Protein AF-0000000084347477 (afdb_homodimer)

Structure (mmCIF, N/CA/C/O backbone):
data_AF-0000000084347477-model_v1
#
loop_
_entity.id
_entity.type
_entity.pdbx_description
1 polymer 'RES domain-containing protein'
#
loop_
_atom_site.group_PDB
_atom_site.id
_atom_site.type_symbol
_atom_site.label_atom_id
_atom_site.label_alt_id
_atom_site.label_comp_id
_atom_site.label_asym_id
_atom_site.label_entity_id
_atom_site.label_seq_id
_atom_site.pdbx_PDB_ins_code
_atom_site.Cartn_x
_atom_site.Cartn_y
_atom_site.Cartn_z
_atom_site.occupancy
_atom_site.B_iso_or_equiv
_atom_site.auth_seq_id
_atom_site.auth_comp_id
_atom_site.auth_asym_id
_atom_site.auth_atom_id
_atom_site.pdbx_PDB_model_num
ATOM 1 N N . MET A 1 1 ? -35.594 14.586 37.656 1 96.25 1 MET A N 1
ATOM 2 C CA . MET A 1 1 ? -35.75 14.773 36.219 1 96.25 1 MET A CA 1
ATOM 3 C C . MET A 1 1 ? -35.531 16.234 35.812 1 96.25 1 MET A C 1
ATOM 5 O O . MET A 1 1 ? -35.812 17.125 36.625 1 96.25 1 MET A O 1
ATOM 9 N N . ILE A 1 2 ? -34.938 16.422 34.656 1 97.31 2 ILE A N 1
ATOM 10 C CA . ILE A 1 2 ? -34.75 17.766 34.125 1 97.31 2 ILE A CA 1
ATOM 11 C C . ILE A 1 2 ? -35.531 17.891 32.812 1 97.31 2 ILE A C 1
ATOM 13 O O . ILE A 1 2 ? -35.375 17.062 31.906 1 97.31 2 ILE A O 1
ATOM 17 N N . CYS A 1 3 ? -36.312 18.906 32.75 1 97.38 3 CYS A N 1
ATOM 18 C CA . CYS A 1 3 ? -37.094 19.031 31.516 1 97.38 3 CYS A CA 1
ATOM 19 C C . CYS A 1 3 ? -36.312 19.828 30.469 1 97.38 3 CYS A C 1
ATOM 21 O O . CYS A 1 3 ? -35.375 20.547 30.797 1 97.38 3 CYS A O 1
ATOM 23 N N . ILE A 1 4 ? -36.688 19.703 29.172 1 97.12 4 ILE A N 1
ATOM 24 C CA . ILE A 1 4 ? -36 20.266 28.031 1 97.12 4 ILE A CA 1
ATOM 25 C C . ILE A 1 4 ? -36.031 21.797 28.109 1 97.12 4 ILE A C 1
ATOM 27 O O . ILE A 1 4 ? -35.125 22.469 27.641 1 97.12 4 ILE A O 1
ATOM 31 N N . GLU A 1 5 ? -37.062 22.359 28.75 1 96.06 5 GLU A N 1
ATOM 32 C CA . GLU A 1 5 ? -37.219 23.812 28.844 1 96.06 5 GLU A CA 1
ATOM 33 C C . GLU A 1 5 ? -36.219 24.422 29.828 1 96.06 5 GLU A C 1
ATOM 35 O O . GLU A 1 5 ? -35.938 25.609 29.766 1 96.06 5 GLU A O 1
ATOM 40 N N . CYS A 1 6 ? -35.75 23.578 30.734 1 97.31 6 CYS A N 1
ATOM 41 C CA . CYS A 1 6 ? -34.781 24.016 31.75 1 97.31 6 CYS A CA 1
ATOM 42 C C . CYS A 1 6 ? -33.375 23.859 31.25 1 97.31 6 CYS A C 1
ATOM 44 O O . CYS A 1 6 ? -32.406 24.141 31.984 1 97.31 6 CYS A O 1
ATOM 46 N N . VAL A 1 7 ? -33.188 23.406 30.062 1 97.44 7 VAL A N 1
ATOM 47 C CA . VAL A 1 7 ? -31.859 23.219 29.453 1 97.44 7 VAL A CA 1
ATOM 48 C C . VAL A 1 7 ? -31.672 24.188 28.297 1 97.44 7 VAL A C 1
ATOM 50 O O . VAL A 1 7 ? -32.469 24.219 27.359 1 97.44 7 VAL A O 1
ATOM 53 N N . THR A 1 8 ? -30.547 24.969 28.312 1 96.88 8 THR A N 1
ATOM 54 C CA . THR A 1 8 ? -30.391 26.031 27.328 1 96.88 8 THR A CA 1
ATOM 55 C C . THR A 1 8 ? -29.469 25.594 26.203 1 96.88 8 THR A C 1
ATOM 57 O O . THR A 1 8 ? -29.797 25.766 25.031 1 96.88 8 THR A O 1
ATOM 60 N N . PRO A 1 9 ? -28.297 24.984 26.453 1 96.81 9 PRO A N 1
ATOM 61 C CA . PRO A 1 9 ? -27.359 24.672 25.359 1 96.81 9 PRO A CA 1
ATOM 62 C C . PRO A 1 9 ? -27.938 23.656 24.375 1 96.81 9 PRO A C 1
ATOM 64 O O . PRO A 1 9 ? -28.453 22.609 24.781 1 96.81 9 PRO A O 1
ATOM 67 N N . GLU A 1 10 ? -27.781 23.938 23.203 1 95.38 10 GLU A N 1
ATOM 68 C CA . GLU A 1 10 ? -28.328 23.109 22.141 1 95.38 10 GLU A CA 1
ATOM 69 C C . GLU A 1 10 ? -27.75 21.703 22.188 1 95.38 10 GLU A C 1
ATOM 71 O O . GLU A 1 10 ? -28.453 20.719 21.938 1 95.38 10 GLU A O 1
ATOM 76 N N . ALA A 1 11 ? -26.5 21.547 22.453 1 96.19 11 ALA A N 1
ATOM 77 C CA . ALA A 1 11 ? -25.828 20.266 22.5 1 96.19 11 ALA A CA 1
ATOM 78 C C . ALA A 1 11 ? -26.484 19.344 23.516 1 96.19 11 ALA A C 1
ATOM 80 O O . ALA A 1 11 ? -26.562 18.125 23.312 1 96.19 11 ALA A O 1
ATOM 81 N N . LEU A 1 12 ? -26.969 19.906 24.594 1 97.75 12 LEU A N 1
ATOM 82 C CA . LEU A 1 12 ? -27.594 19.109 25.656 1 97.75 12 LEU A CA 1
ATOM 83 C C . LEU A 1 12 ? -29.031 18.766 25.297 1 97.75 12 LEU A C 1
ATOM 85 O O . LEU A 1 12 ? -29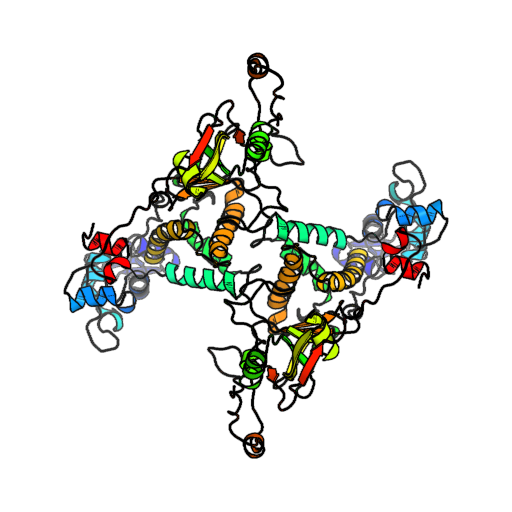.547 17.719 25.719 1 97.75 12 LEU A O 1
ATOM 89 N N . LYS A 1 13 ? -29.656 19.609 24.547 1 96.88 13 LYS A N 1
ATOM 90 C CA . LYS A 1 13 ? -31.031 19.344 24.125 1 96.88 13 LYS A CA 1
ATOM 91 C C . LYS A 1 13 ? -31.109 18.109 23.234 1 96.88 13 LYS A C 1
ATOM 93 O O . LYS A 1 13 ? -32.125 17.438 23.203 1 96.88 13 LYS A O 1
ATOM 98 N N . LYS A 1 14 ? -30.062 17.828 22.562 1 96.19 14 LYS A N 1
ATOM 99 C CA . LYS A 1 14 ? -30.016 16.672 21.672 1 96.19 14 LYS A CA 1
ATOM 100 C C . LYS A 1 14 ? -30.172 15.375 22.453 1 96.19 14 LYS A C 1
ATOM 102 O O . LYS A 1 14 ? -30.625 14.367 21.891 1 96.19 14 LYS A O 1
ATOM 107 N N . LEU A 1 15 ? -29.875 15.32 23.734 1 96.94 15 LEU A N 1
ATOM 108 C CA . LEU A 1 15 ? -29.984 14.133 24.578 1 96.94 15 LEU A CA 1
ATOM 109 C C . LEU A 1 15 ? -31.438 13.719 24.75 1 96.94 15 LEU A C 1
ATOM 111 O O . LEU A 1 15 ? -31.719 12.555 25.016 1 96.94 15 LEU A O 1
ATOM 115 N N . PHE A 1 16 ? -32.344 14.703 24.609 1 96.88 16 PHE A N 1
ATOM 116 C CA . PHE A 1 16 ? -33.75 14.453 24.844 1 96.88 16 PHE A CA 1
ATOM 117 C C . PHE A 1 16 ? -34.344 13.617 23.719 1 96.88 16 PHE A C 1
ATOM 119 O O . PHE A 1 16 ? -35.406 13.008 23.875 1 96.88 16 PHE A O 1
ATOM 126 N N . ASP A 1 17 ? -33.656 13.625 22.594 1 96.31 17 ASP A N 1
ATOM 127 C CA . ASP A 1 17 ? -34.125 12.836 21.453 1 96.31 17 ASP A CA 1
ATOM 128 C C . ASP A 1 17 ? -34.094 11.344 21.781 1 96.31 17 ASP A C 1
ATOM 130 O O . ASP A 1 17 ? -34.969 10.594 21.312 1 96.31 17 ASP A O 1
ATOM 134 N N . THR A 1 18 ? -33.156 10.938 22.578 1 95.5 18 THR A N 1
ATOM 135 C CA . THR A 1 18 ? -32.969 9.516 22.797 1 95.5 18 THR A CA 1
ATOM 136 C C . THR A 1 18 ? -33.344 9.125 24.219 1 95.5 18 THR A C 1
ATOM 138 O O . THR A 1 18 ? -33.719 7.977 24.484 1 95.5 18 THR A O 1
ATOM 141 N N . HIS A 1 19 ? -33.344 10.055 25.156 1 95.38 19 HIS A N 1
ATOM 142 C CA . HIS A 1 19 ? -33.438 9.656 26.562 1 95.38 19 HIS A CA 1
ATOM 143 C C . HIS A 1 19 ? -34.688 10.242 27.219 1 95.38 19 HIS A C 1
ATOM 145 O O . HIS A 1 19 ? -34.875 10.078 28.422 1 95.38 19 HIS A O 1
ATOM 151 N N . SER A 1 20 ? -35.562 10.852 26.531 1 95.12 20 SER A N 1
ATOM 152 C CA . SER A 1 20 ? -36.594 11.648 27.156 1 95.12 20 SER A CA 1
ATOM 153 C C . SER A 1 20 ? -37.812 10.789 27.531 1 95.12 20 SER A C 1
ATOM 155 O O . SER A 1 20 ? -38 9.719 26.953 1 95.12 20 SER A O 1
ATOM 157 N N . GLN A 1 21 ? -38.438 11.234 28.547 1 96.38 21 GLN A N 1
ATOM 158 C CA . GLN A 1 21 ? -39.75 10.727 29 1 96.38 21 GLN A CA 1
ATOM 159 C C . GLN A 1 21 ? -40.594 11.844 29.594 1 96.38 21 GLN A C 1
ATOM 161 O O . GLN A 1 21 ? -40.094 12.938 29.859 1 96.38 21 GLN A O 1
ATOM 166 N N . GLU A 1 22 ? -41.906 11.547 29.703 1 96.44 22 GLU A N 1
ATOM 167 C CA . GLU A 1 22 ? -42.781 12.516 30.359 1 96.44 22 GLU A CA 1
ATOM 168 C C . GLU A 1 22 ? -42.625 12.422 31.875 1 96.44 22 GLU A C 1
ATOM 170 O O . GLU A 1 22 ? -42.812 11.352 32.469 1 96.44 22 GLU A O 1
ATOM 175 N N . ALA A 1 23 ? -42.281 13.461 32.438 1 96.5 23 ALA A N 1
ATOM 176 C CA . ALA A 1 23 ? -42.125 13.492 33.906 1 96.5 23 ALA A CA 1
ATOM 177 C C . ALA A 1 23 ? -42.156 14.922 34.406 1 96.5 23 ALA A C 1
ATOM 179 O O . ALA A 1 23 ? -42.188 15.875 33.656 1 96.5 23 ALA A O 1
ATOM 180 N N . GLU A 1 24 ? -42.219 15.008 35.781 1 97.06 24 GLU A N 1
ATOM 181 C CA . GLU A 1 24 ? -42.125 16.312 36.438 1 97.06 24 GLU A CA 1
ATOM 182 C C . GLU A 1 24 ? -40.688 16.766 36.625 1 97.06 24 GLU A C 1
ATOM 184 O O . GLU A 1 24 ? -39.844 15.992 37.094 1 97.06 24 GLU A O 1
ATOM 189 N N . CYS A 1 25 ? -40.469 17.938 36.219 1 97.19 25 CYS A N 1
ATOM 190 C CA . CYS A 1 25 ? -39.125 18.5 36.344 1 97.19 25 CYS A CA 1
ATOM 191 C C . CYS A 1 25 ? -38.844 18.906 37.781 1 97.19 25 CYS A C 1
ATOM 193 O O . CYS A 1 25 ? -39.656 19.562 38.438 1 97.19 25 CYS A O 1
ATOM 195 N N . LYS A 1 26 ? -37.719 18.609 38.188 1 96.94 26 LYS A N 1
ATOM 196 C CA . LYS A 1 26 ? -37.281 18.922 39.562 1 96.94 26 LYS A CA 1
ATOM 197 C C . LYS A 1 26 ? -37.062 20.422 39.719 1 96.94 26 LYS A C 1
ATOM 199 O O . LYS A 1 26 ? -37.156 20.953 40.844 1 96.94 26 LYS A O 1
ATOM 204 N N . TYR A 1 27 ? -36.844 21.062 38.719 1 96.62 27 TYR A N 1
ATOM 205 C CA . TYR A 1 27 ? -36.344 22.422 38.812 1 96.62 27 TYR A CA 1
ATOM 206 C C . TYR A 1 27 ? -37.438 23.438 38.5 1 96.62 27 TYR A C 1
ATOM 208 O O . TYR A 1 27 ? -37.5 24.484 39.156 1 96.62 27 TYR A O 1
ATOM 216 N N . CYS A 1 28 ? -38.281 23.219 37.5 1 95.69 28 CYS A N 1
ATOM 217 C CA . CYS A 1 28 ? -39.375 24.156 37.25 1 95.69 28 CYS A CA 1
ATOM 218 C C . CYS A 1 28 ? -40.688 23.594 37.719 1 95.69 28 CYS A C 1
ATOM 220 O O . CYS A 1 28 ? -41.719 24.312 37.719 1 95.69 28 CYS A O 1
ATOM 222 N N . GLN A 1 29 ? -40.812 22.359 38.094 1 95.19 29 GLN A N 1
ATOM 223 C CA . GLN A 1 29 ? -41.969 21.672 38.656 1 95.19 29 GLN A CA 1
ATOM 224 C C . GLN A 1 29 ? -43.062 21.516 37.625 1 95.19 29 GLN A C 1
ATOM 226 O O . GLN A 1 29 ? -44.219 21.266 38 1 95.19 29 GLN A O 1
ATOM 231 N N . ARG A 1 30 ? -42.719 21.656 36.469 1 95.31 30 ARG A N 1
ATOM 232 C CA . ARG A 1 30 ? -43.688 21.438 35.406 1 95.31 30 ARG A CA 1
ATOM 233 C C . ARG A 1 30 ? -43.531 20.047 34.812 1 95.31 30 ARG A C 1
ATOM 235 O O . ARG A 1 30 ? -42.438 19.469 34.812 1 95.31 30 ARG A O 1
ATOM 242 N N . ARG A 1 31 ? -44.688 19.578 34.344 1 95.5 31 ARG A N 1
ATOM 243 C CA . ARG A 1 31 ? -44.656 18.281 33.656 1 95.5 31 ARG A CA 1
ATOM 244 C C . ARG A 1 31 ? -44.406 18.453 32.188 1 95.5 31 ARG A C 1
ATOM 246 O O . ARG A 1 31 ? -44.938 19.375 31.547 1 95.5 31 ARG A O 1
ATOM 253 N N . GLY A 1 32 ? -43.469 17.719 31.672 1 94.75 32 GLY A N 1
ATOM 254 C CA . GLY A 1 32 ? -43.125 17.781 30.266 1 94.75 32 GLY A CA 1
ATOM 255 C C . GLY A 1 32 ? -42.062 16.781 29.859 1 94.75 32 GLY A C 1
ATOM 256 O O . GLY A 1 32 ? -41.906 15.734 30.5 1 94.75 32 GLY A O 1
ATOM 257 N N . THR A 1 33 ? -41.469 17.031 28.688 1 97.19 33 THR A N 1
ATOM 258 C CA . THR A 1 33 ? -40.375 16.172 28.203 1 97.19 33 THR A CA 1
ATOM 259 C C . THR A 1 33 ? -39.125 16.344 29.062 1 97.19 33 THR A C 1
ATOM 261 O O . THR A 1 33 ? -38.562 17.422 29.125 1 97.19 33 THR A O 1
ATOM 264 N N . ALA A 1 34 ? -38.812 15.25 29.766 1 97.69 34 ALA A N 1
ATOM 265 C CA . ALA A 1 34 ? -37.75 15.344 30.734 1 97.69 34 ALA A CA 1
ATOM 266 C C . ALA A 1 34 ? -36.781 14.156 30.625 1 97.69 34 ALA A C 1
ATOM 268 O O . ALA A 1 34 ? -37.125 13.141 30.016 1 97.69 34 ALA A O 1
ATOM 269 N N . ILE A 1 35 ? -35.531 14.336 31.109 1 97.88 35 ILE A N 1
ATOM 270 C CA . ILE A 1 35 ? -34.531 13.258 31.219 1 97.88 35 ILE A CA 1
ATOM 271 C C . ILE A 1 35 ? -34.031 13.164 32.656 1 97.88 35 ILE A C 1
ATOM 273 O O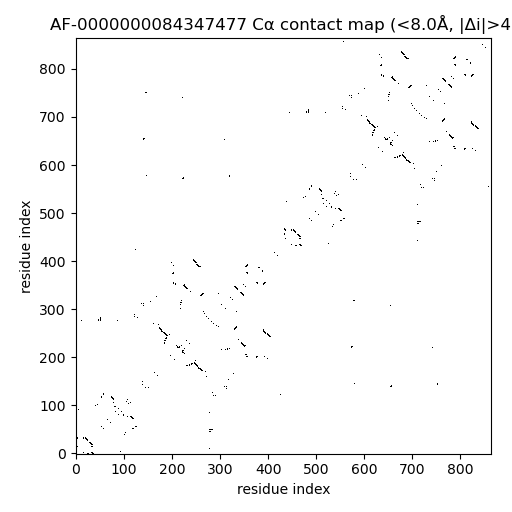 . ILE A 1 35 ? -34.188 14.102 33.438 1 97.88 35 ILE A O 1
ATOM 277 N N . GLU A 1 36 ? -33.5 12 32.906 1 97.19 36 GLU A N 1
ATOM 278 C CA . GLU A 1 36 ? -32.812 11.883 34.188 1 97.19 36 GLU A CA 1
ATOM 279 C C . GLU A 1 36 ? -31.625 12.836 34.281 1 97.19 36 GLU A C 1
ATOM 281 O O . GLU A 1 36 ? -30.812 12.906 33.375 1 97.19 36 GLU A O 1
ATOM 286 N N . ALA A 1 37 ? -31.516 13.539 35.406 1 96.38 37 ALA A N 1
ATOM 287 C CA . ALA A 1 37 ? -30.438 14.523 35.594 1 96.38 37 ALA A CA 1
ATOM 288 C C . ALA A 1 37 ? -29.062 13.883 35.438 1 96.38 37 ALA A C 1
ATOM 290 O O . ALA A 1 37 ? -28.156 14.484 34.875 1 96.38 37 ALA A O 1
ATOM 291 N N . GLN A 1 38 ? -28.984 12.688 35.844 1 96.62 38 GLN A N 1
ATOM 292 C CA . GLN A 1 38 ? -27.703 11.992 35.812 1 96.62 38 GLN A CA 1
ATOM 293 C C . GLN A 1 38 ? -27.203 11.789 34.375 1 96.62 38 GLN A C 1
ATOM 295 O O . GLN A 1 38 ? -26 11.82 34.125 1 96.62 38 GLN A O 1
ATOM 300 N N . VAL A 1 39 ? -28.094 11.562 33.5 1 97.38 39 VAL A N 1
ATOM 301 C CA . VAL A 1 39 ? -27.75 11.375 32.094 1 97.38 39 VAL A CA 1
ATOM 302 C C . VAL A 1 39 ? -27.125 12.648 31.531 1 97.38 39 VAL A C 1
ATOM 304 O O . VAL A 1 39 ? -26.109 12.594 30.844 1 97.38 39 VAL A O 1
ATOM 307 N N . LEU A 1 40 ? -27.734 13.734 31.859 1 97.75 40 LEU A N 1
ATOM 308 C CA . LEU A 1 40 ? -27.234 15.031 31.406 1 97.75 40 LEU A CA 1
ATOM 309 C C . LEU A 1 40 ? -25.875 15.344 32.031 1 97.75 40 LEU A C 1
ATOM 311 O O . LEU A 1 40 ? -24.953 15.781 31.359 1 97.75 40 LEU A O 1
ATOM 315 N N . PHE A 1 41 ? -25.766 15.086 33.344 1 98.31 41 PHE A N 1
ATOM 316 C CA . PHE A 1 41 ? -24.531 15.383 34.094 1 98.31 41 PHE A CA 1
ATOM 317 C C . PHE A 1 41 ? -23.375 14.531 33.562 1 98.31 41 PHE A C 1
ATOM 319 O O . PHE A 1 41 ? -22.281 15.039 33.344 1 98.31 41 PHE A O 1
ATOM 326 N N . GLU A 1 42 ? -23.625 13.297 33.344 1 97.88 42 GLU A N 1
ATOM 327 C CA . GLU A 1 42 ? -22.594 12.398 32.844 1 97.88 42 GLU A CA 1
ATOM 328 C C . GLU A 1 42 ? -22.094 12.828 31.469 1 97.88 42 GLU A C 1
ATOM 330 O O . GLU A 1 42 ? -20.906 12.703 31.156 1 97.88 42 GLU A O 1
ATOM 335 N N . TYR A 1 43 ? -23 13.266 30.672 1 98.31 43 TYR A N 1
ATOM 336 C CA . TYR A 1 43 ? -22.609 13.773 29.359 1 98.31 43 TYR A CA 1
ATOM 337 C C . TYR A 1 43 ? -21.672 14.961 29.5 1 98.31 43 TYR A C 1
ATOM 339 O O . TYR A 1 43 ? -20.641 15.031 28.828 1 98.31 43 TYR A O 1
ATOM 347 N N . VAL A 1 44 ? -22 15.859 30.344 1 98.44 44 VAL A N 1
ATOM 348 C CA . VAL A 1 44 ? -21.203 17.062 30.531 1 98.44 44 VAL A CA 1
ATOM 349 C C . VAL A 1 44 ? -19.812 16.688 31.031 1 98.44 44 VAL A C 1
ATOM 351 O O . VAL A 1 44 ? -18.812 17.188 30.516 1 98.44 44 VAL A O 1
ATOM 354 N N . TYR A 1 45 ? -19.766 15.781 32 1 98.5 45 TYR A N 1
ATOM 355 C CA . TYR A 1 45 ? -18.484 15.367 32.562 1 98.5 45 TYR A CA 1
ATOM 356 C C . TYR A 1 45 ? -17.625 14.68 31.484 1 98.5 45 TYR A C 1
ATOM 358 O O . TYR A 1 45 ? -16.406 14.875 31.438 1 98.5 45 TYR A O 1
ATOM 366 N N . ALA A 1 46 ? -18.281 13.914 30.672 1 98.19 46 ALA A N 1
ATOM 367 C CA . ALA A 1 46 ? -17.562 13.234 29.594 1 98.19 46 ALA A CA 1
ATOM 368 C C . ALA A 1 46 ? -16.953 14.242 28.609 1 98.19 46 ALA A C 1
ATOM 370 O O . ALA A 1 46 ? -15.852 14.039 28.109 1 98.19 46 ALA A O 1
ATOM 371 N N . ARG A 1 47 ? -17.688 15.312 28.359 1 98.12 47 ARG A N 1
ATOM 372 C CA . ARG A 1 47 ? -17.188 16.344 27.469 1 98.12 47 ARG A CA 1
ATOM 373 C C . ARG A 1 47 ? -16.016 17.094 28.094 1 98.12 47 ARG A C 1
ATOM 375 O O . ARG A 1 47 ? -15.062 17.453 27.391 1 98.12 47 ARG A O 1
ATOM 382 N N . VAL A 1 48 ? -16.062 17.328 29.391 1 97.88 48 VAL A N 1
ATOM 383 C CA . VAL A 1 48 ? -14.945 17.969 30.078 1 97.88 48 VAL A CA 1
ATOM 384 C C . VAL A 1 48 ? -13.688 17.109 29.922 1 97.88 48 VAL A C 1
ATOM 386 O O . VAL A 1 48 ? -12.625 17.625 29.594 1 97.88 48 VAL A O 1
ATOM 389 N N . SER A 1 49 ? -13.875 15.836 30.109 1 97 49 SER A N 1
ATOM 390 C CA . SER A 1 49 ? -12.75 14.914 30.016 1 97 49 SER A CA 1
ATOM 391 C C . SER A 1 49 ? -12.203 14.859 28.594 1 97 49 SER A C 1
ATOM 393 O O . SER A 1 49 ? -10.992 14.766 28.391 1 97 49 SER A O 1
ATOM 395 N N . GLU A 1 50 ? -13.047 14.953 27.672 1 96.75 50 GLU A N 1
ATOM 396 C CA . GLU A 1 50 ? -12.688 14.781 26.266 1 96.75 50 GLU A CA 1
ATOM 397 C C . GLU A 1 50 ? -12.117 16.078 25.688 1 96.75 50 GLU A C 1
ATOM 399 O O . GLU A 1 50 ? -11.148 16.031 24.922 1 96.75 50 GLU A O 1
ATOM 404 N N . ASN A 1 51 ? -12.68 17.25 26.094 1 96.75 51 ASN A N 1
ATOM 405 C CA . ASN A 1 51 ? -12.492 18.453 25.297 1 96.75 51 ASN A CA 1
ATOM 406 C C . ASN A 1 51 ? -11.625 19.469 26.016 1 96.75 51 ASN A C 1
ATOM 408 O O . ASN A 1 51 ? -11.25 20.5 25.438 1 96.75 51 ASN A O 1
ATOM 412 N N . ILE A 1 52 ? -11.289 19.203 27.219 1 96.38 52 ILE A N 1
ATOM 413 C CA . ILE A 1 52 ? -10.5 20.172 27.953 1 96.38 52 ILE A CA 1
ATOM 414 C C . ILE A 1 52 ? -9.188 19.531 28.422 1 96.38 52 ILE A C 1
ATOM 416 O O . ILE A 1 52 ? -9.188 18.438 28.969 1 96.38 52 ILE A O 1
ATOM 420 N N . ALA A 1 53 ? -8.117 20.234 28.203 1 95.44 53 ALA A N 1
ATOM 421 C CA . ALA A 1 53 ? -6.777 19.734 28.5 1 95.44 53 ALA A CA 1
ATOM 422 C C . ALA A 1 53 ? -6.523 19.703 30 1 95.44 53 ALA A C 1
ATOM 424 O O . ALA A 1 53 ? -6.988 20.578 30.734 1 95.44 53 ALA A O 1
ATOM 425 N N . ARG A 1 54 ? -5.82 18.688 30.422 1 93.19 54 ARG A N 1
ATOM 426 C CA . ARG A 1 54 ? -5.344 18.547 31.781 1 93.19 54 ARG A CA 1
ATOM 427 C C . ARG A 1 54 ? -3.82 18.547 31.844 1 93.19 54 ARG A C 1
ATOM 429 O O . ARG A 1 54 ? -3.158 18.766 30.828 1 93.19 54 ARG A O 1
ATOM 436 N N . LYS A 1 55 ? -3.371 18.344 32.906 1 90.94 55 LYS A N 1
ATOM 437 C CA . LYS A 1 55 ? -1.931 18.438 33.125 1 90.94 55 LYS A CA 1
ATOM 438 C C . LYS A 1 55 ? -1.171 17.453 32.25 1 90.94 55 LYS A C 1
ATOM 440 O O . LYS A 1 55 ? -0.093 17.766 31.734 1 90.94 55 LYS A O 1
ATOM 445 N N . GLU A 1 56 ? -1.678 16.312 32.062 1 90 56 GLU A N 1
ATOM 446 C CA . GLU A 1 56 ? -1.034 15.266 31.297 1 90 56 GLU A CA 1
ATOM 447 C C . GLU A 1 56 ? -0.99 15.641 29.812 1 90 56 GLU A C 1
ATOM 449 O O . GLU A 1 56 ? -0.26 15.023 29.031 1 90 56 GLU A O 1
ATOM 454 N N . ASP A 1 57 ? -1.741 16.641 29.484 1 92.31 57 ASP A N 1
ATOM 455 C CA . ASP A 1 57 ? -1.812 17.062 28.094 1 92.31 57 ASP A CA 1
ATOM 456 C C . ASP A 1 57 ? -0.819 18.188 27.797 1 92.31 57 ASP A C 1
ATOM 458 O O . ASP A 1 57 ? -0.778 18.719 26.688 1 92.31 57 ASP A O 1
ATOM 462 N N . LEU A 1 58 ? -0.064 18.562 28.75 1 89.94 58 LEU A N 1
ATOM 463 C CA . LEU A 1 58 ? 0.913 19.641 28.578 1 89.94 58 LEU A CA 1
ATOM 464 C C . LEU A 1 58 ? 2.326 19.062 28.484 1 89.94 58 LEU A C 1
ATOM 466 O O . LEU A 1 58 ? 2.635 18.047 29.094 1 89.94 58 LEU A O 1
ATOM 470 N N . SER A 1 59 ? 3.123 19.781 27.734 1 88.31 59 SER A N 1
ATOM 471 C CA . SER A 1 59 ? 4.523 19.375 27.641 1 88.31 59 SER A CA 1
ATOM 472 C C . SER A 1 59 ? 5.305 19.781 28.891 1 88.31 59 SER A C 1
ATOM 474 O O . SER A 1 59 ? 4.848 20.625 29.672 1 88.31 59 SER A O 1
ATOM 476 N N . GLU A 1 60 ? 6.457 19.141 28.984 1 86.69 60 GLU A N 1
ATOM 477 C CA . GLU A 1 60 ? 7.324 19.5 30.094 1 86.69 60 GLU A CA 1
ATOM 478 C C . GLU A 1 60 ? 7.711 20.969 30.047 1 86.69 60 GLU A C 1
ATOM 480 O O . GLU A 1 60 ? 7.809 21.641 31.078 1 86.69 60 GLU A O 1
ATOM 485 N N . TYR A 1 61 ? 7.918 21.391 28.906 1 82.44 61 TYR A N 1
ATOM 486 C CA . TYR A 1 61 ? 8.273 22.797 28.719 1 82.44 61 TYR A CA 1
ATOM 487 C C . TYR A 1 61 ? 7.137 23.703 29.156 1 82.44 61 TYR A C 1
ATOM 489 O O . TYR A 1 61 ? 7.363 24.672 29.891 1 82.44 61 TYR A O 1
ATOM 497 N N . GLU A 1 62 ? 5.973 23.453 28.766 1 84.75 62 GLU A N 1
ATOM 498 C CA . GLU A 1 62 ? 4.812 24.266 29.094 1 84.75 62 GLU A CA 1
ATOM 499 C C . GLU A 1 62 ? 4.559 24.281 30.609 1 84.75 62 GLU A C 1
ATOM 501 O O . GLU A 1 62 ? 4.25 25.328 31.172 1 84.75 62 GLU A O 1
ATOM 506 N N . LEU A 1 63 ? 4.734 23.141 31.172 1 87.38 63 LEU A N 1
ATOM 507 C CA . LEU A 1 63 ? 4.57 23.031 32.625 1 87.38 63 LEU A CA 1
ATOM 508 C C . LEU A 1 63 ? 5.617 23.875 33.344 1 87.38 63 LEU A C 1
ATOM 510 O O . LEU A 1 63 ? 5.305 24.562 34.312 1 87.38 63 LEU A O 1
ATOM 514 N N . SER A 1 64 ? 6.793 23.781 32.812 1 86.56 64 SER A N 1
ATOM 515 C CA . SER A 1 64 ? 7.883 24.547 33.406 1 86.56 64 SER A CA 1
ATOM 516 C C . SER A 1 64 ? 7.656 26.047 33.281 1 86.56 64 SER A C 1
ATOM 518 O O . SER A 1 64 ? 7.949 26.812 34.188 1 86.56 64 SER A O 1
ATOM 520 N N . MET A 1 65 ? 7.141 26.391 32.188 1 83.81 65 MET A N 1
ATOM 521 C CA . MET A 1 65 ? 6.875 27.797 31.953 1 83.81 65 MET A CA 1
ATOM 522 C C . MET A 1 65 ? 5.75 28.312 32.844 1 83.81 65 MET A C 1
ATOM 524 O O . MET A 1 65 ? 5.844 29.391 33.438 1 83.81 65 MET A O 1
ATOM 528 N N . MET A 1 66 ? 4.734 27.516 33 1 84.44 66 MET A N 1
ATOM 529 C CA . MET A 1 66 ? 3.549 27.938 33.75 1 84.44 66 MET A CA 1
ATOM 530 C C . MET A 1 66 ? 3.809 27.906 35.25 1 84.44 66 MET A C 1
ATOM 532 O O . MET A 1 66 ? 3.43 28.828 35.969 1 84.44 66 MET A O 1
ATOM 536 N N . TYR A 1 67 ? 4.438 26.906 35.656 1 85.12 67 TYR A N 1
ATOM 537 C CA . TYR A 1 67 ? 4.578 26.719 37.094 1 85.12 67 TYR A CA 1
ATOM 538 C C . TYR A 1 67 ? 5.973 27.109 37.562 1 85.12 67 TYR A C 1
ATOM 540 O O . TYR A 1 67 ? 6.156 27.5 38.719 1 85.12 67 TYR A O 1
ATOM 548 N N . GLY A 1 68 ? 6.945 26.938 36.688 1 82.5 68 GLY A N 1
ATOM 549 C CA . GLY A 1 68 ? 8.297 27.344 37.031 1 82.5 68 GLY A CA 1
ATOM 550 C C . GLY A 1 68 ? 8.539 28.828 36.812 1 82.5 68 GLY A C 1
ATOM 551 O O . GLY A 1 68 ? 8.805 29.562 37.781 1 82.5 68 GLY A O 1
ATOM 552 N N . ALA A 1 69 ? 8.305 29.266 35.625 1 80.44 69 ALA A N 1
ATOM 553 C CA . ALA A 1 69 ? 8.57 30.656 35.25 1 80.44 69 ALA A CA 1
ATOM 554 C C . ALA A 1 69 ? 7.352 31.531 35.531 1 80.44 69 ALA A C 1
ATOM 556 O O . ALA A 1 69 ? 7.434 32.75 35.469 1 80.44 69 ALA A O 1
ATOM 557 N N . ARG A 1 70 ? 6.242 30.953 35.844 1 81.5 70 ARG A N 1
ATOM 558 C CA . ARG A 1 70 ? 5.004 31.656 36.156 1 81.5 70 ARG A CA 1
ATOM 559 C C . ARG A 1 70 ? 4.523 32.5 35 1 81.5 70 ARG A C 1
ATOM 561 O O . ARG A 1 70 ? 4.18 33.656 35.156 1 81.5 70 ARG A O 1
ATOM 568 N N . VAL A 1 71 ? 4.727 31.953 33.812 1 78.25 71 VAL A N 1
ATOM 569 C CA . VAL A 1 71 ? 4.203 32.562 32.594 1 78.25 71 VAL A CA 1
ATOM 570 C C . VAL A 1 71 ? 2.85 31.953 32.25 1 78.25 71 VAL A C 1
ATOM 572 O O . VAL A 1 71 ? 2.711 30.734 32.188 1 78.25 71 VAL A O 1
ATOM 575 N N . GLU A 1 72 ? 1.911 32.844 32.125 1 80.88 72 GLU A N 1
ATOM 576 C CA . GLU A 1 72 ? 0.589 32.344 31.781 1 80.88 72 GLU A CA 1
ATOM 577 C C . GLU A 1 72 ? 0.484 32.062 30.281 1 80.88 72 GLU A C 1
ATOM 579 O O . GLU A 1 72 ? 0.158 32.969 29.5 1 80.88 72 GLU A O 1
ATOM 584 N N . LEU A 1 73 ? 0.661 30.891 29.938 1 82 73 LEU A N 1
ATOM 585 C CA . LEU A 1 73 ? 0.59 30.484 28.547 1 82 73 LEU A CA 1
ATOM 586 C C . LEU A 1 73 ? -0.857 30.281 28.109 1 82 73 LEU A C 1
ATOM 588 O O . LEU A 1 73 ? -1.223 30.609 26.969 1 82 73 LEU A O 1
ATOM 592 N N . PHE A 1 74 ? -1.678 29.703 29.094 1 87.31 74 PHE A N 1
ATOM 593 C CA . PHE A 1 74 ? -3.076 29.359 28.859 1 87.31 74 PHE A CA 1
ATOM 594 C C . PHE A 1 74 ? -3.928 29.703 30.078 1 87.31 74 PHE A C 1
ATOM 596 O O . PHE A 1 74 ? -3.418 29.766 31.203 1 87.31 74 PHE A O 1
ATOM 603 N N . PRO A 1 75 ? -5.199 29.922 29.719 1 91.38 75 PRO A N 1
ATOM 604 C CA . PRO A 1 75 ? -6.074 30.031 30.891 1 91.38 75 PRO A CA 1
ATOM 605 C C . PRO A 1 75 ? -6.062 28.766 31.75 1 91.38 75 PRO A C 1
ATOM 607 O O . PRO A 1 75 ? -6.02 27.656 31.203 1 91.38 75 PRO A O 1
ATOM 610 N N . ILE A 1 76 ? -6.051 28.922 33.031 1 93.62 76 ILE A N 1
ATOM 611 C CA . ILE A 1 76 ? -6.105 27.828 33.969 1 93.62 76 ILE A CA 1
ATOM 612 C C . ILE A 1 76 ? -7.336 27.969 34.875 1 93.62 76 ILE A C 1
ATOM 614 O O . ILE A 1 76 ? -7.672 29.078 35.281 1 93.62 76 ILE A O 1
ATOM 618 N N . ALA A 1 77 ? -8 26.891 35.062 1 96.19 77 ALA A N 1
ATOM 619 C CA . ALA A 1 77 ? -9.211 26.969 35.875 1 96.19 77 ALA A CA 1
ATOM 620 C C . ALA A 1 77 ? -9.445 25.656 36.656 1 96.19 77 ALA A C 1
ATOM 622 O O . ALA A 1 77 ? -8.898 24.625 36.281 1 96.19 77 ALA A O 1
ATOM 623 N N . GLU A 1 78 ? -10.195 25.828 37.688 1 97.31 78 GLU A N 1
ATOM 624 C CA . GLU A 1 78 ? -10.734 24.672 38.406 1 97.31 78 GLU A CA 1
ATOM 625 C C . GLU A 1 78 ? -12.102 24.281 37.844 1 97.31 78 GLU A C 1
ATOM 627 O O . GLU A 1 78 ? -12.664 24.984 37 1 97.31 78 GLU A O 1
ATOM 632 N N . ILE A 1 79 ? -12.57 23.156 38.281 1 98 79 ILE A N 1
ATOM 633 C CA . ILE A 1 79 ? -13.727 22.531 37.656 1 98 79 ILE A CA 1
ATOM 634 C C . ILE A 1 79 ? -14.938 23.453 37.781 1 98 79 ILE A C 1
ATOM 636 O O . ILE A 1 79 ? -15.789 23.484 36.875 1 98 79 ILE A O 1
ATOM 640 N N . ASP A 1 80 ? -15.07 24.219 38.844 1 97.31 80 ASP A N 1
ATOM 641 C CA . ASP A 1 80 ? -16.219 25.109 39.031 1 97.31 80 ASP A CA 1
ATOM 642 C C . ASP A 1 80 ? -16.266 26.172 37.938 1 97.31 80 ASP A C 1
ATOM 644 O O . ASP A 1 80 ? -17.328 26.469 37.406 1 97.31 80 ASP A O 1
ATOM 648 N N . ILE A 1 81 ? -15.148 26.688 37.656 1 97.69 81 ILE A N 1
ATOM 649 C CA . ILE A 1 81 ? -15.031 27.734 36.625 1 97.69 81 ILE A CA 1
ATOM 650 C C . ILE A 1 81 ? -15.227 27.125 35.25 1 97.69 81 ILE A C 1
ATOM 652 O O . ILE A 1 81 ? -15.859 27.719 34.375 1 97.69 81 ILE A O 1
ATOM 656 N N . VAL A 1 82 ? -14.719 25.922 35.031 1 98.12 82 VAL A N 1
ATOM 657 C CA . VAL A 1 82 ? -14.891 25.219 33.781 1 98.12 82 VAL A CA 1
ATOM 658 C C . VAL A 1 82 ? -16.375 25.031 33.469 1 98.12 82 VAL A C 1
ATOM 660 O O . VAL A 1 82 ? -16.844 25.391 32.375 1 98.12 82 VAL A O 1
ATOM 663 N N . LEU A 1 83 ? -17.125 24.594 34.438 1 98.44 83 LEU A N 1
ATOM 664 C CA . LEU A 1 83 ? -18.531 24.328 34.25 1 98.44 83 LEU A CA 1
ATOM 665 C C . LEU A 1 83 ? -19.328 25.625 34.094 1 98.44 83 LEU A C 1
ATOM 667 O O . LEU A 1 83 ? -20.172 25.75 33.219 1 98.44 83 LEU A O 1
ATOM 671 N N . SER A 1 84 ? -19 26.594 34.906 1 98.25 84 SER A N 1
ATOM 672 C CA . SER A 1 84 ? -19.812 27.812 34.969 1 98.25 84 SER A CA 1
ATOM 673 C C . SER A 1 84 ? -19.484 28.75 33.812 1 98.25 84 SER A C 1
ATOM 675 O O . SER A 1 84 ? -20.391 29.281 33.156 1 98.25 84 SER A O 1
ATOM 677 N N . GLU A 1 85 ? -18.219 28.938 33.531 1 97.44 85 GLU A N 1
ATOM 678 C CA . GLU A 1 85 ? -17.812 29.984 32.594 1 97.44 85 GLU A CA 1
ATOM 679 C C . GLU A 1 85 ? -17.422 29.391 31.234 1 97.44 85 GLU A C 1
ATOM 681 O O . GLU A 1 85 ? -17.938 29.781 30.203 1 97.44 85 GLU A O 1
ATOM 686 N N . TRP A 1 86 ? -16.578 28.406 31.297 1 97.12 86 TRP A N 1
ATOM 687 C CA . TRP A 1 86 ? -16.094 27.875 30.016 1 97.12 86 TRP A CA 1
ATOM 688 C C . TRP A 1 86 ? -17.219 27.172 29.266 1 97.12 86 TRP A C 1
ATOM 690 O O . TRP A 1 86 ? -17.359 27.359 28.047 1 97.12 86 TRP A O 1
ATOM 700 N N . LEU A 1 87 ? -18.031 26.359 29.969 1 97.81 87 LEU A N 1
ATOM 701 C CA . LEU A 1 87 ? -19.141 25.641 29.328 1 97.81 87 LEU A CA 1
ATOM 702 C C . LEU A 1 87 ? -20.406 26.469 29.359 1 97.81 87 LEU A C 1
ATOM 704 O O . LEU A 1 87 ? -21.438 26.062 28.812 1 97.81 87 LEU A O 1
ATOM 708 N N . ASP A 1 88 ? -20.375 27.594 30.047 1 97.12 88 ASP A N 1
ATOM 709 C CA . ASP A 1 88 ? -21.484 28.531 30.125 1 97.12 88 ASP A CA 1
ATOM 710 C C . ASP A 1 88 ? -22.719 27.891 30.75 1 97.12 88 ASP A C 1
ATOM 712 O O . ASP A 1 88 ? -23.828 27.984 30.219 1 97.12 88 ASP A O 1
ATOM 716 N N . LEU A 1 89 ? -22.469 27.203 31.844 1 98.12 89 LEU A N 1
ATOM 717 C CA . LEU A 1 89 ? -23.594 26.516 32.469 1 98.12 89 LEU A CA 1
ATOM 718 C C . LEU A 1 89 ? -23.922 27.156 33.844 1 98.12 89 LEU A C 1
ATOM 720 O O . LEU A 1 89 ? -24.781 26.656 34.562 1 98.12 89 LEU A O 1
ATOM 724 N N . GLY A 1 90 ? -23.266 28.188 34.125 1 97.5 90 GLY A N 1
ATOM 725 C CA . GLY A 1 90 ? -23.391 28.812 35.438 1 97.5 90 GLY A CA 1
ATOM 726 C C . GLY A 1 90 ? -24.797 29.297 35.75 1 97.5 90 GLY A C 1
ATOM 727 O O . GLY A 1 90 ? -25.203 29.344 36.906 1 97.5 90 GLY A O 1
ATOM 728 N N . ASN A 1 91 ? -25.578 29.672 34.719 1 96.62 91 ASN A N 1
ATOM 729 C CA . ASN A 1 91 ? -26.906 30.234 34.906 1 96.62 91 ASN A CA 1
ATOM 730 C C . ASN A 1 91 ? -27.984 29.172 34.781 1 96.62 91 ASN A C 1
ATOM 732 O O . ASN A 1 91 ? -29.172 29.484 34.875 1 96.62 91 ASN A O 1
ATOM 736 N N . GLU A 1 92 ? -27.625 27.984 34.594 1 97.62 92 GLU A N 1
ATOM 737 C CA . GLU A 1 92 ? -28.609 26.906 34.469 1 97.62 92 GLU A CA 1
ATOM 738 C C . GLU A 1 92 ? -29.234 26.578 35.844 1 97.62 92 GLU A C 1
ATOM 740 O O . GLU A 1 92 ? -28.547 26.594 36.844 1 97.62 92 GLU A O 1
ATOM 745 N N . SER A 1 93 ? -30.469 26.172 35.812 1 96.81 93 SER A N 1
ATOM 746 C CA . SER A 1 93 ? -31.188 25.906 37.062 1 96.81 93 SER A CA 1
ATOM 747 C C . SER A 1 93 ? -30.609 24.688 37.781 1 96.81 93 SER A C 1
ATOM 749 O O . SER A 1 93 ? -30.719 24.578 39 1 96.81 93 SER A O 1
ATOM 751 N N . TYR A 1 94 ? -30.031 23.859 37.031 1 97.56 94 TYR A N 1
ATOM 752 C CA . TYR A 1 94 ? -29.547 22.609 37.594 1 97.56 94 TYR A CA 1
ATOM 753 C C . TYR A 1 94 ? -28.078 22.719 37.969 1 97.56 94 TYR A C 1
ATOM 755 O O . TYR A 1 94 ? -27.438 21.719 38.344 1 97.56 94 TYR A O 1
ATOM 763 N N . PHE A 1 95 ? -27.438 23.828 37.906 1 98.12 95 PHE A N 1
ATOM 764 C CA . PHE A 1 95 ? -26 24 38.031 1 98.12 95 PHE A CA 1
ATOM 765 C C . PHE A 1 95 ? -25.484 23.484 39.375 1 98.12 95 PHE A C 1
ATOM 767 O O . PHE A 1 95 ? -24.438 22.828 39.438 1 98.12 95 PHE A O 1
ATOM 774 N N . ASP A 1 96 ? -26.188 23.797 40.438 1 97.56 96 ASP A N 1
ATOM 775 C CA . ASP A 1 96 ? -25.734 23.391 41.781 1 97.56 96 ASP A CA 1
ATOM 776 C C . ASP A 1 96 ? -25.641 21.875 41.875 1 97.56 96 ASP A C 1
ATOM 778 O O . ASP A 1 96 ? -24.672 21.344 42.438 1 97.56 96 ASP A O 1
ATOM 782 N N . ASP A 1 97 ? -26.609 21.25 41.344 1 97.81 97 ASP A N 1
ATOM 783 C CA . ASP A 1 97 ? -26.594 19.781 41.344 1 97.81 97 ASP A CA 1
ATOM 784 C C . ASP A 1 97 ? -25.453 19.25 40.469 1 97.81 97 ASP A C 1
ATOM 786 O O . ASP A 1 97 ? -24.812 18.25 40.812 1 97.81 97 ASP A O 1
ATOM 790 N N . LEU A 1 98 ? -25.281 19.875 39.344 1 98.19 98 LEU A N 1
ATOM 791 C CA . LEU A 1 98 ? -24.188 19.516 38.438 1 98.19 98 LEU A CA 1
ATOM 792 C C . LEU A 1 98 ? -22.844 19.656 39.125 1 98.19 98 LEU A C 1
ATOM 794 O O . LEU A 1 98 ? -22.016 18.75 39.094 1 98.19 98 LEU A O 1
ATOM 798 N N . ARG A 1 99 ? -22.625 20.734 39.781 1 97.69 99 ARG A N 1
ATOM 799 C CA . ARG A 1 99 ? -21.375 21.047 40.469 1 97.69 99 ARG A CA 1
ATOM 800 C C . ARG A 1 99 ? -21.141 20.062 41.625 1 97.69 99 ARG A C 1
ATOM 802 O O . ARG A 1 99 ? -20.016 19.609 41.812 1 97.69 99 ARG A O 1
ATOM 809 N N . ASN A 1 100 ? -22.172 19.766 42.312 1 96.69 100 ASN A N 1
ATOM 810 C CA . ASN A 1 100 ? -22.047 18.891 43.5 1 96.69 100 ASN A CA 1
ATOM 811 C C . ASN A 1 100 ? -21.812 17.438 43.094 1 96.69 100 ASN A C 1
ATOM 813 O O . ASN A 1 100 ? -21.281 16.656 43.875 1 96.69 100 ASN A O 1
ATOM 817 N N . GLY A 1 101 ? -22.156 17.141 41.844 1 96.81 101 GLY A N 1
ATOM 818 C CA . GLY A 1 101 ? -22.031 15.766 41.406 1 96.81 101 GLY A CA 1
ATOM 819 C C . GLY A 1 101 ? -20.75 15.5 40.656 1 96.81 101 GLY A C 1
ATOM 820 O O . GLY A 1 101 ? -20.547 14.406 40.094 1 96.81 101 GLY A O 1
ATOM 821 N N . VAL A 1 102 ? -19.844 16.359 40.656 1 97.38 102 VAL A N 1
ATOM 822 C CA . VAL A 1 102 ? -18.594 16.25 39.906 1 97.38 102 VAL A CA 1
ATOM 823 C C . VAL A 1 102 ? -17.781 15.078 40.406 1 97.38 102 VAL A C 1
ATOM 825 O O . VAL A 1 102 ? -17.656 14.883 41.625 1 97.38 102 VAL A O 1
ATOM 828 N N . PRO A 1 103 ? -17.297 14.227 39.469 1 96.44 103 PRO A N 1
ATOM 829 C CA . PRO A 1 103 ? -16.391 13.156 39.906 1 96.44 103 PRO A CA 1
ATOM 830 C C . PRO A 1 103 ? -15.211 13.672 40.719 1 96.44 103 PRO A C 1
ATOM 832 O O . PRO A 1 103 ? -14.695 14.766 40.438 1 96.44 103 PRO A O 1
ATOM 835 N N . SER A 1 104 ? -14.734 12.875 41.625 1 95.5 104 SER A N 1
ATOM 836 C CA . SER A 1 104 ? -13.688 13.273 42.562 1 95.5 104 SER A CA 1
ATOM 837 C C . SER A 1 104 ? -12.398 13.625 41.812 1 95.5 104 SER A C 1
ATOM 839 O O . SER A 1 104 ? -11.664 14.516 42.219 1 95.5 104 SER A O 1
ATOM 841 N N . GLU A 1 105 ? -12.156 12.977 40.688 1 95.31 105 GLU A N 1
ATOM 842 C CA . GLU A 1 105 ? -10.914 13.18 39.969 1 95.31 105 GLU A CA 1
ATOM 843 C C . GLU A 1 105 ? -10.852 14.578 39.344 1 95.31 105 GLU A C 1
ATOM 845 O O . GLU A 1 105 ? -9.773 15.047 38.969 1 95.31 105 GLU A O 1
ATOM 850 N N . PHE A 1 106 ? -12.016 15.258 39.281 1 97.12 106 PHE A N 1
ATOM 851 C CA . PHE A 1 106 ? -12.047 16.609 38.719 1 97.12 106 PHE A CA 1
ATOM 852 C C . PHE A 1 106 ? -11.695 17.641 39.812 1 97.12 106 PHE A C 1
ATOM 854 O O . PHE A 1 106 ? -11.375 18.781 39.5 1 97.12 106 PHE A O 1
ATOM 861 N N . ASN A 1 107 ? -11.797 17.219 41.031 1 96.06 107 ASN A N 1
ATOM 862 C CA . ASN A 1 107 ? -11.484 18.125 42.125 1 96.06 107 ASN A CA 1
ATOM 863 C C . ASN A 1 107 ? -10.047 17.922 42.625 1 96.06 107 ASN A C 1
ATOM 865 O O . ASN A 1 107 ? -9.344 18.906 42.906 1 96.06 107 ASN A O 1
ATOM 869 N N . LEU A 1 108 ? -9.711 16.641 42.719 1 94.88 108 LEU A N 1
ATOM 870 C CA . LEU A 1 108 ? -8.383 16.297 43.188 1 94.88 108 LEU A CA 1
ATOM 871 C C . LEU A 1 108 ? -7.684 15.344 42.25 1 94.88 108 LEU A C 1
ATOM 873 O O . LEU A 1 108 ? -8.305 14.414 41.719 1 94.88 108 LEU A O 1
ATOM 877 N N . ASP A 1 109 ? -6.418 15.633 42.031 1 90.12 109 ASP A N 1
ATOM 878 C CA . ASP A 1 109 ? -5.66 14.758 41.156 1 90.12 109 ASP A CA 1
ATOM 879 C C . ASP A 1 109 ? -5.125 13.539 41.906 1 90.12 109 ASP A C 1
ATOM 881 O O . ASP A 1 109 ? -5.508 13.297 43.062 1 90.12 109 ASP A O 1
ATOM 885 N N . ASP A 1 110 ? -4.355 12.711 41.25 1 86.5 110 ASP A N 1
ATOM 886 C CA . ASP A 1 110 ? -3.904 11.43 41.75 1 86.5 110 ASP A CA 1
ATOM 887 C C . ASP A 1 110 ? -3.021 11.617 43 1 86.5 110 ASP A C 1
ATOM 889 O O . ASP A 1 110 ? -2.912 10.719 43.844 1 86.5 110 ASP A O 1
ATOM 893 N N . VAL A 1 111 ? -2.402 12.797 43.156 1 88.81 111 VAL A N 1
ATOM 894 C CA . VAL A 1 111 ? -1.51 13.023 44.312 1 88.81 111 VAL A CA 1
ATOM 895 C C . VAL A 1 111 ? -2.236 13.812 45.375 1 88.81 111 VAL A C 1
ATOM 897 O O . VAL A 1 111 ? -1.635 14.203 46.375 1 88.81 111 VAL A O 1
ATOM 900 N N . GLY A 1 112 ? -3.463 14.117 45.156 1 89.5 112 GLY A N 1
ATOM 901 C CA . GLY A 1 112 ? -4.273 14.766 46.188 1 89.5 112 GLY A CA 1
ATOM 902 C C . GLY A 1 112 ? -4.309 16.281 46.031 1 89.5 112 GLY A C 1
ATOM 903 O O . GLY A 1 112 ? -4.832 16.969 46.906 1 89.5 112 GLY A O 1
ATOM 904 N N . ASP A 1 113 ? -3.727 16.812 45.031 1 92 113 ASP A N 1
ATOM 905 C CA . ASP A 1 113 ? -3.762 18.266 44.781 1 92 113 ASP A CA 1
ATOM 906 C C . ASP A 1 113 ? -4.977 18.641 43.938 1 92 113 ASP A C 1
ATOM 908 O O . ASP A 1 113 ? -5.617 17.781 43.312 1 92 113 ASP A O 1
ATOM 912 N N . THR A 1 114 ? -5.184 19.938 43.969 1 94.38 114 THR A N 1
ATOM 913 C CA . THR A 1 114 ? -6.305 20.453 43.188 1 94.38 114 THR A CA 1
ATOM 914 C C . THR A 1 114 ? -6.094 20.172 41.688 1 94.38 114 THR A C 1
ATOM 916 O O . THR A 1 114 ? -5.016 20.438 41.156 1 94.38 114 THR A O 1
ATOM 919 N N . THR A 1 115 ? -7.129 19.625 41.062 1 95.94 115 THR A N 1
ATOM 920 C CA . THR A 1 115 ? -7.074 19.391 39.625 1 95.94 115 THR A CA 1
ATOM 921 C C . THR A 1 115 ? -7.254 20.688 38.875 1 95.94 115 THR A C 1
ATOM 923 O O . THR A 1 115 ? -8.188 21.453 39.125 1 95.94 115 THR A O 1
ATOM 926 N N . HIS A 1 116 ? -6.355 20.938 37.875 1 94.62 116 HIS A N 1
ATOM 927 C CA . HIS A 1 116 ? -6.461 22.109 37.031 1 94.62 116 HIS A CA 1
ATOM 928 C C . HIS A 1 116 ? -6.77 21.719 35.594 1 94.62 116 HIS A C 1
ATOM 930 O O . HIS A 1 116 ? -6.355 20.656 35.125 1 94.62 116 HIS A O 1
ATOM 936 N N . PHE A 1 117 ? -7.523 22.578 34.969 1 96.06 117 PHE A N 1
ATOM 937 C CA . PHE A 1 117 ? -7.871 22.469 33.562 1 96.06 117 PHE A CA 1
ATOM 938 C C . PHE A 1 117 ? -7.277 23.625 32.781 1 96.06 117 PHE A C 1
ATOM 940 O O . PHE A 1 117 ? -7.113 24.719 33.312 1 96.06 117 PHE A O 1
ATOM 947 N N . TYR A 1 118 ? -6.965 23.344 31.562 1 94.38 118 TYR A N 1
ATOM 948 C CA . TYR A 1 118 ? -6.254 24.328 30.75 1 94.38 118 TYR A CA 1
ATOM 949 C C . TYR A 1 118 ? -7.004 24.625 29.469 1 94.38 118 TYR A C 1
ATOM 951 O O . TYR A 1 118 ? -7.422 23.703 28.75 1 94.38 118 TYR A O 1
ATOM 959 N N . GLY A 1 119 ? -7.16 25.953 29.234 1 92 119 GLY A N 1
ATOM 960 C CA . GLY A 1 119 ? -7.801 26.359 27.984 1 92 119 GLY A CA 1
ATOM 961 C C . GLY A 1 119 ? -6.898 26.203 26.781 1 92 119 GLY A C 1
ATOM 962 O O . GLY A 1 119 ? -5.969 27 26.594 1 92 119 GLY A O 1
ATOM 963 N N . GLU A 1 120 ? -7.211 25.203 25.953 1 85.38 120 GLU A N 1
ATOM 964 C CA . GLU A 1 120 ? -6.363 24.859 24.812 1 85.38 120 GLU A CA 1
ATOM 965 C C . GLU A 1 120 ? -6.586 25.812 23.641 1 85.38 120 GLU A C 1
ATOM 967 O O . GLU A 1 120 ? -7.719 26.234 23.391 1 85.38 120 GLU A O 1
ATOM 972 N N . ASP A 1 121 ? -5.441 26.266 23.125 1 80.5 121 ASP A N 1
ATOM 973 C CA . ASP A 1 121 ? -5.484 27 21.859 1 80.5 121 ASP A CA 1
ATOM 974 C C . ASP A 1 121 ? -4.562 26.359 20.812 1 80.5 121 ASP A C 1
ATOM 976 O O . ASP A 1 121 ? -4.121 25.219 21 1 80.5 121 ASP A O 1
ATOM 980 N N . ASP A 1 122 ? -4.363 27.031 19.703 1 77.69 122 ASP A N 1
ATOM 981 C CA . ASP A 1 122 ? -3.629 26.484 18.578 1 77.69 122 ASP A CA 1
ATOM 982 C C . ASP A 1 122 ? -2.131 26.422 18.859 1 77.69 122 ASP A C 1
ATOM 984 O O . ASP A 1 122 ? -1.366 25.844 18.094 1 77.69 122 ASP A O 1
ATOM 988 N N . ALA A 1 123 ? -1.723 26.891 20.062 1 76.5 123 ALA A N 1
ATOM 989 C CA . ALA A 1 123 ? -0.29 27.016 20.312 1 76.5 123 ALA A CA 1
ATOM 990 C C . ALA A 1 123 ? 0.198 25.922 21.266 1 76.5 123 ALA A C 1
ATOM 992 O O . ALA A 1 123 ? 1.401 25.781 21.5 1 76.5 123 ALA A O 1
ATOM 993 N N . MET A 1 124 ? -0.736 25.219 21.781 1 81.5 124 MET A N 1
ATOM 994 C CA . MET A 1 124 ? -0.326 24.156 22.688 1 81.5 124 MET A CA 1
ATOM 995 C C . MET A 1 124 ? 0.549 23.141 21.969 1 81.5 124 MET A C 1
ATOM 997 O O . MET A 1 124 ? 0.272 22.766 20.828 1 81.5 124 MET A O 1
ATOM 1001 N N . GLU A 1 125 ? 1.528 22.625 22.641 1 81.5 125 GLU A N 1
ATOM 1002 C CA . GLU A 1 125 ? 2.574 21.844 22.016 1 81.5 125 GLU A CA 1
ATOM 1003 C C . GLU A 1 125 ? 2.119 20.391 21.797 1 81.5 125 GLU A C 1
ATOM 1005 O O . GLU A 1 125 ? 2.439 19.781 20.781 1 81.5 125 GLU A O 1
ATOM 1010 N N . VAL A 1 126 ? 1.399 19.938 22.781 1 87.88 126 VAL A N 1
ATOM 1011 C CA . VAL A 1 126 ? 0.979 18.531 22.688 1 87.88 126 VAL A CA 1
ATOM 1012 C C . VAL A 1 126 ? -0.217 18.422 21.734 1 87.88 126 VAL A C 1
ATOM 1014 O O . VAL A 1 126 ? -1.225 19.109 21.922 1 87.88 126 VAL A O 1
ATOM 1017 N N . ASN A 1 127 ? -0.123 17.688 20.734 1 92.12 127 ASN A N 1
ATOM 1018 C CA . ASN A 1 127 ? -1.151 17.453 19.734 1 92.12 127 ASN A CA 1
ATOM 1019 C C . ASN A 1 127 ? -1.288 15.969 19.422 1 92.12 127 ASN A C 1
ATOM 1021 O O . ASN A 1 127 ? -0.302 15.305 19.094 1 92.12 127 ASN A O 1
ATOM 1025 N N . SER A 1 128 ? -2.465 15.461 19.531 1 92.81 128 SER A N 1
ATOM 1026 C CA . SER A 1 128 ? -2.688 14.023 19.391 1 92.81 128 SER A CA 1
ATOM 1027 C C . SER A 1 128 ? -2.326 13.547 17.984 1 92.81 128 SER A C 1
ATOM 1029 O O . SER A 1 128 ? -1.878 12.406 17.812 1 92.81 128 SER A O 1
ATOM 1031 N N . TYR A 1 129 ? -2.479 14.352 17 1 94.44 129 TYR A N 1
ATOM 1032 C CA . TYR A 1 129 ? -2.23 13.938 15.625 1 94.44 129 TYR A CA 1
ATOM 1033 C C . TYR A 1 129 ? -0.736 13.875 15.336 1 94.44 129 TYR A C 1
ATOM 1035 O O . TYR A 1 129 ? -0.309 13.219 14.383 1 94.44 129 TYR A O 1
ATOM 1043 N N . GLU A 1 130 ? 0.03 14.562 16.141 1 93.88 130 GLU A N 1
ATOM 1044 C CA . GLU A 1 130 ? 1.478 14.438 15.992 1 93.88 130 GLU A CA 1
ATOM 1045 C C . GLU A 1 130 ? 1.946 13.031 16.328 1 93.88 130 GLU A C 1
ATOM 1047 O O . GLU A 1 130 ? 2.77 12.453 15.609 1 93.88 130 GLU A O 1
ATOM 1052 N N . GLY A 1 131 ? 1.391 12.523 17.391 1 93.56 131 GLY A N 1
ATOM 1053 C CA . GLY A 1 131 ? 1.704 11.148 17.734 1 93.56 131 GLY A CA 1
ATOM 1054 C C . GLY A 1 131 ? 1.236 10.141 16.703 1 93.56 131 GLY A C 1
ATOM 1055 O O . GLY A 1 131 ? 1.958 9.203 16.375 1 93.56 131 GLY A O 1
ATOM 1056 N N . LEU A 1 132 ? 0.096 10.359 16.234 1 95.38 132 LEU A N 1
ATOM 1057 C CA . LEU A 1 132 ? -0.46 9.484 15.203 1 95.38 132 LEU A CA 1
ATOM 1058 C C . LEU A 1 132 ? 0.373 9.547 13.922 1 95.38 132 LEU A C 1
ATOM 1060 O O . LEU A 1 132 ? 0.571 8.531 13.258 1 95.38 132 LEU A O 1
ATOM 1064 N N . TRP A 1 133 ? 0.875 10.719 13.609 1 95.56 133 TRP A N 1
ATOM 1065 C CA . TRP A 1 133 ? 1.748 10.883 12.453 1 95.56 133 TRP A CA 1
ATOM 1066 C C . TRP A 1 133 ? 3.031 10.078 12.617 1 95.56 133 TRP A C 1
ATOM 1068 O O . TRP A 1 133 ? 3.461 9.391 11.688 1 95.56 133 TRP A O 1
ATOM 1078 N N . ASP A 1 134 ? 3.551 10.195 13.797 1 95.75 134 ASP A N 1
ATOM 1079 C CA . ASP A 1 134 ? 4.777 9.453 14.055 1 95.75 134 ASP A CA 1
ATOM 1080 C C . ASP A 1 134 ? 4.555 7.949 13.891 1 95.75 134 ASP A C 1
ATOM 1082 O O . ASP A 1 134 ? 5.402 7.25 13.328 1 95.75 134 ASP A O 1
ATOM 1086 N N . GLN A 1 135 ? 3.457 7.52 14.344 1 95.19 135 GLN A N 1
ATOM 1087 C CA . GLN A 1 135 ? 3.102 6.113 14.188 1 95.19 135 GLN A CA 1
ATOM 1088 C C . GLN A 1 135 ? 2.904 5.758 12.719 1 95.19 135 GLN A C 1
ATOM 1090 O O . GLN A 1 135 ? 3.318 4.684 12.273 1 95.19 135 GLN A O 1
ATOM 1095 N N . PHE A 1 136 ? 2.26 6.609 12.07 1 96 136 PHE A N 1
ATOM 1096 C CA . PHE A 1 136 ? 2.041 6.434 10.633 1 96 136 PHE A CA 1
ATOM 1097 C C . PHE A 1 136 ? 3.369 6.305 9.898 1 96 136 PHE A C 1
ATOM 1099 O O . PHE A 1 136 ? 3.562 5.371 9.117 1 96 136 PHE A O 1
ATOM 1106 N N . VAL A 1 137 ? 4.27 7.223 10.156 1 95.56 137 VAL A N 1
ATOM 1107 C CA . VAL A 1 137 ? 5.57 7.25 9.5 1 95.56 137 VAL A CA 1
ATOM 1108 C C . VAL A 1 137 ? 6.34 5.973 9.82 1 95.56 137 VAL A C 1
ATOM 1110 O O . VAL A 1 137 ? 6.883 5.324 8.922 1 95.56 137 VAL A O 1
ATOM 1113 N N . GLU A 1 138 ? 6.336 5.617 11.039 1 94.06 138 GLU A N 1
ATOM 1114 C CA . GLU A 1 138 ? 7.027 4.398 11.461 1 94.06 138 GLU A CA 1
ATOM 1115 C C . GLU A 1 138 ? 6.426 3.166 10.797 1 94.06 138 GLU A C 1
ATOM 1117 O O . GLU A 1 138 ? 7.152 2.264 10.375 1 94.06 138 GLU A O 1
ATOM 1122 N N . GLY A 1 139 ? 5.145 3.135 10.734 1 93.81 139 GLY A N 1
ATOM 1123 C CA . GLY A 1 139 ? 4.453 2.02 10.109 1 93.81 139 GLY A CA 1
ATOM 1124 C C . GLY A 1 139 ? 4.797 1.849 8.648 1 93.81 139 GLY A C 1
ATOM 1125 O O . GLY A 1 139 ? 5.129 0.747 8.203 1 93.81 139 GLY A O 1
ATOM 1126 N N . VAL A 1 140 ? 4.809 2.92 7.953 1 93.88 140 VAL A N 1
ATOM 1127 C CA . VAL A 1 140 ? 5.062 2.896 6.516 1 93.88 140 VAL A CA 1
ATOM 1128 C C . VAL A 1 140 ? 6.531 2.553 6.258 1 93.88 140 VAL A C 1
ATOM 1130 O O . VAL A 1 140 ? 6.848 1.849 5.297 1 93.88 140 VAL A O 1
ATOM 1133 N N . GLN A 1 141 ? 7.418 2.98 7.082 1 93.44 141 GLN A N 1
ATOM 1134 C CA . GLN A 1 141 ? 8.852 2.816 6.855 1 93.44 141 GLN A CA 1
ATOM 1135 C C . GLN A 1 141 ? 9.312 1.421 7.262 1 93.44 141 GLN A C 1
ATOM 1137 O O . GLN A 1 141 ? 10.18 0.835 6.609 1 93.44 141 GLN A O 1
ATOM 1142 N N . TYR A 1 142 ? 8.633 0.843 8.336 1 92.94 142 TYR A N 1
ATOM 1143 C CA . TYR A 1 142 ? 9.344 -0.279 8.945 1 92.94 142 TYR A CA 1
ATOM 1144 C C . TYR A 1 142 ? 8.398 -1.456 9.18 1 92.94 142 TYR A C 1
ATOM 1146 O O . TYR A 1 142 ? 8.836 -2.535 9.586 1 92.94 142 TYR A O 1
ATOM 1154 N N . THR A 1 143 ? 7.133 -1.322 8.977 1 92.25 143 THR A N 1
ATOM 1155 C CA . THR A 1 143 ? 6.199 -2.389 9.328 1 92.25 143 THR A CA 1
ATOM 1156 C C . THR A 1 143 ? 5.473 -2.902 8.086 1 92.25 143 THR A C 1
ATOM 1158 O O . THR A 1 143 ? 5.715 -4.027 7.645 1 92.25 143 THR A O 1
ATOM 1161 N N . HIS A 1 144 ? 4.586 -2.096 7.531 1 92.5 144 HIS A N 1
ATOM 1162 C CA . HIS A 1 144 ? 3.855 -2.443 6.316 1 92.5 144 HIS A CA 1
ATOM 1163 C C . HIS A 1 144 ? 3.945 -1.331 5.277 1 92.5 144 HIS A C 1
ATOM 1165 O O . HIS A 1 144 ? 3.402 -0.243 5.48 1 92.5 144 HIS A O 1
ATOM 1171 N N . ARG A 1 145 ? 4.531 -1.705 4.191 1 92.75 145 ARG A N 1
ATOM 1172 C CA . ARG A 1 145 ? 4.793 -0.727 3.141 1 92.75 145 ARG A CA 1
ATOM 1173 C C . ARG A 1 145 ? 3.611 -0.617 2.184 1 92.75 145 ARG A C 1
ATOM 1175 O O . ARG A 1 145 ? 3.168 0.487 1.86 1 92.75 145 ARG A O 1
ATOM 1182 N N . PHE A 1 146 ? 3.029 -1.744 1.86 1 94.06 146 PHE A N 1
ATOM 1183 C CA . PHE A 1 146 ? 2.15 -1.789 0.698 1 94.06 146 PHE A CA 1
ATOM 1184 C C . PHE A 1 146 ? 0.704 -2.016 1.122 1 94.06 146 PHE A C 1
ATOM 1186 O O . PHE A 1 146 ? -0.225 -1.688 0.381 1 94.06 146 PHE A O 1
ATOM 1193 N N . PHE A 1 147 ? 0.526 -2.701 2.221 1 91.62 147 PHE A N 1
ATOM 1194 C CA . PHE A 1 147 ? -0.801 -2.971 2.76 1 91.62 147 PHE A CA 1
ATOM 1195 C C . PHE A 1 147 ? -0.904 -2.496 4.203 1 91.62 147 PHE A C 1
ATOM 1197 O O . PHE A 1 147 ? -0.683 -3.271 5.137 1 91.62 147 PHE A O 1
ATOM 1204 N N . ASN A 1 148 ? -1.159 -1.208 4.387 1 87.81 148 ASN A N 1
ATOM 1205 C CA . ASN A 1 148 ? -1.229 -0.617 5.719 1 87.81 148 ASN A CA 1
ATOM 1206 C C . ASN A 1 148 ? -2.615 -0.051 6.012 1 87.81 148 ASN A C 1
ATOM 1208 O O . ASN A 1 148 ? -2.883 1.121 5.742 1 87.81 148 ASN A O 1
ATOM 1212 N N . PRO A 1 149 ? -3.465 -0.864 6.625 1 82.81 149 PRO A N 1
ATOM 1213 C CA . PRO A 1 149 ? -4.82 -0.373 6.879 1 82.81 149 PRO A CA 1
ATOM 1214 C C . PRO A 1 149 ? -4.848 0.839 7.809 1 82.81 149 PRO A C 1
ATOM 1216 O O . PRO A 1 149 ? -5.707 1.712 7.668 1 82.81 149 PRO A O 1
ATOM 1219 N N . ASN A 1 150 ? -3.936 0.942 8.648 1 90.94 150 ASN A N 1
ATOM 1220 C CA . ASN A 1 150 ? -3.895 2.053 9.594 1 90.94 150 ASN A CA 1
ATOM 1221 C C . ASN A 1 150 ? -3.506 3.359 8.906 1 90.94 150 ASN A C 1
ATOM 1223 O O . ASN A 1 150 ? -3.949 4.434 9.312 1 90.94 150 ASN A O 1
ATOM 1227 N N . ALA A 1 151 ? -2.738 3.205 7.855 1 93 151 ALA A N 1
ATOM 1228 C CA . ALA A 1 151 ? -2.33 4.402 7.125 1 93 151 ALA A CA 1
ATOM 1229 C C . ALA A 1 151 ? -3.527 5.078 6.465 1 93 151 ALA A C 1
ATOM 1231 O O . ALA A 1 151 ? -3.695 6.297 6.566 1 93 151 ALA A O 1
ATOM 1232 N N . GLY A 1 152 ? -4.383 4.293 5.844 1 93.44 152 GLY A N 1
ATOM 1233 C CA . GLY A 1 152 ? -5.574 4.84 5.219 1 93.44 152 GLY A CA 1
ATOM 1234 C C . GLY A 1 152 ? -6.523 5.492 6.203 1 93.44 152 GLY A C 1
ATOM 1235 O O . GLY A 1 152 ? -7.031 6.586 5.953 1 93.44 152 GLY A O 1
ATOM 1236 N N . LYS A 1 153 ? -6.691 4.836 7.312 1 94.94 153 LYS A N 1
ATOM 1237 C CA . LYS A 1 153 ? -7.59 5.34 8.344 1 94.94 153 LYS A CA 1
ATOM 1238 C C . LYS A 1 153 ? -7.074 6.656 8.922 1 94.94 153 LYS A C 1
ATOM 1240 O O . LYS A 1 153 ? -7.848 7.586 9.148 1 94.94 153 LYS A O 1
ATOM 1245 N N . PHE A 1 154 ? -5.836 6.672 9.172 1 96.5 154 PHE A N 1
ATOM 1246 C CA . PHE A 1 154 ? -5.223 7.887 9.695 1 96.5 154 PHE A CA 1
ATOM 1247 C C . PHE A 1 154 ? -5.402 9.047 8.727 1 96.5 154 PHE A C 1
ATOM 1249 O O . PHE A 1 154 ? -5.832 10.133 9.117 1 96.5 154 PHE A O 1
ATOM 1256 N N . LEU A 1 155 ? -5.145 8.812 7.449 1 96.25 155 LEU A N 1
ATOM 1257 C CA . LEU A 1 155 ? -5.215 9.867 6.449 1 96.25 155 LEU A CA 1
ATOM 1258 C C . LEU A 1 155 ? -6.66 10.297 6.215 1 96.25 155 LEU A C 1
ATOM 1260 O O . LEU A 1 155 ? -6.934 11.477 5.984 1 96.25 155 LEU A O 1
ATOM 1264 N N . ASP A 1 156 ? -7.57 9.344 6.328 1 94.62 156 ASP A N 1
ATOM 1265 C CA . ASP A 1 156 ? -8.984 9.688 6.27 1 94.62 156 ASP A CA 1
ATOM 1266 C C . ASP A 1 156 ? -9.359 10.68 7.367 1 94.62 156 ASP A C 1
ATOM 1268 O O . ASP A 1 156 ? -10.109 11.625 7.129 1 94.62 156 ASP A O 1
ATOM 1272 N N . SER A 1 157 ? -8.805 10.391 8.469 1 94.19 157 SER A N 1
ATOM 1273 C CA . SER A 1 157 ? -9.086 11.258 9.617 1 94.19 157 SER A CA 1
ATOM 1274 C C . SER A 1 157 ? -8.492 12.648 9.422 1 94.19 157 SER A C 1
ATOM 1276 O O . SER A 1 157 ? -9.18 13.656 9.609 1 94.19 157 SER A O 1
ATOM 1278 N N . VAL A 1 158 ? -7.293 12.711 9.039 1 93.62 158 VAL A N 1
ATOM 1279 C CA . VAL A 1 158 ? -6.574 13.969 8.883 1 93.62 158 VAL A CA 1
ATOM 1280 C C . VAL A 1 158 ? -7.266 14.836 7.84 1 93.62 158 VAL A C 1
ATOM 1282 O O . VAL A 1 158 ? -7.523 16.016 8.078 1 93.62 158 VAL A O 1
ATOM 1285 N N . PHE A 1 159 ? -7.672 14.258 6.723 1 93.06 159 PHE A N 1
ATOM 1286 C CA . PHE A 1 159 ? -8.133 15.055 5.594 1 93.06 159 PHE A CA 1
ATOM 1287 C C . PHE A 1 159 ? -9.656 15.141 5.574 1 93.06 159 PHE A C 1
ATOM 1289 O O . PHE A 1 159 ? -10.242 15.656 4.621 1 93.06 159 PHE A O 1
ATOM 1296 N N . SER A 1 160 ? -10.242 14.625 6.602 1 91.19 160 SER A N 1
ATOM 1297 C CA . SER A 1 160 ? -11.703 14.703 6.691 1 91.19 160 SER A CA 1
ATOM 1298 C C . SER A 1 160 ? -12.172 16.156 6.699 1 91.19 160 SER A C 1
ATOM 1300 O O . SER A 1 160 ? -13.273 16.453 6.238 1 91.19 160 SER A O 1
ATOM 1302 N N . MET A 1 161 ? -11.359 17.031 7.16 1 86.56 161 MET A N 1
ATOM 1303 C CA . MET A 1 161 ? -11.727 18.438 7.27 1 86.56 161 MET A CA 1
ATOM 1304 C C . MET A 1 161 ? -11.828 19.094 5.891 1 86.56 161 MET A C 1
ATOM 1306 O O . MET A 1 161 ? -12.445 20.141 5.742 1 86.56 161 MET A O 1
ATOM 1310 N N . LEU A 1 162 ? -11.258 18.438 4.918 1 90.25 162 LEU A N 1
ATOM 1311 C CA . LEU A 1 162 ? -11.281 19 3.568 1 90.25 162 LEU A CA 1
ATOM 1312 C C . LEU A 1 162 ? -12.539 18.562 2.822 1 90.25 162 LEU A C 1
ATOM 1314 O O . LEU A 1 162 ? -12.812 19.062 1.725 1 90.25 162 LEU A O 1
ATOM 1318 N N . VAL A 1 163 ? -13.258 17.688 3.434 1 89.94 163 VAL A N 1
ATOM 1319 C CA . VAL A 1 163 ? -14.406 17.078 2.764 1 89.94 163 VAL A CA 1
ATOM 1320 C C . VAL A 1 163 ? -15.688 17.812 3.148 1 89.94 163 VAL A C 1
ATOM 1322 O O . VAL A 1 163 ? -15.961 18.016 4.332 1 89.94 163 VAL A O 1
ATOM 1325 N N . ALA A 1 164 ? -16.391 18.172 2.166 1 87.06 164 ALA A N 1
ATOM 1326 C CA . ALA A 1 164 ? -17.656 18.844 2.361 1 87.06 164 ALA A CA 1
ATOM 1327 C C . ALA A 1 164 ? -18.781 17.844 2.617 1 87.06 164 ALA A C 1
ATOM 1329 O O . ALA A 1 164 ? -18.547 16.625 2.652 1 87.06 164 ALA A O 1
ATOM 1330 N N . ASP A 1 165 ? -19.969 18.312 2.85 1 81.44 165 ASP A N 1
ATOM 1331 C CA . ASP A 1 165 ? -21.125 17.484 3.174 1 81.44 165 ASP A CA 1
ATOM 1332 C C . ASP A 1 165 ? -21.484 16.562 2.01 1 81.44 165 ASP A C 1
ATOM 1334 O O . ASP A 1 165 ? -22 15.461 2.221 1 81.44 165 ASP A O 1
ATOM 1338 N N . ASP A 1 166 ? -21.141 16.984 0.828 1 79.88 166 ASP A N 1
ATOM 1339 C CA . ASP A 1 166 ? -21.469 16.172 -0.347 1 79.88 166 ASP A CA 1
ATOM 1340 C C . ASP A 1 166 ? -20.344 15.203 -0.672 1 79.88 166 ASP A C 1
ATOM 1342 O O . ASP A 1 166 ? -20.328 14.602 -1.753 1 79.88 166 ASP A O 1
ATOM 1346 N N . GLU A 1 167 ? -19.391 15.148 0.172 1 82.38 167 GLU A N 1
ATOM 1347 C CA . GLU A 1 167 ? -18.266 14.211 0.094 1 82.38 167 GLU A CA 1
ATOM 1348 C C . GLU A 1 167 ? -17.234 14.672 -0.919 1 82.38 167 GLU A C 1
ATOM 1350 O O . GLU A 1 167 ? -16.25 13.977 -1.172 1 82.38 167 GLU A O 1
ATOM 1355 N N . GLY A 1 168 ? -17.547 15.812 -1.4 1 89.38 168 GLY A N 1
ATOM 1356 C CA . GLY A 1 168 ? -16.531 16.422 -2.256 1 89.38 168 GLY A CA 1
ATOM 1357 C C . GLY A 1 168 ? -15.57 17.312 -1.501 1 89.38 168 GLY A C 1
ATOM 1358 O O . GLY A 1 168 ? -15.734 17.531 -0.299 1 89.38 168 GLY A O 1
ATOM 1359 N N . LEU A 1 169 ? -14.562 17.781 -2.213 1 92.44 169 LEU A N 1
ATOM 1360 C CA . LEU A 1 169 ? -13.594 18.703 -1.627 1 92.44 169 LEU A CA 1
ATOM 1361 C C . LEU A 1 169 ? -14.219 20.062 -1.384 1 92.44 169 LEU A C 1
ATOM 1363 O O . LEU A 1 169 ? -14.977 20.562 -2.221 1 92.44 169 LEU A O 1
ATOM 1367 N N . LYS A 1 170 ? -13.922 20.641 -0.23 1 91.38 170 LYS A N 1
ATOM 1368 C CA . LYS A 1 170 ? -14.344 22.016 0.027 1 91.38 170 LYS A CA 1
ATOM 1369 C C . LYS A 1 170 ? -13.734 22.984 -0.996 1 91.38 170 LYS A C 1
ATOM 1371 O O . LYS A 1 170 ? -12.547 22.891 -1.316 1 91.38 170 LYS A O 1
ATOM 1376 N N . PRO A 1 171 ? -14.508 23.875 -1.466 1 90.06 171 PRO A N 1
ATOM 1377 C CA . PRO A 1 171 ? -14.031 24.797 -2.504 1 90.06 171 PRO A CA 1
ATOM 1378 C C . PRO A 1 171 ? -12.844 25.641 -2.047 1 90.06 171 PRO A C 1
ATOM 1380 O O . PRO A 1 171 ? -11.992 26 -2.861 1 90.06 171 PRO A O 1
ATOM 1383 N N . GLU A 1 172 ? -12.734 25.906 -0.783 1 89.94 172 GLU A N 1
ATOM 1384 C CA . GLU A 1 172 ? -11.656 26.734 -0.247 1 89.94 172 GLU A CA 1
ATOM 1385 C C . GLU A 1 172 ? -10.305 26.047 -0.403 1 89.94 172 GLU A C 1
ATOM 1387 O O . GLU A 1 172 ? -9.258 26.703 -0.385 1 89.94 172 GLU A O 1
ATOM 1392 N N . ALA A 1 173 ? -10.406 24.75 -0.607 1 92 173 ALA A N 1
ATOM 1393 C CA . ALA A 1 173 ? -9.164 23.984 -0.704 1 92 173 ALA A CA 1
ATOM 1394 C C . ALA A 1 173 ? -8.734 23.828 -2.158 1 92 173 ALA A C 1
ATOM 1396 O O . ALA A 1 173 ? -7.688 23.234 -2.439 1 92 173 ALA A O 1
ATOM 1397 N N . ILE A 1 174 ? -9.5 24.375 -3.092 1 95.25 174 ILE A N 1
ATOM 1398 C CA . ILE A 1 174 ? -9.219 24.172 -4.508 1 95.25 174 ILE A CA 1
ATOM 1399 C C . ILE A 1 174 ? -8.703 25.469 -5.129 1 95.25 174 ILE A C 1
ATOM 1401 O O . ILE A 1 174 ? -9.312 26.531 -4.961 1 95.25 174 ILE A O 1
ATOM 1405 N N . ARG A 1 175 ? -7.641 25.391 -5.754 1 95.81 175 ARG A N 1
ATOM 1406 C CA . ARG A 1 175 ? -7.098 26.484 -6.559 1 95.81 175 ARG A CA 1
ATOM 1407 C C . ARG A 1 175 ? -7.246 26.188 -8.047 1 95.81 175 ARG A C 1
ATOM 1409 O O . ARG A 1 175 ? -6.809 25.141 -8.523 1 95.81 175 ARG A O 1
ATOM 1416 N N . THR A 1 176 ? -7.789 27.109 -8.742 1 97.19 176 THR A N 1
ATOM 1417 C CA . THR A 1 176 ? -7.988 26.938 -10.172 1 97.19 176 THR A CA 1
ATOM 1418 C C . THR A 1 176 ? -7.012 27.812 -10.969 1 97.19 176 THR A C 1
ATOM 1420 O O . THR A 1 176 ? -6.879 29 -10.695 1 97.19 176 THR A O 1
ATOM 1423 N N . ILE A 1 177 ? -6.328 27.141 -11.867 1 96.88 177 ILE A N 1
ATOM 1424 C CA . ILE A 1 177 ? -5.453 27.828 -12.812 1 96.88 177 ILE A CA 1
ATOM 1425 C C . ILE A 1 177 ? -6 27.672 -14.227 1 96.88 177 ILE A C 1
ATOM 1427 O O . ILE A 1 177 ? -6.395 26.578 -14.633 1 96.88 177 ILE A O 1
ATOM 1431 N N . ILE A 1 178 ? -6.016 28.781 -14.93 1 97.12 178 ILE A N 1
ATOM 1432 C CA . ILE A 1 178 ? -6.625 28.75 -16.25 1 97.12 178 ILE A CA 1
ATOM 1433 C C . ILE A 1 178 ? -5.566 29.047 -17.312 1 97.12 178 ILE A C 1
ATOM 1435 O O . ILE A 1 178 ? -4.445 29.453 -16.984 1 97.12 178 ILE A O 1
ATOM 1439 N N . ASN A 1 179 ? -5.957 28.781 -18.5 1 95.81 179 ASN A N 1
ATOM 1440 C CA . ASN A 1 179 ? -5.078 29.125 -19.609 1 95.81 179 ASN A CA 1
ATOM 1441 C C . ASN A 1 179 ? -4.629 30.578 -19.531 1 95.81 179 ASN A C 1
ATOM 1443 O O . ASN A 1 179 ? -5.449 31.484 -19.328 1 95.81 179 ASN A O 1
ATOM 1447 N N . GLY A 1 180 ? -3.369 30.828 -19.641 1 95.12 180 GLY A N 1
ATOM 1448 C CA . GLY A 1 180 ? -2.799 32.156 -19.469 1 95.12 180 GLY A CA 1
ATOM 1449 C C . GLY A 1 180 ? -2.025 32.312 -18.172 1 95.12 180 GLY A C 1
ATOM 1450 O O . GLY A 1 180 ? -1.074 33.062 -18.094 1 95.12 180 GLY A O 1
ATOM 1451 N N . ASP A 1 181 ? -2.604 31.578 -17.125 1 96.75 181 ASP A N 1
ATOM 1452 C CA . ASP A 1 181 ? -1.817 31.516 -15.898 1 96.75 181 ASP A CA 1
ATOM 1453 C C . ASP A 1 181 ? -0.565 30.656 -16.094 1 96.75 181 ASP A C 1
ATOM 1455 O O . ASP A 1 181 ? -0.608 29.625 -16.766 1 96.75 181 ASP A O 1
ATOM 1459 N N . LEU A 1 182 ? 0.533 31.078 -15.516 1 97.12 182 LEU A N 1
ATOM 1460 C CA . LEU A 1 182 ? 1.796 30.422 -15.844 1 97.12 182 LEU A CA 1
ATOM 1461 C C . LEU A 1 182 ? 2.299 29.578 -14.68 1 97.12 182 LEU A C 1
ATOM 1463 O O . LEU A 1 182 ? 2.105 29.953 -13.516 1 97.12 182 LEU A O 1
ATOM 1467 N N . MET A 1 183 ? 2.854 28.516 -14.992 1 97.81 183 MET A N 1
ATOM 1468 C CA . MET A 1 183 ? 3.711 27.672 -14.164 1 97.81 183 MET A CA 1
ATOM 1469 C C . MET A 1 183 ? 5.086 27.5 -14.797 1 97.81 183 MET A C 1
ATOM 1471 O O . MET A 1 183 ? 5.273 27.797 -15.977 1 97.81 183 MET A O 1
ATOM 1475 N N . TYR A 1 184 ? 5.992 27.047 -14.023 1 97.12 184 TYR A N 1
ATOM 1476 C CA . TYR A 1 184 ? 7.348 27 -14.555 1 97.12 184 TYR A CA 1
ATOM 1477 C C . TYR A 1 184 ? 8.008 25.672 -14.227 1 97.12 184 TYR A C 1
ATOM 1479 O O . TYR A 1 184 ? 7.766 25.094 -13.164 1 97.12 184 TYR A O 1
ATOM 1487 N N . ARG A 1 185 ? 8.781 25.219 -15.109 1 96.56 185 ARG A N 1
ATOM 1488 C CA . ARG A 1 185 ? 9.609 24.031 -14.93 1 96.56 185 ARG A CA 1
ATOM 1489 C C . ARG A 1 185 ? 11.023 24.266 -15.453 1 96.56 185 ARG A C 1
ATOM 1491 O O . ARG A 1 185 ? 11.211 24.984 -16.438 1 96.56 185 ARG A O 1
ATOM 1498 N N . ALA A 1 186 ? 11.977 23.719 -14.742 1 94.44 186 ALA A N 1
ATOM 1499 C CA . ALA A 1 186 ? 13.383 23.875 -15.133 1 94.44 186 ALA A CA 1
ATOM 1500 C C . ALA A 1 186 ? 14.102 22.531 -15.133 1 94.44 186 ALA A C 1
ATOM 1502 O O . ALA A 1 186 ? 13.68 21.594 -14.445 1 94.44 186 ALA A O 1
ATOM 1503 N N . ARG A 1 187 ? 15.117 22.391 -15.922 1 93.19 187 ARG A N 1
ATOM 1504 C CA . ARG A 1 187 ? 15.953 21.203 -16.016 1 93.19 187 ARG A CA 1
ATOM 1505 C C . ARG A 1 187 ? 17.438 21.594 -16.109 1 93.19 187 ARG A C 1
ATOM 1507 O O . ARG A 1 187 ? 17.781 22.594 -16.734 1 93.19 187 ARG A O 1
ATOM 1514 N N . LEU A 1 188 ? 18.219 20.797 -15.531 1 91.81 188 LEU A N 1
ATOM 1515 C CA . LEU A 1 188 ? 19.672 20.953 -15.648 1 91.81 188 LEU A CA 1
ATOM 1516 C C . LEU A 1 188 ? 20.156 20.578 -17.047 1 91.81 188 LEU A C 1
ATOM 1518 O O . LEU A 1 188 ? 19.703 19.562 -17.594 1 91.81 188 LEU A O 1
ATOM 1522 N N . ALA A 1 189 ? 20.938 21.391 -17.609 1 90.12 189 ALA A N 1
ATOM 1523 C CA . ALA A 1 189 ? 21.625 21.094 -18.859 1 90.12 189 ALA A CA 1
ATOM 1524 C C . ALA A 1 189 ? 23.125 20.984 -18.641 1 90.12 189 ALA A C 1
ATOM 1526 O O . ALA A 1 189 ? 23.812 21.984 -18.422 1 90.12 189 ALA A O 1
ATOM 1527 N N . LYS A 1 190 ? 23.734 19.812 -18.641 1 86 190 LYS A N 1
ATOM 1528 C CA . LYS A 1 190 ? 25.141 19.578 -18.344 1 86 190 LYS A CA 1
ATOM 1529 C C . LYS A 1 190 ? 26.031 20.203 -19.422 1 86 190 LYS A C 1
ATOM 1531 O O . LYS A 1 190 ? 27.219 20.469 -19.172 1 86 190 LYS A O 1
ATOM 1536 N N . GLY A 1 191 ? 25.5 20.438 -20.672 1 81.81 191 GLY A N 1
ATOM 1537 C CA . GLY A 1 191 ? 26.25 21.047 -21.766 1 81.81 191 GLY A CA 1
ATOM 1538 C C . GLY A 1 191 ? 25.359 21.531 -22.891 1 81.81 191 GLY A C 1
ATOM 1539 O O . GLY A 1 191 ? 24.125 21.516 -22.781 1 81.81 191 GLY A O 1
ATOM 1540 N N . PHE A 1 192 ? 26.062 22 -23.844 1 85.31 192 PHE A N 1
ATOM 1541 C CA . PHE A 1 192 ? 25.375 22.609 -24.984 1 85.31 192 PHE A CA 1
ATOM 1542 C C . PHE A 1 192 ? 24.469 21.594 -25.672 1 85.31 192 PHE A C 1
ATOM 1544 O O . PHE A 1 192 ? 23.344 21.922 -26.047 1 85.31 192 PHE A O 1
ATOM 1551 N N . SER A 1 193 ? 24.953 20.438 -25.734 1 86.94 193 SER A N 1
ATOM 1552 C CA . SER A 1 193 ? 24.188 19.406 -26.422 1 86.94 193 SER A CA 1
ATOM 1553 C C . SER A 1 193 ? 22.891 19.094 -25.688 1 86.94 193 SER A C 1
ATOM 1555 O O . SER A 1 193 ? 21.859 18.891 -26.328 1 86.94 193 SER A O 1
ATOM 1557 N N . GLU A 1 194 ? 22.953 19.078 -24.438 1 88.88 194 GLU A N 1
ATOM 1558 C CA . GLU A 1 194 ? 21.75 18.812 -23.656 1 88.88 194 GLU A CA 1
ATOM 1559 C C . GLU A 1 194 ? 20.766 19.969 -23.734 1 88.88 194 GLU A C 1
ATOM 1561 O O . GLU A 1 194 ? 19.547 19.766 -23.797 1 88.88 194 GLU A O 1
ATOM 1566 N N . ALA A 1 195 ? 21.266 21.094 -23.781 1 87.38 195 ALA A N 1
ATOM 1567 C CA . ALA A 1 195 ? 20.406 22.266 -23.922 1 87.38 195 ALA A CA 1
ATOM 1568 C C . ALA A 1 195 ? 19.688 22.25 -25.281 1 87.38 195 ALA A C 1
ATOM 1570 O O . ALA A 1 195 ? 18.516 22.594 -25.375 1 87.38 195 ALA A O 1
ATOM 1571 N N . GLU A 1 196 ? 20.391 21.844 -26.266 1 87.44 196 GLU A N 1
ATOM 1572 C CA . GLU A 1 196 ? 19.812 21.75 -27.609 1 87.44 196 GLU A CA 1
ATOM 1573 C C . GLU A 1 196 ? 18.703 20.719 -27.656 1 87.44 196 GLU A C 1
ATOM 1575 O O . GLU A 1 196 ? 17.672 20.938 -28.312 1 87.44 196 GLU A O 1
ATOM 1580 N N . LYS A 1 197 ? 18.984 19.688 -26.984 1 90.06 197 LYS A N 1
ATOM 1581 C CA . LYS A 1 197 ? 17.969 18.656 -26.938 1 90.06 197 LYS A CA 1
ATOM 1582 C C . LYS A 1 197 ? 16.672 19.172 -26.328 1 90.06 197 LYS A C 1
ATOM 1584 O O . LYS A 1 197 ? 15.578 18.828 -26.781 1 90.06 197 LYS A O 1
ATOM 1589 N N . ILE A 1 198 ? 16.812 19.953 -25.359 1 89.75 198 ILE A N 1
ATOM 1590 C CA . ILE A 1 198 ? 15.656 20.5 -24.656 1 89.75 198 ILE A CA 1
ATOM 1591 C C . ILE A 1 198 ? 14.891 21.453 -25.562 1 89.75 198 ILE A C 1
ATOM 1593 O O . ILE A 1 198 ? 13.664 21.391 -25.641 1 89.75 198 ILE A O 1
ATOM 1597 N N . ILE A 1 199 ? 15.594 22.234 -26.359 1 85.94 199 ILE A N 1
ATOM 1598 C CA . ILE A 1 199 ? 14.992 23.234 -27.219 1 85.94 199 ILE A CA 1
ATOM 1599 C C . ILE A 1 199 ? 14.312 22.547 -28.406 1 85.94 199 ILE A C 1
ATOM 1601 O O . ILE A 1 199 ? 13.273 23 -28.891 1 85.94 199 ILE A O 1
ATOM 1605 N N . ASN A 1 200 ? 14.898 21.453 -28.75 1 89.88 200 ASN A N 1
ATOM 1606 C CA . ASN A 1 200 ? 14.406 20.75 -29.922 1 89.88 200 ASN A CA 1
ATOM 1607 C C . ASN A 1 200 ? 13.172 19.922 -29.594 1 89.88 200 ASN A C 1
ATOM 1609 O O . ASN A 1 200 ? 12.406 19.547 -30.484 1 89.88 200 ASN A O 1
ATOM 1613 N N . ASP A 1 201 ? 12.977 19.656 -28.344 1 93.06 201 ASP A N 1
ATOM 1614 C CA . ASP A 1 201 ? 11.844 18.844 -27.906 1 93.06 201 ASP A CA 1
ATOM 1615 C C . ASP A 1 201 ? 11.312 19.328 -26.562 1 93.06 201 ASP A C 1
ATOM 1617 O O . ASP A 1 201 ? 11.336 18.594 -25.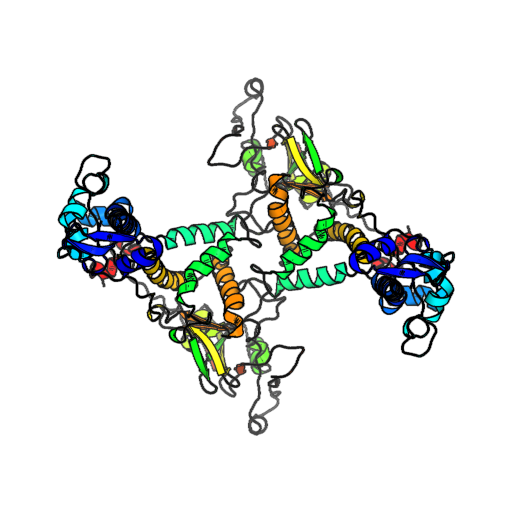578 1 93.06 201 ASP A O 1
ATOM 1621 N N . PRO A 1 202 ? 10.727 20.531 -26.625 1 92.19 202 PRO A N 1
ATOM 1622 C CA . PRO A 1 202 ? 10.312 21.109 -25.344 1 92.19 202 PRO A CA 1
ATOM 1623 C C . PRO A 1 202 ? 9.289 20.25 -24.609 1 92.19 202 PRO A C 1
ATOM 1625 O O . PRO A 1 202 ? 9.422 20.016 -23.391 1 92.19 202 PRO A O 1
ATOM 1628 N N . ALA A 1 203 ? 8.273 19.75 -25.312 1 93.31 203 ALA A N 1
ATOM 1629 C CA . ALA A 1 203 ? 7.242 18.938 -24.656 1 93.31 203 ALA A CA 1
ATOM 1630 C C . ALA A 1 203 ? 7.832 17.656 -24.078 1 93.31 203 ALA A C 1
ATOM 1632 O O . ALA A 1 203 ? 7.488 17.266 -22.953 1 93.31 203 ALA A O 1
ATOM 1633 N N . GLY A 1 204 ? 8.68 17.047 -24.812 1 92.56 204 GLY A N 1
ATOM 1634 C CA . GLY A 1 204 ? 9.281 15.789 -24.359 1 92.56 204 GLY A CA 1
ATOM 1635 C C . GLY A 1 204 ? 10.297 15.977 -23.25 1 92.56 204 GLY A C 1
ATOM 1636 O O . GLY A 1 204 ? 10.414 15.133 -22.359 1 92.56 204 GLY A O 1
ATOM 1637 N N . GLN A 1 205 ? 11.008 17.047 -23.312 1 92.19 205 GLN A N 1
ATOM 1638 C CA . GLN A 1 205 ? 12.109 17.25 -22.391 1 92.19 205 GLN A CA 1
ATOM 1639 C C . GLN A 1 205 ? 11.633 17.891 -21.078 1 92.19 205 GLN A C 1
ATOM 1641 O O . GLN A 1 205 ? 12.164 17.609 -20.016 1 92.19 205 GLN A O 1
ATOM 1646 N N . PHE A 1 206 ? 10.641 18.75 -21.188 1 93.88 206 PHE A N 1
ATOM 1647 C CA . PHE A 1 206 ? 10.094 19.344 -19.969 1 93.88 206 PHE A CA 1
ATOM 1648 C C . PHE A 1 206 ? 8.977 18.484 -19.391 1 93.88 206 PHE A C 1
ATOM 1650 O O . PHE A 1 206 ? 8.516 18.719 -18.281 1 93.88 206 PHE A O 1
ATOM 1657 N N . GLY A 1 207 ? 8.508 17.531 -20.188 1 92.81 207 GLY A N 1
ATOM 1658 C CA . GLY A 1 207 ? 7.469 16.625 -19.719 1 92.81 207 GLY A CA 1
ATOM 1659 C C . GLY A 1 207 ? 7.957 15.664 -18.656 1 92.81 207 GLY A C 1
ATOM 1660 O O . GLY A 1 207 ? 9.125 15.695 -18.266 1 92.81 207 GLY A O 1
ATOM 1661 N N . PRO A 1 208 ? 6.973 14.891 -18.188 1 90.62 208 PRO A N 1
ATOM 1662 C CA . PRO A 1 208 ? 7.375 13.93 -17.156 1 90.62 208 PRO A CA 1
ATOM 1663 C C . PRO A 1 208 ? 8.406 12.922 -17.656 1 90.62 208 PRO A C 1
ATOM 1665 O O . PRO A 1 208 ? 8.359 12.516 -18.828 1 90.62 208 PRO A O 1
ATOM 1668 N N . THR A 1 209 ? 9.297 12.531 -16.797 1 89.75 209 THR A N 1
ATOM 1669 C CA . THR A 1 209 ? 10.281 11.492 -17.109 1 89.75 209 THR A CA 1
ATOM 1670 C C . THR A 1 209 ? 9.586 10.172 -17.438 1 89.75 209 THR A C 1
ATOM 1672 O O . THR A 1 209 ? 8.594 9.812 -16.797 1 89.75 209 THR A O 1
ATOM 1675 N N . PRO A 1 210 ? 10.188 9.539 -18.438 1 88.19 210 PRO A N 1
ATOM 1676 C CA . PRO A 1 210 ? 9.633 8.203 -18.656 1 88.19 210 PRO A CA 1
ATOM 1677 C C . PRO A 1 210 ? 9.586 7.359 -17.391 1 88.19 210 PRO A C 1
ATOM 1679 O O . PRO A 1 210 ? 10.5 7.426 -16.562 1 88.19 210 PRO A O 1
ATOM 1682 N N . ARG A 1 211 ? 8.57 6.605 -17.281 1 87.69 211 ARG A N 1
ATOM 1683 C CA . ARG A 1 211 ? 8.273 5.895 -16.047 1 87.69 211 ARG A CA 1
ATOM 1684 C C . ARG A 1 211 ? 9.445 5.02 -15.625 1 87.69 211 ARG A C 1
ATOM 1686 O O . ARG A 1 211 ? 9.789 4.957 -14.445 1 87.69 211 ARG A O 1
ATOM 1693 N N . PHE A 1 212 ? 10.125 4.363 -16.578 1 84.75 212 PHE A N 1
ATOM 1694 C CA . PHE A 1 212 ? 11.188 3.424 -16.25 1 84.75 212 PHE A CA 1
ATOM 1695 C C . PHE A 1 212 ? 12.445 4.16 -15.797 1 84.75 212 PHE A C 1
ATOM 1697 O O . PHE A 1 212 ? 13.367 3.553 -15.25 1 84.75 212 PHE A O 1
ATOM 1704 N N . MET A 1 213 ? 12.398 5.477 -15.984 1 86.12 213 MET A N 1
ATOM 1705 C CA . MET A 1 213 ? 13.547 6.289 -15.602 1 86.12 213 MET A CA 1
ATOM 1706 C C . MET A 1 213 ? 13.203 7.211 -14.438 1 86.12 213 MET A C 1
ATOM 1708 O O . MET A 1 213 ? 14.055 7.961 -13.961 1 86.12 213 MET A O 1
ATOM 1712 N N . ALA A 1 214 ? 11.992 7.121 -14.031 1 90.62 214 ALA A N 1
ATOM 1713 C CA . ALA A 1 214 ? 11.555 8.031 -12.969 1 90.62 214 ALA A CA 1
ATOM 1714 C C . ALA A 1 214 ? 12.172 7.645 -11.625 1 90.62 214 ALA A C 1
ATOM 1716 O O . ALA A 1 214 ? 11.977 6.527 -11.148 1 90.62 214 ALA A O 1
ATOM 1717 N N . SER A 1 215 ? 12.906 8.523 -11.047 1 89.62 215 SER A N 1
ATOM 1718 C CA . SER A 1 215 ? 13.523 8.297 -9.742 1 89.62 215 SER A CA 1
ATOM 1719 C C . SER A 1 215 ? 12.578 8.688 -8.609 1 89.62 215 SER A C 1
ATOM 1721 O O . SER A 1 215 ? 11.484 9.203 -8.852 1 89.62 215 SER A O 1
ATOM 1723 N N . SER A 1 216 ? 13.023 8.32 -7.422 1 90.75 216 SER A N 1
ATOM 1724 C CA . SER A 1 216 ? 12.242 8.648 -6.234 1 90.75 216 SER A CA 1
ATOM 1725 C C . SER A 1 216 ? 12.273 10.148 -5.957 1 90.75 216 SER A C 1
ATOM 1727 O O . SER A 1 216 ? 13.344 10.75 -5.883 1 90.75 216 SER A O 1
ATOM 1729 N N . GLN A 1 217 ? 11.086 10.758 -5.902 1 91.94 217 GLN A N 1
ATOM 1730 C CA . GLN A 1 217 ? 10.922 12.172 -5.586 1 91.94 217 GLN A CA 1
ATOM 1731 C C . GLN A 1 217 ? 10.062 12.367 -4.344 1 91.94 217 GLN A C 1
ATOM 1733 O O . GLN A 1 217 ? 9.586 11.391 -3.752 1 91.94 217 GLN A O 1
ATOM 1738 N N . ARG A 1 218 ? 9.898 13.562 -4.02 1 91.31 218 ARG A N 1
ATOM 1739 C CA . ARG A 1 218 ? 9.219 13.906 -2.773 1 91.31 218 ARG A CA 1
ATOM 1740 C C . ARG A 1 218 ? 7.812 13.32 -2.736 1 91.31 218 ARG A C 1
ATOM 1742 O O . ARG A 1 218 ? 7.371 12.812 -1.702 1 91.31 218 ARG A O 1
ATOM 1749 N N . MET A 1 219 ? 7.09 13.445 -3.887 1 95.25 219 MET A N 1
ATOM 1750 C CA . MET A 1 219 ? 5.684 13.055 -3.889 1 95.25 219 MET A CA 1
ATOM 1751 C C . MET A 1 219 ? 5.492 11.727 -4.617 1 95.25 219 MET A C 1
ATOM 1753 O O . MET A 1 219 ? 4.438 11.102 -4.508 1 95.25 219 MET A O 1
ATOM 1757 N N . THR A 1 220 ? 6.5 11.297 -5.379 1 95.25 220 THR A N 1
ATOM 1758 C CA . THR A 1 220 ? 6.324 10.102 -6.195 1 95.25 220 THR A CA 1
ATOM 1759 C C . THR A 1 220 ? 7.527 9.172 -6.062 1 95.25 220 THR A C 1
ATOM 1761 O O . THR A 1 220 ? 8.672 9.609 -6.137 1 95.25 220 THR A O 1
ATOM 1764 N N . PRO A 1 221 ? 7.219 7.863 -5.875 1 94.56 221 PRO A N 1
ATOM 1765 C CA . PRO A 1 221 ? 8.312 6.891 -5.82 1 94.56 221 PRO A CA 1
ATOM 1766 C C . PRO A 1 221 ? 8.859 6.543 -7.203 1 94.56 221 PRO A C 1
ATOM 1768 O O . PRO A 1 221 ? 8.312 6.988 -8.219 1 94.56 221 PRO A O 1
ATOM 1771 N N . ASN A 1 222 ? 10 5.84 -7.164 1 93.38 222 ASN A N 1
ATOM 1772 C CA . ASN A 1 222 ? 10.586 5.402 -8.422 1 93.38 222 ASN A CA 1
ATOM 1773 C C . ASN A 1 222 ? 9.586 4.629 -9.273 1 93.38 222 ASN A C 1
ATOM 1775 O O . ASN A 1 222 ? 8.773 3.867 -8.742 1 93.38 222 ASN A O 1
ATOM 1779 N N . GLY A 1 223 ? 9.562 4.98 -10.555 1 93.81 223 GLY A N 1
ATOM 1780 C CA . GLY A 1 223 ? 8.68 4.309 -11.492 1 93.81 223 GLY A CA 1
ATOM 1781 C C . GLY A 1 223 ? 7.387 5.066 -11.742 1 93.81 223 GLY A C 1
ATOM 1782 O O . GLY A 1 223 ? 6.68 4.797 -12.719 1 93.81 223 GLY A O 1
ATOM 1783 N N . ILE A 1 224 ? 7.055 5.93 -10.852 1 94.31 224 ILE A N 1
ATOM 1784 C CA . ILE A 1 224 ? 5.855 6.742 -11.031 1 94.31 224 ILE A CA 1
ATOM 1785 C C . ILE A 1 224 ? 6.25 8.18 -11.367 1 94.31 224 ILE A C 1
ATOM 1787 O O . ILE A 1 224 ? 6.844 8.875 -10.539 1 94.31 224 ILE A O 1
ATOM 1791 N N . SER A 1 225 ? 5.844 8.57 -12.57 1 94.25 225 SER A N 1
ATOM 1792 C CA . SER A 1 225 ? 6.289 9.844 -13.117 1 94.25 225 SER A CA 1
ATOM 1793 C C . SER A 1 225 ? 5.203 10.914 -12.977 1 94.25 225 SER A C 1
ATOM 1795 O O . SER A 1 225 ? 4.035 10.656 -13.273 1 94.25 225 SER A O 1
ATOM 1797 N N . ALA A 1 226 ? 5.582 12.062 -12.461 1 95.75 226 ALA A N 1
ATOM 1798 C CA . ALA A 1 226 ? 4.695 13.211 -12.328 1 95.75 226 ALA A CA 1
ATOM 1799 C C . ALA A 1 226 ? 5.406 14.508 -12.719 1 95.75 226 ALA A C 1
ATOM 1801 O O . ALA A 1 226 ? 6.637 14.562 -12.727 1 95.75 226 ALA A O 1
ATOM 1802 N N . LEU A 1 227 ? 4.609 15.43 -13.078 1 96.62 227 LEU A N 1
ATOM 1803 C CA . LEU A 1 227 ? 5.16 16.719 -13.461 1 96.62 227 LEU A CA 1
ATOM 1804 C C . LEU A 1 227 ? 5.289 17.641 -12.25 1 96.62 227 LEU A C 1
ATOM 1806 O O . LEU A 1 227 ? 4.289 17.984 -11.609 1 96.62 227 LEU A O 1
ATOM 1810 N N . TYR A 1 228 ? 6.543 17.984 -11.961 1 95.88 228 TYR A N 1
ATOM 1811 C CA . TYR A 1 228 ? 6.844 18.969 -10.914 1 95.88 228 TYR A CA 1
ATOM 1812 C C . TYR A 1 228 ? 7.094 20.344 -11.508 1 95.88 228 TYR A C 1
ATOM 1814 O O . TYR A 1 228 ? 7.898 20.5 -12.43 1 95.88 228 TYR A O 1
ATOM 1822 N N . CYS A 1 229 ? 6.371 21.281 -10.992 1 96.44 229 CYS A N 1
ATOM 1823 C CA . CYS A 1 229 ? 6.516 22.672 -11.422 1 96.44 229 CYS A CA 1
ATOM 1824 C C . CYS A 1 229 ? 6.418 23.625 -10.242 1 96.44 229 CYS A C 1
ATOM 1826 O O . CYS A 1 229 ? 6.402 23.188 -9.086 1 96.44 229 CYS A O 1
ATOM 1828 N N . ALA A 1 230 ? 6.539 24.922 -10.586 1 96.75 230 ALA A N 1
ATOM 1829 C CA . ALA A 1 230 ? 6.344 25.984 -9.609 1 96.75 230 ALA A CA 1
ATOM 1830 C C . ALA A 1 230 ? 5.523 27.125 -10.203 1 96.75 230 ALA A C 1
ATOM 1832 O O . ALA A 1 230 ? 5.383 27.234 -11.43 1 96.75 230 ALA A O 1
ATOM 1833 N N . LEU A 1 231 ? 5.008 27.906 -9.352 1 96.44 231 LEU A N 1
ATOM 1834 C CA . LEU A 1 231 ? 4.23 29.047 -9.828 1 96.44 231 LEU A CA 1
ATOM 1835 C C . LEU A 1 231 ? 5.137 30.234 -10.141 1 96.44 231 LEU A C 1
ATOM 1837 O O . LEU A 1 231 ? 4.738 31.141 -10.867 1 96.44 231 LEU A O 1
ATOM 1841 N N . GLU A 1 232 ? 6.352 30.219 -9.578 1 95.25 232 GLU A N 1
ATOM 1842 C CA . GLU A 1 232 ? 7.34 31.266 -9.852 1 95.25 232 GLU A CA 1
ATOM 1843 C C . GLU A 1 232 ? 8.602 30.672 -10.477 1 95.25 232 GLU A C 1
ATOM 1845 O O . GLU A 1 232 ? 9.062 29.609 -10.07 1 95.25 232 GLU A O 1
ATOM 1850 N N . ARG A 1 233 ? 9.156 31.375 -11.445 1 94 233 ARG A N 1
ATOM 1851 C CA . ARG A 1 233 ? 10.344 30.891 -12.133 1 94 233 ARG A CA 1
ATOM 1852 C C . ARG A 1 233 ? 11.523 30.781 -11.164 1 94 233 ARG A C 1
ATOM 1854 O O . ARG A 1 233 ? 12.281 29.812 -11.211 1 94 233 ARG A O 1
ATOM 1861 N N . GLU A 1 234 ? 11.602 31.797 -10.289 1 91.62 234 GLU A N 1
ATOM 1862 C CA . GLU A 1 234 ? 12.688 31.812 -9.305 1 91.62 234 GLU A CA 1
ATOM 1863 C C . GLU A 1 234 ? 12.594 30.609 -8.375 1 91.62 234 GLU A C 1
ATOM 1865 O O . GLU A 1 234 ? 13.617 30.016 -8.008 1 91.62 234 GLU A O 1
ATOM 1870 N N . THR A 1 235 ? 11.398 30.266 -8.008 1 92.38 235 THR A N 1
ATOM 1871 C CA . THR A 1 235 ? 11.188 29.094 -7.16 1 92.38 235 THR A CA 1
ATOM 1872 C C . THR A 1 235 ? 11.617 27.812 -7.879 1 92.38 235 THR A C 1
ATOM 1874 O O . THR A 1 235 ? 12.273 26.953 -7.289 1 92.38 235 THR A O 1
ATOM 1877 N N . CYS A 1 236 ? 11.234 27.766 -9.07 1 91.75 236 CYS A N 1
ATOM 1878 C CA . CYS A 1 236 ? 11.594 26.625 -9.891 1 91.75 236 CYS A CA 1
ATOM 1879 C C . CYS A 1 236 ? 13.102 26.438 -9.961 1 91.75 236 CYS A C 1
ATOM 1881 O O . CYS A 1 236 ? 13.609 25.328 -9.828 1 91.75 236 CYS A O 1
ATOM 1883 N N . LEU A 1 237 ? 13.82 27.5 -10.133 1 90.38 237 LEU A N 1
ATOM 1884 C CA . LEU A 1 237 ? 15.273 27.469 -10.203 1 90.38 237 LEU A CA 1
ATOM 1885 C C . LEU A 1 237 ? 15.875 27.031 -8.875 1 90.38 237 LEU A C 1
ATOM 1887 O O . LEU A 1 237 ? 16.828 26.25 -8.844 1 90.38 237 LEU A O 1
ATOM 1891 N N . SER A 1 238 ? 15.312 27.547 -7.797 1 88.69 238 SER A N 1
ATOM 1892 C CA . SER A 1 238 ? 15.789 27.172 -6.469 1 88.69 238 SER A CA 1
ATOM 1893 C C . SER A 1 238 ? 15.586 25.688 -6.195 1 88.69 238 SER A C 1
ATOM 1895 O O . SER A 1 238 ? 16.406 25.047 -5.543 1 88.69 238 SER A O 1
ATOM 1897 N N . GLU A 1 239 ? 14.547 25.062 -6.727 1 89.69 239 GLU A N 1
ATOM 1898 C CA . GLU A 1 239 ? 14.164 23.688 -6.453 1 89.69 239 GLU A CA 1
ATOM 1899 C C . GLU A 1 239 ? 15.023 22.703 -7.246 1 89.69 239 GLU A C 1
ATOM 1901 O O . GLU A 1 239 ? 15.047 21.516 -6.953 1 89.69 239 GLU A O 1
ATOM 1906 N N . ILE A 1 240 ? 15.719 23.156 -8.203 1 88.06 240 ILE A N 1
ATOM 1907 C CA . ILE A 1 240 ? 16.641 22.312 -8.945 1 88.06 240 ILE A CA 1
ATOM 1908 C C . ILE A 1 240 ? 17.859 21.984 -8.07 1 88.06 240 ILE A C 1
ATOM 1910 O O . ILE A 1 240 ? 18.516 20.969 -8.266 1 88.06 240 ILE A O 1
ATOM 1914 N N . ARG A 1 241 ? 18.125 22.844 -7.039 1 83.75 241 ARG A N 1
ATOM 1915 C CA . ARG A 1 241 ? 19.234 22.703 -6.113 1 83.75 241 ARG A CA 1
ATOM 1916 C C . ARG A 1 241 ? 20.562 22.547 -6.859 1 83.75 241 ARG A C 1
ATOM 1918 O O . ARG A 1 241 ? 21.312 21.625 -6.598 1 83.75 241 ARG A O 1
ATOM 1925 N N . SER A 1 242 ? 20.703 23.406 -7.805 1 83.75 242 SER A N 1
ATOM 1926 C CA . SER A 1 242 ? 21.906 23.422 -8.625 1 83.75 242 SER A CA 1
ATOM 1927 C C . SER A 1 242 ? 23.109 23.922 -7.82 1 83.75 242 SER A C 1
ATOM 1929 O O . SER A 1 242 ? 22.938 24.5 -6.746 1 83.75 242 SER A O 1
ATOM 1931 N N . ILE A 1 243 ? 24.281 23.578 -8.336 1 84.94 243 ILE A N 1
ATOM 1932 C CA . ILE A 1 243 ? 25.5 24.141 -7.789 1 84.94 243 ILE A CA 1
ATOM 1933 C C . ILE A 1 243 ? 26.031 25.234 -8.719 1 84.94 243 ILE A C 1
ATOM 1935 O O . ILE A 1 243 ? 25.594 25.328 -9.867 1 84.94 243 ILE A O 1
ATOM 1939 N N . THR A 1 244 ? 26.938 26 -8.172 1 84.88 244 THR A N 1
ATOM 1940 C CA . THR A 1 244 ? 27.547 27.078 -8.961 1 84.88 244 THR A CA 1
ATOM 1941 C C . THR A 1 244 ? 28.219 26.516 -10.203 1 84.88 244 THR A C 1
ATOM 1943 O O . THR A 1 244 ? 28.953 25.516 -10.125 1 84.88 244 THR A O 1
ATOM 1946 N N . GLY A 1 245 ? 27.906 27.172 -11.344 1 84 245 GLY A N 1
ATOM 1947 C CA . GLY A 1 245 ? 28.484 26.719 -12.602 1 84 245 GLY A CA 1
ATOM 1948 C C . GLY A 1 245 ? 27.516 25.906 -13.445 1 84 245 GLY A C 1
ATOM 1949 O O . GLY A 1 245 ? 27.719 25.734 -14.648 1 84 245 GLY A O 1
ATOM 1950 N N . ASP A 1 246 ? 26.469 25.516 -12.82 1 89 246 ASP A N 1
ATOM 1951 C CA . ASP A 1 246 ? 25.484 24.719 -13.531 1 89 246 ASP A CA 1
ATOM 1952 C C . ASP A 1 246 ? 24.719 25.578 -14.555 1 89 246 ASP A C 1
ATOM 1954 O O . ASP A 1 246 ? 24.578 26.781 -14.375 1 89 246 ASP A O 1
ATOM 1958 N N . HIS A 1 247 ? 24.297 24.906 -15.633 1 89.25 247 HIS A N 1
ATOM 1959 C CA . HIS A 1 247 ? 23.391 25.484 -16.594 1 89.25 247 HIS A CA 1
ATOM 1960 C C . HIS A 1 247 ? 21.984 24.906 -16.453 1 89.25 247 HIS A C 1
ATOM 1962 O O . HIS A 1 247 ? 21.828 23.688 -16.391 1 89.25 247 HIS A O 1
ATOM 1968 N N . VAL A 1 248 ? 21.031 25.859 -16.359 1 91.81 248 VAL A N 1
ATOM 1969 C CA . VAL A 1 248 ? 19.656 25.438 -16.188 1 91.81 248 VAL A CA 1
ATOM 1970 C C . VAL A 1 248 ? 18.781 26.047 -17.297 1 91.81 248 VAL A C 1
ATOM 1972 O O . VAL A 1 248 ? 19 27.188 -17.688 1 91.81 248 VAL A O 1
ATOM 1975 N N . VAL A 1 249 ? 17.938 25.172 -17.844 1 92.19 249 VAL A N 1
ATOM 1976 C CA . VAL A 1 249 ? 16.953 25.641 -18.828 1 92.19 249 VAL A CA 1
ATOM 1977 C C . VAL A 1 249 ? 15.555 25.609 -18.219 1 92.19 249 VAL A C 1
ATOM 1979 O O . VAL A 1 249 ? 15.156 24.625 -17.609 1 92.19 249 VAL A O 1
ATOM 1982 N N . SER A 1 250 ? 14.859 26.766 -18.312 1 95.31 250 SER A N 1
ATOM 1983 C CA . SER A 1 250 ? 13.508 26.828 -17.766 1 95.31 250 SER A CA 1
ATOM 1984 C C . SER A 1 250 ? 12.492 27.203 -18.844 1 95.31 250 SER A C 1
ATOM 1986 O O . SER A 1 250 ? 12.859 27.75 -19.891 1 95.31 250 SER A O 1
ATOM 1988 N N . ALA A 1 251 ? 11.273 26.797 -18.641 1 94.75 251 ALA A N 1
ATOM 1989 C CA . ALA A 1 251 ? 10.18 27.141 -19.547 1 94.75 251 ALA A CA 1
ATOM 1990 C C . ALA A 1 251 ? 8.898 27.422 -18.766 1 94.75 251 ALA A C 1
ATOM 1992 O O . ALA A 1 251 ? 8.75 26.984 -17.625 1 94.75 251 ALA A O 1
ATOM 1993 N N . ALA A 1 252 ? 8.086 28.219 -19.391 1 96.62 252 ALA A N 1
ATOM 1994 C CA . ALA A 1 252 ? 6.754 28.453 -18.844 1 96.62 252 ALA A CA 1
ATOM 1995 C C . ALA A 1 252 ? 5.75 27.438 -19.391 1 96.62 252 ALA A C 1
ATOM 1997 O O . ALA A 1 252 ? 5.844 27.031 -20.547 1 96.62 252 ALA A O 1
ATOM 1998 N N . LEU A 1 253 ? 4.863 27.016 -18.547 1 97.62 253 LEU A N 1
ATOM 1999 C CA . LEU A 1 253 ? 3.764 26.125 -18.891 1 97.62 253 LEU A CA 1
ATOM 2000 C C . LEU A 1 253 ? 2.42 26.781 -18.594 1 97.62 253 LEU A C 1
ATOM 2002 O O . LEU A 1 253 ? 2.334 27.672 -17.734 1 97.62 253 LEU A O 1
ATOM 2006 N N . THR A 1 254 ? 1.413 26.391 -19.281 1 96.94 254 THR A N 1
ATOM 2007 C CA . THR A 1 254 ? 0.059 26.859 -19.016 1 96.94 254 THR A CA 1
ATOM 2008 C C . THR A 1 254 ? -0.959 25.75 -19.281 1 96.94 254 THR A C 1
ATOM 2010 O O . THR A 1 254 ? -0.714 24.859 -20.094 1 96.94 254 THR A O 1
ATOM 2013 N N . PRO A 1 255 ? -2.072 25.734 -18.547 1 96.88 255 PRO A N 1
ATOM 2014 C CA . PRO A 1 255 ? -3.115 24.766 -18.844 1 96.88 255 PRO A CA 1
ATOM 2015 C C . PRO A 1 255 ? -3.711 24.953 -20.234 1 96.88 255 PRO A C 1
ATOM 2017 O O . PRO A 1 255 ? -3.779 26.078 -20.734 1 96.88 255 PRO A O 1
ATOM 2020 N N . VAL A 1 256 ? -4.074 23.812 -20.812 1 94.62 256 VAL A N 1
ATOM 2021 C CA . VAL A 1 256 ? -4.809 23.891 -22.062 1 94.62 256 VAL A CA 1
ATOM 2022 C C . VAL A 1 256 ? -6.137 24.609 -21.859 1 94.62 256 VAL A C 1
ATOM 2024 O O . VAL A 1 256 ? -6.5 25.5 -22.625 1 94.62 256 VAL A O 1
ATOM 2027 N N . ALA A 1 257 ? -6.859 24.25 -20.812 1 93.69 257 ALA A N 1
ATOM 2028 C CA . ALA A 1 257 ? -8.094 24.922 -20.422 1 93.69 257 ALA A CA 1
ATOM 2029 C C . ALA A 1 257 ? -8.039 25.344 -18.953 1 93.69 257 ALA A C 1
ATOM 2031 O O . ALA A 1 257 ? -7.777 26.516 -18.656 1 93.69 257 ALA A O 1
ATOM 2032 N N . GLU A 1 258 ? -8.219 24.391 -18.125 1 95.75 258 GLU A N 1
ATOM 2033 C CA . GLU A 1 258 ? -8.148 24.688 -16.703 1 95.75 258 GLU A CA 1
ATOM 2034 C C . GLU A 1 258 ? -7.539 23.516 -15.922 1 95.75 258 GLU A C 1
ATOM 2036 O O . GLU A 1 258 ? -7.633 22.359 -16.344 1 95.75 258 GLU A O 1
ATOM 2041 N N . LEU A 1 259 ? -6.867 23.859 -14.875 1 96.81 259 LEU A N 1
ATOM 2042 C CA . LEU A 1 259 ? -6.375 22.906 -13.883 1 96.81 259 LEU A CA 1
ATOM 2043 C C . LEU A 1 259 ? -6.926 23.234 -12.5 1 96.81 259 LEU A C 1
ATOM 2045 O O . LEU A 1 259 ? -6.883 24.391 -12.062 1 96.81 259 LEU A O 1
ATOM 2049 N N . LYS A 1 260 ? -7.5 22.266 -11.906 1 97.81 260 LYS A N 1
ATOM 2050 C CA . LYS A 1 260 ? -7.867 22.375 -10.5 1 97.81 260 LYS A CA 1
ATOM 2051 C C . LYS A 1 260 ? -6.84 21.672 -9.609 1 97.81 260 LYS A C 1
ATOM 2053 O O . LYS A 1 260 ? -6.473 20.531 -9.852 1 97.81 260 LYS A O 1
ATOM 2058 N N . LEU A 1 261 ? -6.391 22.406 -8.609 1 98.12 261 LEU A N 1
ATOM 2059 C CA . LEU A 1 261 ? -5.344 21.891 -7.738 1 98.12 261 LEU A CA 1
ATOM 2060 C C . LEU A 1 261 ? -5.781 21.938 -6.281 1 98.12 261 LEU A C 1
ATOM 2062 O O . LEU A 1 261 ? -6.43 22.891 -5.852 1 98.12 261 LEU A O 1
ATOM 2066 N N . LEU A 1 262 ? -5.488 20.875 -5.547 1 96.94 262 LEU A N 1
ATOM 2067 C CA . LEU A 1 262 ? -5.625 20.922 -4.098 1 96.94 262 LEU A CA 1
ATOM 2068 C C . LEU A 1 262 ? -4.562 21.844 -3.486 1 96.94 262 LEU A C 1
ATOM 2070 O O . LEU A 1 262 ? -3.371 21.531 -3.543 1 96.94 262 LEU A O 1
ATOM 2074 N N . ASP A 1 263 ? -4.977 22.859 -2.875 1 95.69 263 ASP A N 1
ATOM 2075 C CA . ASP A 1 263 ? -4.059 23.891 -2.393 1 95.69 263 ASP A CA 1
ATOM 2076 C C . ASP A 1 263 ? -3.744 23.688 -0.911 1 95.69 263 ASP A C 1
ATOM 2078 O O . ASP A 1 263 ? -4.441 24.219 -0.046 1 95.69 263 ASP A O 1
ATOM 2082 N N . LEU A 1 264 ? -2.607 23.125 -0.657 1 91.75 264 LEU A N 1
ATOM 2083 C CA . LEU A 1 264 ? -2.213 22.844 0.721 1 91.75 264 LEU A CA 1
ATOM 2084 C C . LEU A 1 264 ? -1.735 24.125 1.409 1 91.75 264 LEU A C 1
ATOM 2086 O O . LEU A 1 264 ? -1.619 24.172 2.637 1 91.75 264 LEU A O 1
ATOM 2090 N N . THR A 1 265 ? -1.477 25.125 0.644 1 87.69 265 THR A N 1
ATOM 2091 C CA . THR A 1 265 ? -1.041 26.391 1.217 1 87.69 265 THR A CA 1
ATOM 2092 C C . THR A 1 265 ? -2.221 27.141 1.835 1 87.69 265 THR A C 1
ATOM 2094 O O . THR A 1 265 ? -2.029 28.078 2.602 1 87.69 265 THR A O 1
ATOM 2097 N N . ALA A 1 266 ? -3.383 26.719 1.553 1 82.5 266 ALA A N 1
ATOM 2098 C CA . ALA A 1 266 ? -4.57 27.453 1.988 1 82.5 266 ALA A CA 1
ATOM 2099 C C . ALA A 1 266 ? -5.359 26.641 3.02 1 82.5 266 ALA A C 1
ATOM 2101 O O . ALA A 1 266 ? -6.547 26.906 3.24 1 82.5 266 ALA A O 1
ATOM 2102 N N . LEU A 1 267 ? -4.707 25.703 3.629 1 80 267 LEU A N 1
ATOM 2103 C CA . LEU A 1 267 ? -5.453 24.828 4.527 1 80 267 LEU A CA 1
ATOM 2104 C C . LEU A 1 267 ? -5.859 25.562 5.797 1 80 267 LEU A C 1
ATOM 2106 O O . LEU A 1 267 ? -6.828 25.188 6.461 1 80 267 LEU A O 1
ATOM 2110 N N . ASN A 1 268 ? -5.102 26.625 6.129 1 73.38 268 ASN A N 1
ATOM 2111 C CA . ASN A 1 268 ? -5.465 27.453 7.273 1 73.38 268 ASN A CA 1
ATOM 2112 C C . ASN A 1 268 ? -6.801 28.156 7.059 1 73.38 268 ASN A C 1
ATOM 2114 O O . ASN A 1 268 ? -7.43 28.609 8.016 1 73.38 268 ASN A O 1
ATOM 2118 N N . GLN A 1 269 ? -7.176 28.156 5.824 1 76.38 269 GLN A N 1
ATOM 2119 C CA . GLN A 1 269 ? -8.422 28.844 5.492 1 76.38 269 GLN A CA 1
ATOM 2120 C C . GLN A 1 269 ? -9.617 27.891 5.602 1 76.38 269 GLN A C 1
ATOM 2122 O O . GLN A 1 269 ? -10.766 28.328 5.582 1 76.38 269 GLN A O 1
ATOM 2127 N N . VAL A 1 270 ? -9.305 26.703 5.707 1 80.38 270 VAL A N 1
ATOM 2128 C CA . VAL A 1 270 ? -10.391 25.734 5.836 1 80.38 270 VAL A CA 1
ATOM 2129 C C . VAL A 1 270 ? -10.953 25.781 7.254 1 80.38 270 VAL A C 1
ATOM 2131 O O . VAL A 1 270 ? -10.211 25.609 8.227 1 80.38 270 VAL A O 1
ATOM 2134 N N . GLU A 1 271 ? -12.164 26.094 7.332 1 78.69 271 GLU A N 1
ATOM 2135 C CA . GLU A 1 271 ? -12.797 26.203 8.641 1 78.69 271 GLU A CA 1
ATOM 2136 C C . GLU A 1 271 ? -13.133 24.828 9.211 1 78.69 271 GLU A C 1
ATOM 2138 O O . GLU A 1 271 ? -13.719 23.984 8.523 1 78.69 271 GLU A O 1
ATOM 2143 N N . PRO A 1 272 ? -12.734 24.641 10.383 1 78.88 272 PRO A N 1
ATOM 2144 C CA . PRO A 1 272 ? -13.156 23.391 11.039 1 78.88 272 PRO A CA 1
ATOM 2145 C C . PRO A 1 272 ? -14.656 23.359 11.336 1 78.88 272 PRO A C 1
ATOM 2147 O O . PRO A 1 272 ? -15.328 24.391 11.242 1 78.88 272 PRO A O 1
ATOM 2150 N N . PRO A 1 273 ? -15.117 22.203 11.625 1 83.44 273 PRO A N 1
ATOM 2151 C CA . PRO A 1 273 ? -16.516 22.156 12.062 1 83.44 273 PRO A CA 1
ATOM 2152 C C . PRO A 1 273 ? -16.812 23.094 13.219 1 83.44 273 PRO A C 1
ATOM 2154 O O . PRO A 1 273 ? -15.953 23.312 14.078 1 83.44 273 PRO A O 1
ATOM 2157 N N . ASP A 1 274 ? -17.984 23.641 13.156 1 88 274 ASP A N 1
ATOM 2158 C CA . ASP A 1 274 ? -18.422 24.547 14.219 1 88 274 ASP A CA 1
ATOM 2159 C C . ASP A 1 274 ? -18.828 23.781 15.469 1 88 274 ASP A C 1
ATOM 2161 O O . ASP A 1 274 ? -20.016 23.578 15.711 1 88 274 ASP A O 1
ATOM 2165 N N . LEU A 1 275 ? -17.844 23.406 16.156 1 92.19 275 LEU A N 1
ATOM 2166 C CA . LEU A 1 275 ? -18.062 22.656 17.391 1 92.19 275 LEU A CA 1
ATOM 2167 C C . LEU A 1 275 ? -17.75 23.5 18.625 1 92.19 275 LEU A C 1
ATOM 2169 O O . LEU A 1 275 ? -16.891 24.391 18.562 1 92.19 275 LEU A O 1
ATOM 2173 N N . LYS A 1 276 ? -18.516 23.188 19.641 1 94.56 276 LYS A N 1
ATOM 2174 C CA . LYS A 1 276 ? -18.297 23.828 20.938 1 94.56 276 LYS A CA 1
ATOM 2175 C C . LYS A 1 276 ? -17.812 22.812 21.984 1 94.56 276 LYS A C 1
ATOM 2177 O O . LYS A 1 276 ? -17.734 21.609 21.688 1 94.56 276 LYS A O 1
ATOM 2182 N N . LEU A 1 277 ? -17.469 23.312 23.109 1 96.31 277 LEU A N 1
ATOM 2183 C CA . LEU A 1 277 ? -16.891 22.469 24.141 1 96.31 277 LEU A CA 1
ATOM 2184 C C . LEU A 1 277 ? -17.844 21.344 24.547 1 96.31 277 LEU A C 1
ATOM 2186 O O . LEU A 1 277 ? -17.391 20.281 24.953 1 96.31 277 LEU A O 1
ATOM 2190 N N . LEU A 1 278 ? -19.125 21.609 24.359 1 97.5 278 LEU A N 1
ATOM 2191 C CA . LEU A 1 278 ? -20.109 20.609 24.781 1 97.5 278 LEU A CA 1
ATOM 2192 C C . LEU A 1 278 ? -20.391 19.625 23.641 1 97.5 278 LEU A C 1
ATOM 2194 O O . LEU A 1 278 ? -21.156 18.672 23.828 1 97.5 278 LEU A O 1
ATOM 2198 N N . ASP A 1 279 ? -19.703 19.828 22.531 1 96.62 279 ASP A N 1
ATOM 2199 C CA . ASP A 1 279 ? -19.891 18.938 21.391 1 96.62 279 ASP A CA 1
ATOM 2200 C C . ASP A 1 279 ? -18.844 17.812 21.406 1 96.62 279 ASP A C 1
ATOM 2202 O O . ASP A 1 279 ? -17.703 18.031 21.844 1 96.62 279 ASP A O 1
ATOM 2206 N N . VAL A 1 280 ? -19.297 16.672 20.875 1 95.81 280 VAL A N 1
ATOM 2207 C CA . VAL A 1 280 ? -18.359 15.555 20.734 1 95.81 280 VAL A CA 1
ATOM 2208 C C . VAL A 1 280 ? -17.312 15.891 19.688 1 95.81 280 VAL A C 1
ATOM 2210 O O . VAL A 1 280 ? -17.641 16.375 18.594 1 95.81 280 VAL A O 1
ATOM 2213 N N . GLY A 1 281 ? -16.047 15.734 20.062 1 94.19 281 GLY A N 1
ATOM 2214 C CA . GLY A 1 281 ? -14.984 15.82 19.078 1 94.19 281 GLY A CA 1
ATOM 2215 C C . GLY A 1 281 ? -14.398 17.219 18.953 1 94.19 281 GLY A C 1
ATOM 2216 O O . GLY A 1 281 ? -13.617 17.484 18.031 1 94.19 281 GLY A O 1
ATOM 2217 N N . PHE A 1 282 ? -14.727 18.109 19.859 1 94.56 282 PHE A N 1
AT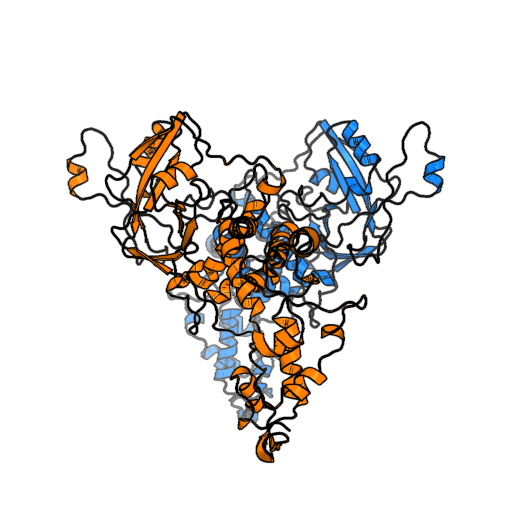OM 2218 C CA . PHE A 1 282 ? -14.266 19.484 19.797 1 94.56 282 PHE A CA 1
ATOM 2219 C C . PHE A 1 282 ? -12.742 19.547 19.797 1 94.56 282 PHE A C 1
ATOM 2221 O O . PHE A 1 282 ? -12.133 20.141 18.906 1 94.56 282 PHE A O 1
ATOM 2228 N N . ARG A 1 283 ? -12.117 18.969 20.734 1 94.25 283 ARG A N 1
ATOM 2229 C CA . ARG A 1 283 ? -10.664 19 20.875 1 94.25 283 ARG A CA 1
ATOM 2230 C C . ARG A 1 283 ? -9.984 18.266 19.734 1 94.25 283 ARG A C 1
ATOM 2232 O O . ARG A 1 283 ? -8.938 18.688 19.25 1 94.25 283 ARG A O 1
ATOM 2239 N N . ASP A 1 284 ? -10.57 17.234 19.297 1 93.81 284 ASP A N 1
ATOM 2240 C CA . ASP A 1 284 ? -10.062 16.484 18.172 1 93.81 284 ASP A CA 1
ATOM 2241 C C . ASP A 1 284 ? -10.023 17.344 16.906 1 93.81 284 ASP A C 1
ATOM 2243 O O . ASP A 1 284 ? -9.039 17.328 16.156 1 93.81 284 ASP A O 1
ATOM 2247 N N . ALA A 1 285 ? -11.086 18.078 16.766 1 91.25 285 ALA A N 1
ATOM 2248 C CA . ALA A 1 285 ? -11.172 18.953 15.602 1 91.25 285 ALA A CA 1
ATOM 2249 C C . ALA A 1 285 ? -10.109 20.047 15.672 1 91.25 285 ALA A C 1
ATOM 2251 O O . ALA A 1 285 ? -9.523 20.406 14.648 1 91.25 285 ALA A O 1
ATOM 2252 N N . LEU A 1 286 ? -9.93 20.547 16.812 1 90.38 286 LEU A N 1
ATOM 2253 C CA . LEU A 1 286 ? -8.906 21.562 17.016 1 90.38 286 LEU A CA 1
ATOM 2254 C C . LEU A 1 286 ? -7.516 21 16.719 1 90.38 286 LEU A C 1
ATOM 2256 O O . LEU A 1 286 ? -6.73 21.641 16 1 90.38 286 LEU A O 1
ATOM 2260 N N . HIS A 1 287 ? -7.227 19.859 17.234 1 92.81 287 HIS A N 1
ATOM 2261 C CA . HIS A 1 287 ? -5.941 19.219 17 1 92.81 287 HIS A CA 1
ATOM 2262 C C . HIS A 1 287 ? -5.73 18.922 15.516 1 92.81 287 HIS A C 1
ATOM 2264 O O . HIS A 1 287 ? -4.625 19.094 15 1 92.81 287 HIS A O 1
ATOM 2270 N N . ARG A 1 288 ? -6.734 18.516 14.945 1 92.19 288 ARG A N 1
ATOM 2271 C CA . ARG A 1 288 ? -6.664 18.172 13.523 1 92.19 288 ARG A CA 1
ATOM 2272 C C . ARG A 1 288 ? -6.332 19.406 12.688 1 92.19 288 ARG A C 1
ATOM 2274 O O . ARG A 1 288 ? -5.492 19.344 11.789 1 92.19 288 ARG A O 1
ATOM 2281 N N . LYS A 1 289 ? -6.973 20.438 12.984 1 88.81 289 LYS A N 1
ATOM 2282 C CA . LYS A 1 289 ? -6.73 21.688 12.273 1 88.81 289 LYS A CA 1
ATOM 2283 C C . LYS A 1 289 ? -5.277 22.141 12.43 1 88.81 289 LYS A C 1
ATOM 2285 O O . LYS A 1 289 ? -4.613 22.469 11.445 1 88.81 289 LYS A O 1
ATOM 2290 N N . VAL A 1 290 ? -4.867 22.156 13.617 1 88.25 290 VAL A N 1
ATOM 2291 C CA . VAL A 1 290 ? -3.502 22.594 13.906 1 88.25 290 VAL A CA 1
ATOM 2292 C C . VAL A 1 290 ? -2.508 21.656 13.227 1 88.25 290 VAL A C 1
ATOM 2294 O O . VAL A 1 290 ? -1.515 22.094 12.656 1 88.25 290 VAL A O 1
ATOM 2297 N N . PHE A 1 291 ? -2.805 20.469 13.266 1 91.94 291 PHE A N 1
ATOM 2298 C CA . PHE A 1 291 ? -1.91 19.469 12.688 1 91.94 291 PHE A CA 1
ATOM 2299 C C . PHE A 1 291 ? -1.82 19.625 11.18 1 91.94 291 PHE A C 1
ATOM 2301 O O . PHE A 1 291 ? -0.758 19.422 10.586 1 91.94 291 PHE A O 1
ATOM 2308 N N . LEU A 1 292 ? -2.893 19.875 10.57 1 89.38 292 LEU A N 1
ATOM 2309 C CA . LEU A 1 292 ? -2.9 20.047 9.125 1 89.38 292 LEU A CA 1
ATOM 2310 C C . LEU A 1 292 ? -1.874 21.078 8.695 1 89.38 292 LEU A C 1
ATOM 2312 O O . LEU A 1 292 ? -1.189 20.906 7.684 1 89.38 292 LEU A O 1
ATOM 2316 N N . GLY A 1 293 ? -1.826 22.109 9.445 1 84.31 293 GLY A N 1
ATOM 2317 C CA . GLY A 1 293 ? -0.8 23.094 9.172 1 84.31 293 GLY A CA 1
ATOM 2318 C C . GLY A 1 293 ? 0.609 22.547 9.297 1 84.31 293 GLY A C 1
ATOM 2319 O O . GLY A 1 293 ? 1.466 22.828 8.453 1 84.31 293 GLY A O 1
ATOM 2320 N N . SER A 1 294 ? 0.79 21.797 10.289 1 87.5 294 SER A N 1
ATOM 2321 C CA . SER A 1 294 ? 2.094 21.188 10.516 1 87.5 294 SER A CA 1
ATOM 2322 C C . SER A 1 294 ? 2.424 20.172 9.422 1 87.5 294 SER A C 1
ATOM 2324 O O . SER A 1 294 ? 3.586 20.031 9.039 1 87.5 294 SER A O 1
ATOM 2326 N N . LEU A 1 295 ? 1.44 19.5 9 1 90.94 295 LEU A N 1
ATOM 2327 C CA . LEU A 1 295 ? 1.623 18.469 7.977 1 90.94 295 LEU A CA 1
ATOM 2328 C C . LEU A 1 295 ? 2.158 19.078 6.684 1 90.94 295 LEU A C 1
ATOM 2330 O O . LEU A 1 295 ? 3.018 18.5 6.023 1 90.94 295 LEU A O 1
ATOM 2334 N N . VAL A 1 296 ? 1.653 20.188 6.359 1 89.38 296 VAL A N 1
ATOM 2335 C CA . VAL A 1 296 ? 2.096 20.875 5.148 1 89.38 296 VAL A CA 1
ATOM 2336 C C . VAL A 1 296 ? 3.596 21.141 5.227 1 89.38 296 VAL A C 1
ATOM 2338 O O . VAL A 1 296 ? 4.324 20.938 4.254 1 89.38 296 VAL A O 1
ATOM 2341 N N . LYS A 1 297 ? 4.012 21.5 6.344 1 86.62 297 LYS A N 1
ATOM 2342 C CA . LYS A 1 297 ? 5.434 21.75 6.555 1 86.62 297 LYS A CA 1
ATOM 2343 C C . LYS A 1 297 ? 6.238 20.469 6.449 1 86.62 297 LYS A C 1
ATOM 2345 O O . LYS A 1 297 ? 7.316 20.438 5.852 1 86.62 297 LYS A O 1
ATOM 2350 N N . LYS A 1 298 ? 5.703 19.516 7.008 1 89.19 298 LYS A N 1
ATOM 2351 C CA . LYS A 1 298 ? 6.363 18.219 6.988 1 89.19 298 LYS A CA 1
ATOM 2352 C C . LYS A 1 298 ? 6.492 17.688 5.566 1 89.19 298 LYS A C 1
ATOM 2354 O O . LYS A 1 298 ? 7.516 17.109 5.203 1 89.19 298 LYS A O 1
ATOM 2359 N N . MET A 1 299 ? 5.496 17.922 4.781 1 89.12 299 MET A N 1
ATOM 2360 C CA . MET A 1 299 ? 5.477 17.438 3.402 1 89.12 299 MET A CA 1
ATOM 2361 C C . MET A 1 299 ? 6.426 18.25 2.529 1 89.12 299 MET A C 1
ATOM 2363 O O . MET A 1 299 ? 6.879 17.766 1.487 1 89.12 299 MET A O 1
ATOM 2367 N N . SER A 1 300 ? 6.703 19.438 2.953 1 89 300 SER A N 1
ATOM 2368 C CA . SER A 1 300 ? 7.496 20.344 2.131 1 89 300 SER A CA 1
ATOM 2369 C C . SER A 1 300 ? 8.984 20.219 2.439 1 89 300 SER A C 1
ATOM 2371 O O . SER A 1 300 ? 9.82 20.75 1.712 1 89 300 SER A O 1
ATOM 2373 N N . ARG A 1 301 ? 9.281 19.453 3.434 1 84.5 301 ARG A N 1
ATOM 2374 C CA . ARG A 1 301 ? 10.672 19.328 3.865 1 84.5 301 ARG A CA 1
ATOM 2375 C C . ARG A 1 301 ? 11.484 18.5 2.881 1 84.5 301 ARG A C 1
ATOM 2377 O O . ARG A 1 301 ? 11.039 17.422 2.463 1 84.5 301 ARG A O 1
ATOM 2384 N N . PRO A 1 302 ? 12.688 19.016 2.52 1 81.56 302 PRO A N 1
ATOM 2385 C CA . PRO A 1 302 ? 13.547 18.234 1.624 1 81.56 302 PRO A CA 1
ATOM 2386 C C . PRO A 1 302 ? 14.141 17.016 2.305 1 81.56 302 PRO A C 1
ATOM 2388 O O . PRO A 1 302 ? 14.195 16.953 3.535 1 81.56 302 PRO A O 1
ATOM 2391 N N . LYS A 1 303 ? 14.406 16.062 1.466 1 79.25 303 LYS A N 1
ATOM 2392 C CA . LYS A 1 303 ? 15.039 14.844 1.971 1 79.25 303 LYS A CA 1
ATOM 2393 C C . LYS A 1 303 ? 16.438 15.141 2.508 1 79.25 303 LYS A C 1
ATOM 2395 O O . LYS A 1 303 ? 17.188 15.938 1.922 1 79.25 303 LYS A O 1
ATOM 2400 N N . ALA A 1 304 ? 16.625 14.508 3.744 1 72.81 304 ALA A N 1
ATOM 2401 C CA . ALA A 1 304 ? 17.984 14.594 4.273 1 72.81 304 ALA A CA 1
ATOM 2402 C C . ALA A 1 304 ? 18.938 13.734 3.455 1 72.81 304 ALA A C 1
ATOM 2404 O O . ALA A 1 304 ? 18.516 12.828 2.736 1 72.81 304 ALA A O 1
ATOM 2405 N N . ARG A 1 305 ? 20.156 14.055 3.625 1 67.81 305 ARG A N 1
ATOM 2406 C CA . ARG A 1 305 ? 21.188 13.281 2.941 1 67.81 305 ARG A CA 1
ATOM 2407 C C . ARG A 1 305 ? 21.172 11.828 3.387 1 67.81 305 ARG A C 1
ATOM 2409 O O . ARG A 1 305 ? 21.062 11.539 4.582 1 67.81 305 ARG A O 1
ATOM 2416 N N . ASN A 1 306 ? 21.094 10.992 2.598 1 65.19 306 ASN A N 1
ATOM 2417 C CA . ASN A 1 306 ? 21.219 9.562 2.828 1 65.19 306 ASN A CA 1
ATOM 2418 C C . ASN A 1 306 ? 19.969 8.984 3.477 1 65.19 306 ASN A C 1
ATOM 2420 O O . ASN A 1 306 ? 20.031 7.969 4.172 1 65.19 306 ASN A O 1
ATOM 2424 N N . ASP A 1 307 ? 19.016 9.742 3.531 1 77.69 307 ASP A N 1
ATOM 2425 C CA . ASP A 1 307 ? 17.766 9.211 4.07 1 77.69 307 ASP A CA 1
ATOM 2426 C C . ASP A 1 307 ? 16.828 8.781 2.945 1 77.69 307 ASP A C 1
ATOM 2428 O O . ASP A 1 307 ? 16.016 9.578 2.471 1 77.69 307 ASP A O 1
ATOM 2432 N N . GLU A 1 308 ? 16.938 7.559 2.672 1 75.88 308 GLU A N 1
ATOM 2433 C CA . GLU A 1 308 ? 16.172 7.039 1.536 1 75.88 308 GLU A CA 1
ATOM 2434 C C . GLU A 1 308 ? 14.703 6.883 1.883 1 75.88 308 GLU A C 1
ATOM 2436 O O . GLU A 1 308 ? 13.852 6.836 0.991 1 75.88 308 GLU A O 1
ATOM 2441 N N . LEU A 1 309 ? 14.43 6.922 3.164 1 87.38 309 LEU A N 1
ATOM 2442 C CA . LEU A 1 309 ? 13.062 6.59 3.564 1 87.38 309 LEU A CA 1
ATOM 2443 C C . LEU A 1 309 ? 12.258 7.852 3.852 1 87.38 309 LEU A C 1
ATOM 2445 O O . LEU A 1 309 ? 11.039 7.797 3.992 1 87.38 309 LEU A O 1
ATOM 2449 N N . SER A 1 310 ? 12.906 9.016 3.846 1 86.62 310 SER A N 1
ATOM 2450 C CA . SER A 1 310 ? 12.281 10.242 4.316 1 86.62 310 SER A CA 1
ATOM 2451 C C . SER A 1 310 ? 11.078 10.625 3.455 1 86.62 310 SER A C 1
ATOM 2453 O O . SER A 1 310 ? 10.07 11.117 3.965 1 86.62 310 SER A O 1
ATOM 2455 N N . TYR A 1 311 ? 11.164 10.242 2.15 1 91.56 311 TYR A N 1
ATOM 2456 C CA . TYR A 1 311 ? 10.117 10.68 1.235 1 91.56 311 TYR A CA 1
ATOM 2457 C C . TYR A 1 311 ? 8.945 9.703 1.238 1 91.56 311 TYR A C 1
ATOM 2459 O O . TYR A 1 311 ? 7.879 10 0.698 1 91.56 311 TYR A O 1
ATOM 2467 N N . LEU A 1 312 ? 9.109 8.641 1.937 1 94 312 LEU A N 1
ATOM 2468 C CA . LEU A 1 312 ? 8.078 7.609 1.871 1 94 312 LEU A CA 1
ATOM 2469 C C . LEU A 1 312 ? 6.75 8.133 2.404 1 94 312 LEU A C 1
ATOM 2471 O O . LEU A 1 312 ? 5.703 7.914 1.794 1 94 312 LEU A O 1
ATOM 2475 N N . SER A 1 313 ? 6.793 8.859 3.488 1 94.5 313 SER A N 1
ATOM 2476 C CA . SER A 1 313 ? 5.562 9.344 4.102 1 94.5 313 SER A CA 1
ATOM 2477 C C . SER A 1 313 ? 4.824 10.305 3.182 1 94.5 313 SER A C 1
ATOM 2479 O O . SER A 1 313 ? 3.611 10.195 3.002 1 94.5 313 SER A O 1
ATOM 2481 N N . THR A 1 314 ? 5.574 11.203 2.537 1 95.31 314 THR A N 1
ATOM 2482 C CA . THR A 1 314 ? 4.949 12.188 1.659 1 95.31 314 THR A CA 1
ATOM 2483 C C . THR A 1 314 ? 4.441 11.523 0.382 1 95.31 314 THR A C 1
ATOM 2485 O O . THR A 1 314 ? 3.416 11.938 -0.169 1 95.31 314 THR A O 1
ATOM 2488 N N . GLN A 1 315 ? 5.156 10.5 -0.053 1 96.31 315 GLN A N 1
ATOM 2489 C CA . GLN A 1 315 ? 4.727 9.75 -1.228 1 96.31 315 GLN A CA 1
ATOM 2490 C C . GLN A 1 315 ? 3.41 9.031 -0.966 1 96.31 315 GLN A C 1
ATOM 2492 O O . GLN A 1 315 ? 2.518 9.023 -1.816 1 96.31 315 GLN A O 1
ATOM 2497 N N . VAL A 1 316 ? 3.303 8.469 0.218 1 96.81 316 VAL A N 1
ATOM 2498 C CA . VAL A 1 316 ? 2.078 7.773 0.604 1 96.81 316 VAL A CA 1
ATOM 2499 C C . VAL A 1 316 ? 0.926 8.773 0.69 1 96.81 316 VAL A C 1
ATOM 2501 O O . VAL A 1 316 ? -0.172 8.508 0.195 1 96.81 316 VAL A O 1
ATOM 2504 N N . VAL A 1 317 ? 1.146 9.945 1.242 1 96.44 317 VAL A N 1
ATOM 2505 C CA . VAL A 1 317 ? 0.123 10.977 1.365 1 96.44 317 VAL A CA 1
ATOM 2506 C C . VAL A 1 317 ? -0.324 11.43 -0.022 1 96.44 317 VAL A C 1
ATOM 2508 O O . VAL A 1 317 ? -1.523 11.539 -0.291 1 96.44 317 VAL A O 1
ATOM 2511 N N . PHE A 1 318 ? 0.604 11.648 -0.901 1 96.94 318 PHE A N 1
ATOM 2512 C CA . PHE A 1 318 ? 0.298 12.086 -2.258 1 96.94 318 PHE A CA 1
ATOM 2513 C C . PHE A 1 318 ? -0.589 11.07 -2.969 1 96.94 318 PHE A C 1
ATOM 2515 O O . PHE A 1 318 ? -1.576 11.438 -3.607 1 96.94 318 PHE A O 1
ATOM 2522 N N . GLU A 1 319 ? -0.165 9.82 -2.895 1 97.12 319 GLU A N 1
ATOM 2523 C CA . GLU A 1 319 ? -0.948 8.781 -3.555 1 97.12 319 GLU A CA 1
ATOM 2524 C C . GLU A 1 319 ? -2.355 8.703 -2.973 1 97.12 319 GLU A C 1
ATOM 2526 O O . GLU A 1 319 ? -3.326 8.508 -3.709 1 97.12 319 GLU A O 1
ATOM 2531 N N . TYR A 1 320 ? -2.443 8.82 -1.655 1 96.25 320 TYR A N 1
ATOM 2532 C CA . TYR A 1 320 ? -3.75 8.836 -1.006 1 96.25 320 TYR A CA 1
ATOM 2533 C C . TYR A 1 320 ? -4.617 9.961 -1.555 1 96.25 320 TYR A C 1
ATOM 2535 O O . TYR A 1 320 ? -5.777 9.742 -1.912 1 96.25 320 TYR A O 1
ATOM 2543 N N . LEU A 1 321 ? -4.094 11.156 -1.608 1 96.38 321 LEU A N 1
ATOM 2544 C CA . LEU A 1 321 ? -4.84 12.32 -2.082 1 96.38 321 LEU A CA 1
ATOM 2545 C C . LEU A 1 321 ? -5.242 12.148 -3.543 1 96.38 321 LEU A C 1
ATOM 2547 O O . LEU A 1 321 ? -6.348 12.531 -3.934 1 96.38 321 LEU A O 1
ATOM 2551 N N . ARG A 1 322 ? -4.336 11.586 -4.316 1 96.62 322 ARG A N 1
ATOM 2552 C CA . ARG A 1 322 ? -4.605 11.305 -5.719 1 96.62 322 ARG A CA 1
ATOM 2553 C C . ARG A 1 322 ? -5.801 10.367 -5.867 1 96.62 322 ARG A C 1
ATOM 2555 O O . ARG A 1 322 ? -6.684 10.602 -6.695 1 96.62 322 ARG A O 1
ATOM 2562 N N . LEU A 1 323 ? -5.855 9.367 -5.09 1 94.69 323 LEU A N 1
ATOM 2563 C CA . LEU A 1 323 ? -6.93 8.383 -5.16 1 94.69 323 LEU A CA 1
ATOM 2564 C C . LEU A 1 323 ? -8.242 8.969 -4.648 1 94.69 323 LEU A C 1
ATOM 2566 O O . LEU A 1 323 ? -9.297 8.75 -5.238 1 94.69 323 LEU A O 1
ATOM 2570 N N . ARG A 1 324 ? -8.133 9.695 -3.57 1 94 324 ARG A N 1
ATOM 2571 C CA . ARG A 1 324 ? -9.328 10.203 -2.898 1 94 324 ARG A CA 1
ATOM 2572 C C . ARG A 1 324 ? -9.945 11.359 -3.672 1 94 324 ARG A C 1
ATOM 2574 O O . ARG A 1 324 ? -11.172 11.477 -3.75 1 94 324 ARG A O 1
ATOM 2581 N N . PHE A 1 325 ? -9.094 12.195 -4.266 1 95.25 325 PHE A N 1
ATOM 2582 C CA . PHE A 1 325 ? -9.602 13.453 -4.805 1 95.25 325 PHE A CA 1
ATOM 2583 C C . PHE A 1 325 ? -9.242 13.594 -6.281 1 95.25 325 PHE A C 1
ATOM 2585 O O . PHE A 1 325 ? -9.516 14.625 -6.895 1 95.25 325 PHE A O 1
ATOM 2592 N N . GLY A 1 326 ? -8.68 12.586 -6.938 1 94.44 326 GLY A N 1
ATOM 2593 C CA . GLY A 1 326 ? -8.18 12.641 -8.297 1 94.44 326 GLY A CA 1
ATOM 2594 C C . GLY A 1 326 ? -9.258 12.93 -9.32 1 94.44 326 GLY A C 1
ATOM 2595 O O . GLY A 1 326 ? -8.969 13.336 -10.453 1 94.44 326 GLY A O 1
ATOM 2596 N N . LYS A 1 327 ? -10.484 12.75 -8.945 1 93.94 327 LYS A N 1
ATOM 2597 C CA . LYS A 1 327 ? -11.586 13.062 -9.852 1 93.94 327 LYS A CA 1
ATOM 2598 C C . LYS A 1 327 ? -11.938 14.547 -9.797 1 93.94 327 LYS A C 1
ATOM 2600 O O . LYS A 1 327 ? -12.609 15.062 -10.688 1 93.94 327 LYS A O 1
ATOM 2605 N N . GLN A 1 328 ? -11.469 15.211 -8.797 1 95.81 328 GLN A N 1
ATOM 2606 C CA . GLN A 1 328 ? -11.867 16.609 -8.586 1 95.81 328 GLN A CA 1
ATOM 2607 C C . GLN A 1 328 ? -10.695 17.547 -8.844 1 95.81 328 GLN A C 1
ATOM 2609 O O . GLN A 1 328 ? -10.898 18.719 -9.18 1 95.81 328 GLN A O 1
ATOM 2614 N N . VAL A 1 329 ? -9.547 17.094 -8.625 1 97.5 329 VAL A N 1
ATOM 2615 C CA . VAL A 1 329 ? -8.375 17.938 -8.797 1 97.5 329 VAL A CA 1
ATOM 2616 C C . VAL A 1 329 ? -7.316 17.203 -9.617 1 97.5 329 VAL A C 1
ATOM 2618 O O . VAL A 1 329 ? -7.355 15.977 -9.734 1 97.5 329 VAL A O 1
ATOM 2621 N N . ASP A 1 330 ? -6.379 17.953 -10.125 1 98.06 330 ASP A N 1
ATOM 2622 C CA . ASP A 1 330 ? -5.395 17.422 -11.062 1 98.06 330 ASP A CA 1
ATOM 2623 C C . ASP A 1 330 ? -4.016 17.312 -10.414 1 98.06 330 ASP A C 1
ATOM 2625 O O . ASP A 1 330 ? -3.066 16.828 -11.031 1 98.06 330 ASP A O 1
ATOM 2629 N N . GLY A 1 331 ? -3.857 17.812 -9.25 1 98.12 331 GLY A N 1
ATOM 2630 C CA . GLY A 1 331 ? -2.574 17.828 -8.562 1 98.12 331 GLY A CA 1
ATOM 2631 C C . GLY A 1 331 ? -2.605 18.609 -7.262 1 98.12 331 GLY A C 1
ATOM 2632 O O . GLY A 1 331 ? -3.668 18.781 -6.66 1 98.12 331 GLY A O 1
ATOM 2633 N N . LEU A 1 332 ? -1.379 18.953 -6.77 1 97.31 332 LEU A N 1
ATOM 2634 C CA . LEU A 1 332 ? -1.239 19.625 -5.477 1 97.31 332 LEU A CA 1
ATOM 2635 C C . LEU A 1 332 ? -0.389 20.875 -5.602 1 97.31 332 LEU A C 1
ATOM 2637 O O . LEU A 1 332 ? 0.512 20.953 -6.441 1 97.31 332 LEU A O 1
ATOM 2641 N N . VAL A 1 333 ? -0.739 21.812 -4.73 1 96.44 333 VAL A N 1
ATOM 2642 C CA . VAL A 1 333 ? 0.073 23.016 -4.504 1 96.44 333 VAL A CA 1
ATOM 2643 C C . VAL A 1 333 ? 0.583 23.016 -3.064 1 96.44 333 VAL A C 1
ATOM 2645 O O . VAL A 1 333 ? -0.176 22.766 -2.127 1 96.44 333 VAL A O 1
ATOM 2648 N N . PHE A 1 334 ? 1.843 23.266 -2.883 1 94.06 334 PHE A N 1
ATOM 2649 C CA . PHE A 1 334 ? 2.422 23.297 -1.545 1 94.06 334 PHE A CA 1
ATOM 2650 C C . PHE A 1 334 ? 3.6 24.266 -1.492 1 94.06 334 PHE A C 1
ATOM 2652 O O . PHE A 1 334 ? 4.191 24.594 -2.525 1 94.06 334 PHE A O 1
ATOM 2659 N N . PRO A 1 335 ? 3.959 24.734 -0.378 1 92.12 335 PRO A N 1
ATOM 2660 C CA . PRO A 1 335 ? 4.992 25.766 -0.28 1 92.12 335 PRO A CA 1
ATOM 2661 C C . PRO A 1 335 ? 6.398 25.219 -0.514 1 92.12 335 PRO A C 1
ATOM 2663 O O . PRO A 1 335 ? 6.66 24.031 -0.249 1 92.12 335 PRO A O 1
ATOM 2666 N N . SER A 1 336 ? 7.258 26.016 -0.978 1 90.06 336 SER A N 1
ATOM 2667 C CA . SER A 1 336 ? 8.672 25.688 -1.152 1 90.06 336 SER A CA 1
ATOM 2668 C C . SER A 1 336 ? 9.484 26.078 0.073 1 90.06 336 SER A C 1
ATOM 2670 O O . SER A 1 336 ? 9.602 27.266 0.395 1 90.06 336 SER A O 1
ATOM 2672 N N . VAL A 1 337 ? 10.117 25.172 0.657 1 81.5 337 VAL A N 1
ATOM 2673 C CA . VAL A 1 337 ? 10.969 25.438 1.812 1 81.5 337 VAL A CA 1
ATOM 2674 C C . VAL A 1 337 ? 12.273 26.078 1.351 1 81.5 337 VAL A C 1
ATOM 2676 O O . VAL A 1 337 ? 12.906 26.828 2.096 1 81.5 337 VAL A O 1
ATOM 2679 N N . GLN A 1 338 ? 12.633 25.797 0.128 1 78.88 338 GLN A N 1
ATOM 2680 C CA . GLN A 1 338 ? 13.867 26.328 -0.426 1 78.88 338 GLN A CA 1
ATOM 2681 C C . GLN A 1 338 ? 13.828 27.859 -0.472 1 78.88 338 GLN A C 1
ATOM 2683 O O . GLN A 1 338 ? 14.867 28.516 -0.394 1 78.88 338 GLN A O 1
ATOM 2688 N N . THR A 1 339 ? 12.688 28.375 -0.562 1 83.44 339 THR A N 1
ATOM 2689 C CA . THR A 1 339 ? 12.539 29.812 -0.656 1 83.44 339 THR A CA 1
ATOM 2690 C C . THR A 1 339 ? 11.945 30.391 0.631 1 83.44 339 THR A C 1
ATOM 2692 O O . THR A 1 339 ? 11.25 31.406 0.605 1 83.44 339 THR A O 1
ATOM 2695 N N . GLY A 1 340 ? 12.07 29.641 1.67 1 78.69 340 GLY A N 1
ATOM 2696 C CA . GLY A 1 340 ? 11.516 30.094 2.936 1 78.69 340 GLY A CA 1
ATOM 2697 C C . GLY A 1 340 ? 10 30.094 2.947 1 78.69 340 GLY A C 1
ATOM 2698 O O . GLY A 1 340 ? 9.383 31 3.516 1 78.69 340 GLY A O 1
ATOM 2699 N N . GLU A 1 341 ? 9.414 29.344 2.119 1 80.94 341 GLU A N 1
ATOM 2700 C CA . GLU A 1 341 ? 7.977 29.125 2.035 1 80.94 341 GLU A CA 1
ATOM 2701 C C . GLU A 1 341 ? 7.281 30.281 1.309 1 80.94 341 GLU A C 1
ATOM 2703 O O . GLU A 1 341 ? 6.059 30.391 1.353 1 80.94 341 GLU A O 1
ATOM 2708 N N . THR A 1 342 ? 8.031 31.078 0.64 1 84.88 342 THR A N 1
ATOM 2709 C CA . THR A 1 342 ? 7.457 32.156 -0.16 1 84.88 342 THR A CA 1
ATOM 2710 C C . THR A 1 342 ? 7.035 31.641 -1.534 1 84.88 342 THR A C 1
ATOM 2712 O O . THR A 1 342 ? 6.031 32.094 -2.088 1 84.88 342 THR A O 1
ATOM 2715 N N . GLY A 1 343 ? 7.828 30.75 -1.996 1 91.38 343 GLY A N 1
ATOM 2716 C CA . GLY A 1 343 ? 7.52 30.156 -3.289 1 91.38 343 GLY A CA 1
ATOM 2717 C C . GLY A 1 343 ? 6.527 29 -3.201 1 91.38 343 GLY A C 1
ATOM 2718 O O . GLY A 1 343 ? 6.23 28.516 -2.109 1 91.38 343 GLY A O 1
ATOM 2719 N N . THR A 1 344 ? 5.957 28.719 -4.359 1 94.56 344 THR A N 1
ATOM 2720 C CA . THR A 1 344 ? 4.918 27.703 -4.398 1 94.56 344 THR A CA 1
ATOM 2721 C C . THR A 1 344 ? 5.266 26.609 -5.41 1 94.56 344 THR A C 1
ATOM 2723 O O . THR A 1 344 ? 5.531 26.906 -6.578 1 94.56 344 THR A O 1
ATOM 2726 N N . ASN A 1 345 ? 5.27 25.391 -4.941 1 95.88 345 ASN A N 1
ATOM 2727 C CA . ASN A 1 345 ? 5.465 24.234 -5.801 1 95.88 345 ASN A CA 1
ATOM 2728 C C . ASN A 1 345 ? 4.137 23.656 -6.281 1 95.88 345 ASN A C 1
ATOM 2730 O O . ASN A 1 345 ? 3.119 23.781 -5.598 1 95.88 345 ASN A O 1
ATOM 2734 N N . VAL A 1 346 ? 4.152 23.094 -7.457 1 97.38 346 VAL A N 1
ATOM 2735 C CA . VAL A 1 346 ? 3.014 22.391 -8.039 1 97.38 346 VAL A CA 1
ATOM 2736 C C . VAL A 1 346 ? 3.441 21 -8.492 1 97.38 346 VAL A C 1
ATOM 2738 O O . VAL A 1 346 ? 4.5 20.844 -9.102 1 97.38 346 VAL A O 1
ATOM 2741 N N . VAL A 1 347 ? 2.719 20.047 -8.141 1 97.88 347 VAL A N 1
ATOM 2742 C CA . VAL A 1 347 ? 2.924 18.703 -8.672 1 97.88 347 VAL A CA 1
ATOM 2743 C C . VAL A 1 347 ? 1.612 18.156 -9.242 1 97.88 347 VAL A C 1
ATOM 2745 O O . VAL A 1 347 ? 0.583 18.172 -8.555 1 97.88 347 VAL A O 1
ATOM 2748 N N . LEU A 1 348 ? 1.639 17.734 -10.461 1 98.06 348 LEU A N 1
ATOM 2749 C CA . LEU A 1 348 ? 0.445 17.203 -11.109 1 98.06 348 LEU A CA 1
ATOM 2750 C C . LEU A 1 348 ? 0.384 15.688 -10.961 1 98.06 348 LEU A C 1
ATOM 2752 O O . LEU A 1 348 ? 1.42 15.016 -10.945 1 98.06 348 LEU A O 1
ATOM 2756 N N . PHE A 1 349 ? -0.891 15.203 -10.82 1 97.56 349 PHE A N 1
ATOM 2757 C CA . PHE A 1 349 ? -1.046 13.758 -10.852 1 97.56 349 PHE A CA 1
ATOM 2758 C C . PHE A 1 349 ? -0.56 13.195 -12.188 1 97.56 349 PHE A C 1
ATOM 2760 O O . PHE A 1 349 ? -0.625 13.867 -13.211 1 97.56 349 PHE A O 1
ATOM 2767 N N . PRO A 1 350 ? -0.033 11.953 -12.156 1 94.75 350 PRO A N 1
ATOM 2768 C CA . PRO A 1 350 ? 0.478 11.352 -13.391 1 94.75 350 PRO A CA 1
ATOM 2769 C C . PRO A 1 350 ? -0.505 11.469 -14.555 1 94.75 350 PRO A C 1
ATOM 2771 O O . PRO A 1 350 ? -0.094 11.711 -15.695 1 94.75 350 PRO A O 1
ATOM 2774 N N . GLU A 1 351 ? -1.774 11.445 -14.312 1 93.12 351 GLU A N 1
ATOM 2775 C CA . GLU A 1 351 ? -2.811 11.484 -15.336 1 93.12 351 GLU A CA 1
ATOM 2776 C C . GLU A 1 351 ? -2.895 12.867 -15.977 1 93.12 351 GLU A C 1
ATOM 2778 O O . GLU A 1 351 ? -3.404 13.016 -17.094 1 93.12 351 GLU A O 1
ATOM 2783 N N . ALA A 1 352 ? -2.398 13.844 -15.266 1 95 352 ALA A N 1
ATOM 2784 C CA . ALA A 1 352 ? -2.508 15.219 -15.734 1 95 352 ALA A CA 1
ATOM 2785 C C . ALA A 1 352 ? -1.146 15.766 -16.141 1 95 352 ALA A C 1
ATOM 2787 O O . ALA A 1 352 ? -0.998 16.969 -16.375 1 95 352 ALA A O 1
ATOM 2788 N N . SER A 1 353 ? -0.176 14.891 -16.328 1 94.62 353 SER A N 1
ATOM 2789 C CA . SER A 1 353 ? 1.206 15.344 -16.438 1 94.62 353 SER A CA 1
ATOM 2790 C C . SER A 1 353 ? 1.672 15.398 -17.875 1 94.62 353 SER A C 1
ATOM 2792 O O . SER A 1 353 ? 2.781 15.852 -18.172 1 94.62 353 SER A O 1
ATOM 2794 N N . ARG A 1 354 ? 0.851 15.047 -18.828 1 92.44 354 ARG A N 1
ATOM 2795 C CA . ARG A 1 354 ? 1.26 15.047 -20.234 1 92.44 354 ARG A CA 1
ATOM 2796 C C . ARG A 1 354 ? 1.371 16.469 -20.766 1 92.44 354 ARG A C 1
ATOM 2798 O O . ARG A 1 354 ? 0.477 17.297 -20.562 1 92.44 354 ARG A O 1
ATOM 2805 N N . LEU A 1 355 ? 2.475 16.734 -21.484 1 94.69 355 LEU A N 1
ATOM 2806 C CA . LEU A 1 355 ? 2.709 18.062 -22.016 1 94.69 355 LEU A CA 1
ATOM 2807 C C . LEU A 1 355 ? 2.578 18.078 -23.531 1 94.69 355 LEU A C 1
ATOM 2809 O O . LEU A 1 355 ? 2.955 17.109 -24.203 1 94.69 355 LEU A O 1
ATOM 2813 N N . ALA A 1 356 ? 2.111 19.172 -24.031 1 94 356 ALA A N 1
ATOM 2814 C CA . ALA A 1 356 ? 2.109 19.438 -25.469 1 94 356 ALA A CA 1
ATOM 2815 C C . ALA A 1 356 ? 2.967 20.672 -25.781 1 94 356 ALA A C 1
ATOM 2817 O O . ALA A 1 356 ? 3.314 21.438 -24.891 1 94 356 ALA A O 1
ATOM 2818 N N . TYR A 1 357 ? 3.355 20.75 -26.984 1 92.88 357 TYR A N 1
ATOM 2819 C CA . TYR A 1 357 ? 4.027 21.938 -27.531 1 92.88 357 TYR A CA 1
ATOM 2820 C C . TYR A 1 357 ? 3.537 22.234 -28.938 1 92.88 357 TYR A C 1
ATOM 2822 O O . TYR A 1 357 ? 3.77 21.453 -29.859 1 92.88 357 TYR A O 1
ATOM 2830 N N . VAL A 1 358 ? 2.908 23.406 -29.016 1 88.69 358 VAL A N 1
ATOM 2831 C CA . VAL A 1 358 ? 2.359 23.844 -30.297 1 88.69 358 VAL A CA 1
ATOM 2832 C C . VAL A 1 358 ? 2.852 25.25 -30.625 1 88.69 358 VAL A C 1
ATOM 2834 O O . VAL A 1 358 ? 2.27 26.234 -30.172 1 88.69 358 VAL A O 1
ATOM 2837 N N . PRO A 1 359 ? 3.871 25.312 -31.453 1 81.69 359 PRO A N 1
ATOM 2838 C CA . PRO A 1 359 ? 4.344 26.641 -31.844 1 81.69 359 PRO A CA 1
ATOM 2839 C C . PRO A 1 359 ? 3.346 27.375 -32.719 1 81.69 359 PRO A C 1
ATOM 2841 O O . PRO A 1 359 ? 2.564 26.75 -33.438 1 81.69 359 PRO A O 1
ATOM 2844 N N . PRO A 1 360 ? 3.408 28.719 -32.562 1 79.12 360 PRO A N 1
ATOM 2845 C CA . PRO A 1 360 ? 2.533 29.469 -33.469 1 79.12 360 PRO A CA 1
ATOM 2846 C C . PRO A 1 360 ? 2.904 29.312 -34.938 1 79.12 360 PRO A C 1
ATOM 2848 O O . PRO A 1 360 ? 4.055 29 -35.25 1 79.12 360 PRO A O 1
ATOM 2851 N N . PRO A 1 361 ? 1.913 29.328 -35.812 1 67.56 361 PRO A N 1
ATOM 2852 C CA . PRO A 1 361 ? 2.162 29.156 -37.25 1 67.56 361 PRO A CA 1
ATOM 2853 C C . PRO A 1 361 ? 3.275 30.078 -37.75 1 67.56 361 PRO A C 1
ATOM 2855 O O . PRO A 1 361 ? 4.051 29.672 -38.625 1 67.56 361 PRO A O 1
ATOM 2858 N N . GLU A 1 362 ? 3.42 31.344 -37.344 1 64.88 362 GLU A N 1
ATOM 2859 C CA . GLU A 1 362 ? 4.391 32.312 -37.812 1 64.88 362 GLU A CA 1
ATOM 2860 C C . GLU A 1 362 ? 5.797 31.984 -37.312 1 64.88 362 GLU A C 1
ATOM 2862 O O . GLU A 1 362 ? 6.777 32.531 -37.812 1 64.88 362 GLU A O 1
ATOM 2867 N N . ALA A 1 363 ? 5.949 31.172 -36.469 1 58.41 363 ALA A N 1
ATOM 2868 C CA . ALA A 1 363 ? 7.23 30.891 -35.844 1 58.41 363 ALA A CA 1
ATOM 2869 C C . ALA A 1 363 ? 8.188 30.203 -36.812 1 58.41 363 ALA A C 1
ATOM 2871 O O . ALA A 1 363 ? 9.406 30.391 -36.75 1 58.41 363 ALA A O 1
ATOM 2872 N N . ASP A 1 364 ? 7.688 29.438 -37.656 1 54.44 364 ASP A N 1
ATOM 2873 C CA . ASP A 1 364 ? 8.539 28.766 -38.625 1 54.44 364 ASP A CA 1
ATOM 2874 C C . ASP A 1 364 ? 9.242 29.797 -39.531 1 54.44 364 ASP A C 1
ATOM 2876 O O . ASP A 1 364 ? 10.375 29.562 -39.969 1 54.44 364 ASP A O 1
ATOM 2880 N N . ALA A 1 365 ? 8.57 31.078 -39.719 1 54.16 365 ALA A N 1
ATOM 2881 C CA . ALA A 1 365 ? 9.07 32.031 -40.688 1 54.16 365 ALA A CA 1
ATOM 2882 C C . ALA A 1 365 ? 10.289 32.781 -40.125 1 54.16 365 ALA A C 1
ATOM 2884 O O . ALA A 1 365 ? 11.156 33.219 -40.906 1 54.16 365 ALA A O 1
ATOM 2885 N N . GLU A 1 366 ? 10.281 33.062 -38.875 1 49.09 366 GLU A N 1
ATOM 2886 C CA . GLU A 1 366 ? 11.312 33.938 -38.344 1 49.09 366 GLU A CA 1
ATOM 2887 C C . GLU A 1 366 ? 12.602 33.156 -38.062 1 49.09 366 GLU A C 1
ATOM 2889 O O . GLU A 1 366 ? 13.609 33.75 -37.656 1 49.09 366 GLU A O 1
ATOM 2894 N N . ARG A 1 367 ? 12.445 31.922 -38 1 55.56 367 ARG A N 1
ATOM 2895 C CA . ARG A 1 367 ? 13.656 31.203 -37.625 1 55.56 367 ARG A CA 1
ATOM 2896 C C . ARG A 1 367 ? 14.711 31.312 -38.719 1 55.56 367 ARG A C 1
ATOM 2898 O O . ARG A 1 367 ? 14.398 31.188 -39.906 1 55.56 367 ARG A O 1
ATOM 2905 N N . LEU A 1 368 ? 15.641 32.062 -38.375 1 42.19 368 LEU A N 1
ATOM 2906 C CA . LEU A 1 368 ? 16.844 32.25 -39.156 1 42.19 368 LEU A CA 1
ATOM 2907 C C . LEU A 1 368 ? 17.75 31.031 -39.094 1 42.19 368 LEU A C 1
ATOM 2909 O O . LEU A 1 368 ? 17.906 30.422 -38.062 1 42.19 368 LEU A O 1
ATOM 2913 N N . GLY A 1 369 ? 18.375 30.359 -40.312 1 47.62 369 GLY A N 1
ATOM 2914 C CA . GLY A 1 369 ? 19.422 29.391 -40.625 1 47.62 369 GLY A CA 1
ATOM 2915 C C . GLY A 1 369 ? 18.953 27.953 -40.531 1 47.62 369 GLY A C 1
ATOM 2916 O O . GLY A 1 369 ? 17.766 27.672 -40.719 1 47.62 369 GLY A O 1
ATOM 2917 N N . ASP A 1 370 ? 19.891 26.844 -40.25 1 52.5 370 ASP A N 1
ATOM 2918 C CA . ASP A 1 370 ? 19.859 25.391 -40.25 1 52.5 370 ASP A CA 1
ATOM 2919 C C . ASP A 1 370 ? 19.266 24.844 -38.969 1 52.5 370 ASP A C 1
ATOM 2921 O O . ASP A 1 370 ? 19.422 23.656 -38.656 1 52.5 370 ASP A O 1
ATOM 2925 N N . GLU A 1 371 ? 18.516 25.703 -38.188 1 60.53 371 GLU A N 1
ATOM 2926 C CA . GLU A 1 371 ? 18.078 25.125 -36.938 1 60.53 371 GLU A CA 1
ATOM 2927 C C . GLU A 1 371 ? 16.766 24.375 -37.094 1 60.53 371 GLU A C 1
ATOM 2929 O O . GLU A 1 371 ? 15.82 24.875 -37.719 1 60.53 371 GLU A O 1
ATOM 2934 N N . LYS A 1 372 ? 16.766 23.109 -36.969 1 67 372 LYS A N 1
ATOM 2935 C CA . LYS A 1 372 ? 15.578 22.266 -37.062 1 67 372 LYS A CA 1
ATOM 2936 C C . LYS A 1 372 ? 14.484 22.75 -36.094 1 67 372 LYS A C 1
ATOM 2938 O O . LYS A 1 372 ? 14.773 23.141 -34.969 1 67 372 LYS A O 1
ATOM 2943 N N . PRO A 1 373 ? 13.258 22.906 -36.656 1 77.75 373 PRO A N 1
ATOM 2944 C CA . PRO A 1 373 ? 12.141 23.281 -35.812 1 77.75 373 PRO A CA 1
ATOM 2945 C C . PRO A 1 373 ? 11.93 22.297 -34.656 1 77.75 373 PRO A C 1
ATOM 2947 O O . PRO A 1 373 ? 12.203 21.109 -34.781 1 77.75 373 PRO A O 1
ATOM 2950 N N . PRO A 1 374 ? 11.453 22.797 -33.562 1 80.44 374 PRO A N 1
ATOM 2951 C CA . PRO A 1 374 ? 11.195 21.922 -32.438 1 80.44 374 PRO A CA 1
ATOM 2952 C C . PRO A 1 374 ? 10.109 20.891 -32.719 1 80.44 374 PRO A C 1
ATOM 2954 O O . PRO A 1 374 ? 9.242 21.109 -33.562 1 80.44 374 PRO A O 1
ATOM 2957 N N . VAL A 1 375 ? 10.195 19.797 -32.031 1 80.56 375 VAL A N 1
ATOM 2958 C CA . VAL A 1 375 ? 9.203 18.719 -32.156 1 80.56 375 VAL A CA 1
ATOM 2959 C C . VAL A 1 375 ? 7.844 19.234 -31.672 1 80.56 375 VAL A C 1
ATOM 2961 O O . VAL A 1 375 ? 7.73 19.781 -30.562 1 80.56 375 VAL A O 1
ATOM 2964 N N . VAL A 1 376 ? 6.914 19.125 -32.562 1 84.88 376 VAL A N 1
ATOM 2965 C CA . VAL A 1 376 ? 5.551 19.516 -32.219 1 84.88 376 VAL A CA 1
ATOM 2966 C C . VAL A 1 376 ? 4.832 18.344 -31.562 1 84.88 376 VAL A C 1
ATOM 2968 O O . VAL A 1 376 ? 4.914 17.203 -32.031 1 84.88 376 VAL A O 1
ATOM 2971 N N . VAL A 1 377 ? 4.227 18.562 -30.391 1 86.38 377 VAL A N 1
ATOM 2972 C CA . VAL A 1 377 ? 3.34 17.625 -29.719 1 86.38 377 VAL A CA 1
ATOM 2973 C C . VAL A 1 377 ? 1.948 18.234 -29.578 1 86.38 377 VAL A C 1
ATOM 2975 O O . VAL A 1 377 ? 1.759 19.188 -28.812 1 86.38 377 VAL A O 1
ATOM 2978 N N . GLU A 1 378 ? 1.029 17.562 -30.141 1 86.31 378 GLU A N 1
ATOM 2979 C CA . GLU A 1 378 ? -0.31 18.141 -30.234 1 86.31 378 GLU A CA 1
ATOM 2980 C C . GLU A 1 378 ? -1.098 17.891 -28.953 1 86.31 378 GLU A C 1
ATOM 2982 O O . GLU A 1 378 ? -0.811 16.938 -28.203 1 86.31 378 GLU A O 1
ATOM 2987 N N . VAL A 1 379 ? -2.035 18.781 -28.844 1 85.12 379 VAL A N 1
ATOM 2988 C CA . VAL A 1 379 ? -2.979 18.609 -27.734 1 85.12 379 VAL A CA 1
ATOM 2989 C C . VAL A 1 379 ? -3.961 17.484 -28.062 1 85.12 379 VAL A C 1
ATOM 2991 O O . VAL A 1 379 ? -4.609 17.5 -29.109 1 85.12 379 VAL A O 1
ATOM 2994 N N . GLU A 1 380 ? -3.928 16.516 -27.203 1 84.19 380 GLU A N 1
ATOM 2995 C CA . GLU A 1 380 ? -4.855 15.391 -27.359 1 84.19 380 GLU A CA 1
ATOM 2996 C C . GLU A 1 380 ? -5.789 15.273 -26.156 1 84.19 380 GLU A C 1
ATOM 2998 O O . GLU A 1 380 ? -5.355 14.93 -25.062 1 84.19 380 GLU A O 1
ATOM 3003 N N . LEU A 1 381 ? -7.098 15.508 -26.406 1 79.75 381 LEU A N 1
ATOM 3004 C CA . LEU A 1 381 ? -8.039 15.508 -25.297 1 79.75 381 LEU A CA 1
ATOM 3005 C C . LEU A 1 381 ? -8.922 14.273 -25.328 1 79.75 381 LEU A C 1
ATOM 3007 O O . LEU A 1 381 ? -9.453 13.852 -24.297 1 79.75 381 LEU A O 1
ATOM 3011 N N . ASP A 1 382 ? -9.055 13.562 -26.438 1 75.44 382 ASP A N 1
ATOM 3012 C CA . ASP A 1 382 ? -10.07 12.523 -26.578 1 75.44 382 ASP A CA 1
ATOM 3013 C C . ASP A 1 382 ? -9.438 11.188 -26.953 1 75.44 382 ASP A C 1
ATOM 3015 O O . ASP A 1 382 ? -10.109 10.297 -27.484 1 75.44 382 ASP A O 1
ATOM 3019 N N . ASN A 1 383 ? -8.219 11.117 -26.734 1 71.56 383 ASN A N 1
ATOM 3020 C CA . ASN A 1 383 ? -7.594 9.828 -27 1 71.56 383 ASN A CA 1
ATOM 3021 C C . ASN A 1 383 ? -7.891 8.82 -25.906 1 71.56 383 ASN A C 1
ATOM 3023 O O . ASN A 1 383 ? -7.5 9.016 -24.75 1 71.56 383 ASN A O 1
ATOM 3027 N N . PRO A 1 384 ? -8.766 7.793 -26.234 1 73.56 384 PRO A N 1
ATOM 3028 C CA . PRO A 1 384 ? -9.188 6.832 -25.203 1 73.56 384 PRO A CA 1
ATOM 3029 C C . PRO A 1 384 ? -8.023 6.031 -24.641 1 73.56 384 PRO A C 1
ATOM 3031 O O . PRO A 1 384 ? -8.156 5.402 -23.594 1 73.56 384 PRO A O 1
ATOM 3034 N N . PHE A 1 385 ? -6.895 6.02 -25.359 1 72.5 385 PHE A N 1
ATOM 3035 C CA . PHE A 1 385 ? -5.801 5.141 -24.953 1 72.5 385 PHE A CA 1
ATOM 3036 C C . PHE A 1 385 ? -4.77 5.898 -24.125 1 72.5 385 PHE A C 1
ATOM 3038 O O . PHE A 1 385 ? -3.82 5.305 -23.609 1 72.5 385 PHE A O 1
ATOM 3045 N N . LYS A 1 386 ? -4.922 7.281 -24.141 1 76.56 386 LYS A N 1
ATOM 3046 C CA . LYS A 1 386 ? -3.969 8.086 -23.375 1 76.56 386 LYS A CA 1
ATOM 3047 C C . LYS A 1 386 ? -4.684 9.133 -22.531 1 76.56 386 LYS A C 1
ATOM 3049 O O . LYS A 1 386 ? -5.797 9.547 -22.859 1 76.56 386 LYS A O 1
ATOM 3054 N N . PRO A 1 387 ? -3.998 9.508 -21.469 1 79.75 387 PRO A N 1
ATOM 3055 C CA . PRO A 1 387 ? -4.57 10.625 -20.703 1 79.75 387 PRO A CA 1
ATOM 3056 C C . PRO A 1 387 ? -4.648 11.914 -21.516 1 79.75 387 PRO A C 1
ATOM 3058 O O . PRO A 1 387 ? -3.822 12.141 -22.406 1 79.75 387 PRO A O 1
ATOM 3061 N N . PRO A 1 388 ? -5.609 12.641 -21.25 1 87.25 388 PRO A N 1
ATOM 3062 C CA . PRO A 1 388 ? -5.719 13.914 -21.969 1 87.25 388 PRO A CA 1
ATOM 3063 C C . PRO A 1 388 ? -4.555 14.859 -21.672 1 87.25 388 PRO A C 1
ATOM 3065 O O . PRO A 1 388 ? -4.012 14.844 -20.562 1 87.25 388 PRO A O 1
ATOM 3068 N N . THR A 1 389 ? -4.195 15.602 -22.672 1 92.19 389 THR A N 1
ATOM 3069 C CA . THR A 1 389 ? -3.188 16.641 -22.469 1 92.19 389 THR A CA 1
ATOM 3070 C C . THR A 1 389 ? -3.785 17.844 -21.75 1 92.19 389 THR A C 1
ATOM 3072 O O . THR A 1 389 ? -4.711 18.484 -22.25 1 92.19 389 THR A O 1
ATOM 3075 N N . LYS A 1 390 ? -3.213 18.172 -20.625 1 94 390 LYS A N 1
ATOM 3076 C CA . LYS A 1 390 ? -3.822 19.234 -19.828 1 94 390 LYS A CA 1
ATOM 3077 C C . LYS A 1 390 ? -2.908 20.453 -19.734 1 94 390 LYS A C 1
ATOM 3079 O O . LYS A 1 390 ? -3.346 21.531 -19.344 1 94 390 LYS A O 1
ATOM 3084 N N . VAL A 1 391 ? -1.684 20.281 -20.109 1 96.31 391 VAL A N 1
ATOM 3085 C CA . VAL A 1 391 ? -0.718 21.359 -19.953 1 96.31 391 VAL A CA 1
ATOM 3086 C C . VAL A 1 391 ? 0.077 21.531 -21.234 1 96.31 391 VAL A C 1
ATOM 3088 O O . VAL A 1 391 ? 0.336 20.562 -21.953 1 96.31 391 VAL A O 1
ATOM 3091 N N . ILE A 1 392 ? 0.433 22.734 -21.594 1 95.75 392 ILE A N 1
ATOM 3092 C CA . ILE A 1 392 ? 1.182 23.047 -22.797 1 95.75 392 ILE A CA 1
ATOM 3093 C C . ILE A 1 392 ? 2.377 23.938 -22.453 1 95.75 392 ILE A C 1
ATOM 3095 O O . ILE A 1 392 ? 2.295 24.781 -21.562 1 95.75 392 ILE A O 1
ATOM 3099 N N . VAL A 1 393 ? 3.488 23.719 -23.172 1 95.81 393 VAL A N 1
ATOM 3100 C CA . VAL A 1 393 ? 4.645 24.609 -23.047 1 95.81 393 VAL A CA 1
ATOM 3101 C C . VAL A 1 393 ? 4.375 25.906 -23.781 1 95.81 393 VAL A C 1
ATOM 3103 O O . VAL A 1 393 ? 4 25.906 -24.969 1 95.81 393 VAL A O 1
ATOM 3106 N N . VAL A 1 394 ? 4.562 26.984 -23.109 1 94.62 394 VAL A N 1
ATOM 3107 C CA . VAL A 1 394 ? 4.301 28.281 -23.703 1 94.62 394 VAL A CA 1
ATOM 3108 C C . VAL A 1 394 ? 5.387 28.609 -24.734 1 94.62 394 VAL A C 1
ATOM 3110 O O . VAL A 1 394 ? 6.578 28.547 -24.422 1 94.62 394 VAL A O 1
ATOM 3113 N N . HIS A 1 395 ? 4.945 28.953 -25.891 1 90.19 395 HIS A N 1
ATOM 3114 C CA . HIS A 1 395 ? 5.879 29.312 -26.953 1 90.19 395 HIS A CA 1
ATOM 3115 C C . HIS A 1 395 ? 6.746 30.5 -26.562 1 90.19 395 HIS A C 1
ATOM 3117 O O . HIS A 1 395 ? 6.25 31.469 -25.984 1 90.19 395 HIS A O 1
ATOM 3123 N N . ASP A 1 396 ? 8.102 30.453 -26.875 1 87.88 396 ASP A N 1
ATOM 3124 C CA . ASP A 1 396 ? 9.086 31.516 -26.672 1 87.88 396 ASP A CA 1
ATOM 3125 C C . ASP A 1 396 ? 9.273 31.828 -25.188 1 87.88 396 ASP A C 1
ATOM 3127 O O . ASP A 1 396 ? 9.609 32.969 -24.828 1 87.88 396 ASP A O 1
ATOM 3131 N N . SER A 1 397 ? 8.953 30.906 -24.359 1 91.88 397 SER A N 1
ATOM 3132 C CA . SER A 1 397 ? 9.07 31.125 -22.922 1 91.88 397 SER A CA 1
ATOM 3133 C C . SER A 1 397 ? 10.359 30.531 -22.375 1 91.88 397 SER A C 1
ATOM 3135 O O . SER A 1 397 ? 10.703 30.734 -21.219 1 91.88 397 SER A O 1
ATOM 3137 N N . ILE A 1 398 ? 11.07 29.797 -23.172 1 91.44 398 ILE A N 1
ATOM 3138 C CA . ILE A 1 398 ? 12.281 29.109 -22.734 1 91.44 398 ILE A CA 1
ATOM 3139 C C . ILE A 1 398 ? 13.367 30.125 -22.391 1 91.44 398 ILE A C 1
ATOM 3141 O O . ILE A 1 398 ? 13.555 31.109 -23.109 1 91.44 398 ILE A O 1
ATOM 3145 N N . ARG A 1 399 ? 13.961 30.016 -21.266 1 93 399 ARG A N 1
ATOM 3146 C CA . ARG A 1 399 ? 15.062 30.844 -20.797 1 93 399 ARG A CA 1
ATOM 3147 C C . ARG A 1 399 ? 16.25 30 -20.375 1 93 399 ARG A C 1
ATOM 3149 O O . ARG A 1 399 ? 16.094 28.859 -19.938 1 93 399 ARG A O 1
ATOM 3156 N N . TYR A 1 400 ? 17.406 30.641 -20.516 1 91.31 400 TYR A N 1
ATOM 3157 C CA . TYR A 1 400 ? 18.672 29.984 -20.172 1 91.31 400 TYR A CA 1
ATOM 3158 C C . TYR A 1 400 ? 19.328 30.672 -18.969 1 91.31 400 TYR A C 1
ATOM 3160 O O . TYR A 1 400 ? 19.391 31.891 -18.906 1 91.31 400 TYR A O 1
ATOM 3168 N N . HIS A 1 401 ? 19.734 29.797 -17.984 1 90.31 401 HIS A N 1
ATOM 3169 C CA . HIS A 1 401 ? 20.297 30.344 -16.766 1 90.31 401 HIS A CA 1
ATOM 3170 C C . HIS A 1 401 ? 21.656 29.75 -16.453 1 90.31 401 HIS A C 1
ATOM 3172 O O . HIS A 1 401 ? 21.812 28.516 -16.453 1 90.31 401 HIS A O 1
ATOM 3178 N N . LYS A 1 402 ? 22.594 30.578 -16.234 1 89.38 402 LYS A N 1
ATOM 3179 C CA . LYS A 1 402 ? 23.859 30.156 -15.656 1 89.38 402 LYS A CA 1
ATOM 3180 C C . LYS A 1 402 ? 23.906 30.453 -14.164 1 89.38 402 LYS A C 1
ATOM 3182 O O . LYS A 1 402 ? 23.812 31.625 -13.758 1 89.38 402 LYS A O 1
ATOM 3187 N N . VAL A 1 403 ? 24.094 29.453 -13.352 1 86.44 403 VAL A N 1
ATOM 3188 C CA . VAL A 1 403 ? 24.109 29.641 -11.906 1 86.44 403 VAL A CA 1
ATOM 3189 C C . VAL A 1 403 ? 25.453 30.25 -11.477 1 86.44 403 VAL A C 1
ATOM 3191 O O . VAL A 1 403 ? 26.5 29.625 -11.633 1 86.44 403 VAL A O 1
ATOM 3194 N N . THR A 1 404 ? 25.406 31.359 -10.969 1 86.12 404 THR A N 1
ATOM 3195 C CA . THR A 1 404 ? 26.641 32.062 -10.656 1 86.12 404 THR A CA 1
ATOM 3196 C C . THR A 1 404 ? 26.922 32.031 -9.156 1 86.12 404 THR A C 1
ATOM 3198 O O . THR A 1 404 ? 28.078 32.125 -8.734 1 86.12 404 THR A O 1
ATOM 3201 N N . ALA A 1 405 ? 25.891 31.984 -8.289 1 80.44 405 ALA A N 1
ATOM 3202 C CA . ALA A 1 405 ? 26.047 31.906 -6.84 1 80.44 405 ALA A CA 1
ATOM 3203 C C . ALA A 1 405 ? 24.844 31.25 -6.184 1 80.44 405 ALA A C 1
ATOM 3205 O O . ALA A 1 405 ? 23.75 31.25 -6.738 1 80.44 405 ALA A O 1
ATOM 3206 N N . ILE A 1 406 ? 25.125 30.594 -5.004 1 78.12 406 ILE A N 1
ATOM 3207 C CA . ILE A 1 406 ? 24.094 30.047 -4.137 1 78.12 406 ILE A CA 1
ATOM 3208 C C . ILE A 1 406 ? 24.141 30.734 -2.777 1 78.12 406 ILE A C 1
ATOM 3210 O O . ILE A 1 406 ? 25.125 30.625 -2.051 1 78.12 406 ILE A O 1
ATOM 3214 N N . GLU A 1 407 ? 23.078 31.422 -2.479 1 76.19 407 GLU A N 1
ATOM 3215 C CA . GLU A 1 407 ? 23.047 32.188 -1.23 1 76.19 407 GLU A CA 1
ATOM 3216 C C . GLU A 1 407 ? 22.234 31.438 -0.164 1 76.19 407 GLU A C 1
ATOM 3218 O O . GLU A 1 407 ? 21.141 30.953 -0.434 1 76.19 407 GLU A O 1
ATOM 3223 N N . THR A 1 408 ? 22.891 31.297 1.098 1 69.62 408 THR A N 1
ATOM 3224 C CA . THR A 1 408 ? 22.219 30.688 2.24 1 69.62 408 THR A CA 1
ATOM 3225 C C . THR A 1 408 ? 21.672 31.766 3.174 1 69.62 408 THR A C 1
ATOM 3227 O O . THR A 1 408 ? 22.391 32.688 3.568 1 69.62 408 THR A O 1
ATOM 3230 N N . GLN A 1 409 ? 20.391 31.719 3.357 1 70.94 409 GLN A N 1
ATOM 3231 C CA . GLN A 1 409 ? 19.781 32.594 4.352 1 70.94 409 GLN A CA 1
ATOM 3232 C C . GLN A 1 409 ? 19.516 31.828 5.652 1 70.94 409 GLN A C 1
ATOM 3234 O O . GLN A 1 409 ? 18.906 30.766 5.645 1 70.94 409 GLN A O 1
ATOM 3239 N N . ALA A 1 410 ? 20.141 32.344 6.91 1 70.44 410 ALA A N 1
ATOM 3240 C CA . ALA A 1 410 ? 19.984 31.656 8.195 1 70.44 410 ALA A CA 1
ATOM 3241 C C . ALA A 1 410 ? 19.688 32.656 9.312 1 70.44 410 ALA A C 1
ATOM 3243 O O . ALA A 1 410 ? 20.109 33.812 9.25 1 70.44 410 ALA A O 1
ATOM 3244 N N . ARG A 1 411 ? 18.781 32.25 10.273 1 73.25 411 ARG A N 1
ATOM 3245 C CA . ARG A 1 411 ? 18.547 33 11.492 1 73.25 411 ARG A CA 1
ATOM 3246 C C . ARG A 1 411 ? 19.484 32.562 12.609 1 73.25 411 ARG A C 1
ATOM 3248 O O . ARG A 1 411 ? 19.672 31.359 12.82 1 73.25 411 ARG A O 1
ATOM 3255 N N . GLU A 1 412 ? 20.094 33.469 13.273 1 74 412 GLU A N 1
A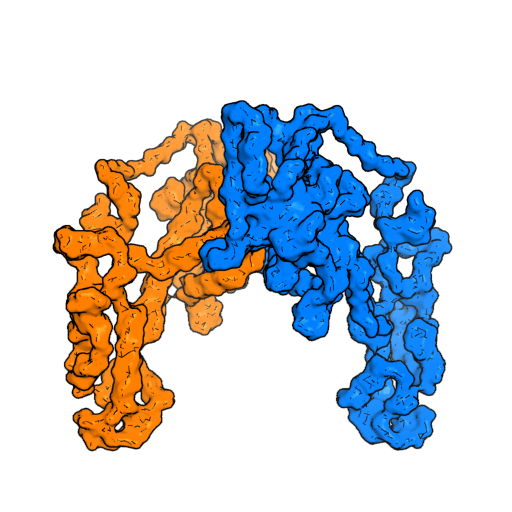TOM 3256 C CA . GLU A 1 412 ? 21.031 33.156 14.352 1 74 412 GLU A CA 1
ATOM 3257 C C . GLU A 1 412 ? 20.328 33.219 15.711 1 74 412 GLU A C 1
ATOM 3259 O O . GLU A 1 412 ? 19.516 34.125 15.953 1 74 412 GLU A O 1
ATOM 3264 N N . TYR A 1 413 ? 20.547 32.125 16.484 1 70.38 413 TYR A N 1
ATOM 3265 C CA . TYR A 1 413 ? 20.031 32.094 17.844 1 70.38 413 TYR A CA 1
ATOM 3266 C C . TYR A 1 413 ? 21.188 32.031 18.844 1 70.38 413 TYR A C 1
ATOM 3268 O O . TYR A 1 413 ? 22.219 31.422 18.578 1 70.38 413 TYR A O 1
ATOM 3276 N N . ARG A 1 414 ? 20.969 32.656 19.953 1 67.44 414 ARG A N 1
ATOM 3277 C CA . ARG A 1 414 ? 22.031 32.656 20.969 1 67.44 414 ARG A CA 1
ATOM 3278 C C . ARG A 1 414 ? 21.938 31.438 21.859 1 67.44 414 ARG A C 1
ATOM 3280 O O . ARG A 1 414 ? 22.938 30.984 22.406 1 67.44 414 ARG A O 1
ATOM 3287 N N . HIS A 1 415 ? 20.656 30.953 21.953 1 68.31 415 HIS A N 1
ATOM 3288 C CA . HIS A 1 415 ? 20.438 29.812 22.844 1 68.31 415 HIS A CA 1
ATOM 3289 C C . HIS A 1 415 ? 19.906 28.609 22.078 1 68.31 415 HIS A C 1
ATOM 3291 O O . HIS A 1 415 ? 19.109 28.75 21.156 1 68.31 415 HIS A O 1
ATOM 3297 N N . ILE A 1 416 ? 20.391 27.516 22.453 1 69.88 416 ILE A N 1
ATOM 3298 C CA . ILE A 1 416 ? 20.094 26.266 21.766 1 69.88 416 ILE A CA 1
ATOM 3299 C C . ILE A 1 416 ? 18.594 25.984 21.812 1 69.88 416 ILE A C 1
ATOM 3301 O O . ILE A 1 416 ? 18.031 25.453 20.844 1 69.88 416 ILE A O 1
ATOM 3305 N N . TYR A 1 417 ? 18 26.344 22.844 1 65.56 417 TYR A N 1
ATOM 3306 C CA . TYR A 1 417 ? 16.578 26.062 23 1 65.56 417 TYR A CA 1
ATOM 3307 C C . TYR A 1 417 ? 15.75 26.812 21.984 1 65.56 417 TYR A C 1
ATOM 3309 O O . TYR A 1 417 ? 14.688 26.344 21.562 1 65.56 417 TYR A O 1
ATOM 3317 N N . ASP A 1 418 ? 16.312 27.953 21.594 1 68.25 418 ASP A N 1
ATOM 3318 C CA . ASP A 1 418 ? 15.578 28.781 20.656 1 68.25 418 ASP A CA 1
ATOM 3319 C C . ASP A 1 418 ? 15.5 28.125 19.281 1 68.25 418 ASP A C 1
ATOM 3321 O O . ASP A 1 418 ? 14.531 28.328 18.547 1 68.25 418 ASP A O 1
ATOM 3325 N N . ILE A 1 419 ? 16.531 27.406 19.078 1 71.12 419 ILE A N 1
ATOM 3326 C CA . ILE A 1 419 ? 16.609 26.828 17.75 1 71.12 419 ILE A CA 1
ATOM 3327 C C . ILE A 1 419 ? 15.57 25.719 17.594 1 71.12 419 ILE A C 1
ATOM 3329 O O . ILE A 1 419 ? 15.062 25.484 16.484 1 71.12 419 ILE A O 1
ATOM 3333 N N . PHE A 1 420 ? 15.172 25.188 18.703 1 69.56 420 PHE A N 1
ATOM 3334 C CA . PHE A 1 420 ? 14.32 24.016 18.609 1 69.56 420 PHE A CA 1
ATOM 3335 C C . PHE A 1 420 ? 12.914 24.312 19.109 1 69.56 420 PHE A C 1
ATOM 3337 O O . PHE A 1 420 ? 12.07 23.422 19.203 1 69.56 420 PHE A O 1
ATOM 3344 N N . MET A 1 421 ? 12.68 25.578 19.469 1 68.62 421 MET A N 1
ATOM 3345 C CA . MET A 1 421 ? 11.352 26.016 19.906 1 68.62 421 MET A CA 1
ATOM 3346 C C . MET A 1 421 ? 10.375 26 18.734 1 68.62 421 MET A C 1
ATOM 3348 O O . MET A 1 421 ? 10.727 26.406 17.625 1 68.62 421 MET A O 1
ATOM 3352 N N . SER A 1 422 ? 9.148 25.531 19.031 1 70.69 422 SER A N 1
ATOM 3353 C CA . SER A 1 422 ? 8.148 25.5 17.984 1 70.69 422 SER A CA 1
ATOM 3354 C C . SER A 1 422 ? 7.758 26.906 17.547 1 70.69 422 SER A C 1
ATOM 3356 O O . SER A 1 422 ? 7.887 27.859 18.312 1 70.69 422 SER A O 1
ATOM 3358 N N . ASP A 1 423 ? 7.387 27.016 16.312 1 70.38 423 ASP A N 1
ATOM 3359 C CA . ASP A 1 423 ? 6.945 28.312 15.797 1 70.38 423 ASP A CA 1
ATOM 3360 C C . ASP A 1 423 ? 5.758 28.844 16.594 1 70.38 423 ASP A C 1
ATOM 3362 O O . ASP A 1 423 ? 5.652 30.047 16.812 1 70.38 423 ASP A O 1
ATOM 3366 N N . GLU A 1 424 ? 4.988 27.953 17.062 1 69.88 424 GLU A N 1
ATOM 3367 C CA . GLU A 1 424 ? 3.812 28.344 17.828 1 69.88 424 GLU A CA 1
ATOM 3368 C C . GLU A 1 424 ? 4.207 28.938 19.172 1 69.88 424 GLU A C 1
ATOM 3370 O O . GLU A 1 424 ? 3.672 29.969 19.594 1 69.88 424 GLU A O 1
ATOM 3375 N N . THR A 1 425 ? 5.121 28.312 19.797 1 68.19 425 THR A N 1
ATOM 3376 C CA . THR A 1 425 ? 5.602 28.797 21.094 1 68.19 425 THR A CA 1
ATOM 3377 C C . THR A 1 425 ? 6.336 30.125 20.922 1 68.19 425 THR A C 1
ATOM 3379 O O . THR A 1 425 ? 6.203 31.031 21.766 1 68.19 425 THR A O 1
ATOM 3382 N N . ARG A 1 426 ? 7.035 30.281 19.844 1 73.56 426 ARG A N 1
ATOM 3383 C CA . ARG A 1 426 ? 7.766 31.516 19.578 1 73.56 426 ARG A CA 1
ATOM 3384 C C . ARG A 1 426 ? 6.809 32.688 19.422 1 73.56 426 ARG A C 1
ATOM 3386 O O . ARG A 1 426 ? 7.062 33.781 19.922 1 73.56 426 ARG A O 1
ATOM 3393 N N . LYS A 1 427 ? 5.859 32.406 18.734 1 73.38 427 LYS A N 1
ATOM 3394 C CA . LYS A 1 427 ? 4.848 33.438 18.5 1 73.38 427 LYS A CA 1
ATOM 3395 C C . LYS A 1 427 ? 4.203 33.844 19.812 1 73.38 427 LYS A C 1
ATOM 3397 O O . LYS A 1 427 ? 3.984 35.062 20.047 1 73.38 427 LYS A O 1
ATOM 3402 N N . ARG A 1 428 ? 3.963 32.906 20.609 1 71.94 428 ARG A N 1
ATOM 3403 C CA . ARG A 1 428 ? 3.299 33.188 21.875 1 71.94 428 ARG A CA 1
ATOM 3404 C C . ARG A 1 428 ? 4.188 34 22.797 1 71.94 428 ARG A C 1
ATOM 3406 O O . ARG A 1 428 ? 3.691 34.844 23.547 1 71.94 428 ARG A O 1
ATOM 3413 N N . LEU A 1 429 ? 5.473 33.719 22.719 1 71.94 429 LEU A N 1
ATOM 3414 C CA . LEU A 1 429 ? 6.414 34.438 23.578 1 71.94 429 LEU A CA 1
ATOM 3415 C C . LEU A 1 429 ? 6.895 35.719 22.938 1 71.94 429 LEU A C 1
ATOM 3417 O O . LEU A 1 429 ? 7.762 36.406 23.469 1 71.94 429 LEU A O 1
ATOM 3421 N N . ASN A 1 430 ? 6.258 36.062 21.766 1 67.38 430 ASN A N 1
ATOM 3422 C CA . ASN A 1 430 ? 6.609 37.25 21 1 67.38 430 ASN A CA 1
ATOM 3423 C C . ASN A 1 430 ? 8.094 37.281 20.656 1 67.38 430 ASN A C 1
ATOM 3425 O O . ASN A 1 430 ? 8.742 38.312 20.781 1 67.38 430 ASN A O 1
ATOM 3429 N N . LEU A 1 431 ? 8.594 36.062 20.516 1 63.75 431 LEU A N 1
ATOM 3430 C CA . LEU A 1 431 ? 9.992 35.969 20.125 1 63.75 431 LEU A CA 1
ATOM 3431 C C . LEU A 1 431 ? 10.141 35.969 18.609 1 63.75 431 LEU A C 1
ATOM 3433 O O . LEU A 1 431 ? 9.617 35.094 17.906 1 63.75 431 LEU A O 1
ATOM 3437 N N . ASN A 1 432 ? 9.891 37.188 17.969 1 56.12 432 ASN A N 1
ATOM 3438 C CA . ASN A 1 432 ? 10.016 37.344 16.531 1 56.12 432 ASN A CA 1
ATOM 3439 C C . ASN A 1 432 ? 11.438 37.062 16.062 1 56.12 432 ASN A C 1
ATOM 3441 O O . ASN A 1 432 ? 12.398 37.438 16.734 1 56.12 432 ASN A O 1
ATOM 3445 N N . MET B 1 1 ? -40.594 -29.328 -20.547 1 96.19 1 MET B N 1
ATOM 3446 C CA . MET B 1 1 ? -40.062 -29.422 -19.203 1 96.19 1 MET B CA 1
ATOM 3447 C C . MET B 1 1 ? -39.188 -30.688 -19.047 1 96.19 1 MET B C 1
ATOM 3449 O O . MET B 1 1 ? -39.438 -31.688 -19.734 1 96.19 1 MET B O 1
ATOM 3453 N N . ILE B 1 2 ? -38.125 -30.562 -18.281 1 97.31 2 ILE B N 1
ATOM 3454 C CA . ILE B 1 2 ? -37.281 -31.703 -17.969 1 97.31 2 ILE B CA 1
ATOM 3455 C C . ILE B 1 2 ? -37.312 -31.984 -16.469 1 97.31 2 ILE B C 1
ATOM 3457 O O . ILE B 1 2 ? -37.094 -31.078 -15.656 1 97.31 2 ILE B O 1
ATOM 3461 N N . CYS B 1 3 ? -37.594 -33.219 -16.156 1 97.31 3 CYS B N 1
ATOM 3462 C CA . CYS B 1 3 ? -37.688 -33.5 -14.734 1 97.31 3 CYS B CA 1
ATOM 3463 C C . CYS B 1 3 ? -36.312 -33.875 -14.18 1 97.31 3 CYS B C 1
ATOM 3465 O O . CYS B 1 3 ? -35.438 -34.281 -14.938 1 97.31 3 CYS B O 1
ATOM 3467 N N . ILE B 1 4 ? -36.156 -33.812 -12.844 1 97.12 4 ILE B N 1
ATOM 3468 C CA . ILE B 1 4 ? -34.875 -34 -12.164 1 97.12 4 ILE B CA 1
ATOM 3469 C C . ILE B 1 4 ? -34.406 -35.438 -12.328 1 97.12 4 ILE B C 1
ATOM 3471 O O . ILE B 1 4 ? -33.219 -35.719 -12.336 1 97.12 4 ILE B O 1
ATOM 3475 N N . GLU B 1 5 ? -35.344 -36.375 -12.516 1 96.06 5 GLU B N 1
ATOM 3476 C CA . GLU B 1 5 ? -35 -37.812 -12.648 1 96.06 5 GLU B CA 1
ATOM 3477 C C . GLU B 1 5 ? -34.375 -38.094 -14.016 1 96.06 5 GLU B C 1
ATOM 3479 O O . GLU B 1 5 ? -33.688 -39.094 -14.18 1 96.06 5 GLU B O 1
ATOM 3484 N N . CYS B 1 6 ? -34.656 -37.188 -14.969 1 97.31 6 CYS B N 1
ATOM 3485 C CA . CYS B 1 6 ? -34.125 -37.375 -16.312 1 97.31 6 CYS B CA 1
ATOM 3486 C C . CYS B 1 6 ? -32.781 -36.656 -16.453 1 97.31 6 CYS B C 1
ATOM 3488 O O . CYS B 1 6 ? -32.188 -36.656 -17.547 1 97.31 6 CYS B O 1
ATOM 3490 N N . VAL B 1 7 ? -32.281 -36.094 -15.422 1 97.44 7 VAL B N 1
ATOM 3491 C CA . VAL B 1 7 ? -31 -35.406 -15.414 1 97.44 7 VAL B CA 1
ATOM 3492 C C . VAL B 1 7 ? -30.016 -36.156 -14.523 1 97.44 7 VAL B C 1
ATOM 3494 O O . VAL B 1 7 ? -30.281 -36.406 -13.344 1 97.44 7 VAL B O 1
ATOM 3497 N N . THR B 1 8 ? -28.812 -36.5 -15.086 1 96.88 8 THR B N 1
ATOM 3498 C CA . THR B 1 8 ? -27.875 -37.344 -14.359 1 96.88 8 THR B CA 1
ATOM 3499 C C . THR B 1 8 ? -26.797 -36.531 -13.68 1 96.88 8 THR B C 1
ATOM 3501 O O . THR B 1 8 ? -26.516 -36.719 -12.492 1 96.88 8 THR B O 1
ATOM 3504 N N . PRO B 1 9 ? -26.141 -35.562 -14.352 1 96.81 9 PRO B N 1
ATOM 3505 C CA . PRO B 1 9 ? -25 -34.875 -13.727 1 96.81 9 PRO B CA 1
ATOM 3506 C C . PRO B 1 9 ? -25.422 -34.031 -12.516 1 96.81 9 PRO B C 1
ATOM 3508 O O . PRO B 1 9 ? -26.391 -33.281 -12.578 1 96.81 9 PRO B O 1
ATOM 3511 N N . GLU B 1 10 ? -24.703 -34.156 -11.547 1 95.38 10 GLU B N 1
ATOM 3512 C CA . GLU B 1 10 ? -25 -33.5 -10.289 1 95.38 10 GLU B CA 1
ATOM 3513 C C . GLU B 1 10 ? -25.016 -31.984 -10.461 1 95.38 10 GLU B C 1
ATOM 3515 O O . GLU B 1 10 ? -25.844 -31.281 -9.867 1 95.38 10 GLU B O 1
ATOM 3520 N N . ALA B 1 11 ? -24.141 -31.438 -11.219 1 96.12 11 ALA B N 1
ATOM 3521 C CA . ALA B 1 11 ? -24.047 -30 -11.445 1 96.12 11 ALA B CA 1
ATOM 3522 C C . ALA B 1 11 ? -25.344 -29.438 -12.016 1 96.12 11 ALA B C 1
ATOM 3524 O O . ALA B 1 11 ? -25.75 -28.312 -11.703 1 96.12 11 ALA B O 1
ATOM 3525 N N . LEU B 1 12 ? -26.016 -30.219 -12.828 1 97.75 12 LEU B N 1
ATOM 3526 C CA . LEU B 1 12 ? -27.25 -29.781 -13.453 1 97.75 12 LEU B CA 1
ATOM 3527 C C . LEU B 1 12 ? -28.422 -29.922 -12.492 1 97.75 12 LEU B C 1
ATOM 3529 O O . LEU B 1 12 ? -29.391 -29.172 -12.57 1 97.75 12 LEU B O 1
ATOM 3533 N N . LYS B 1 13 ? -28.344 -30.875 -11.617 1 96.88 13 LYS B N 1
ATOM 3534 C CA . LYS B 1 13 ? -29.406 -31.078 -10.641 1 96.88 13 LYS B CA 1
ATOM 3535 C C . LYS B 1 13 ? -29.531 -29.875 -9.711 1 96.88 13 LYS B C 1
ATOM 3537 O O . LYS B 1 13 ? -30.609 -29.594 -9.18 1 96.88 13 LYS B O 1
ATOM 3542 N N . LYS B 1 14 ? -28.453 -29.188 -9.523 1 96.12 14 LYS B N 1
ATOM 3543 C CA . LYS B 1 14 ? -28.453 -28.031 -8.641 1 96.12 14 LYS B CA 1
ATOM 3544 C C . LYS B 1 14 ? -29.359 -26.922 -9.172 1 96.12 14 LYS B C 1
ATOM 3546 O O . LYS B 1 14 ? -29.859 -26.094 -8.406 1 96.12 14 LYS B O 1
ATOM 3551 N N . LEU B 1 15 ? -29.672 -26.875 -10.461 1 96.94 15 LEU B N 1
ATOM 3552 C CA . LEU B 1 15 ? -30.531 -25.875 -11.078 1 96.94 15 LEU B CA 1
ATOM 3553 C C . LEU B 1 15 ? -31.969 -26 -10.578 1 96.94 15 LEU B C 1
ATOM 3555 O O . LEU B 1 15 ? -32.75 -25.031 -10.609 1 96.94 15 LEU B O 1
ATOM 3559 N N . PHE B 1 16 ? -32.312 -27.234 -10.164 1 96.88 16 PHE B N 1
ATOM 3560 C CA . PHE B 1 16 ? -33.688 -27.516 -9.758 1 96.88 16 PHE B CA 1
ATOM 3561 C C . PHE B 1 16 ? -34 -26.844 -8.422 1 96.88 16 PHE B C 1
ATOM 3563 O O . PHE B 1 16 ? -35.188 -26.672 -8.07 1 96.88 16 PHE B O 1
ATOM 3570 N N . ASP B 1 17 ? -32.938 -26.531 -7.699 1 96.25 17 ASP B N 1
ATOM 3571 C CA . ASP B 1 17 ? -33.125 -25.875 -6.41 1 96.25 17 ASP B CA 1
ATOM 3572 C C . ASP B 1 17 ? -33.781 -24.5 -6.586 1 96.25 17 ASP B C 1
ATOM 3574 O O . ASP B 1 17 ? -34.562 -24.062 -5.742 1 96.25 17 ASP B O 1
ATOM 3578 N N . THR B 1 18 ? -33.469 -23.859 -7.676 1 95.38 18 THR B N 1
ATOM 3579 C CA . THR B 1 18 ? -33.875 -22.469 -7.844 1 95.38 18 THR B CA 1
ATOM 3580 C C . THR B 1 18 ? -34.969 -22.359 -8.93 1 95.38 18 THR B C 1
ATOM 3582 O O . THR B 1 18 ? -35.75 -21.438 -8.93 1 95.38 18 THR B O 1
ATOM 3585 N N . HIS B 1 19 ? -35.031 -23.297 -9.852 1 95.25 19 HIS B N 1
ATOM 3586 C CA . HIS B 1 19 ? -35.844 -23.062 -11.039 1 95.25 19 HIS B CA 1
ATOM 3587 C C . HIS B 1 19 ? -36.938 -24.109 -11.164 1 95.25 19 HIS B C 1
ATOM 3589 O O . HIS B 1 19 ? -37.688 -24.125 -12.156 1 95.25 19 HIS B O 1
ATOM 3595 N N . SER B 1 20 ? -37.156 -24.922 -10.211 1 94.88 20 SER B N 1
ATOM 3596 C CA . SER B 1 20 ? -38.031 -26.078 -10.414 1 94.88 20 SER B CA 1
ATOM 3597 C C . SER B 1 20 ? -39.5 -25.719 -10.18 1 94.88 20 SER B C 1
ATOM 3599 O O . SER B 1 20 ? -39.812 -24.766 -9.477 1 94.88 20 SER B O 1
ATOM 3601 N N . GLN B 1 21 ? -40.312 -26.453 -10.859 1 96.31 21 GLN B N 1
ATOM 3602 C CA . GLN B 1 21 ? -41.75 -26.469 -10.688 1 96.31 21 GLN B CA 1
ATOM 3603 C C . GLN B 1 21 ? -42.344 -27.859 -10.945 1 96.31 21 GLN B C 1
ATOM 3605 O O . GLN B 1 21 ? -41.656 -28.734 -11.492 1 96.31 21 GLN B O 1
ATOM 3610 N N . GLU B 1 22 ? -43.562 -28.047 -10.469 1 96.44 22 GLU B N 1
ATOM 3611 C CA . GLU B 1 22 ? -44.219 -29.312 -10.781 1 96.44 22 GLU B CA 1
ATOM 3612 C C . GLU B 1 22 ? -44.781 -29.297 -12.203 1 96.44 22 GLU B C 1
ATOM 3614 O O . GLU B 1 22 ? -45.562 -28.406 -12.555 1 96.44 22 GLU B O 1
ATOM 3619 N N . ALA B 1 23 ? -44.375 -30.203 -12.93 1 96.56 23 ALA B N 1
ATOM 3620 C CA . ALA B 1 23 ? -44.844 -30.281 -14.312 1 96.56 23 ALA B CA 1
ATOM 3621 C C . ALA B 1 23 ? -44.594 -31.672 -14.898 1 96.56 23 ALA B C 1
ATOM 3623 O O . ALA B 1 23 ? -43.969 -32.5 -14.258 1 96.56 23 ALA B O 1
ATOM 3624 N N . GLU B 1 24 ? -45.156 -31.891 -16.109 1 97 24 GLU B N 1
ATOM 3625 C CA . GLU B 1 24 ? -44.938 -33.125 -16.828 1 97 24 GLU B CA 1
ATOM 3626 C C . GLU B 1 24 ? -43.625 -33.062 -17.641 1 97 24 GLU B C 1
ATOM 3628 O O . GLU B 1 24 ? -43.406 -32.094 -18.359 1 97 24 GLU B O 1
ATOM 3633 N N . CYS B 1 25 ? -42.875 -34.031 -17.484 1 97.19 25 CYS B N 1
ATOM 3634 C CA . CYS B 1 25 ? -41.594 -34.094 -18.219 1 97.19 25 CYS B CA 1
ATOM 3635 C C . CYS B 1 25 ? -41.812 -34.5 -19.672 1 97.19 25 CYS B C 1
ATOM 3637 O O . CYS B 1 25 ? -42.562 -35.438 -19.953 1 97.19 25 CYS B O 1
ATOM 3639 N N . LYS B 1 26 ? -41.156 -33.844 -20.484 1 96.94 26 LYS B N 1
ATOM 3640 C CA . LYS B 1 26 ? -41.281 -34.094 -21.922 1 96.94 26 LYS B CA 1
ATOM 3641 C C . LYS B 1 26 ? -40.625 -35.438 -22.281 1 96.94 26 LYS B C 1
ATOM 3643 O O . LYS B 1 26 ? -41 -36.031 -23.281 1 96.94 26 LYS B O 1
ATOM 3648 N N . TYR B 1 27 ? -39.812 -35.875 -21.5 1 96.62 27 TYR B N 1
ATOM 3649 C CA . TYR B 1 27 ? -38.938 -36.969 -21.922 1 96.62 27 TYR B CA 1
ATOM 3650 C C . TYR B 1 27 ? -39.375 -38.281 -21.281 1 96.62 27 TYR B C 1
ATOM 3652 O O . TYR B 1 27 ? -39.344 -39.344 -21.922 1 96.62 27 TYR B O 1
ATOM 3660 N N . CYS B 1 28 ? -39.75 -38.281 -20 1 95.69 28 CYS B N 1
ATOM 3661 C CA . CYS B 1 28 ? -40.219 -39.531 -19.359 1 95.69 28 CYS B CA 1
ATOM 3662 C C . CYS B 1 28 ? -41.719 -39.5 -19.188 1 95.69 28 CYS B C 1
ATOM 3664 O O . CYS B 1 28 ? -42.312 -40.531 -18.812 1 95.69 28 CYS B O 1
ATOM 3666 N N . GLN B 1 29 ? -42.406 -38.438 -19.375 1 95.25 29 GLN B N 1
ATOM 3667 C CA . GLN B 1 29 ? -43.844 -38.219 -19.359 1 95.25 29 GLN B CA 1
ATOM 3668 C C . GLN B 1 29 ? -44.406 -38.406 -17.938 1 95.25 29 GLN B C 1
ATOM 3670 O O . GLN B 1 29 ? -45.594 -38.594 -17.766 1 95.25 29 GLN B O 1
ATOM 3675 N N . ARG B 1 30 ? -43.562 -38.312 -17.047 1 95.31 30 ARG B N 1
ATOM 3676 C CA . ARG B 1 30 ? -44 -38.344 -15.656 1 95.31 30 ARG B CA 1
ATOM 3677 C C . ARG B 1 30 ? -44.094 -36.969 -15.062 1 95.31 30 ARG B C 1
ATOM 3679 O O . ARG B 1 30 ? -43.406 -36.031 -15.5 1 95.31 30 ARG B O 1
ATOM 3686 N N . ARG B 1 31 ? -45.031 -36.875 -14.148 1 95.5 31 ARG B N 1
ATOM 3687 C CA . ARG B 1 31 ? -45.188 -35.625 -13.438 1 95.5 31 ARG B CA 1
ATOM 3688 C C . ARG B 1 31 ? -44.281 -35.562 -12.211 1 95.5 31 ARG B C 1
ATOM 3690 O O . ARG B 1 31 ? -44.125 -36.562 -11.5 1 95.5 31 ARG B O 1
ATOM 3697 N N . GLY B 1 32 ? -43.531 -34.531 -12.102 1 94.69 32 GLY B N 1
ATOM 3698 C CA . GLY B 1 32 ? -42.625 -34.344 -10.969 1 94.69 32 GLY B CA 1
ATOM 3699 C C . GLY B 1 32 ? -41.938 -33 -10.969 1 94.69 32 GLY B C 1
ATOM 3700 O O . GLY B 1 32 ? -42.438 -32.031 -11.531 1 94.69 32 GLY B O 1
ATOM 3701 N N . THR B 1 33 ? -40.875 -32.938 -10.188 1 97.25 33 THR B N 1
ATOM 3702 C CA . THR B 1 33 ? -40.062 -31.719 -10.133 1 97.25 33 THR B CA 1
ATOM 3703 C C . THR B 1 33 ? -39.312 -31.5 -11.453 1 97.25 33 THR B C 1
ATOM 3705 O O . THR B 1 33 ? -38.469 -32.312 -11.844 1 97.25 33 THR B O 1
ATOM 3708 N N . ALA B 1 34 ? -39.719 -30.422 -12.133 1 97.69 34 ALA B N 1
ATOM 3709 C CA . ALA B 1 34 ? -39.188 -30.203 -13.469 1 97.69 34 ALA B CA 1
ATOM 3710 C C . ALA B 1 34 ? -38.75 -28.766 -13.672 1 97.69 34 ALA B C 1
ATOM 3712 O O . ALA B 1 34 ? -39.156 -27.875 -12.898 1 97.69 34 ALA B O 1
ATOM 3713 N N . ILE B 1 35 ? -37.844 -28.531 -14.664 1 97.88 35 ILE B N 1
ATOM 3714 C CA . ILE B 1 35 ? -37.438 -27.188 -15.078 1 97.88 35 ILE B CA 1
ATOM 3715 C C . ILE B 1 35 ? -37.656 -27.031 -16.594 1 97.88 35 ILE B C 1
ATOM 3717 O O . ILE B 1 35 ? -37.812 -28.031 -17.297 1 97.88 35 ILE B O 1
ATOM 3721 N N . GLU B 1 36 ? -37.719 -25.781 -16.953 1 97.19 36 GLU B N 1
ATOM 3722 C CA . GLU B 1 36 ? -37.75 -25.531 -18.406 1 97.19 36 GLU B CA 1
ATOM 3723 C C . GLU B 1 36 ? -36.438 -26.016 -19.062 1 97.19 36 GLU B C 1
ATOM 3725 O O . GLU B 1 36 ? -35.344 -25.719 -18.578 1 97.19 36 GLU B O 1
ATOM 3730 N N . ALA B 1 37 ? -36.594 -26.734 -20.188 1 96.31 37 ALA B N 1
ATOM 3731 C CA . ALA B 1 37 ? -35.406 -27.297 -20.859 1 96.31 37 ALA B CA 1
ATOM 3732 C C . ALA B 1 37 ? -34.438 -26.203 -21.25 1 96.31 37 ALA B C 1
ATOM 3734 O O . ALA B 1 37 ? -33.219 -26.406 -21.172 1 96.31 37 ALA B O 1
ATOM 3735 N N . GLN B 1 38 ? -34.938 -25.094 -21.562 1 96.56 38 GLN B N 1
ATOM 3736 C CA . GLN B 1 38 ? -34.094 -24 -22.016 1 96.56 38 GLN B CA 1
ATOM 3737 C C . GLN B 1 38 ? -33.156 -23.516 -20.922 1 96.56 38 GLN B C 1
ATOM 3739 O O . GLN B 1 38 ? -32.031 -23.109 -21.188 1 96.56 38 GLN B O 1
ATOM 3744 N N . VAL B 1 39 ? -33.594 -23.531 -19.734 1 97.38 39 VAL B N 1
ATOM 3745 C CA . VAL B 1 39 ? -32.781 -23.125 -18.594 1 97.38 39 VAL B CA 1
ATOM 3746 C C . VAL B 1 39 ? -31.594 -24.062 -18.453 1 97.38 39 VAL B C 1
ATOM 3748 O O . VAL B 1 39 ? -30.469 -23.594 -18.25 1 97.38 39 VAL B O 1
ATOM 3751 N N . LEU B 1 40 ? -31.859 -25.312 -18.578 1 97.75 40 LEU B N 1
ATOM 3752 C CA . LEU B 1 40 ? -30.797 -26.312 -18.484 1 97.75 40 LEU B CA 1
ATOM 3753 C C . LEU B 1 40 ? -29.812 -26.172 -19.656 1 97.75 40 LEU B C 1
ATOM 3755 O O . LEU B 1 40 ? -28.609 -26.203 -19.453 1 97.75 40 LEU B O 1
ATOM 3759 N N . PHE B 1 41 ? -30.375 -26 -20.859 1 98.31 41 PHE B N 1
ATOM 3760 C CA . PHE B 1 41 ? -29.547 -25.922 -22.062 1 98.31 41 PHE B CA 1
ATOM 3761 C C . PHE B 1 41 ? -28.656 -24.672 -22.016 1 98.31 41 PHE B C 1
ATOM 3763 O O . PHE B 1 41 ? -27.469 -24.75 -22.328 1 98.31 41 PHE B O 1
ATOM 3770 N N . GLU B 1 42 ? -29.203 -23.594 -21.594 1 97.88 42 GLU B N 1
ATOM 3771 C CA . GLU B 1 42 ? -28.438 -22.344 -21.516 1 97.88 42 GLU B CA 1
ATOM 3772 C C . GLU B 1 42 ? -27.297 -22.469 -20.516 1 97.88 42 GLU B C 1
ATOM 3774 O O . GLU B 1 42 ? -26.219 -21.906 -20.734 1 97.88 42 GLU B O 1
ATOM 3779 N N . TYR B 1 43 ? -27.562 -23.125 -19.469 1 98.31 43 TYR B N 1
ATOM 3780 C CA . TYR B 1 43 ? -26.5 -23.359 -18.484 1 98.31 43 TYR B CA 1
ATOM 3781 C C . TYR B 1 43 ? -25.359 -24.156 -19.094 1 98.31 43 TYR B C 1
ATOM 3783 O O . TYR B 1 43 ? -24.188 -23.797 -18.922 1 98.31 43 TYR B O 1
ATOM 3791 N N . VAL B 1 44 ? -25.688 -25.188 -19.781 1 98.44 44 VAL B N 1
ATOM 3792 C CA . VAL B 1 44 ? -24.672 -26.047 -20.391 1 98.44 44 VAL B CA 1
ATOM 3793 C C . VAL B 1 44 ? -23.844 -25.234 -21.391 1 98.44 44 VAL B C 1
ATOM 3795 O O . VAL B 1 44 ? -22.625 -25.312 -21.391 1 98.44 44 VAL B O 1
ATOM 3798 N N . TYR B 1 45 ? -24.531 -24.453 -22.219 1 98.44 45 TYR B N 1
ATOM 3799 C CA . TYR B 1 45 ? -23.828 -23.656 -23.234 1 98.44 45 TYR B CA 1
ATOM 3800 C C . TYR B 1 45 ? -22.906 -22.641 -22.578 1 98.44 45 TYR B C 1
ATOM 3802 O O . TYR B 1 45 ? -21.797 -22.391 -23.062 1 98.44 45 TYR B O 1
ATOM 3810 N N . ALA B 1 46 ? -23.375 -22.094 -21.5 1 98.12 46 ALA B N 1
ATOM 3811 C CA . ALA B 1 46 ? -22.562 -21.125 -20.766 1 98.12 46 ALA B CA 1
ATOM 3812 C C . ALA B 1 46 ? -21.297 -21.766 -20.219 1 98.12 46 ALA B C 1
ATOM 3814 O O . ALA B 1 46 ? -20.234 -21.156 -20.219 1 98.12 46 ALA B O 1
ATOM 3815 N N . ARG B 1 47 ? -21.438 -23 -19.781 1 98.12 47 ARG B N 1
ATOM 3816 C CA . ARG B 1 47 ? -20.281 -23.719 -19.25 1 98.12 47 ARG B CA 1
ATOM 3817 C C . ARG B 1 47 ? -19.297 -24.062 -20.375 1 98.12 47 ARG B C 1
ATOM 3819 O O . ARG B 1 47 ? -18.078 -24.016 -20.172 1 98.12 47 ARG B O 1
ATOM 3826 N N . VAL B 1 48 ? -19.797 -24.391 -21.531 1 97.88 48 VAL B N 1
ATOM 3827 C CA . VAL B 1 48 ? -18.938 -24.656 -22.688 1 97.88 48 VAL B CA 1
ATOM 3828 C C . VAL B 1 48 ? -18.109 -23.406 -23 1 97.88 48 VAL B C 1
ATOM 3830 O O . VAL B 1 48 ? -16.891 -23.484 -23.188 1 97.88 48 VAL B O 1
ATOM 3833 N N . SER B 1 49 ? -18.781 -22.297 -22.984 1 97 49 SER B N 1
ATOM 3834 C CA . SER B 1 49 ? -18.125 -21.031 -23.297 1 97 49 SER B CA 1
ATOM 3835 C C . SER B 1 49 ? -17.078 -20.672 -22.234 1 97 49 SER B C 1
ATOM 3837 O O . SER B 1 49 ? -16.016 -20.156 -22.562 1 97 49 SER B O 1
ATOM 3839 N N . GLU B 1 50 ? -17.375 -20.984 -21.062 1 96.69 50 GLU B N 1
ATOM 3840 C CA . GLU B 1 50 ? -16.547 -20.594 -19.938 1 96.69 50 GLU B CA 1
ATOM 3841 C C . GLU B 1 50 ? -15.367 -21.547 -19.75 1 96.69 50 GLU B C 1
ATOM 3843 O O . GLU B 1 50 ? -14.25 -21.125 -19.469 1 96.69 50 GLU B O 1
ATOM 3848 N N . ASN B 1 51 ? -15.609 -22.875 -19.969 1 96.75 51 ASN B N 1
ATOM 3849 C CA . ASN B 1 51 ? -14.695 -23.859 -19.438 1 96.75 51 ASN B CA 1
ATOM 3850 C C . ASN B 1 51 ? -13.914 -24.578 -20.531 1 96.75 51 ASN B C 1
ATOM 3852 O O . ASN B 1 51 ? -13 -25.344 -20.25 1 96.75 51 ASN B O 1
ATOM 3856 N N . ILE B 1 52 ? -14.242 -24.297 -21.734 1 96.38 52 ILE B N 1
ATOM 3857 C CA . ILE B 1 52 ? -13.555 -25 -22.812 1 96.38 52 ILE B CA 1
ATOM 3858 C C . ILE B 1 52 ? -12.875 -23.984 -23.734 1 96.38 52 ILE B C 1
ATOM 3860 O O . ILE B 1 52 ? -13.492 -22.984 -24.141 1 96.38 52 ILE B O 1
ATOM 3864 N N . ALA B 1 53 ? -11.664 -24.25 -24.047 1 95.44 53 ALA B N 1
ATOM 3865 C CA . ALA B 1 53 ? -10.844 -23.328 -24.828 1 95.44 53 ALA B CA 1
ATOM 3866 C C . ALA B 1 53 ? -11.281 -23.328 -26.297 1 95.44 53 ALA B C 1
ATOM 3868 O O . ALA B 1 53 ? -11.672 -24.359 -26.828 1 95.44 53 ALA B O 1
ATOM 3869 N N . ARG B 1 54 ? -11.195 -22.172 -26.859 1 94.25 54 ARG B N 1
ATOM 3870 C CA . ARG B 1 54 ? -11.43 -21.984 -28.297 1 94.25 54 ARG B CA 1
ATOM 3871 C C . ARG B 1 54 ? -10.18 -21.453 -29 1 94.25 54 ARG B C 1
ATOM 3873 O O . ARG B 1 54 ? -9.102 -21.406 -28.391 1 94.25 54 ARG B O 1
ATOM 3880 N N . LYS B 1 55 ? -10.297 -21.203 -30.156 1 91.19 55 LYS B N 1
ATOM 3881 C CA . LYS B 1 55 ? -9.148 -20.812 -30.969 1 91.19 55 LYS B CA 1
ATOM 3882 C C . LYS B 1 55 ? -8.477 -19.562 -30.406 1 91.19 55 LYS B C 1
ATOM 3884 O O . LYS B 1 55 ? -7.246 -19.453 -30.422 1 91.19 55 LYS B O 1
ATOM 3889 N N . GLU B 1 56 ? -9.242 -18.656 -29.938 1 90.06 56 GLU B N 1
ATOM 3890 C CA . GLU B 1 56 ? -8.727 -17.391 -29.406 1 90.06 56 GLU B CA 1
ATOM 3891 C C . GLU B 1 56 ? -7.938 -17.609 -28.125 1 90.06 56 GLU B C 1
ATOM 3893 O O . GLU B 1 56 ? -7.215 -16.719 -27.672 1 90.06 56 GLU B O 1
ATOM 3898 N N . ASP B 1 57 ? -8.086 -18.781 -27.594 1 92.25 57 ASP B N 1
ATOM 3899 C CA . ASP B 1 57 ? -7.414 -19.078 -26.344 1 92.25 57 ASP B CA 1
ATOM 3900 C C . ASP B 1 57 ? -6.07 -19.766 -26.594 1 92.25 57 ASP B C 1
ATOM 3902 O O . ASP B 1 57 ? -5.387 -20.172 -25.641 1 92.25 57 ASP B O 1
ATOM 3906 N N . LEU B 1 58 ? -5.703 -19.922 -27.781 1 89.94 58 LEU B N 1
ATOM 3907 C CA . LEU B 1 58 ? -4.445 -20.562 -28.125 1 89.94 58 LEU B CA 1
ATOM 3908 C C . LEU B 1 58 ? -3.414 -19.547 -28.578 1 89.94 58 LEU B C 1
ATOM 3910 O O . LEU B 1 58 ? -3.768 -18.531 -29.188 1 89.94 58 LEU B O 1
ATOM 3914 N N . SER B 1 59 ? -2.184 -19.859 -28.297 1 88.06 59 SER B N 1
ATOM 3915 C CA . SER B 1 59 ? -1.107 -19 -28.766 1 88.06 59 SER B CA 1
ATOM 3916 C C . SER B 1 59 ? -0.841 -19.203 -30.266 1 88.06 59 SER B C 1
ATOM 3918 O O . SER B 1 59 ? -1.251 -20.203 -30.844 1 88.06 59 SER B O 1
ATOM 3920 N N . GLU B 1 60 ? -0.133 -18.188 -30.781 1 86.62 60 GLU B N 1
ATOM 3921 C CA . GLU B 1 60 ? 0.246 -18.312 -32.188 1 86.62 60 GLU B CA 1
ATOM 3922 C C . GLU B 1 60 ? 1.107 -19.562 -32.406 1 86.62 60 GLU B C 1
ATOM 3924 O O . GLU B 1 60 ? 0.985 -20.219 -33.438 1 86.62 60 GLU B O 1
ATOM 3929 N N . TYR B 1 61 ? 1.893 -19.781 -31.5 1 82.31 61 TYR B N 1
ATOM 3930 C CA . TYR B 1 61 ? 2.756 -20.953 -31.594 1 82.31 61 TYR B CA 1
ATOM 3931 C C . TYR B 1 61 ? 1.936 -22.234 -31.578 1 82.31 61 TYR B C 1
ATOM 3933 O O . TYR B 1 61 ? 2.154 -23.125 -32.406 1 82.31 61 TYR B O 1
ATOM 3941 N N . GLU B 1 62 ? 1.045 -22.391 -30.719 1 84.62 62 GLU B N 1
ATOM 3942 C CA . GLU B 1 62 ? 0.215 -23.578 -30.594 1 84.62 62 GLU B CA 1
ATOM 3943 C C . GLU B 1 62 ? -0.628 -23.797 -31.844 1 84.62 62 GLU B C 1
ATOM 3945 O O . GLU B 1 62 ? -0.768 -24.922 -32.312 1 84.62 62 GLU B O 1
ATOM 3950 N N . LEU B 1 63 ? -1.123 -22.719 -32.344 1 87.25 63 LEU B N 1
ATOM 3951 C CA . LEU B 1 63 ? -1.906 -22.797 -33.562 1 87.25 63 LEU B CA 1
ATOM 3952 C C . LEU B 1 63 ? -1.045 -23.266 -34.75 1 87.25 63 LEU B C 1
ATOM 3954 O O . LEU B 1 63 ? -1.476 -24.109 -35.531 1 87.25 63 LEU B O 1
ATOM 3958 N N . SER B 1 64 ? 0.143 -22.719 -34.75 1 86.25 64 SER B N 1
ATOM 3959 C CA . SER B 1 64 ? 1.064 -23.109 -35.812 1 86.25 64 SER B CA 1
ATOM 3960 C C . SER B 1 64 ? 1.449 -24.578 -35.719 1 86.25 64 SER B C 1
ATOM 3962 O O . SER B 1 64 ? 1.567 -25.266 -36.719 1 86.25 64 SER B O 1
ATOM 3964 N N . MET B 1 65 ? 1.588 -25 -34.531 1 83.62 65 MET B N 1
ATOM 3965 C CA . MET B 1 65 ? 1.958 -26.391 -34.312 1 83.62 65 MET B CA 1
ATOM 3966 C C . MET B 1 65 ? 0.812 -27.328 -34.719 1 83.62 65 MET B C 1
ATOM 3968 O O . MET B 1 65 ? 1.031 -28.359 -35.344 1 83.62 65 MET B O 1
ATOM 3972 N N . MET B 1 66 ? -0.364 -26.953 -34.344 1 84.31 66 MET B N 1
ATOM 3973 C CA . MET B 1 66 ? -1.522 -27.812 -34.562 1 84.31 66 MET B CA 1
ATOM 3974 C C . MET B 1 66 ? -1.951 -27.812 -36 1 84.31 66 MET B C 1
ATOM 3976 O O . MET B 1 66 ? -2.252 -28.859 -36.594 1 84.31 66 MET B O 1
ATOM 3980 N N . TYR B 1 67 ? -1.96 -26.672 -36.562 1 85.06 67 TYR B N 1
ATOM 3981 C CA . TYR B 1 67 ? -2.516 -26.562 -37.906 1 85.06 67 TYR B CA 1
ATOM 3982 C C . TYR B 1 67 ? -1.407 -26.484 -38.969 1 85.06 67 TYR B C 1
ATOM 3984 O O . TYR B 1 67 ? -1.606 -26.875 -40.125 1 85.06 67 TYR B O 1
ATOM 3992 N N . GLY B 1 68 ? -0.282 -25.938 -38.562 1 82.44 68 GLY B N 1
ATOM 3993 C CA . GLY B 1 68 ? 0.854 -25.875 -39.469 1 82.44 68 GLY B CA 1
ATOM 3994 C C . GLY B 1 68 ? 1.659 -27.156 -39.5 1 82.44 68 GLY B C 1
ATOM 3995 O O . GLY B 1 68 ? 1.706 -27.844 -40.531 1 82.44 68 GLY B O 1
ATOM 3996 N N . ALA B 1 69 ? 2.145 -27.547 -38.375 1 80.38 69 ALA B N 1
ATOM 3997 C CA . ALA B 1 69 ? 2.998 -28.719 -38.25 1 80.38 69 ALA B CA 1
ATOM 3998 C C . ALA B 1 69 ? 2.166 -29.984 -38.062 1 80.38 69 ALA B C 1
ATOM 4000 O O . ALA B 1 69 ? 2.691 -31.109 -38.125 1 80.38 69 ALA B O 1
ATOM 4001 N N . ARG B 1 70 ? 0.909 -29.859 -37.812 1 81.44 70 ARG B N 1
ATOM 4002 C CA . ARG B 1 70 ? -0.029 -30.969 -37.625 1 81.44 70 ARG B CA 1
ATOM 4003 C C . ARG B 1 70 ? 0.359 -31.828 -36.438 1 81.44 70 ARG B C 1
ATOM 4005 O O . ARG B 1 70 ? 0.405 -33.062 -36.562 1 81.44 70 ARG B O 1
ATOM 4012 N N . VAL B 1 71 ? 0.84 -31.172 -35.406 1 78.31 71 VAL B N 1
ATOM 4013 C CA . VAL B 1 71 ? 1.124 -31.828 -34.156 1 78.31 71 VAL B CA 1
ATOM 4014 C C . VAL B 1 71 ? -0.076 -31.703 -33.219 1 78.31 71 VAL B C 1
ATOM 4016 O O . VAL B 1 71 ? -0.587 -30.594 -33 1 78.31 71 VAL B O 1
ATOM 4019 N N . GLU B 1 72 ? -0.509 -32.844 -32.781 1 80.81 72 GLU B N 1
ATOM 4020 C CA . GLU B 1 72 ? -1.644 -32.781 -31.859 1 80.81 72 GLU B CA 1
ATOM 4021 C C . GLU B 1 72 ? -1.192 -32.469 -30.438 1 80.81 72 GLU B C 1
ATOM 4023 O O . GLU B 1 72 ? -0.821 -33.344 -29.672 1 80.81 72 GLU B O 1
ATOM 4028 N N . LEU B 1 73 ? -1.295 -31.266 -30.125 1 81.75 73 LEU B N 1
ATOM 4029 C CA . LEU B 1 73 ? -0.901 -30.812 -28.797 1 81.75 73 LEU B CA 1
ATOM 4030 C C . LEU B 1 73 ? -2.004 -31.078 -27.766 1 81.75 73 LEU B C 1
ATOM 4032 O O . LEU B 1 73 ? -1.722 -31.406 -26.625 1 81.75 73 LEU B O 1
ATOM 4036 N N . PHE B 1 74 ? -3.318 -30.906 -28.281 1 87.06 74 PHE B N 1
ATOM 4037 C CA . PHE B 1 74 ? -4.512 -31.062 -27.453 1 87.06 74 PHE B CA 1
ATOM 4038 C C . PHE B 1 74 ? -5.617 -31.766 -28.219 1 87.06 74 PHE B C 1
ATOM 4040 O O . PHE B 1 74 ? -5.637 -31.75 -29.453 1 87.06 74 PHE B O 1
ATOM 4047 N N . PRO B 1 75 ? -6.457 -32.375 -27.391 1 91.31 75 PRO B N 1
ATOM 4048 C CA . PRO B 1 75 ? -7.645 -32.875 -28.094 1 91.31 75 PRO B CA 1
ATOM 4049 C C . PRO B 1 75 ? -8.43 -31.75 -28.766 1 91.31 75 PRO B C 1
ATOM 4051 O O . PRO B 1 75 ? -8.555 -30.656 -28.219 1 91.31 75 PRO B O 1
ATOM 4054 N N . ILE B 1 76 ? -8.898 -32 -29.938 1 93.44 76 ILE B N 1
ATOM 4055 C CA . ILE B 1 76 ? -9.734 -31.062 -30.688 1 93.44 76 ILE B CA 1
ATOM 4056 C C . ILE B 1 76 ? -11.086 -31.703 -30.984 1 93.44 76 ILE B C 1
ATOM 4058 O O . ILE B 1 76 ? -11.156 -32.906 -31.328 1 93.44 76 ILE B O 1
ATOM 4062 N N . ALA B 1 77 ? -12.109 -30.953 -30.812 1 96.19 77 ALA B N 1
ATOM 4063 C CA . ALA B 1 77 ? -13.438 -31.516 -31.047 1 96.19 77 ALA B CA 1
ATOM 4064 C C . ALA B 1 77 ? -14.406 -30.438 -31.531 1 96.19 77 ALA B C 1
ATOM 4066 O O . ALA B 1 77 ? -14.164 -29.25 -31.344 1 96.19 77 ALA B O 1
ATOM 4067 N N . GLU B 1 78 ? -15.406 -30.953 -32.188 1 97.31 78 GLU B N 1
ATOM 4068 C CA . GLU B 1 78 ? -16.562 -30.109 -32.5 1 97.31 78 GLU B CA 1
ATOM 4069 C C . GLU B 1 78 ? -17.609 -30.172 -31.391 1 97.31 78 GLU B C 1
ATOM 4071 O O . GLU B 1 78 ? -17.469 -30.953 -30.453 1 97.31 78 GLU B O 1
ATOM 4076 N N . ILE B 1 79 ? -18.578 -29.328 -31.5 1 97.94 79 ILE B N 1
ATOM 4077 C CA . ILE B 1 79 ? -19.5 -29.094 -30.391 1 97.94 79 ILE B CA 1
ATOM 4078 C C . ILE B 1 79 ? -20.234 -30.391 -30.062 1 97.94 79 ILE B C 1
ATOM 4080 O O . ILE B 1 79 ? -20.562 -30.656 -28.906 1 97.94 79 ILE B O 1
ATOM 4084 N N . ASP B 1 80 ? -20.531 -31.234 -31.047 1 97.31 80 ASP B N 1
ATOM 4085 C CA . ASP B 1 80 ? -21.266 -32.469 -30.797 1 97.31 80 ASP B CA 1
ATOM 4086 C C . ASP B 1 80 ? -20.469 -33.406 -29.875 1 97.31 80 ASP B C 1
ATOM 4088 O O . ASP B 1 80 ? -21.031 -34 -28.953 1 97.31 80 ASP B O 1
ATOM 4092 N N . ILE B 1 81 ? -19.234 -33.469 -30.125 1 97.75 81 ILE B N 1
ATOM 4093 C CA . ILE B 1 81 ? -18.344 -34.312 -29.344 1 97.75 81 ILE B CA 1
ATOM 4094 C C . ILE B 1 81 ? -18.141 -33.688 -27.953 1 97.75 81 ILE B C 1
ATOM 4096 O O . ILE B 1 81 ? -18.094 -34.406 -26.953 1 97.75 81 ILE B O 1
ATOM 4100 N N . VAL B 1 82 ? -18.047 -32.406 -27.891 1 98.12 82 VAL B N 1
ATOM 4101 C CA . VAL B 1 82 ? -17.906 -31.688 -26.609 1 98.12 82 VAL B CA 1
ATOM 4102 C C . VAL B 1 82 ? -19.094 -32.031 -25.719 1 98.12 82 VAL B C 1
ATOM 4104 O O . VAL B 1 82 ? -18.906 -32.438 -24.562 1 98.12 82 VAL B O 1
ATOM 4107 N N . LEU B 1 83 ? -20.266 -31.953 -26.234 1 98.44 83 LEU B N 1
ATOM 4108 C CA . LEU B 1 83 ? -21.469 -32.188 -25.453 1 98.44 83 LEU B CA 1
ATOM 4109 C C . LEU B 1 83 ? -21.609 -33.656 -25.094 1 98.44 83 LEU B C 1
ATOM 4111 O O . LEU B 1 83 ? -21.891 -34 -23.938 1 98.44 83 LEU B O 1
ATOM 4115 N N . SER B 1 84 ? -21.328 -34.531 -26.031 1 98.25 84 SER B N 1
ATOM 4116 C CA . SER B 1 84 ? -21.609 -35.938 -25.828 1 98.25 84 SER B CA 1
ATOM 4117 C C . SER B 1 84 ? -20.531 -36.625 -25 1 98.25 84 SER B C 1
ATOM 4119 O O . SER B 1 84 ? -20.828 -37.344 -24.078 1 98.25 84 SER B O 1
ATOM 4121 N N . GLU B 1 85 ? -19.281 -36.312 -25.281 1 97.44 85 GLU B N 1
ATOM 4122 C CA . GLU B 1 85 ? -18.188 -37.062 -24.688 1 97.44 85 GLU B CA 1
ATOM 4123 C C . GLU B 1 85 ? -17.5 -36.25 -23.594 1 97.44 85 GLU B C 1
ATOM 4125 O O . GLU B 1 85 ? -17.359 -36.719 -22.453 1 97.44 85 GLU B O 1
ATOM 4130 N N . TRP B 1 86 ? -17.156 -35.062 -23.922 1 97.12 86 TRP B N 1
ATOM 4131 C CA . TRP B 1 86 ? -16.406 -34.312 -22.922 1 97.12 86 TRP B CA 1
ATOM 4132 C C . TRP B 1 86 ? -17.266 -33.969 -21.719 1 97.12 86 TRP B C 1
ATOM 4134 O O . TRP B 1 86 ?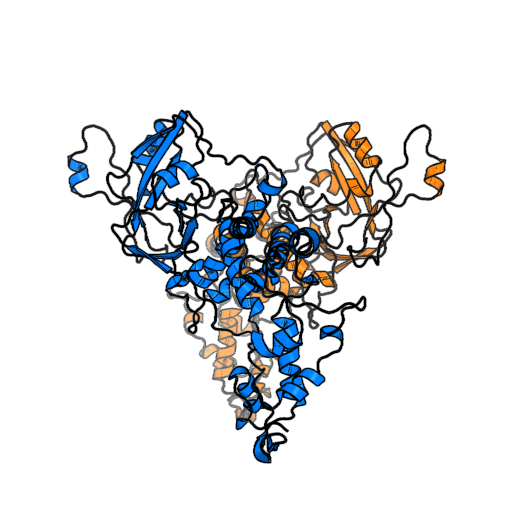 -16.812 -34.094 -20.578 1 97.12 86 TRP B O 1
ATOM 4144 N N . LEU B 1 87 ? -18.531 -33.562 -21.953 1 97.88 87 LEU B N 1
ATOM 4145 C CA . LEU B 1 87 ? -19.438 -33.219 -20.859 1 97.88 87 LEU B CA 1
ATOM 4146 C C . LEU B 1 87 ? -20.234 -34.438 -20.406 1 97.88 87 LEU B C 1
ATOM 4148 O O . LEU B 1 87 ? -21.016 -34.375 -19.453 1 97.88 87 LEU B O 1
ATOM 4152 N N . ASP B 1 88 ? -20.109 -35.531 -21.125 1 97.12 88 ASP B N 1
ATOM 4153 C CA . ASP B 1 88 ? -20.75 -36.812 -20.797 1 97.12 88 ASP B CA 1
ATOM 4154 C C . ASP B 1 88 ? -22.266 -36.688 -20.797 1 97.12 88 ASP B C 1
ATOM 4156 O O . ASP B 1 88 ? -22.938 -37.094 -19.859 1 97.12 88 ASP B O 1
ATOM 4160 N N . LEU B 1 89 ? -22.75 -36.031 -21.844 1 98.12 89 LEU B N 1
ATOM 4161 C CA . LEU B 1 89 ? -24.188 -35.844 -21.891 1 98.12 89 LEU B CA 1
ATOM 4162 C C . LEU B 1 89 ? -24.812 -36.656 -23.031 1 98.12 89 LEU B C 1
ATOM 4164 O O . LEU B 1 89 ? -26.016 -36.531 -23.281 1 98.12 89 LEU B O 1
ATOM 4168 N N . GLY B 1 90 ? -24.031 -37.406 -23.672 1 97.5 90 GLY B N 1
ATOM 4169 C CA . GLY B 1 90 ? -24.484 -38.156 -24.859 1 97.5 90 GLY B CA 1
ATOM 4170 C C . GLY B 1 90 ? -25.609 -39.125 -24.562 1 97.5 90 GLY B C 1
ATOM 4171 O O . GLY B 1 90 ? -26.422 -39.406 -25.453 1 97.5 90 GLY B O 1
ATOM 4172 N N . ASN B 1 91 ? -25.703 -39.656 -23.344 1 96.69 91 ASN B N 1
ATOM 4173 C CA . ASN B 1 91 ? -26.688 -40.656 -23 1 96.69 91 ASN B CA 1
ATOM 4174 C C . ASN B 1 91 ? -27.922 -40.031 -22.328 1 96.69 91 ASN B C 1
ATOM 4176 O O . ASN B 1 91 ? -28.844 -40.75 -21.938 1 96.69 91 ASN B O 1
ATOM 4180 N N . GLU B 1 92 ? -27.953 -38.781 -22.219 1 97.62 92 GLU B N 1
ATOM 4181 C CA . GLU B 1 92 ? -29.094 -38.125 -21.609 1 97.62 92 GLU B CA 1
ATOM 4182 C C . GLU B 1 92 ? -30.297 -38.125 -22.547 1 97.62 92 GLU B C 1
ATOM 4184 O O . GLU B 1 92 ? -30.156 -38 -23.766 1 97.62 92 GLU B O 1
ATOM 4189 N N . SER B 1 93 ? -31.469 -38.188 -21.984 1 96.81 93 SER B N 1
ATOM 4190 C CA . SER B 1 93 ? -32.688 -38.281 -22.766 1 96.81 93 SER B CA 1
ATOM 4191 C C . SER B 1 93 ? -32.938 -37 -23.562 1 96.81 93 SER B C 1
ATOM 4193 O O . SER B 1 93 ? -33.594 -37.031 -24.625 1 96.81 93 SER B O 1
ATOM 4195 N N . TYR B 1 94 ? -32.438 -35.969 -23.078 1 97.56 94 TYR B N 1
ATOM 4196 C CA . TYR B 1 94 ? -32.688 -34.688 -23.703 1 97.56 94 TYR B CA 1
ATOM 4197 C C . TYR B 1 94 ? -31.578 -34.281 -24.656 1 97.56 94 TYR B C 1
ATOM 4199 O O . TYR B 1 94 ? -31.547 -33.156 -25.172 1 97.56 94 TYR B O 1
ATOM 4207 N N . PHE B 1 95 ? -30.641 -35.094 -24.969 1 98.12 95 PHE B N 1
ATOM 4208 C CA . PHE B 1 95 ? -29.406 -34.781 -25.688 1 98.12 95 PHE B CA 1
ATOM 4209 C C . PHE B 1 95 ? -29.734 -34.219 -27.078 1 98.12 95 PHE B C 1
ATOM 4211 O O . PHE B 1 95 ? -29.094 -33.25 -27.516 1 98.12 95 PHE B O 1
ATOM 4218 N N . ASP B 1 96 ? -30.656 -34.844 -27.766 1 97.56 96 ASP B N 1
ATOM 4219 C CA . ASP B 1 96 ? -30.984 -34.406 -29.125 1 97.56 96 ASP B CA 1
ATOM 4220 C C . ASP B 1 96 ? -31.469 -32.969 -29.141 1 97.56 96 ASP B C 1
ATOM 4222 O O . ASP B 1 96 ? -31.078 -32.188 -30.016 1 97.56 96 ASP B O 1
ATOM 4226 N N . ASP B 1 97 ? -32.281 -32.688 -28.203 1 97.88 97 ASP B N 1
ATOM 4227 C CA . ASP B 1 97 ? -32.781 -31.312 -28.109 1 97.88 97 ASP B CA 1
ATOM 4228 C C . ASP B 1 97 ? -31.641 -30.344 -27.75 1 97.88 97 ASP B C 1
ATOM 4230 O O . ASP B 1 97 ? -31.594 -29.219 -28.266 1 97.88 97 ASP B O 1
ATOM 4234 N N . LEU B 1 98 ? -30.812 -30.781 -26.859 1 98.19 98 LEU B N 1
ATOM 4235 C CA . LEU B 1 98 ? -29.641 -29.984 -26.469 1 98.19 98 LEU B CA 1
ATOM 4236 C C . LEU B 1 98 ? -28.75 -29.703 -27.672 1 98.19 98 LEU B C 1
ATOM 4238 O O . LEU B 1 98 ? -28.359 -28.562 -27.906 1 98.19 98 LEU B O 1
ATOM 4242 N N . ARG B 1 99 ? -28.469 -30.688 -28.438 1 97.69 99 ARG B N 1
ATOM 4243 C CA . ARG B 1 99 ? -27.594 -30.594 -29.609 1 97.69 99 ARG B CA 1
ATOM 4244 C C . ARG B 1 99 ? -28.219 -29.688 -30.672 1 97.69 99 ARG B C 1
ATOM 4246 O O . ARG B 1 99 ? -27.516 -28.891 -31.297 1 97.69 99 ARG B O 1
ATOM 4253 N N . ASN B 1 100 ? -29.484 -29.828 -30.859 1 96.69 100 ASN B N 1
ATOM 4254 C CA . ASN B 1 100 ? -30.188 -29.062 -31.891 1 96.69 100 ASN B CA 1
ATOM 4255 C C . ASN B 1 100 ? -30.312 -27.594 -31.516 1 96.69 100 ASN B C 1
ATOM 4257 O O . ASN B 1 100 ? -30.484 -26.734 -32.375 1 96.69 100 ASN B O 1
ATOM 4261 N N . GLY B 1 101 ? -30.203 -27.328 -30.219 1 96.81 101 GLY B N 1
ATOM 4262 C CA . GLY B 1 101 ? -30.391 -25.969 -29.75 1 96.81 101 GLY B CA 1
ATOM 4263 C C . GLY B 1 101 ? -29.078 -25.203 -29.594 1 96.81 101 GLY B C 1
ATOM 4264 O O . GLY B 1 101 ? -29.078 -24.078 -29.094 1 96.81 101 GLY B O 1
ATOM 4265 N N . VAL B 1 102 ? -28.016 -25.719 -30.062 1 97.38 102 VAL B N 1
ATOM 4266 C CA . VAL B 1 102 ? -26.703 -25.125 -29.875 1 97.38 102 VAL B CA 1
ATOM 4267 C C . VAL B 1 102 ? -26.641 -23.781 -30.594 1 97.38 102 VAL B C 1
ATOM 4269 O O . VAL B 1 102 ? -27.125 -23.641 -31.734 1 97.38 102 VAL B O 1
ATOM 4272 N N . PRO B 1 103 ? -26.141 -22.734 -29.875 1 96.44 103 PRO B N 1
ATOM 4273 C CA . PRO B 1 103 ? -25.938 -21.453 -30.562 1 96.44 103 PRO B CA 1
ATOM 4274 C C . PRO B 1 103 ? -25.109 -21.594 -31.828 1 96.44 103 PRO B C 1
ATOM 4276 O O . PRO B 1 103 ? -24.188 -22.406 -31.891 1 96.44 103 PRO B O 1
ATOM 4279 N N . SER B 1 104 ? -25.375 -20.766 -32.781 1 95.5 104 SER B N 1
ATOM 4280 C CA . SER B 1 104 ? -24.75 -20.844 -34.094 1 95.5 104 SER B CA 1
ATOM 4281 C C . SER B 1 104 ? -23.234 -20.672 -34 1 95.5 104 SER B C 1
ATOM 4283 O O . SER B 1 104 ? -22.484 -21.281 -34.781 1 95.5 104 SER B O 1
ATOM 4285 N N . GLU B 1 105 ? -22.797 -19.891 -33.062 1 95.25 105 GLU B N 1
ATOM 4286 C CA . GLU B 1 105 ? -21.359 -19.578 -32.938 1 95.25 105 GLU B CA 1
ATOM 4287 C C . GLU B 1 105 ? -20.578 -20.828 -32.531 1 95.25 105 GLU B C 1
ATOM 4289 O O . GLU B 1 105 ? -19.344 -20.859 -32.656 1 95.25 105 GLU B O 1
ATOM 4294 N N . PHE B 1 106 ? -21.281 -21.844 -32 1 97.12 106 PHE B N 1
ATOM 4295 C CA . PHE B 1 106 ? -20.609 -23.078 -31.609 1 97.12 106 PHE B CA 1
ATOM 4296 C C . PHE B 1 106 ? -20.406 -24 -32.812 1 97.12 106 PHE B C 1
ATOM 4298 O O . PHE B 1 106 ? -19.609 -24.938 -32.75 1 97.12 106 PHE B O 1
ATOM 4305 N N . ASN B 1 107 ? -21.156 -23.75 -33.844 1 96.06 107 ASN B N 1
ATOM 4306 C CA . ASN B 1 107 ? -21.047 -24.562 -35.031 1 96.06 107 ASN B CA 1
ATOM 4307 C C . ASN B 1 107 ? -20.125 -23.922 -36.062 1 96.06 107 ASN B C 1
ATOM 4309 O O . ASN B 1 107 ? -19.297 -24.609 -36.688 1 96.06 107 ASN B O 1
ATOM 4313 N N . LEU B 1 108 ? -20.328 -22.641 -36.188 1 94.88 108 LEU B N 1
ATOM 4314 C CA . LEU B 1 108 ? -19.531 -21.891 -37.156 1 94.88 108 LEU B CA 1
ATOM 4315 C C . LEU B 1 108 ? -18.875 -20.672 -36.531 1 94.88 108 LEU B C 1
ATOM 4317 O O . LEU B 1 108 ? -19.516 -19.984 -35.719 1 94.88 108 LEU B O 1
ATOM 4321 N N . ASP B 1 109 ? -17.641 -20.484 -36.906 1 90.06 109 ASP B N 1
ATOM 4322 C CA . ASP B 1 109 ? -16.938 -19.328 -36.344 1 90.06 109 ASP B CA 1
ATOM 4323 C C . ASP B 1 109 ? -17.234 -18.062 -37.156 1 90.06 109 ASP B C 1
ATOM 4325 O O . ASP B 1 109 ? -18.125 -18.062 -38.031 1 90.06 109 ASP B O 1
ATOM 4329 N N . ASP B 1 110 ? -16.594 -16.969 -36.844 1 86.38 110 ASP B N 1
ATOM 4330 C CA . ASP B 1 110 ? -16.891 -15.648 -37.406 1 86.38 110 ASP B CA 1
ATOM 4331 C C . ASP B 1 110 ? -16.609 -15.617 -38.906 1 86.38 110 ASP B C 1
ATOM 4333 O O . ASP B 1 110 ? -17.188 -14.812 -39.625 1 86.38 110 ASP B O 1
ATOM 4337 N N . VAL B 1 111 ? -15.742 -16.516 -39.406 1 88.69 111 VAL B N 1
ATOM 4338 C CA . VAL B 1 111 ? -15.391 -16.516 -40.812 1 88.69 111 VAL B CA 1
ATOM 4339 C C . VAL B 1 111 ? -16.172 -17.594 -41.562 1 88.69 111 VAL B C 1
ATOM 4341 O O . VAL B 1 111 ? -15.961 -17.828 -42.75 1 88.69 111 VAL B O 1
ATOM 4344 N N . GLY B 1 112 ? -17 -18.281 -40.844 1 89.5 112 GLY B N 1
ATOM 4345 C CA . GLY B 1 112 ? -17.891 -19.25 -41.469 1 89.5 112 GLY B CA 1
ATOM 4346 C C . GLY B 1 112 ? -17.328 -20.656 -41.469 1 89.5 112 GLY B C 1
ATOM 4347 O O . GLY B 1 112 ? -17.891 -21.562 -42.062 1 89.5 112 GLY B O 1
ATOM 4348 N N . ASP B 1 113 ? -16.234 -20.875 -40.812 1 91.94 113 ASP B N 1
ATOM 4349 C CA . ASP B 1 113 ? -15.656 -22.219 -40.688 1 91.94 113 ASP B CA 1
ATOM 4350 C C . ASP B 1 113 ? -16.188 -22.922 -39.438 1 91.94 113 ASP B C 1
ATOM 4352 O O . ASP B 1 113 ? -16.766 -22.297 -38.562 1 91.94 113 ASP B O 1
ATOM 4356 N N . THR B 1 114 ? -15.938 -24.219 -39.5 1 94.44 114 THR B N 1
ATOM 4357 C CA . THR B 1 114 ? -16.375 -25.031 -38.344 1 94.44 114 THR B CA 1
ATOM 4358 C C . THR B 1 114 ? -15.656 -24.578 -37.094 1 94.44 114 THR B C 1
ATOM 4360 O O . THR B 1 114 ? -14.438 -24.406 -37.062 1 94.44 114 THR B O 1
ATOM 4363 N N . THR B 1 115 ? -16.438 -24.375 -36.031 1 96 115 THR B N 1
ATOM 4364 C CA . THR B 1 115 ? -15.875 -24.016 -34.75 1 96 115 THR B CA 1
ATOM 4365 C C . THR B 1 115 ? -15.242 -25.234 -34.062 1 96 115 THR B C 1
ATOM 4367 O O . THR B 1 115 ? -15.867 -26.297 -34 1 96 115 THR B O 1
ATOM 4370 N N . HIS B 1 116 ? -14 -25.047 -33.562 1 94.62 116 HIS B N 1
ATOM 4371 C CA . HIS B 1 116 ? -13.32 -26.125 -32.844 1 94.62 116 HIS B CA 1
ATOM 4372 C C . HIS B 1 116 ? -13.109 -25.75 -31.391 1 94.62 116 HIS B C 1
ATOM 4374 O O . HIS B 1 116 ? -12.93 -24.578 -31.062 1 94.62 116 HIS B O 1
ATOM 4380 N N . PHE B 1 117 ? -13.188 -26.766 -30.594 1 96.06 117 PHE B N 1
ATOM 4381 C CA . PHE B 1 117 ? -12.922 -26.656 -29.172 1 96.06 117 PHE B CA 1
ATOM 4382 C C . PHE B 1 117 ? -11.688 -27.469 -28.781 1 96.06 117 PHE B C 1
ATOM 4384 O O . PHE B 1 117 ? -11.383 -28.484 -29.422 1 96.06 117 PHE B O 1
ATOM 4391 N N . TYR B 1 118 ? -11.016 -27 -27.797 1 94.31 118 TYR B N 1
ATOM 4392 C CA . TYR B 1 118 ? -9.734 -27.609 -27.438 1 94.31 118 TYR B CA 1
ATOM 4393 C C . TYR B 1 118 ? -9.719 -28.047 -25.984 1 94.31 118 TYR B C 1
ATOM 4395 O O . TYR B 1 118 ? -10.094 -27.281 -25.094 1 94.31 118 TYR B O 1
ATOM 4403 N N . GLY B 1 119 ? -9.289 -29.328 -25.812 1 91.81 119 GLY B N 1
ATOM 4404 C CA . GLY B 1 119 ? -9.164 -29.828 -24.453 1 91.81 119 GLY B CA 1
ATOM 4405 C C . GLY B 1 119 ? -7.953 -29.266 -23.734 1 91.81 119 GLY B C 1
ATOM 4406 O O . GLY B 1 119 ? -6.82 -29.656 -24.016 1 91.81 119 GLY B O 1
ATOM 4407 N N . GLU B 1 120 ? -8.211 -28.375 -22.766 1 85.06 120 GLU B N 1
ATOM 4408 C CA . GLU B 1 120 ? -7.145 -27.672 -22.062 1 85.06 120 GLU B CA 1
ATOM 4409 C C . GLU B 1 120 ? -6.512 -28.547 -20.984 1 85.06 120 GLU B C 1
ATOM 4411 O O . GLU B 1 120 ? -7.207 -29.312 -20.312 1 85.06 120 GLU B O 1
ATOM 4416 N N . ASP B 1 121 ? -5.184 -28.531 -21.031 1 80.06 121 ASP B N 1
ATOM 4417 C CA . ASP B 1 121 ? -4.438 -29.125 -19.938 1 80.06 121 ASP B CA 1
ATOM 4418 C C . ASP B 1 121 ? -3.451 -28.125 -19.328 1 80.06 121 ASP B C 1
ATOM 4420 O O . ASP B 1 121 ? -3.557 -26.922 -19.578 1 80.06 121 ASP B O 1
ATOM 4424 N N . ASP B 1 122 ? -2.584 -28.609 -18.469 1 77.62 122 ASP B N 1
ATOM 4425 C CA . ASP B 1 122 ? -1.683 -27.75 -17.703 1 77.62 122 ASP B CA 1
ATOM 4426 C C . ASP B 1 122 ? -0.571 -27.203 -18.594 1 77.62 122 ASP B C 1
ATOM 4428 O O . ASP B 1 122 ? 0.193 -26.328 -18.172 1 77.62 122 ASP B O 1
ATOM 4432 N N . ALA B 1 123 ? -0.566 -27.578 -19.875 1 76.12 123 ALA B N 1
ATOM 4433 C CA . ALA B 1 123 ? 0.572 -27.219 -20.719 1 76.12 123 ALA B CA 1
ATOM 4434 C C . ALA B 1 123 ? 0.208 -26.094 -21.688 1 76.12 123 ALA B C 1
ATOM 4436 O O . ALA B 1 123 ? 1.073 -25.578 -22.391 1 76.12 123 ALA B O 1
ATOM 4437 N N . MET B 1 124 ? -1.034 -25.812 -21.719 1 81.25 124 MET B N 1
ATOM 4438 C CA . MET B 1 124 ? -1.438 -24.734 -22.625 1 81.25 124 MET B CA 1
ATOM 4439 C C . MET B 1 124 ? -0.759 -23.422 -22.266 1 81.25 124 MET B C 1
ATOM 4441 O O . MET B 1 124 ? -0.641 -23.094 -21.094 1 81.25 124 MET B O 1
ATOM 4445 N N . GLU B 1 125 ? -0.392 -22.672 -23.25 1 81.38 125 GLU B N 1
ATOM 4446 C CA . GLU B 1 125 ? 0.471 -21.516 -23.047 1 81.38 125 GLU B CA 1
ATOM 4447 C C . GLU B 1 125 ? -0.326 -20.312 -22.547 1 81.38 125 GLU B C 1
ATOM 4449 O O . GLU B 1 125 ? 0.155 -19.547 -21.719 1 81.38 125 GLU B O 1
ATOM 4454 N N . VAL B 1 126 ? -1.501 -20.219 -23.109 1 87.62 126 VAL B N 1
ATOM 4455 C CA . VAL B 1 126 ? -2.299 -19.062 -22.719 1 87.62 126 VAL B CA 1
ATOM 4456 C C . VAL B 1 126 ? -2.939 -19.297 -21.359 1 87.62 126 VAL B C 1
ATOM 4458 O O . VAL B 1 126 ? -3.615 -20.312 -21.156 1 87.62 126 VAL B O 1
ATOM 4461 N N . ASN B 1 127 ? -2.686 -18.5 -20.422 1 92.06 127 ASN B N 1
ATOM 4462 C CA . ASN B 1 127 ? -3.207 -18.547 -19.062 1 92.06 127 ASN B CA 1
ATOM 4463 C C . ASN B 1 127 ? -3.707 -17.188 -18.609 1 92.06 127 ASN B C 1
ATOM 4465 O O . ASN B 1 127 ? -2.973 -16.203 -18.672 1 92.06 127 ASN B O 1
ATOM 4469 N N . SER B 1 128 ? -4.918 -17.125 -18.172 1 92.62 128 SER B N 1
ATOM 4470 C CA . SER B 1 128 ? -5.547 -15.844 -17.828 1 92.62 128 SER B CA 1
ATOM 4471 C C . SER B 1 128 ? -4.824 -15.156 -16.688 1 92.62 128 SER B C 1
ATOM 4473 O O . SER B 1 128 ? -4.77 -13.93 -16.625 1 92.62 128 SER B O 1
ATOM 4475 N N . TYR B 1 129 ? -4.25 -15.891 -15.805 1 94.38 129 TYR B N 1
ATOM 4476 C CA . TYR B 1 129 ? -3.607 -15.312 -14.633 1 94.38 129 TYR B CA 1
ATOM 4477 C C . TYR B 1 129 ? -2.256 -14.703 -14.992 1 94.38 129 TYR B C 1
ATOM 4479 O O . TYR B 1 129 ? -1.727 -13.867 -14.258 1 94.38 129 TYR B O 1
ATOM 4487 N N . GLU B 1 130 ? -1.717 -15.148 -16.094 1 93.81 130 GLU B N 1
ATOM 4488 C CA . GLU B 1 130 ? -0.484 -14.516 -16.562 1 93.81 130 GLU B CA 1
ATOM 4489 C C . GLU B 1 130 ? -0.719 -13.062 -16.953 1 93.81 130 GLU B C 1
ATOM 4491 O O . GLU B 1 130 ? 0.077 -12.188 -16.594 1 93.81 130 GLU B O 1
ATOM 4496 N N . GLY B 1 131 ? -1.811 -12.867 -17.625 1 93.44 131 GLY B N 1
ATOM 4497 C CA . GLY B 1 131 ? -2.172 -11.5 -17.969 1 93.44 131 GLY B CA 1
ATOM 4498 C C . GLY B 1 131 ? -2.473 -10.648 -16.75 1 93.44 131 GLY B C 1
ATOM 4499 O O . GLY B 1 131 ? -2.055 -9.484 -16.688 1 93.44 131 GLY B O 1
ATOM 4500 N N . LEU B 1 132 ? -3.148 -11.203 -15.859 1 95.38 132 LEU B N 1
ATOM 4501 C CA . LEU B 1 132 ? -3.484 -10.5 -14.625 1 95.38 132 LEU B CA 1
ATOM 4502 C C . LEU B 1 132 ? -2.227 -10.172 -13.828 1 95.38 132 LEU B C 1
ATOM 4504 O O . LEU B 1 132 ? -2.131 -9.102 -13.227 1 95.38 132 LEU B O 1
ATOM 4508 N N . TRP B 1 133 ? -1.269 -11.055 -13.852 1 95.5 133 TRP B N 1
ATOM 4509 C CA . TRP B 1 133 ? 0.01 -10.82 -13.188 1 95.5 133 TRP B CA 1
ATOM 4510 C C . TRP B 1 133 ? 0.738 -9.633 -13.805 1 95.5 133 TRP B C 1
ATOM 4512 O O . TRP B 1 133 ? 1.254 -8.773 -13.094 1 95.5 133 TRP B O 1
ATOM 4522 N N . ASP B 1 134 ? 0.711 -9.656 -15.109 1 95.69 134 ASP B N 1
ATOM 4523 C CA . ASP B 1 134 ? 1.37 -8.555 -15.797 1 95.69 134 ASP B CA 1
ATOM 4524 C C . ASP B 1 134 ? 0.734 -7.219 -15.43 1 95.69 134 ASP B C 1
ATOM 4526 O O . ASP B 1 134 ? 1.438 -6.227 -15.227 1 95.69 134 ASP B O 1
ATOM 4530 N N . GLN B 1 135 ? -0.521 -7.23 -15.336 1 95.19 135 GLN B N 1
ATOM 4531 C CA . GLN B 1 135 ? -1.242 -6.031 -14.938 1 95.19 135 GLN B CA 1
ATOM 4532 C C . GLN B 1 135 ? -0.914 -5.648 -13.492 1 95.19 135 GLN B C 1
ATOM 4534 O O . GLN B 1 135 ? -0.753 -4.465 -13.18 1 95.19 135 GLN B O 1
ATOM 4539 N N . PHE B 1 136 ? -0.88 -6.621 -12.711 1 95.88 136 PHE B N 1
ATOM 4540 C CA . PHE B 1 136 ? -0.52 -6.426 -11.312 1 95.88 136 PHE B CA 1
ATOM 4541 C C . PHE B 1 136 ? 0.857 -5.781 -11.195 1 95.88 136 PHE B C 1
ATOM 4543 O O . PHE B 1 136 ? 1.022 -4.777 -10.492 1 95.88 136 PHE B O 1
ATOM 4550 N N . VAL B 1 137 ? 1.815 -6.34 -11.883 1 95.56 137 VAL B N 1
ATOM 4551 C CA . VAL B 1 137 ? 3.193 -5.859 -11.836 1 95.56 137 VAL B CA 1
ATOM 4552 C C . VAL B 1 137 ? 3.262 -4.426 -12.352 1 95.56 137 VAL B C 1
ATOM 4554 O O . VAL B 1 137 ? 3.867 -3.559 -11.711 1 95.56 137 VAL B O 1
ATOM 4557 N N . GLU B 1 138 ? 2.617 -4.188 -13.414 1 94.06 138 GLU B N 1
ATOM 4558 C CA . GLU B 1 138 ? 2.598 -2.848 -13.992 1 94.06 138 GLU B CA 1
ATOM 4559 C C . GLU B 1 138 ? 1.945 -1.849 -13.039 1 94.06 138 GLU B C 1
ATOM 4561 O O . GLU B 1 138 ? 2.42 -0.72 -12.891 1 94.06 138 GLU B O 1
ATOM 4566 N N . GLY B 1 139 ? 0.886 -2.262 -12.438 1 93.81 139 GLY B N 1
ATOM 4567 C CA . GLY B 1 139 ? 0.182 -1.409 -11.492 1 93.81 139 GLY B CA 1
ATOM 4568 C C . GLY B 1 139 ? 1.03 -1.017 -10.297 1 93.81 139 GLY B C 1
ATOM 4569 O O . GLY B 1 139 ? 1.117 0.164 -9.953 1 93.81 139 GLY B O 1
ATOM 4570 N N . VAL B 1 140 ? 1.702 -1.968 -9.758 1 93.94 140 VAL B N 1
ATOM 4571 C CA . VAL B 1 140 ? 2.512 -1.747 -8.562 1 93.94 140 VAL B CA 1
ATOM 4572 C C . VAL B 1 140 ? 3.73 -0.896 -8.914 1 93.94 140 VAL B C 1
ATOM 4574 O O . VAL B 1 140 ? 4.156 -0.056 -8.117 1 93.94 140 VAL B O 1
ATOM 4577 N N . GLN B 1 141 ? 4.281 -1.033 -10.07 1 93.5 141 GLN B N 1
ATOM 4578 C CA . GLN B 1 141 ? 5.52 -0.364 -10.445 1 93.5 141 GLN B CA 1
ATOM 4579 C C . GLN B 1 141 ? 5.254 1.068 -10.906 1 93.5 141 GLN B C 1
ATOM 4581 O O . GLN B 1 141 ? 6.047 1.971 -10.625 1 93.5 141 GLN B O 1
ATOM 4586 N N . TYR B 1 142 ? 4.027 1.279 -11.555 1 92.94 142 TYR B N 1
ATOM 4587 C CA . TYR B 1 142 ? 3.979 2.525 -12.312 1 92.94 142 TYR B CA 1
ATOM 4588 C C . TYR B 1 142 ? 2.686 3.283 -12.031 1 92.94 142 TYR B C 1
ATOM 4590 O O . TYR B 1 142 ? 2.506 4.41 -12.5 1 92.94 142 TYR B O 1
ATOM 4598 N N . THR B 1 143 ? 1.761 2.736 -11.328 1 92.31 143 THR B N 1
ATOM 4599 C CA . THR B 1 143 ? 0.465 3.387 -11.164 1 92.31 143 THR B CA 1
ATOM 4600 C C . THR B 1 143 ? 0.197 3.705 -9.695 1 92.31 143 THR B C 1
ATOM 4602 O O . THR B 1 143 ? 0.211 4.871 -9.297 1 92.31 143 THR B O 1
ATOM 4605 N N . HIS B 1 144 ? -0.047 2.689 -8.891 1 92.56 144 HIS B N 1
ATOM 4606 C CA . HIS B 1 144 ? -0.278 2.852 -7.461 1 92.56 144 HIS B CA 1
ATOM 4607 C C . HIS B 1 144 ? 0.618 1.923 -6.648 1 92.56 144 HIS B C 1
ATOM 4609 O O . HIS B 1 144 ? 0.45 0.702 -6.688 1 92.56 144 HIS B O 1
ATOM 4615 N N . ARG B 1 145 ? 1.445 2.562 -5.883 1 92.88 145 ARG B N 1
ATOM 4616 C CA . ARG B 1 145 ? 2.443 1.819 -5.121 1 92.88 145 ARG B CA 1
ATOM 4617 C C . ARG B 1 145 ? 1.89 1.386 -3.77 1 92.88 145 ARG B C 1
ATOM 4619 O O . ARG B 1 145 ? 2.033 0.225 -3.377 1 92.88 145 ARG B O 1
ATOM 4626 N N . PHE B 1 146 ? 1.15 2.266 -3.139 1 94.19 146 PHE B N 1
ATOM 4627 C CA . PHE B 1 146 ? 0.882 2.096 -1.716 1 94.19 146 PHE B CA 1
ATOM 4628 C C . PHE B 1 146 ? -0.587 1.772 -1.476 1 94.19 146 PHE B C 1
ATOM 4630 O O . PHE B 1 146 ? -0.943 1.205 -0.441 1 94.19 146 PHE B O 1
ATOM 4637 N N . PHE B 1 147 ? -1.43 2.26 -2.34 1 91.94 147 PHE B N 1
ATOM 4638 C CA . PHE B 1 147 ? -2.863 2.008 -2.252 1 91.94 147 PHE B CA 1
ATOM 4639 C C . PHE B 1 147 ? -3.389 1.415 -3.553 1 91.94 147 PHE B C 1
ATOM 4641 O O . PHE B 1 147 ? -3.846 2.146 -4.434 1 91.94 147 PHE B O 1
ATOM 4648 N N . ASN B 1 148 ? -3.248 0.108 -3.709 1 87.81 148 ASN B N 1
ATOM 4649 C CA . ASN B 1 148 ? -3.656 -0.577 -4.934 1 87.81 148 ASN B CA 1
ATOM 4650 C C . ASN B 1 148 ? -4.746 -1.609 -4.66 1 87.81 148 ASN B C 1
ATOM 4652 O O . ASN B 1 148 ? -4.449 -2.777 -4.402 1 87.81 148 ASN B O 1
ATOM 4656 N N . PRO B 1 149 ? -6 -1.187 -4.777 1 82.94 149 PRO B N 1
ATOM 4657 C CA . PRO B 1 149 ? -7.074 -2.135 -4.48 1 82.94 149 PRO B CA 1
ATOM 4658 C C . PRO B 1 149 ? -7.07 -3.346 -5.41 1 82.94 149 PRO B C 1
ATOM 4660 O O . PRO B 1 149 ? -7.422 -4.453 -4.992 1 82.94 149 PRO B O 1
ATOM 4663 N N . ASN B 1 150 ? -6.629 -3.188 -6.562 1 91 150 ASN B N 1
ATOM 4664 C CA . ASN B 1 150 ? -6.609 -4.285 -7.527 1 91 150 ASN B CA 1
ATOM 4665 C C . ASN B 1 150 ? -5.543 -5.316 -7.176 1 91 150 ASN B C 1
ATOM 4667 O O . ASN B 1 150 ? -5.719 -6.508 -7.438 1 91 150 ASN B O 1
ATOM 4671 N N . ALA B 1 151 ? -4.5 -4.836 -6.551 1 93 151 ALA B N 1
ATOM 4672 C CA . ALA B 1 151 ? -3.436 -5.758 -6.16 1 93 151 ALA B CA 1
ATOM 4673 C C . ALA B 1 151 ? -3.928 -6.746 -5.109 1 93 151 ALA B C 1
ATOM 4675 O O . ALA B 1 151 ? -3.691 -7.953 -5.223 1 93 151 ALA B O 1
ATOM 4676 N N . GLY B 1 152 ? -4.66 -6.262 -4.125 1 93.44 152 GLY B N 1
ATOM 4677 C CA . GLY B 1 152 ? -5.203 -7.137 -3.096 1 93.44 152 GLY B CA 1
ATOM 4678 C C . GLY B 1 152 ? -6.191 -8.156 -3.637 1 93.44 152 GLY B C 1
ATOM 4679 O O . GLY B 1 152 ? -6.129 -9.336 -3.285 1 93.44 152 GLY B O 1
ATOM 4680 N N . LYS B 1 153 ? -7.023 -7.68 -4.516 1 95 153 LYS B N 1
ATOM 4681 C CA . LYS B 1 153 ? -8.039 -8.555 -5.109 1 95 153 LYS B CA 1
ATOM 4682 C C . LYS B 1 153 ? -7.391 -9.648 -5.953 1 95 153 LYS B C 1
ATOM 4684 O O . LYS B 1 153 ? -7.812 -10.805 -5.902 1 95 153 LYS B O 1
ATOM 4689 N N . PHE B 1 154 ? -6.453 -9.258 -6.703 1 96.5 154 PHE B N 1
ATOM 4690 C CA . PHE B 1 154 ? -5.738 -10.219 -7.531 1 96.5 154 PHE B CA 1
ATOM 4691 C C . PHE B 1 154 ? -5.078 -11.289 -6.672 1 96.5 154 PHE B C 1
ATOM 4693 O O . PHE B 1 154 ? -5.23 -12.484 -6.93 1 96.5 154 PHE B O 1
ATOM 4700 N N . LEU B 1 155 ? -4.402 -10.883 -5.605 1 96.19 155 LEU B N 1
ATOM 4701 C CA . LEU B 1 155 ? -3.674 -11.812 -4.758 1 96.19 155 LEU B CA 1
ATOM 4702 C C . LEU B 1 155 ? -4.641 -12.695 -3.969 1 96.19 155 LEU B C 1
ATOM 4704 O O . LEU B 1 155 ? -4.363 -13.875 -3.74 1 96.19 155 LEU B O 1
ATOM 4708 N N . ASP B 1 156 ? -5.781 -12.117 -3.609 1 94.62 156 ASP B N 1
ATOM 4709 C CA . ASP B 1 156 ? -6.824 -12.93 -2.986 1 94.62 156 ASP B CA 1
ATOM 4710 C C . ASP B 1 156 ? -7.254 -14.07 -3.902 1 94.62 156 ASP B C 1
ATOM 4712 O O . ASP B 1 156 ? -7.453 -15.203 -3.445 1 94.62 156 ASP B O 1
ATOM 4716 N N . SER B 1 157 ? -7.355 -13.695 -5.117 1 94.19 157 SER B N 1
ATOM 4717 C CA . SER B 1 157 ? -7.777 -14.695 -6.098 1 94.19 157 SER B CA 1
ATOM 4718 C C . SER B 1 157 ? -6.715 -15.773 -6.285 1 94.19 157 SER B C 1
ATOM 4720 O O . SER B 1 157 ? -7.02 -16.969 -6.246 1 94.19 157 SER B O 1
ATOM 4722 N N . VAL B 1 158 ? -5.523 -15.398 -6.445 1 93.62 158 VAL B N 1
ATOM 4723 C CA . VAL B 1 158 ? -4.418 -16.312 -6.711 1 93.62 158 VAL B CA 1
ATOM 4724 C C . VAL B 1 158 ? -4.262 -17.281 -5.547 1 93.62 158 VAL B C 1
ATOM 4726 O O . VAL B 1 158 ? -4.172 -18.5 -5.75 1 93.62 158 VAL B O 1
ATOM 4729 N N . PHE B 1 159 ? -4.324 -16.781 -4.32 1 93.12 159 PHE B N 1
ATOM 4730 C CA . PHE B 1 159 ? -3.961 -17.609 -3.172 1 93.12 159 PHE B CA 1
ATOM 4731 C C . PHE B 1 159 ? -5.203 -18.203 -2.52 1 93.12 159 PHE B C 1
ATOM 4733 O O . PHE B 1 159 ? -5.113 -18.812 -1.452 1 93.12 159 PHE B O 1
ATOM 4740 N N . SER B 1 160 ? -6.309 -18.016 -3.156 1 91.19 160 SER B N 1
ATOM 4741 C CA . SER B 1 160 ? -7.539 -18.594 -2.633 1 91.19 160 SER B CA 1
ATOM 4742 C C . SER B 1 160 ? -7.438 -20.125 -2.557 1 91.19 160 SER B C 1
ATOM 4744 O O . SER B 1 160 ? -8.07 -20.75 -1.705 1 91.19 160 SER B O 1
ATOM 4746 N N . MET B 1 161 ? -6.637 -20.688 -3.383 1 86.5 161 MET B N 1
ATOM 4747 C CA . MET B 1 161 ? -6.5 -22.141 -3.445 1 86.5 161 MET B CA 1
ATOM 4748 C C . MET B 1 161 ? -5.789 -22.672 -2.207 1 86.5 161 MET B C 1
ATOM 4750 O O . MET B 1 161 ? -5.875 -23.859 -1.9 1 86.5 161 MET B O 1
ATOM 4754 N N . LEU B 1 162 ? -5.133 -21.797 -1.511 1 90.25 162 LEU B N 1
ATOM 4755 C CA . LEU B 1 162 ? -4.395 -22.219 -0.325 1 90.25 162 LEU B CA 1
ATOM 4756 C C . LEU B 1 162 ? -5.289 -22.203 0.909 1 90.25 162 LEU B C 1
ATOM 4758 O O . LEU B 1 162 ? -4.891 -22.656 1.98 1 90.25 162 LEU B O 1
ATOM 4762 N N . VAL B 1 163 ? -6.453 -21.672 0.73 1 89.94 163 VAL B N 1
ATOM 4763 C CA . VAL B 1 163 ? -7.344 -21.438 1.863 1 89.94 163 VAL B CA 1
ATOM 4764 C C . VAL B 1 163 ? -8.328 -22.609 1.992 1 89.94 163 VAL B C 1
ATOM 4766 O O . VAL B 1 163 ? -8.977 -22.984 1.018 1 89.94 163 VAL B O 1
ATOM 4769 N N . ALA B 1 164 ? -8.383 -23.109 3.141 1 86.94 164 ALA B N 1
ATOM 4770 C CA . ALA B 1 164 ? -9.305 -24.203 3.447 1 86.94 164 ALA B CA 1
ATOM 4771 C C . ALA B 1 164 ? -10.695 -23.672 3.764 1 86.94 164 ALA B C 1
ATOM 4773 O O . ALA B 1 164 ? -10.93 -22.453 3.729 1 86.94 164 ALA B O 1
ATOM 4774 N N . ASP B 1 165 ? -11.625 -24.531 4.016 1 81.25 165 ASP B N 1
ATOM 4775 C CA . ASP B 1 165 ? -13.016 -24.188 4.277 1 81.25 165 ASP B CA 1
ATOM 4776 C C . ASP B 1 165 ? -13.148 -23.359 5.551 1 81.25 165 ASP B C 1
ATOM 4778 O O . ASP B 1 165 ? -14.055 -22.531 5.664 1 81.25 165 ASP B O 1
ATOM 4782 N N . ASP B 1 166 ? -12.227 -23.547 6.453 1 79.62 166 ASP B N 1
ATOM 4783 C CA . ASP B 1 166 ? -12.289 -22.812 7.715 1 79.62 166 ASP B CA 1
ATOM 4784 C C . ASP B 1 166 ? -11.547 -21.484 7.621 1 79.62 166 ASP B C 1
ATOM 4786 O O . ASP B 1 166 ? -11.273 -20.844 8.641 1 79.62 166 ASP B O 1
ATOM 4790 N N . GLU B 1 167 ? -11.109 -21.172 6.453 1 82.38 167 GLU B N 1
ATOM 4791 C CA . GLU B 1 167 ? -10.461 -19.906 6.133 1 82.38 167 GLU B CA 1
ATOM 4792 C C . GLU B 1 167 ? -9.008 -19.906 6.582 1 82.38 167 GLU B C 1
ATOM 4794 O O . GLU B 1 167 ? -8.32 -18.875 6.457 1 82.38 167 GLU B O 1
ATOM 4799 N N . GLY B 1 168 ? -8.664 -21.031 7.051 1 89.25 168 GLY B N 1
ATOM 4800 C CA . GLY B 1 168 ? -7.254 -21.188 7.352 1 89.25 168 GLY B CA 1
ATOM 4801 C C . GLY B 1 168 ? -6.453 -21.75 6.195 1 89.25 168 GLY B C 1
ATOM 4802 O O . GLY B 1 168 ? -7.016 -22.094 5.152 1 89.25 168 GLY B O 1
ATOM 4803 N N . LEU B 1 169 ? -5.148 -21.781 6.371 1 92.44 169 LEU B N 1
ATOM 4804 C CA . LEU B 1 169 ? -4.266 -22.344 5.363 1 92.44 169 LEU B CA 1
ATOM 4805 C C . LEU B 1 169 ? -4.418 -23.859 5.293 1 92.44 169 LEU B C 1
ATOM 4807 O O . LEU B 1 169 ? -4.527 -24.516 6.328 1 92.44 169 LEU B O 1
ATOM 4811 N N . LYS B 1 170 ? -4.441 -24.375 4.078 1 91.38 170 LYS B N 1
ATOM 4812 C CA . LYS B 1 170 ? -4.422 -25.828 3.908 1 91.38 170 LYS B CA 1
ATOM 4813 C C . LYS B 1 170 ? -3.154 -26.438 4.5 1 91.38 170 LYS B C 1
ATOM 4815 O O . LYS B 1 170 ? -2.057 -25.906 4.297 1 91.38 170 LYS B O 1
ATOM 4820 N N . PRO B 1 171 ? -3.297 -27.516 5.191 1 90 171 PRO B N 1
ATOM 4821 C CA . PRO B 1 171 ? -2.145 -28.125 5.855 1 90 171 PRO B CA 1
ATOM 4822 C C . PRO B 1 171 ? -1.048 -28.531 4.879 1 90 171 PRO B C 1
ATOM 4824 O O . PRO B 1 171 ? 0.135 -28.516 5.23 1 90 171 PRO B O 1
ATOM 4827 N N . GLU B 1 172 ? -1.396 -28.828 3.662 1 89.94 172 GLU B N 1
ATOM 4828 C CA . GLU B 1 172 ? -0.432 -29.266 2.656 1 89.94 172 GLU B CA 1
ATOM 4829 C C . GLU B 1 172 ? 0.531 -28.141 2.289 1 89.94 172 GLU B C 1
ATOM 4831 O O . GLU B 1 172 ? 1.626 -28.406 1.782 1 89.94 172 GLU B O 1
ATOM 4836 N N . ALA B 1 173 ? 0.08 -26.969 2.631 1 92 173 ALA B N 1
ATOM 4837 C CA . ALA B 1 173 ? 0.894 -25.812 2.26 1 92 173 ALA B CA 1
ATOM 4838 C C . ALA B 1 173 ? 1.814 -25.406 3.404 1 92 173 ALA B C 1
ATOM 4840 O O . ALA B 1 173 ? 2.609 -24.469 3.266 1 92 173 ALA B O 1
ATOM 4841 N N . ILE B 1 174 ? 1.753 -26.109 4.523 1 95.25 174 ILE B N 1
ATOM 4842 C CA . ILE B 1 174 ? 2.508 -25.703 5.703 1 95.25 174 ILE B CA 1
ATOM 4843 C C . ILE B 1 174 ? 3.652 -26.688 5.945 1 95.25 174 ILE B C 1
ATOM 4845 O O . ILE B 1 174 ? 3.443 -27.906 5.965 1 95.25 174 ILE B O 1
ATOM 4849 N N . ARG B 1 175 ? 4.777 -26.188 6.066 1 95.81 175 ARG B N 1
ATOM 4850 C CA . ARG B 1 175 ? 5.945 -26.953 6.484 1 95.81 175 ARG B CA 1
ATOM 4851 C C . ARG B 1 175 ? 6.344 -26.609 7.918 1 95.81 175 ARG B C 1
ATOM 4853 O O . ARG B 1 175 ? 6.535 -25.438 8.25 1 95.81 175 ARG B O 1
ATOM 4860 N N . THR B 1 176 ? 6.5 -27.625 8.695 1 97.12 176 THR B N 1
ATOM 4861 C CA . THR B 1 176 ? 6.875 -27.406 10.094 1 97.12 176 THR B CA 1
ATOM 4862 C C . THR B 1 176 ? 8.328 -27.828 10.328 1 97.12 176 THR B C 1
ATOM 4864 O O . THR B 1 176 ? 8.742 -28.906 9.93 1 97.12 176 THR B O 1
ATOM 4867 N N . ILE B 1 177 ? 9.047 -26.891 10.906 1 96.88 177 ILE B N 1
ATOM 4868 C CA . ILE B 1 177 ? 10.414 -27.156 11.336 1 96.88 177 ILE B CA 1
ATOM 4869 C C . ILE B 1 177 ? 10.5 -27.094 12.859 1 96.88 177 ILE B C 1
ATOM 4871 O O . ILE B 1 177 ? 9.953 -26.172 13.477 1 96.88 177 ILE B O 1
ATOM 4875 N N . ILE B 1 178 ? 11.156 -28.062 13.414 1 97.06 178 ILE B N 1
ATOM 4876 C CA . ILE B 1 178 ? 11.188 -28.141 14.867 1 97.06 178 ILE B CA 1
ATOM 4877 C C . ILE B 1 178 ? 12.625 -27.984 15.359 1 97.06 178 ILE B C 1
ATOM 4879 O O . ILE B 1 178 ? 13.562 -27.984 14.562 1 97.06 178 ILE B O 1
ATOM 4883 N N . ASN B 1 179 ? 12.703 -27.766 16.641 1 95.69 179 ASN B N 1
ATOM 4884 C CA . ASN B 1 179 ? 14.031 -27.719 17.234 1 95.69 179 ASN B CA 1
ATOM 4885 C C . ASN B 1 179 ? 14.875 -28.922 16.859 1 95.69 179 ASN B C 1
ATOM 4887 O O . ASN B 1 179 ? 14.406 -30.062 16.938 1 95.69 179 ASN B O 1
ATOM 4891 N N . GLY B 1 180 ? 16.047 -28.703 16.406 1 95.06 180 GLY B N 1
ATOM 4892 C CA . GLY B 1 180 ? 16.906 -29.766 15.898 1 95.06 180 GLY B CA 1
ATOM 4893 C C . GLY B 1 180 ? 17.062 -29.734 14.391 1 95.06 180 GLY B C 1
ATOM 4894 O O . GLY B 1 180 ? 18.094 -30.141 13.859 1 95.06 180 GLY B O 1
ATOM 4895 N N . ASP B 1 181 ? 15.906 -29.344 13.758 1 96.69 181 ASP B N 1
ATOM 4896 C CA . ASP B 1 181 ? 16.031 -29.094 12.328 1 96.69 181 ASP B CA 1
ATOM 4897 C C . ASP B 1 181 ? 16.875 -27.859 12.047 1 96.69 181 ASP B C 1
ATOM 4899 O O . ASP B 1 181 ? 16.75 -26.859 12.758 1 96.69 181 ASP B O 1
ATOM 4903 N N . LEU B 1 182 ? 17.688 -27.906 11.023 1 97.06 182 LEU B N 1
ATOM 4904 C CA . LEU B 1 182 ? 18.672 -26.828 10.852 1 97.06 182 LEU B CA 1
ATOM 4905 C C . LEU B 1 182 ? 18.312 -25.969 9.648 1 97.06 182 LEU B C 1
ATOM 4907 O O . LEU B 1 182 ? 17.781 -26.453 8.648 1 97.06 182 LEU B O 1
ATOM 4911 N N . MET B 1 183 ? 18.531 -24.75 9.781 1 97.81 183 MET B N 1
ATOM 4912 C CA . MET B 1 183 ? 18.609 -23.734 8.734 1 97.81 183 MET B CA 1
ATOM 4913 C C . MET B 1 183 ? 19.969 -23.047 8.75 1 97.81 183 MET B C 1
ATOM 4915 O O . MET B 1 183 ? 20.719 -23.156 9.719 1 97.81 183 MET B O 1
ATOM 4919 N N . TYR B 1 184 ? 20.25 -22.359 7.711 1 97.12 184 TYR B N 1
ATOM 4920 C CA . TYR B 1 184 ? 21.594 -21.797 7.629 1 97.12 184 TYR B CA 1
ATOM 4921 C C . TYR B 1 184 ? 21.547 -20.344 7.16 1 97.12 184 TYR B C 1
ATOM 4923 O O . TYR B 1 184 ? 20.703 -19.984 6.344 1 97.12 184 TYR B O 1
ATOM 4931 N N . ARG B 1 185 ? 22.406 -19.609 7.676 1 96.56 185 ARG B N 1
ATOM 4932 C CA . ARG B 1 185 ? 22.625 -18.219 7.258 1 96.56 185 ARG B CA 1
ATOM 4933 C C . ARG B 1 185 ? 24.109 -17.906 7.121 1 96.56 185 ARG B C 1
ATOM 4935 O O . ARG B 1 185 ? 24.938 -18.438 7.871 1 96.56 185 ARG B O 1
ATOM 4942 N N . ALA B 1 186 ? 24.422 -17.109 6.133 1 94.44 186 ALA B N 1
ATOM 4943 C CA . ALA B 1 186 ? 25.812 -16.75 5.887 1 94.44 186 ALA B CA 1
ATOM 4944 C C . ALA B 1 186 ? 25.953 -15.234 5.688 1 94.44 186 ALA B C 1
ATOM 4946 O O . ALA B 1 186 ? 24.984 -14.555 5.324 1 94.44 186 ALA B O 1
ATOM 4947 N N . ARG B 1 187 ? 27.094 -14.703 5.984 1 93.25 187 ARG B N 1
ATOM 4948 C CA . ARG B 1 187 ? 27.422 -13.289 5.805 1 93.25 187 ARG B CA 1
ATOM 4949 C C . ARG B 1 187 ? 28.844 -13.125 5.254 1 93.25 187 ARG B C 1
ATOM 4951 O O . ARG B 1 187 ? 29.734 -13.898 5.59 1 93.25 187 ARG B O 1
ATOM 4958 N N . LEU B 1 188 ? 28.984 -12.156 4.457 1 91.81 188 LEU B N 1
ATOM 4959 C CA . LEU B 1 188 ? 30.312 -11.797 3.947 1 91.81 188 LEU B CA 1
ATOM 4960 C C . LEU B 1 188 ? 31.156 -11.164 5.043 1 91.81 188 LEU B C 1
ATOM 4962 O O . LEU B 1 188 ? 30.672 -10.336 5.812 1 91.81 188 LEU B O 1
ATOM 4966 N N . ALA B 1 189 ? 32.344 -11.633 5.164 1 90.19 189 ALA B N 1
ATOM 4967 C CA . ALA B 1 189 ? 33.344 -11.016 6.031 1 90.19 189 ALA B CA 1
ATOM 4968 C C . ALA B 1 189 ? 34.469 -10.406 5.215 1 90.19 189 ALA B C 1
ATOM 4970 O O . ALA B 1 189 ? 35.312 -11.125 4.656 1 90.19 189 ALA B O 1
ATOM 4971 N N . LYS B 1 190 ? 34.594 -9.117 5.047 1 85.81 190 LYS B N 1
ATOM 4972 C CA . LYS B 1 190 ? 35.562 -8.43 4.219 1 85.81 190 LYS B CA 1
ATOM 4973 C C . LYS B 1 190 ? 36.969 -8.617 4.77 1 85.81 190 LYS B C 1
ATOM 4975 O O . LYS B 1 190 ? 37.969 -8.508 4.031 1 85.81 190 LYS B O 1
ATOM 4980 N N . GLY B 1 191 ? 37.125 -8.898 6.105 1 81.88 191 GLY B N 1
ATOM 4981 C CA . GLY B 1 191 ? 38.406 -9.117 6.738 1 81.88 191 GLY B CA 1
ATOM 4982 C C . GLY B 1 191 ? 38.312 -9.805 8.086 1 81.88 191 GLY B C 1
ATOM 4983 O O . GLY B 1 191 ? 37.219 -10.219 8.492 1 81.88 191 GLY B O 1
ATOM 4984 N N . PHE B 1 192 ? 39.469 -9.93 8.609 1 85.5 192 PHE B N 1
ATOM 4985 C CA . PHE B 1 192 ? 39.562 -10.641 9.875 1 85.5 192 PHE B CA 1
ATOM 4986 C C . PHE B 1 192 ? 38.75 -9.953 10.953 1 85.5 192 PHE B C 1
ATOM 4988 O O . PHE B 1 192 ? 38.062 -10.617 11.742 1 85.5 192 PHE B O 1
ATOM 4995 N N . SER B 1 193 ? 38.781 -8.711 10.906 1 86.69 193 SER B N 1
ATOM 4996 C CA . SER B 1 193 ? 38.062 -7.949 11.93 1 86.69 193 SER B CA 1
ATOM 4997 C C . SER B 1 193 ? 36.562 -8.172 11.836 1 86.69 193 SER B C 1
ATOM 4999 O O . SER B 1 193 ? 35.875 -8.289 12.859 1 86.69 193 SER B O 1
ATOM 5001 N N . GLU B 1 194 ? 36.094 -8.234 10.672 1 89 194 GLU B N 1
ATOM 5002 C CA . GLU B 1 194 ? 34.656 -8.461 10.484 1 89 194 GLU B CA 1
ATOM 5003 C C . GLU B 1 194 ? 34.25 -9.875 10.883 1 89 194 GLU B C 1
ATOM 5005 O O . GLU B 1 194 ? 33.188 -10.094 11.461 1 89 194 GLU B O 1
ATOM 5010 N N . ALA B 1 195 ? 35.094 -10.742 10.625 1 87.56 195 ALA B N 1
ATOM 5011 C CA . ALA B 1 195 ? 34.812 -12.125 11.031 1 87.56 195 ALA B CA 1
ATOM 5012 C C . ALA B 1 195 ? 34.781 -12.258 12.547 1 87.56 195 ALA B C 1
ATOM 5014 O O . ALA B 1 195 ? 33.969 -12.984 13.094 1 87.56 195 ALA B O 1
ATOM 5015 N N . GLU B 1 196 ? 35.656 -11.547 13.18 1 87.44 196 GLU B N 1
ATOM 5016 C CA . GLU B 1 196 ? 35.688 -11.562 14.633 1 87.44 196 GLU B CA 1
ATOM 5017 C C . GLU B 1 196 ? 34.438 -10.969 15.234 1 87.44 196 GLU B C 1
ATOM 5019 O O . GLU B 1 196 ? 33.906 -11.477 16.234 1 87.44 196 GLU B O 1
ATOM 5024 N N . LYS B 1 197 ? 34.031 -9.969 14.602 1 90 197 LYS B N 1
ATOM 5025 C CA . LYS B 1 197 ? 32.781 -9.352 15.07 1 90 197 LYS B CA 1
ATOM 5026 C C . LYS B 1 197 ? 31.625 -10.336 15 1 90 197 LYS B C 1
ATOM 5028 O O . LYS B 1 197 ? 30.781 -10.367 15.906 1 90 197 LYS B O 1
ATOM 5033 N N . ILE B 1 198 ? 31.609 -11.086 14.008 1 89.62 198 ILE B N 1
ATOM 5034 C CA . ILE B 1 198 ? 30.531 -12.055 13.805 1 89.62 198 ILE B CA 1
ATOM 5035 C C . ILE B 1 198 ? 30.594 -13.141 14.875 1 89.62 198 ILE B C 1
ATOM 5037 O O . ILE B 1 198 ? 29.578 -13.492 15.469 1 89.62 198 ILE B O 1
ATOM 5041 N N . ILE B 1 199 ? 31.797 -13.562 15.227 1 86.06 199 ILE B N 1
ATOM 5042 C CA . ILE B 1 199 ? 32 -14.648 16.188 1 86.06 199 ILE B CA 1
ATOM 5043 C C . ILE B 1 199 ? 31.688 -14.148 17.594 1 86.06 199 ILE B C 1
ATOM 5045 O O . ILE B 1 199 ? 31.172 -14.906 18.422 1 86.06 199 ILE B O 1
ATOM 5049 N N . ASN B 1 200 ? 31.938 -12.891 17.734 1 89.56 200 ASN B N 1
ATOM 5050 C CA . ASN B 1 200 ? 31.766 -12.32 19.078 1 89.56 200 ASN B CA 1
ATOM 5051 C C . ASN B 1 200 ? 30.312 -11.984 19.359 1 89.56 200 ASN B C 1
ATOM 5053 O O . ASN B 1 200 ? 29.922 -11.836 20.516 1 89.56 200 ASN B O 1
ATOM 5057 N N . ASP B 1 201 ? 29.531 -11.906 18.328 1 92.81 201 ASP B N 1
ATOM 5058 C CA . ASP B 1 201 ? 28.109 -11.586 18.469 1 92.81 201 ASP B CA 1
ATOM 5059 C C . ASP B 1 201 ? 27.266 -12.328 17.438 1 92.81 201 ASP B C 1
ATOM 5061 O O . ASP B 1 201 ? 26.625 -11.703 16.594 1 92.81 201 ASP B O 1
ATOM 5065 N N . PRO B 1 202 ? 27.219 -13.641 17.641 1 92.06 202 PRO B N 1
ATOM 5066 C CA . PRO B 1 202 ? 26.547 -14.43 16.609 1 92.06 202 PRO B CA 1
ATOM 5067 C C . PRO B 1 202 ? 25.078 -14.031 16.438 1 92.06 202 PRO B C 1
ATOM 5069 O O . PRO B 1 202 ? 24.609 -13.867 15.312 1 92.06 202 PRO B O 1
ATOM 5072 N N . ALA B 1 203 ? 24.344 -13.867 17.531 1 93.12 203 ALA B N 1
ATOM 5073 C CA . ALA B 1 203 ? 22.922 -13.523 17.438 1 93.12 203 ALA B CA 1
ATOM 5074 C C . ALA B 1 203 ? 22.734 -12.164 16.766 1 93.12 203 ALA B C 1
ATOM 5076 O O . ALA B 1 203 ? 21.844 -12 15.922 1 93.12 203 ALA B O 1
ATOM 5077 N N . GLY B 1 204 ? 23.547 -11.234 17.109 1 92.38 204 GLY B N 1
ATOM 5078 C CA . GLY B 1 204 ? 23.438 -9.891 16.562 1 92.38 204 GLY B CA 1
ATOM 5079 C C . GLY B 1 204 ? 23.891 -9.797 15.117 1 92.38 204 GLY B C 1
ATOM 5080 O O . GLY B 1 204 ? 23.312 -9.047 14.328 1 92.38 204 GLY B O 1
ATOM 5081 N N . GLN B 1 205 ? 24.875 -10.555 14.812 1 92 205 GLN B N 1
ATOM 5082 C CA . GLN B 1 205 ? 25.484 -10.422 13.492 1 92 205 GLN B CA 1
ATOM 5083 C C . GLN B 1 205 ? 24.766 -11.289 12.469 1 92 205 GLN B C 1
ATOM 5085 O O . GLN B 1 205 ? 24.656 -10.914 11.297 1 92 205 GLN B O 1
ATOM 5090 N N . PHE B 1 206 ? 24.281 -12.438 12.898 1 93.88 206 PHE B N 1
ATOM 5091 C CA . PHE B 1 206 ? 23.516 -13.273 11.977 1 93.88 206 PHE B CA 1
ATOM 5092 C C . PHE B 1 206 ? 22.047 -12.898 12 1 93.88 206 PHE B C 1
ATOM 5094 O O . PHE B 1 206 ? 21.266 -13.367 11.164 1 93.88 206 PHE B O 1
ATOM 5101 N N . GLY B 1 207 ? 21.641 -12.117 12.977 1 92.69 207 GLY B N 1
ATOM 5102 C CA . GLY B 1 207 ? 20.266 -11.664 13.062 1 92.69 207 GLY B CA 1
ATOM 5103 C C . GLY B 1 207 ? 19.891 -10.672 11.977 1 92.69 207 GLY B C 1
ATOM 5104 O O . GLY B 1 207 ? 20.719 -10.328 11.133 1 92.69 207 GLY B O 1
ATOM 5105 N N . PRO B 1 208 ? 18.594 -10.344 12.023 1 90.5 208 PRO B N 1
ATOM 5106 C CA . PRO B 1 208 ? 18.172 -9.383 11.008 1 90.5 208 PRO B CA 1
ATOM 5107 C C . PRO B 1 208 ? 18.906 -8.047 11.117 1 90.5 208 PRO B C 1
ATOM 5109 O O . PRO B 1 208 ? 19.219 -7.598 12.219 1 90.5 208 PRO B O 1
ATOM 5112 N N . THR B 1 209 ? 19.141 -7.426 10 1 89.75 209 THR B N 1
ATOM 5113 C CA . THR B 1 209 ? 19.75 -6.094 9.953 1 89.75 209 THR B CA 1
ATOM 5114 C C . THR B 1 209 ? 18.844 -5.074 10.641 1 89.75 209 THR B C 1
ATOM 5116 O O . THR B 1 209 ? 17.625 -5.133 10.508 1 89.75 209 THR B O 1
ATOM 5119 N N . PRO B 1 210 ? 19.531 -4.203 11.328 1 88.06 210 PRO B N 1
ATOM 5120 C CA . PRO B 1 210 ? 18.703 -3.129 11.875 1 88.06 210 PRO B CA 1
ATOM 5121 C C . PRO B 1 210 ? 17.844 -2.455 10.812 1 88.06 210 PRO B C 1
ATOM 5123 O O . PRO B 1 210 ? 18.281 -2.266 9.672 1 88.06 210 PRO B O 1
ATOM 5126 N N . ARG B 1 211 ? 16.688 -2.117 11.203 1 87.56 211 ARG B N 1
ATOM 5127 C CA . ARG B 1 211 ? 15.672 -1.652 10.258 1 87.56 211 ARG B CA 1
ATOM 5128 C C . ARG B 1 211 ? 16.188 -0.462 9.453 1 87.56 211 ARG B C 1
ATOM 5130 O O . ARG B 1 211 ? 15.945 -0.376 8.242 1 87.56 211 ARG B O 1
ATOM 5137 N N . PHE B 1 212 ? 16.922 0.466 10.094 1 84.75 212 PHE B N 1
ATOM 5138 C CA . PHE B 1 212 ? 17.359 1.689 9.43 1 84.75 212 PHE B CA 1
ATOM 5139 C C . PHE B 1 212 ? 18.484 1.398 8.43 1 84.75 212 PHE B C 1
ATOM 5141 O O . PHE B 1 212 ? 18.812 2.242 7.598 1 84.75 212 PHE B O 1
ATOM 5148 N N . MET B 1 213 ? 18.969 0.163 8.508 1 86.12 213 MET B N 1
ATOM 5149 C CA . MET B 1 213 ? 20.062 -0.225 7.613 1 86.12 213 MET B CA 1
ATOM 5150 C C . MET B 1 213 ? 19.594 -1.295 6.629 1 86.12 213 MET B C 1
ATOM 5152 O O . MET B 1 213 ? 20.375 -1.735 5.777 1 86.12 213 MET B O 1
ATOM 5156 N N . ALA B 1 214 ? 18.375 -1.67 6.781 1 90.75 214 ALA B N 1
ATOM 5157 C CA . ALA B 1 214 ? 17.891 -2.754 5.938 1 90.75 214 ALA B CA 1
ATOM 5158 C C . ALA B 1 214 ? 17.703 -2.287 4.492 1 90.75 214 ALA B C 1
ATOM 5160 O O . ALA B 1 214 ? 16.953 -1.352 4.227 1 90.75 214 ALA B O 1
ATOM 5161 N N . SER B 1 215 ? 18.391 -2.896 3.588 1 89.62 215 SER B N 1
ATOM 5162 C CA . SER B 1 215 ? 18.281 -2.574 2.168 1 89.62 215 SER B CA 1
ATOM 5163 C C . SER B 1 215 ? 17.156 -3.352 1.503 1 89.62 215 SER B C 1
ATOM 5165 O O . SER B 1 215 ? 16.516 -4.195 2.137 1 89.62 215 SER B O 1
ATOM 5167 N N . SER B 1 216 ? 16.891 -2.951 0.274 1 90.81 216 SER B N 1
ATOM 5168 C CA . SER B 1 216 ? 15.859 -3.623 -0.501 1 90.81 216 SER B CA 1
ATOM 5169 C C . SER B 1 216 ? 16.281 -5.039 -0.883 1 90.81 216 SER B C 1
ATOM 5171 O O . SER B 1 216 ? 17.359 -5.238 -1.446 1 90.81 216 SER B O 1
ATOM 5173 N N . GLN B 1 217 ? 15.477 -6.02 -0.473 1 91.94 217 GLN B N 1
ATOM 5174 C CA . GLN B 1 217 ? 15.695 -7.422 -0.806 1 91.94 217 GLN B CA 1
ATOM 5175 C C . GLN B 1 217 ? 14.516 -7.996 -1.585 1 91.94 217 GLN B C 1
ATOM 5177 O O . GLN B 1 217 ? 13.531 -7.293 -1.841 1 91.94 217 GLN B O 1
ATOM 5182 N N . ARG B 1 218 ? 14.664 -9.203 -1.909 1 91.19 218 ARG B N 1
ATOM 5183 C CA . ARG B 1 218 ? 13.688 -9.852 -2.777 1 91.19 218 ARG B CA 1
ATOM 5184 C C . ARG B 1 218 ? 12.289 -9.797 -2.17 1 91.19 218 ARG B C 1
ATOM 5186 O O . ARG B 1 218 ? 11.305 -9.562 -2.879 1 91.19 218 ARG B O 1
ATOM 5193 N N . MET B 1 219 ? 12.211 -10.078 -0.849 1 95.25 219 MET B N 1
ATOM 5194 C CA . MET B 1 219 ? 10.898 -10.195 -0.223 1 95.25 219 MET B CA 1
ATOM 5195 C C . MET B 1 219 ? 10.586 -8.969 0.623 1 95.25 219 MET B C 1
ATOM 5197 O O . MET B 1 219 ? 9.438 -8.758 1.017 1 95.25 219 MET B O 1
ATOM 5201 N N . THR B 1 220 ? 11.602 -8.148 0.921 1 95.31 220 THR B N 1
ATOM 5202 C CA . THR B 1 220 ? 11.383 -7.031 1.83 1 95.31 220 THR B CA 1
ATOM 5203 C C . THR B 1 220 ? 12.008 -5.754 1.277 1 95.31 220 THR B C 1
ATOM 5205 O O . THR B 1 220 ? 13.156 -5.762 0.833 1 95.31 220 THR B O 1
ATOM 5208 N N . PRO B 1 221 ? 11.219 -4.656 1.331 1 94.56 221 PRO B N 1
ATOM 5209 C CA . PRO B 1 221 ? 11.773 -3.373 0.901 1 94.56 221 PRO B CA 1
ATOM 5210 C C . PRO B 1 221 ? 12.695 -2.75 1.948 1 94.56 221 PRO B C 1
ATOM 5212 O O . PRO B 1 221 ? 12.82 -3.273 3.059 1 94.56 221 PRO B O 1
ATOM 5215 N N . ASN B 1 222 ? 13.391 -1.691 1.501 1 93.44 222 ASN B N 1
ATOM 5216 C CA . ASN B 1 222 ? 14.258 -0.98 2.43 1 93.44 222 ASN B CA 1
ATOM 5217 C C . ASN B 1 222 ? 13.508 -0.534 3.678 1 93.44 222 ASN B C 1
ATOM 5219 O O . ASN B 1 222 ? 12.336 -0.146 3.598 1 93.44 222 ASN B O 1
ATOM 5223 N N . GLY B 1 223 ? 14.141 -0.769 4.824 1 93.88 223 GLY B N 1
ATOM 5224 C CA . GLY B 1 223 ? 13.555 -0.374 6.094 1 93.88 223 GLY B CA 1
ATOM 5225 C C . GLY B 1 223 ? 12.844 -1.511 6.801 1 93.88 223 GLY B C 1
ATOM 5226 O O . GLY B 1 223 ? 12.562 -1.424 7.996 1 93.88 223 GLY B O 1
ATOM 5227 N N . ILE B 1 224 ? 12.484 -2.51 6.055 1 94.31 224 ILE B N 1
ATOM 5228 C CA . ILE B 1 224 ? 11.836 -3.67 6.656 1 94.31 224 ILE B CA 1
ATOM 5229 C C . ILE B 1 224 ? 12.805 -4.848 6.684 1 94.31 224 ILE B C 1
ATOM 5231 O O . ILE B 1 224 ? 13.203 -5.355 5.633 1 94.31 224 ILE B O 1
ATOM 5235 N N . SER B 1 225 ? 13.102 -5.258 7.906 1 94.25 225 SER B N 1
ATOM 5236 C CA . SER B 1 225 ? 14.141 -6.258 8.117 1 94.25 225 SER B CA 1
ATOM 5237 C C . SER B 1 225 ? 13.539 -7.637 8.359 1 94.25 225 SER B C 1
ATOM 5239 O O . SER B 1 225 ? 12.586 -7.777 9.125 1 94.25 225 SER B O 1
ATOM 5241 N N . ALA B 1 226 ? 14.055 -8.625 7.66 1 95.81 226 ALA B N 1
ATOM 5242 C CA . ALA B 1 226 ? 13.648 -10.016 7.816 1 95.81 226 ALA B CA 1
ATOM 5243 C C . ALA B 1 226 ? 14.859 -10.945 7.77 1 95.81 226 ALA B C 1
ATOM 5245 O O . ALA B 1 226 ? 15.914 -10.578 7.254 1 95.81 226 ALA B O 1
ATOM 5246 N N . LEU B 1 227 ? 14.672 -12.062 8.352 1 96.62 227 LEU B N 1
ATOM 5247 C CA . LEU B 1 227 ? 15.734 -13.055 8.367 1 96.62 227 LEU B CA 1
ATOM 5248 C C . LEU B 1 227 ? 15.656 -13.961 7.145 1 96.62 227 LEU B C 1
ATOM 5250 O O . LEU B 1 227 ? 14.664 -14.672 6.965 1 96.62 227 LEU B O 1
ATOM 5254 N N . TYR B 1 228 ? 16.703 -13.883 6.332 1 95.94 228 TYR B N 1
ATOM 5255 C CA . TYR B 1 228 ? 16.859 -14.766 5.184 1 95.94 228 TYR B CA 1
ATOM 5256 C C . TYR B 1 228 ? 17.797 -15.922 5.508 1 95.94 228 TYR B C 1
ATOM 5258 O O . TYR B 1 228 ? 18.906 -15.711 5.992 1 95.94 228 TYR B O 1
ATOM 5266 N N . CYS B 1 229 ? 17.297 -17.078 5.262 1 96.44 229 CYS B N 1
ATOM 5267 C CA . CYS B 1 229 ? 18.094 -18.297 5.48 1 96.44 229 CYS B CA 1
ATOM 5268 C C . CYS B 1 229 ? 17.844 -19.312 4.375 1 96.44 229 CYS B C 1
ATOM 5270 O O . CYS B 1 229 ? 17.203 -19 3.369 1 96.44 229 CYS B O 1
ATOM 5272 N N . ALA B 1 230 ? 18.547 -20.469 4.551 1 96.75 230 ALA B N 1
ATOM 5273 C CA . ALA B 1 230 ? 18.344 -21.609 3.664 1 96.75 230 ALA B CA 1
ATOM 5274 C C . ALA B 1 230 ? 18.297 -22.922 4.457 1 96.75 230 ALA B C 1
ATOM 5276 O O . ALA B 1 230 ? 18.734 -22.969 5.609 1 96.75 230 ALA B O 1
ATOM 5277 N N . LEU B 1 231 ? 17.766 -23.891 3.834 1 96.44 231 LEU B N 1
ATOM 5278 C CA . LEU B 1 231 ? 17.703 -25.188 4.496 1 96.44 231 LEU B CA 1
ATOM 5279 C C . LEU B 1 231 ? 19.016 -25.938 4.312 1 96.44 231 LEU B C 1
ATOM 5281 O O . LEU B 1 231 ? 19.297 -26.891 5.062 1 96.44 231 LEU B O 1
ATOM 5285 N N . GLU B 1 232 ? 19.797 -25.562 3.295 1 95.19 232 GLU B N 1
ATOM 5286 C CA . GLU B 1 232 ? 21.094 -26.172 3.043 1 95.19 232 GLU B CA 1
ATOM 5287 C C . GLU B 1 232 ? 22.203 -25.125 3.129 1 95.19 232 GLU B C 1
ATOM 5289 O O . GLU B 1 232 ? 22.062 -24 2.65 1 95.19 232 GLU B O 1
ATOM 5294 N N . ARG B 1 233 ? 23.328 -25.531 3.717 1 94.06 233 ARG B N 1
ATOM 5295 C CA . ARG B 1 233 ? 24.453 -24.594 3.867 1 94.06 233 ARG B CA 1
ATOM 5296 C C . ARG B 1 233 ? 24.984 -24.156 2.508 1 94.06 233 ARG B C 1
ATOM 5298 O O . ARG B 1 233 ? 25.297 -22.984 2.312 1 94.06 233 ARG B O 1
ATOM 5305 N N . GLU B 1 234 ? 25.031 -25.156 1.602 1 91.62 234 GLU B N 1
ATOM 5306 C CA . GLU B 1 234 ? 25.531 -24.859 0.259 1 91.62 234 GLU B CA 1
ATOM 5307 C C . GLU B 1 234 ? 24.641 -23.844 -0.448 1 91.62 234 GLU B C 1
ATOM 5309 O O . GLU B 1 234 ? 25.141 -22.969 -1.16 1 91.62 234 GLU B O 1
ATOM 5314 N N . THR B 1 235 ? 23.375 -23.969 -0.247 1 92.31 235 THR B N 1
ATOM 5315 C CA . THR B 1 235 ? 22.438 -23.016 -0.831 1 92.31 235 THR B CA 1
ATOM 5316 C C . THR B 1 235 ? 22.656 -21.609 -0.26 1 92.31 235 THR B C 1
ATOM 5318 O O . THR B 1 235 ? 22.672 -20.625 -1.001 1 92.31 235 THR B O 1
ATOM 5321 N N . CYS B 1 236 ? 22.828 -21.609 0.978 1 91.75 236 CYS B N 1
ATOM 5322 C CA . CYS B 1 236 ? 23.062 -20.344 1.661 1 91.75 236 CYS B CA 1
ATOM 5323 C C . CYS B 1 236 ? 24.312 -19.641 1.107 1 91.75 236 CYS B C 1
ATOM 5325 O O . CYS B 1 236 ? 24.297 -18.438 0.864 1 91.75 236 CYS B O 1
ATOM 5327 N N . LEU B 1 237 ? 25.344 -20.391 0.872 1 90.38 237 LEU B N 1
ATOM 5328 C CA . LEU B 1 237 ? 26.578 -19.844 0.331 1 90.38 237 LEU B CA 1
ATOM 5329 C C . LEU B 1 237 ? 26.375 -19.328 -1.091 1 90.38 237 LEU B C 1
ATOM 5331 O O . LEU B 1 237 ? 26.891 -18.281 -1.454 1 90.38 237 LEU B O 1
ATOM 5335 N N . SER B 1 238 ? 25.625 -20.094 -1.868 1 88.56 238 SER B N 1
ATOM 5336 C CA . SER B 1 238 ? 25.344 -19.688 -3.242 1 88.56 238 SER B CA 1
ATOM 5337 C C . SER B 1 238 ? 24.547 -18.391 -3.285 1 88.56 238 SER B C 1
ATOM 5339 O O . SER B 1 238 ? 24.734 -17.562 -4.176 1 88.56 238 SER B O 1
ATOM 5341 N N . GLU B 1 239 ? 23.688 -18.109 -2.316 1 89.62 239 GLU B N 1
ATOM 5342 C CA . GLU B 1 239 ? 22.781 -16.984 -2.293 1 89.62 239 GLU B CA 1
ATOM 5343 C C . GLU B 1 239 ? 23.5 -15.703 -1.86 1 89.62 239 GLU B C 1
ATOM 5345 O O . GLU B 1 239 ? 22.969 -14.602 -2.039 1 89.62 239 GLU B O 1
ATOM 5350 N N . ILE B 1 240 ? 24.625 -15.82 -1.315 1 88.12 240 ILE B N 1
ATOM 5351 C CA . ILE B 1 240 ? 25.422 -14.641 -0.97 1 88.12 240 ILE B CA 1
ATOM 5352 C C . ILE B 1 240 ? 25.953 -13.992 -2.242 1 88.12 240 ILE B C 1
ATOM 5354 O O . ILE B 1 240 ? 26.25 -12.789 -2.256 1 88.12 240 ILE B O 1
ATOM 5358 N N . ARG B 1 241 ? 26.047 -14.781 -3.371 1 83.44 241 ARG B N 1
ATOM 5359 C CA . ARG B 1 241 ? 26.547 -14.336 -4.668 1 83.44 241 ARG B CA 1
ATOM 5360 C C . ARG B 1 241 ? 27.906 -13.68 -4.531 1 83.44 241 ARG B C 1
ATOM 5362 O O . ARG B 1 241 ? 28.125 -12.562 -5.012 1 83.44 241 ARG B O 1
ATOM 5369 N N . SER B 1 242 ? 28.719 -14.344 -3.795 1 83.56 242 SER B N 1
ATOM 5370 C CA . SER B 1 242 ? 30.078 -13.891 -3.562 1 83.56 242 SER B CA 1
ATOM 5371 C C . SER B 1 242 ? 30.922 -13.992 -4.828 1 83.56 242 SER B C 1
ATOM 5373 O O . SER B 1 242 ? 30.531 -14.664 -5.789 1 83.56 242 SER B O 1
ATOM 5375 N N . ILE B 1 243 ? 32 -13.227 -4.809 1 84.62 243 ILE B N 1
ATOM 5376 C CA . ILE B 1 243 ? 33 -13.375 -5.867 1 84.62 243 ILE B CA 1
ATOM 5377 C C . ILE B 1 243 ? 34.188 -14.141 -5.336 1 84.62 243 ILE B C 1
ATOM 5379 O O . ILE B 1 243 ? 34.344 -14.297 -4.121 1 84.62 243 ILE B O 1
ATOM 5383 N N . THR B 1 244 ? 35 -14.586 -6.27 1 85 244 THR B N 1
ATOM 5384 C CA . THR B 1 244 ? 36.219 -15.32 -5.895 1 85 244 THR B CA 1
ATOM 5385 C C . THR B 1 244 ? 37.125 -14.461 -5.008 1 85 244 THR B C 1
ATOM 5387 O O . THR B 1 244 ? 37.344 -13.289 -5.301 1 85 244 THR B O 1
ATOM 5390 N N . GLY B 1 245 ? 37.562 -15.094 -3.912 1 84 245 GLY B N 1
ATOM 5391 C CA . GLY B 1 245 ? 38.406 -14.383 -2.977 1 84 245 GLY B CA 1
ATOM 5392 C C . GLY B 1 245 ? 37.656 -13.883 -1.749 1 84 245 GLY B C 1
ATOM 5393 O O . GLY B 1 245 ? 38.281 -13.555 -0.736 1 84 245 GLY B O 1
ATOM 5394 N N . ASP B 1 246 ? 36.406 -13.945 -1.835 1 88.94 246 ASP B N 1
ATOM 5395 C CA . ASP B 1 246 ? 35.594 -13.484 -0.709 1 88.94 246 ASP B CA 1
ATOM 5396 C C . ASP B 1 246 ? 35.688 -14.453 0.464 1 88.94 246 ASP B C 1
ATOM 5398 O O . ASP B 1 246 ? 35.906 -15.648 0.269 1 88.94 246 ASP B O 1
ATOM 5402 N N . HIS B 1 247 ? 35.562 -13.891 1.655 1 89.25 247 HIS B N 1
ATOM 5403 C CA . HIS B 1 247 ? 35.375 -14.688 2.869 1 89.25 247 HIS B CA 1
ATOM 5404 C C . HIS B 1 247 ? 33.938 -14.633 3.375 1 89.25 247 HIS B C 1
ATOM 5406 O O . HIS B 1 247 ? 33.375 -13.547 3.469 1 89.25 247 HIS B O 1
ATOM 5412 N N . VAL B 1 248 ? 33.438 -15.859 3.619 1 91.88 248 VAL B N 1
ATOM 5413 C CA . VAL B 1 248 ? 32.062 -15.969 4.078 1 91.88 248 VAL B CA 1
ATOM 5414 C C . VAL B 1 248 ? 32 -16.75 5.391 1 91.88 248 VAL B C 1
ATOM 5416 O O . VAL B 1 248 ? 32.75 -17.719 5.57 1 91.88 248 VAL B O 1
ATOM 5419 N N . VAL B 1 249 ? 31.219 -16.188 6.316 1 92.25 249 VAL B N 1
ATOM 5420 C CA . VAL B 1 249 ? 30.984 -16.875 7.574 1 92.25 249 VAL B CA 1
ATOM 5421 C C . VAL B 1 249 ? 29.547 -17.391 7.613 1 92.25 249 VAL B C 1
ATOM 5423 O O . VAL B 1 249 ? 28.609 -16.656 7.305 1 92.25 249 VAL B O 1
ATOM 5426 N N . SER B 1 250 ? 29.391 -18.688 7.906 1 95.31 250 SER B N 1
ATOM 5427 C CA . SER B 1 250 ? 28.047 -19.266 7.977 1 95.31 250 SER B CA 1
ATOM 5428 C C . SER B 1 250 ? 27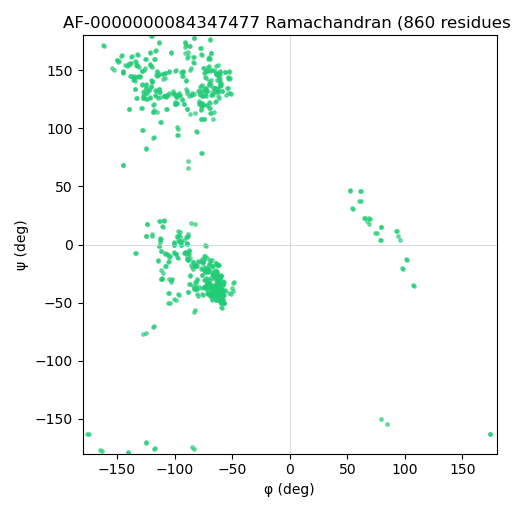.781 -19.875 9.344 1 95.31 250 SER B C 1
ATOM 5430 O O . SER B 1 250 ? 28.719 -20.188 10.086 1 95.31 250 SER B O 1
ATOM 5432 N N . ALA B 1 251 ? 26.531 -19.953 9.695 1 94.75 251 ALA B N 1
ATOM 5433 C CA . ALA B 1 251 ? 26.109 -20.578 10.945 1 94.75 251 ALA B CA 1
ATOM 5434 C C . ALA B 1 251 ? 24.797 -21.344 10.75 1 94.75 251 ALA B C 1
ATOM 5436 O O . ALA B 1 251 ? 24.047 -21.078 9.812 1 94.75 251 ALA B O 1
ATOM 5437 N N . ALA B 1 252 ? 24.656 -22.312 11.602 1 96.62 252 ALA B N 1
ATOM 5438 C CA . ALA B 1 252 ? 23.391 -23.047 11.648 1 96.62 252 ALA B CA 1
ATOM 5439 C C . ALA B 1 252 ? 22.422 -22.406 12.641 1 96.62 252 ALA B C 1
ATOM 5441 O O . ALA B 1 252 ? 22.844 -21.891 13.688 1 96.62 252 ALA B O 1
ATOM 5442 N N . LEU B 1 253 ? 21.188 -22.375 12.281 1 97.56 253 LEU B N 1
ATOM 5443 C CA . LEU B 1 253 ? 20.094 -21.891 13.117 1 97.56 253 LEU B CA 1
ATOM 5444 C C . LEU B 1 253 ? 19.062 -22.984 13.359 1 97.56 253 LEU B C 1
ATOM 5446 O O . LEU B 1 253 ? 18.938 -23.922 12.555 1 97.56 253 LEU B O 1
ATOM 5450 N N . THR B 1 254 ? 18.375 -22.922 14.43 1 96.88 254 THR B N 1
ATOM 5451 C CA . THR B 1 254 ? 17.297 -23.844 14.719 1 96.88 254 THR B CA 1
ATOM 5452 C C . THR B 1 254 ? 16.172 -23.141 15.477 1 96.88 254 THR B C 1
ATOM 5454 O O . THR B 1 254 ? 16.406 -22.172 16.188 1 96.88 254 THR B O 1
ATOM 5457 N N . PRO B 1 255 ? 14.922 -23.578 15.281 1 96.81 255 PRO B N 1
ATOM 5458 C CA . PRO B 1 255 ? 13.836 -23 16.078 1 96.81 255 PRO B CA 1
ATOM 5459 C C . PRO B 1 255 ? 13.984 -23.281 17.562 1 96.81 255 PRO B C 1
ATOM 5461 O O . PRO B 1 255 ? 14.523 -24.312 17.953 1 96.81 255 PRO B O 1
ATOM 5464 N N . VAL B 1 256 ? 13.516 -22.297 18.328 1 94.5 256 VAL B N 1
ATOM 5465 C CA . VAL B 1 256 ? 13.453 -22.516 19.766 1 94.5 256 VAL B CA 1
ATOM 5466 C C . VAL B 1 256 ? 12.5 -23.672 20.062 1 94.5 256 VAL B C 1
ATOM 5468 O O . VAL B 1 256 ? 12.828 -24.578 20.844 1 94.5 256 VAL B O 1
ATOM 5471 N N . ALA B 1 257 ? 11.336 -23.656 19.469 1 93.56 257 ALA B N 1
ATOM 5472 C CA . ALA B 1 257 ? 10.367 -24.75 19.562 1 93.56 257 ALA B CA 1
ATOM 5473 C C . ALA B 1 257 ? 9.953 -25.25 18.188 1 93.56 257 ALA B C 1
ATOM 5475 O O . ALA B 1 257 ? 10.453 -26.266 17.703 1 93.56 257 ALA B O 1
ATOM 5476 N N . GLU B 1 258 ? 9.125 -24.484 17.578 1 95.69 258 GLU B N 1
ATOM 5477 C CA . GLU B 1 258 ? 8.68 -24.844 16.234 1 95.69 258 GLU B CA 1
ATOM 5478 C C . GLU B 1 258 ? 8.469 -23.609 15.367 1 95.69 258 GLU B C 1
ATOM 5480 O O . GLU B 1 258 ? 8.164 -22.531 15.883 1 95.69 258 GLU B O 1
ATOM 5485 N N . LEU B 1 259 ? 8.719 -23.781 14.125 1 96.75 259 LEU B N 1
ATOM 5486 C CA . LEU B 1 259 ? 8.391 -22.797 13.094 1 96.75 259 LEU B CA 1
ATOM 5487 C C . LEU B 1 259 ? 7.457 -23.391 12.047 1 96.75 259 LEU B C 1
ATOM 5489 O O . LEU B 1 259 ? 7.711 -24.5 11.547 1 96.75 259 LEU B O 1
ATOM 5493 N N . LYS B 1 260 ? 6.387 -22.75 11.82 1 97.75 260 LYS B N 1
ATOM 5494 C CA . LYS B 1 260 ? 5.523 -23.078 10.695 1 97.75 260 LYS B CA 1
ATOM 5495 C C . LYS B 1 260 ? 5.77 -22.141 9.516 1 97.75 260 LYS B C 1
ATOM 5497 O O . LYS B 1 260 ? 5.777 -20.922 9.672 1 97.75 260 LYS B O 1
ATOM 5502 N N . LEU B 1 261 ? 5.988 -22.75 8.367 1 98.12 261 LEU B N 1
ATOM 5503 C CA . LEU B 1 261 ? 6.32 -21.969 7.184 1 98.12 261 LEU B CA 1
ATOM 5504 C C . LEU B 1 261 ? 5.359 -22.281 6.043 1 98.12 261 LEU B C 1
ATOM 5506 O O . LEU B 1 261 ? 4.965 -23.438 5.848 1 98.12 261 LEU B O 1
ATOM 5510 N N . LEU B 1 262 ? 4.926 -21.25 5.336 1 96.88 262 LEU B N 1
ATOM 5511 C CA . LEU B 1 262 ? 4.223 -21.469 4.078 1 96.88 262 LEU B CA 1
ATOM 5512 C C . LEU B 1 262 ? 5.172 -21.984 3.008 1 96.88 262 LEU B C 1
ATOM 5514 O O . LEU B 1 262 ? 6.09 -21.281 2.586 1 96.88 262 LEU B O 1
ATOM 5518 N N . ASP B 1 263 ? 4.934 -23.141 2.545 1 95.69 263 ASP B N 1
ATOM 5519 C CA . ASP B 1 263 ? 5.855 -23.828 1.642 1 95.69 263 ASP B CA 1
ATOM 5520 C C . ASP B 1 263 ? 5.43 -23.641 0.186 1 95.69 263 ASP B C 1
ATOM 5522 O O . ASP B 1 263 ? 4.66 -24.453 -0.344 1 95.69 263 ASP B O 1
ATOM 5526 N N . LEU B 1 264 ? 6.074 -22.734 -0.463 1 91.56 264 LEU B N 1
ATOM 5527 C CA . LEU B 1 264 ? 5.734 -22.469 -1.854 1 91.56 264 LEU B CA 1
ATOM 5528 C C . LEU B 1 264 ? 6.289 -23.547 -2.775 1 91.56 264 LEU B C 1
ATOM 5530 O O . LEU B 1 264 ? 5.883 -23.641 -3.938 1 91.56 264 LEU B O 1
ATOM 5534 N N . THR B 1 265 ? 7.18 -24.312 -2.275 1 87.56 265 THR B N 1
ATOM 5535 C CA . THR B 1 265 ? 7.742 -25.406 -3.074 1 87.56 265 THR B CA 1
ATOM 5536 C C . THR B 1 265 ? 6.754 -26.562 -3.195 1 87.56 265 THR B C 1
ATOM 5538 O O . THR B 1 265 ? 6.918 -27.438 -4.043 1 87.56 265 THR B O 1
ATOM 5541 N N . ALA B 1 266 ? 5.762 -26.547 -2.41 1 82.62 266 ALA B N 1
ATOM 5542 C CA . ALA B 1 266 ? 4.836 -27.688 -2.359 1 82.62 266 ALA B CA 1
ATOM 5543 C C . ALA B 1 266 ? 3.461 -27.297 -2.891 1 82.62 266 ALA B C 1
ATOM 5545 O O . ALA B 1 266 ? 2.465 -27.953 -2.6 1 82.62 266 ALA B O 1
ATOM 5546 N N . LEU B 1 267 ? 3.414 -26.234 -3.654 1 80.12 267 LEU B N 1
ATOM 5547 C CA . LEU B 1 267 ? 2.105 -25.75 -4.082 1 80.12 267 LEU B CA 1
ATOM 5548 C C . LEU B 1 267 ? 1.485 -26.688 -5.109 1 80.12 267 LEU B C 1
ATOM 5550 O O . LEU B 1 267 ? 0.264 -26.719 -5.273 1 80.12 267 LEU B O 1
ATOM 5554 N N . ASN B 1 268 ? 2.338 -27.453 -5.805 1 73.62 268 ASN B N 1
ATOM 5555 C CA . ASN B 1 268 ? 1.84 -28.453 -6.746 1 73.62 268 ASN B CA 1
ATOM 5556 C C . ASN B 1 268 ? 1.055 -29.547 -6.035 1 73.62 268 ASN B C 1
ATOM 5558 O O . ASN B 1 268 ? 0.279 -30.266 -6.664 1 73.62 268 ASN B O 1
ATOM 5562 N N . GLN B 1 269 ? 1.262 -29.562 -4.762 1 76.81 269 GLN B N 1
ATOM 5563 C CA . GLN B 1 269 ? 0.592 -30.594 -3.984 1 76.81 269 GLN B CA 1
ATOM 5564 C C . GLN B 1 269 ? -0.783 -30.125 -3.514 1 76.81 269 GLN B C 1
ATOM 5566 O O . GLN B 1 269 ? -1.59 -30.938 -3.043 1 76.81 269 GLN B O 1
ATOM 5571 N N . VAL B 1 270 ? -0.974 -28.922 -3.654 1 80.38 270 VAL B N 1
ATOM 5572 C CA . VAL B 1 270 ? -2.273 -28.406 -3.246 1 80.38 270 VAL B CA 1
ATOM 5573 C C . VAL B 1 270 ? -3.324 -28.75 -4.297 1 80.38 270 VAL B C 1
ATOM 5575 O O . VAL B 1 270 ? -3.164 -28.422 -5.477 1 80.38 270 VAL B O 1
ATOM 5578 N N . GLU B 1 271 ? -4.273 -29.469 -3.877 1 78.62 271 GLU B N 1
ATOM 5579 C CA . GLU B 1 271 ? -5.312 -29.891 -4.805 1 78.62 271 GLU B CA 1
ATOM 5580 C C . GLU B 1 271 ? -6.305 -28.766 -5.078 1 78.62 271 GLU B C 1
ATOM 5582 O O . GLU B 1 271 ? -6.809 -28.141 -4.148 1 78.62 271 GLU B O 1
ATOM 5587 N N . PRO B 1 272 ? -6.508 -28.547 -6.297 1 78.94 272 PRO B N 1
ATOM 5588 C CA . PRO B 1 272 ? -7.566 -27.594 -6.617 1 78.94 272 PRO B CA 1
ATOM 5589 C C . PRO B 1 272 ? -8.961 -28.109 -6.27 1 78.94 272 PRO B C 1
ATOM 5591 O O . PRO B 1 272 ? -9.133 -29.297 -5.98 1 78.94 272 PRO B O 1
ATOM 5594 N N . PRO B 1 273 ? -9.875 -27.203 -6.25 1 83.31 273 PRO B N 1
ATOM 5595 C CA . PRO B 1 273 ? -11.25 -27.672 -6.055 1 83.31 273 PRO B CA 1
ATOM 5596 C C . PRO B 1 273 ? -11.648 -28.75 -7.059 1 83.31 273 PRO B C 1
ATOM 5598 O O . PRO B 1 273 ? -11.211 -28.719 -8.211 1 83.31 273 PRO B O 1
ATOM 5601 N N . ASP B 1 274 ? -12.422 -29.656 -6.559 1 87.94 274 ASP B N 1
ATOM 5602 C CA . ASP B 1 274 ? -12.906 -30.75 -7.41 1 87.94 274 ASP B CA 1
ATOM 5603 C C . ASP B 1 274 ? -14.039 -30.281 -8.312 1 87.94 274 ASP B C 1
ATOM 5605 O O . ASP B 1 274 ? -15.211 -30.516 -8.016 1 87.94 274 ASP B O 1
ATOM 5609 N N . LEU B 1 275 ? -13.641 -29.625 -9.328 1 92.12 275 LEU B N 1
ATOM 5610 C CA . LEU B 1 275 ? -14.602 -29.094 -10.281 1 92.12 275 LEU B CA 1
ATOM 5611 C C . LEU B 1 275 ? -14.555 -29.875 -11.594 1 92.12 275 LEU B C 1
ATOM 5613 O O . LEU B 1 275 ? -13.5 -30.406 -11.969 1 92.12 275 LEU B O 1
ATOM 5617 N N . LYS B 1 276 ? -15.742 -29.938 -12.172 1 94.44 276 LYS B N 1
ATOM 5618 C CA . LYS B 1 276 ? -15.867 -30.562 -13.484 1 94.44 276 LYS B CA 1
ATOM 5619 C C . LYS B 1 276 ? -16.25 -29.531 -14.547 1 94.44 276 LYS B C 1
ATOM 5621 O O . LYS B 1 276 ? -16.484 -28.359 -14.227 1 94.44 276 LYS B O 1
ATOM 5626 N N . LEU B 1 277 ? -16.266 -29.969 -15.75 1 96.25 277 LEU B N 1
ATOM 5627 C CA . LEU B 1 277 ? -16.5 -29.062 -16.875 1 96.25 277 LEU B CA 1
ATOM 5628 C C . LEU B 1 277 ? -17.859 -28.375 -16.734 1 96.25 277 LEU B C 1
ATOM 5630 O O . LEU B 1 277 ? -18.031 -27.25 -17.203 1 96.25 277 LEU B O 1
ATOM 5634 N N . LEU B 1 278 ? -18.766 -29.047 -16.047 1 97.5 278 LEU B N 1
ATOM 5635 C CA . LEU B 1 278 ? -20.109 -28.484 -15.93 1 97.5 278 LEU B CA 1
ATOM 5636 C C . LEU B 1 278 ? -20.219 -27.578 -14.711 1 97.5 278 LEU B C 1
ATOM 5638 O O . LEU B 1 278 ? -21.266 -26.969 -14.477 1 97.5 278 LEU B O 1
ATOM 5642 N N . ASP B 1 279 ? -19.109 -27.453 -14.008 1 96.56 279 ASP B N 1
ATOM 5643 C CA . ASP B 1 279 ? -19.094 -26.578 -12.836 1 96.56 279 ASP B CA 1
ATOM 5644 C C . ASP B 1 279 ? -18.609 -25.172 -13.195 1 96.56 279 ASP B C 1
ATOM 5646 O O . ASP B 1 279 ? -17.766 -25.016 -14.086 1 96.56 279 ASP B O 1
ATOM 5650 N N . VAL B 1 280 ? -19.172 -24.219 -12.43 1 95.81 280 VAL B N 1
ATOM 5651 C CA . VAL B 1 280 ? -18.719 -22.844 -12.602 1 95.81 280 VAL B CA 1
ATOM 5652 C C . VAL B 1 280 ? -17.266 -22.703 -12.117 1 95.81 280 VAL B C 1
ATOM 5654 O O . VAL B 1 280 ? -16.922 -23.188 -11.039 1 95.81 280 VAL B O 1
ATOM 5657 N N . GLY B 1 281 ? -16.422 -22.141 -12.969 1 94.06 281 GLY B N 1
ATOM 5658 C CA . GLY B 1 281 ? -15.086 -21.781 -12.531 1 94.06 281 GLY B CA 1
ATOM 5659 C C . GLY B 1 281 ? -14.062 -22.875 -12.773 1 94.06 281 GLY B C 1
ATOM 5660 O O . GLY B 1 281 ? -12.93 -22.781 -12.297 1 94.06 281 GLY B O 1
ATOM 5661 N N . PHE B 1 282 ? -14.414 -23.891 -13.547 1 94.5 282 PHE B N 1
ATOM 5662 C CA . PHE B 1 282 ? -13.516 -25.016 -13.789 1 94.5 282 PHE B CA 1
ATOM 5663 C C . PHE B 1 282 ? -12.227 -24.531 -14.438 1 94.5 282 PHE B C 1
ATOM 5665 O O . PHE B 1 282 ? -11.133 -24.797 -13.93 1 94.5 282 PHE B O 1
ATOM 5672 N N . ARG B 1 283 ? -12.297 -23.844 -15.484 1 94.06 283 ARG B N 1
ATOM 5673 C CA . ARG B 1 283 ? -11.133 -23.375 -16.234 1 94.06 283 ARG B CA 1
ATOM 5674 C C . ARG B 1 283 ? -10.336 -22.359 -15.414 1 94.06 283 ARG B C 1
ATOM 5676 O O . ARG B 1 283 ? -9.109 -22.359 -15.445 1 94.06 283 ARG B O 1
ATOM 5683 N N . ASP B 1 284 ? -11.008 -21.578 -14.711 1 93.62 284 ASP B N 1
ATOM 5684 C CA . ASP B 1 284 ? -10.367 -20.609 -13.836 1 93.62 284 ASP B CA 1
ATOM 5685 C C . ASP B 1 284 ? -9.508 -21.297 -12.781 1 93.62 284 ASP B C 1
ATOM 5687 O O . ASP B 1 284 ? -8.375 -20.875 -12.523 1 93.62 284 ASP B O 1
ATOM 5691 N N . ALA B 1 285 ? -10.094 -22.328 -12.266 1 91.19 285 ALA B N 1
ATOM 5692 C CA . ALA B 1 285 ? -9.367 -23.094 -11.25 1 91.19 285 ALA B CA 1
ATOM 5693 C C . ALA B 1 285 ? -8.125 -23.75 -11.844 1 91.19 285 ALA B C 1
ATOM 5695 O O . ALA B 1 285 ? -7.074 -23.812 -11.203 1 91.19 285 ALA B O 1
ATOM 5696 N N . LEU B 1 286 ? -8.281 -24.234 -12.984 1 90.31 286 LEU B N 1
ATOM 5697 C CA . LEU B 1 286 ? -7.152 -24.859 -13.68 1 90.31 286 LEU B CA 1
ATOM 5698 C C . LEU B 1 286 ? -6.055 -23.828 -13.953 1 90.31 286 LEU B C 1
ATOM 5700 O O . LEU B 1 286 ? -4.879 -24.094 -13.688 1 90.31 286 LEU B O 1
ATOM 5704 N N . HIS B 1 287 ? -6.422 -22.703 -14.445 1 92.81 287 HIS B N 1
ATOM 5705 C CA . HIS B 1 287 ? -5.469 -21.641 -14.727 1 92.81 287 HIS B CA 1
ATOM 5706 C C . HIS B 1 287 ? -4.77 -21.172 -13.453 1 92.81 287 HIS B C 1
ATOM 5708 O O . HIS B 1 287 ? -3.564 -20.906 -13.461 1 92.81 287 HIS B O 1
ATOM 5714 N N . ARG B 1 288 ? -5.516 -21.094 -12.484 1 92 288 ARG B N 1
ATOM 5715 C CA . ARG B 1 288 ? -4.98 -20.641 -11.211 1 92 288 ARG B CA 1
ATOM 5716 C C . ARG B 1 288 ? -3.92 -21.609 -10.688 1 92 288 ARG B C 1
ATOM 5718 O O . ARG B 1 288 ? -2.861 -21.188 -10.219 1 92 288 ARG B O 1
ATOM 5725 N N . LYS B 1 289 ? -4.23 -22.828 -10.766 1 88.81 289 LYS B N 1
ATOM 5726 C CA . LYS B 1 289 ? -3.289 -23.844 -10.32 1 88.81 289 LYS B CA 1
ATOM 5727 C C . LYS B 1 289 ? -1.984 -23.781 -11.109 1 88.81 289 LYS B C 1
ATOM 5729 O O . LYS B 1 289 ? -0.899 -23.781 -10.523 1 88.81 289 LYS B O 1
ATOM 5734 N N . VAL B 1 290 ? -2.129 -23.75 -12.352 1 88.19 290 VAL B N 1
ATOM 5735 C CA . VAL B 1 290 ? -0.959 -23.703 -13.219 1 88.19 290 VAL B CA 1
ATOM 5736 C C . VAL B 1 290 ? -0.166 -22.422 -12.953 1 88.19 290 VAL B C 1
ATOM 5738 O O . VAL B 1 290 ? 1.064 -22.453 -12.883 1 88.19 290 VAL B O 1
ATOM 5741 N N . PHE B 1 291 ? -0.841 -21.422 -12.773 1 91.88 291 PHE B N 1
ATOM 5742 C CA . PHE B 1 291 ? -0.192 -20.125 -12.547 1 91.88 291 PHE B CA 1
ATOM 5743 C C . PHE B 1 291 ? 0.577 -20.141 -11.227 1 91.88 291 PHE B C 1
ATOM 5745 O O . PHE B 1 291 ? 1.646 -19.531 -11.125 1 91.88 291 PHE B O 1
ATOM 5752 N N . LEU B 1 292 ? 0.008 -20.672 -10.25 1 89.25 292 LEU B N 1
ATOM 5753 C CA . LEU B 1 292 ? 0.667 -20.734 -8.953 1 89.25 292 LEU B CA 1
ATOM 5754 C C . LEU B 1 292 ? 2.068 -21.312 -9.078 1 89.25 292 LEU B C 1
ATOM 5756 O O . LEU B 1 292 ? 3.006 -20.828 -8.438 1 89.25 292 LEU B O 1
ATOM 5760 N N . GLY B 1 293 ? 2.131 -22.312 -9.852 1 84.25 293 GLY B N 1
ATOM 5761 C CA . GLY B 1 293 ? 3.451 -22.859 -10.109 1 84.25 293 GLY B CA 1
ATOM 5762 C C . GLY B 1 293 ? 4.395 -21.875 -10.766 1 84.25 293 GLY B C 1
ATOM 5763 O O . GLY B 1 293 ? 5.562 -21.781 -10.383 1 84.25 293 GLY B O 1
ATOM 5764 N N . SER B 1 294 ? 3.877 -21.188 -11.68 1 87.44 294 SER B N 1
ATOM 5765 C CA . SER B 1 294 ? 4.66 -20.172 -12.383 1 87.44 294 SER B CA 1
ATOM 5766 C C . SER B 1 294 ? 5.051 -19.031 -11.461 1 87.44 294 SER B C 1
ATOM 5768 O O . SER B 1 294 ? 6.137 -18.469 -11.578 1 87.44 294 SER B O 1
ATOM 5770 N N . LEU B 1 295 ? 4.168 -18.703 -10.609 1 90.88 295 LEU B N 1
ATOM 5771 C CA . LEU B 1 295 ? 4.398 -17.594 -9.68 1 90.88 295 LEU B CA 1
ATOM 5772 C C . LEU B 1 295 ? 5.602 -17.891 -8.789 1 90.88 295 LEU B C 1
ATOM 5774 O O . LEU B 1 295 ? 6.398 -16.984 -8.5 1 90.88 295 LEU B O 1
ATOM 5778 N N . VAL B 1 296 ? 5.699 -19.078 -8.375 1 89.31 296 VAL B N 1
ATOM 5779 C CA . VAL B 1 296 ? 6.816 -19.469 -7.52 1 89.31 296 VAL B CA 1
ATOM 5780 C C . VAL B 1 296 ? 8.141 -19.203 -8.242 1 89.31 296 VAL B C 1
ATOM 5782 O O . VAL B 1 296 ? 9.086 -18.688 -7.652 1 89.31 296 VAL B O 1
ATOM 5785 N N . LYS B 1 297 ? 8.133 -19.484 -9.453 1 86.56 297 LYS B N 1
ATOM 5786 C CA . LYS B 1 297 ? 9.32 -19.25 -10.258 1 86.56 297 LYS B CA 1
ATOM 5787 C C . LYS B 1 297 ? 9.602 -17.75 -10.398 1 86.56 297 LYS B C 1
ATOM 5789 O O . LYS B 1 297 ? 10.75 -17.312 -10.297 1 86.56 297 LYS B O 1
ATOM 5794 N N . LYS B 1 298 ? 8.586 -17.094 -10.609 1 89 298 LYS B N 1
ATOM 5795 C CA . LYS B 1 298 ? 8.703 -15.648 -10.766 1 89 298 LYS B CA 1
ATOM 5796 C C . LYS B 1 298 ? 9.219 -15 -9.484 1 89 298 LYS B C 1
ATOM 5798 O O . LYS B 1 298 ? 10.031 -14.078 -9.539 1 89 298 LYS B O 1
ATOM 5803 N N . MET B 1 299 ? 8.805 -15.5 -8.375 1 88.94 299 MET B N 1
ATOM 5804 C CA . MET B 1 299 ? 9.203 -14.953 -7.082 1 88.94 299 MET B CA 1
ATOM 5805 C C . MET B 1 299 ? 10.648 -15.312 -6.754 1 88.94 299 MET B C 1
ATOM 5807 O O . MET B 1 299 ? 11.297 -14.633 -5.961 1 88.94 299 MET B O 1
ATOM 5811 N N . SER B 1 300 ? 11.102 -16.344 -7.355 1 88.75 300 SER B N 1
ATOM 5812 C CA . SER B 1 300 ? 12.422 -16.859 -7.016 1 88.75 300 SER B CA 1
ATOM 5813 C C . SER B 1 300 ? 13.5 -16.25 -7.91 1 88.75 300 SER B C 1
ATOM 5815 O O . SER B 1 300 ? 14.695 -16.391 -7.645 1 88.75 300 SER B O 1
ATOM 5817 N N . ARG B 1 301 ? 13.078 -15.516 -8.883 1 84.31 301 ARG B N 1
ATOM 5818 C CA . ARG B 1 301 ? 14.023 -14.961 -9.844 1 84.31 301 ARG B CA 1
ATOM 5819 C C . ARG B 1 301 ? 14.82 -13.82 -9.234 1 84.31 301 ARG B C 1
ATOM 5821 O O . ARG B 1 301 ? 14.258 -12.938 -8.586 1 84.31 301 ARG B O 1
ATOM 5828 N N . PRO B 1 302 ? 16.172 -13.859 -9.453 1 81.31 302 PRO B N 1
ATOM 5829 C CA . PRO B 1 302 ? 17 -12.766 -8.938 1 81.31 302 PRO B CA 1
ATOM 5830 C C . PRO B 1 302 ? 16.781 -11.453 -9.695 1 81.31 302 PRO B C 1
ATOM 5832 O O . PRO B 1 302 ? 16.297 -11.469 -10.828 1 81.31 302 PRO B O 1
ATOM 5835 N N . LYS B 1 303 ? 17.031 -10.414 -8.984 1 79.06 303 LYS B N 1
ATOM 5836 C CA . LYS B 1 303 ? 16.938 -9.094 -9.602 1 79.06 303 LYS B CA 1
ATOM 5837 C C . LYS B 1 303 ? 17.984 -8.93 -10.703 1 79.06 303 LYS B C 1
ATOM 5839 O O . LYS B 1 303 ? 19.125 -9.375 -10.562 1 79.06 303 LYS B O 1
ATOM 5844 N N . ALA B 1 304 ? 17.375 -8.352 -11.844 1 72.56 304 ALA B N 1
ATOM 5845 C CA . ALA B 1 304 ? 18.312 -8 -12.906 1 72.56 304 ALA B CA 1
ATOM 5846 C C . ALA B 1 304 ? 19.172 -6.809 -12.5 1 72.56 304 ALA B C 1
ATOM 5848 O O . ALA B 1 304 ? 18.797 -6.039 -11.617 1 72.56 304 ALA B O 1
ATOM 5849 N N . ARG B 1 305 ? 20.234 -6.707 -13.195 1 68.81 305 ARG B N 1
ATOM 5850 C CA . ARG B 1 305 ? 21.125 -5.578 -12.945 1 68.81 305 ARG B CA 1
ATOM 5851 C C . ARG B 1 305 ? 20.422 -4.254 -13.227 1 68.81 305 ARG B C 1
ATOM 5853 O O . ARG B 1 305 ? 19.719 -4.121 -14.234 1 68.81 305 ARG B O 1
ATOM 5860 N N . ASN B 1 306 ? 20.422 -3.412 -12.43 1 65.75 306 ASN B N 1
ATOM 5861 C CA . ASN B 1 306 ? 19.922 -2.047 -12.578 1 65.75 306 ASN B CA 1
ATOM 5862 C C . ASN B 1 306 ? 18.391 -1.997 -12.586 1 65.75 306 ASN B C 1
ATOM 5864 O O . ASN B 1 306 ? 17.812 -1.086 -13.172 1 65.75 306 ASN B O 1
ATOM 5868 N N . ASP B 1 307 ? 17.828 -3.061 -12.281 1 77.81 307 ASP B N 1
ATOM 5869 C CA . ASP B 1 307 ? 16.375 -3.045 -12.195 1 77.81 307 ASP B CA 1
ATOM 5870 C C . ASP B 1 307 ? 15.906 -2.871 -10.758 1 77.81 307 ASP B C 1
ATOM 5872 O O . ASP B 1 307 ? 15.711 -3.855 -10.039 1 77.81 307 ASP B O 1
ATOM 5876 N N . GLU B 1 308 ? 15.688 -1.671 -10.469 1 75.94 308 GLU B N 1
ATOM 5877 C CA . GLU B 1 308 ? 15.352 -1.351 -9.086 1 75.94 308 GLU B CA 1
ATOM 5878 C C . GLU B 1 308 ? 13.914 -1.741 -8.758 1 75.94 308 GLU B C 1
ATOM 5880 O O . GLU B 1 308 ? 13.562 -1.917 -7.59 1 75.94 308 GLU B O 1
ATOM 5885 N N . LEU B 1 309 ? 13.156 -1.978 -9.797 1 87.25 309 LEU B N 1
ATOM 5886 C CA . LEU B 1 309 ? 11.727 -2.172 -9.562 1 87.25 309 LEU B CA 1
ATOM 5887 C C . LEU B 1 309 ? 11.375 -3.654 -9.578 1 87.25 309 LEU B C 1
ATOM 5889 O O . LEU B 1 309 ? 10.266 -4.035 -9.188 1 87.25 309 LEU B O 1
ATOM 5893 N N . SER B 1 310 ? 12.32 -4.523 -9.938 1 86.5 310 SER B N 1
ATOM 5894 C CA . SER B 1 310 ? 12.031 -5.93 -10.195 1 86.5 310 SER B CA 1
ATOM 5895 C C . SER B 1 310 ? 11.508 -6.625 -8.945 1 86.5 310 SER B C 1
ATOM 5897 O O . SER B 1 310 ? 10.617 -7.477 -9.023 1 86.5 310 SER B O 1
ATOM 5899 N N . TYR B 1 311 ? 11.992 -6.148 -7.773 1 91.56 311 TYR B N 1
ATOM 5900 C CA . TYR B 1 311 ? 11.648 -6.848 -6.543 1 91.56 311 TYR B CA 1
ATOM 5901 C C . TYR B 1 311 ? 10.328 -6.336 -5.977 1 91.56 311 TYR B C 1
ATOM 5903 O O . TYR B 1 311 ? 9.766 -6.941 -5.059 1 91.56 311 TYR B O 1
ATOM 5911 N N . LEU B 1 312 ? 9.805 -5.34 -6.582 1 94 312 LEU B N 1
ATOM 5912 C CA . LEU B 1 312 ? 8.609 -4.727 -6.012 1 94 312 LEU B CA 1
ATOM 5913 C C . LEU B 1 312 ? 7.449 -5.719 -5.977 1 94 312 LEU B C 1
ATOM 5915 O O . LEU B 1 312 ? 6.75 -5.828 -4.969 1 94 312 LEU B O 1
ATOM 5919 N N . SER B 1 313 ? 7.289 -6.469 -7.039 1 94.5 313 SER B N 1
ATOM 5920 C CA . SER B 1 313 ? 6.164 -7.395 -7.117 1 94.5 313 SER B CA 1
ATOM 5921 C C . SER B 1 313 ? 6.266 -8.477 -6.051 1 94.5 313 SER B C 1
ATOM 5923 O O . SER B 1 313 ? 5.285 -8.789 -5.371 1 94.5 313 SER B O 1
ATOM 5925 N N . THR B 1 314 ? 7.477 -9 -5.848 1 95.31 314 THR B N 1
ATOM 5926 C CA . THR B 1 314 ? 7.66 -10.07 -4.871 1 95.31 314 THR B CA 1
ATOM 5927 C C . THR B 1 314 ? 7.539 -9.523 -3.449 1 95.31 314 THR B C 1
ATOM 5929 O O . THR B 1 314 ? 7.051 -10.219 -2.555 1 95.31 314 THR B O 1
ATOM 5932 N N . GLN B 1 315 ? 7.969 -8.297 -3.27 1 96.31 315 GLN B N 1
ATOM 5933 C CA . GLN B 1 315 ? 7.84 -7.648 -1.968 1 96.31 315 GLN B CA 1
ATOM 5934 C C . GLN B 1 315 ? 6.375 -7.449 -1.596 1 96.31 315 GLN B C 1
ATOM 5936 O O . GLN B 1 315 ? 5.98 -7.688 -0.452 1 96.31 315 GLN B O 1
ATOM 5941 N N . VAL B 1 316 ? 5.594 -7.051 -2.578 1 96.81 316 VAL B N 1
ATOM 5942 C CA . VAL B 1 316 ? 4.164 -6.859 -2.357 1 96.81 316 VAL B CA 1
ATOM 5943 C C . VAL B 1 316 ? 3.508 -8.195 -2.031 1 96.81 316 VAL B C 1
ATOM 5945 O O . VAL B 1 316 ? 2.705 -8.297 -1.102 1 96.81 316 VAL B O 1
ATOM 5948 N N . VAL B 1 317 ? 3.867 -9.258 -2.717 1 96.44 317 VAL B N 1
ATOM 5949 C CA . VAL B 1 317 ? 3.316 -10.594 -2.48 1 96.44 317 VAL B CA 1
ATOM 5950 C C . VAL B 1 317 ? 3.68 -11.062 -1.073 1 96.44 317 VAL B C 1
ATOM 5952 O O . VAL B 1 317 ? 2.822 -11.555 -0.336 1 96.44 317 VAL B O 1
ATOM 5955 N N . PHE B 1 318 ? 4.895 -10.875 -0.688 1 96.88 318 PHE B N 1
ATOM 5956 C CA . PHE B 1 318 ? 5.359 -11.281 0.632 1 96.88 318 PHE B CA 1
ATOM 5957 C C . PHE B 1 318 ? 4.559 -10.586 1.726 1 96.88 318 PHE B C 1
ATOM 5959 O O . PHE B 1 318 ? 4.125 -11.227 2.688 1 96.88 318 PHE B O 1
ATOM 5966 N N . GLU B 1 319 ? 4.449 -9.281 1.579 1 97.12 319 GLU B N 1
ATOM 5967 C CA . GLU B 1 319 ? 3.705 -8.523 2.586 1 97.12 319 GLU B CA 1
ATOM 5968 C C . GLU B 1 319 ? 2.252 -8.984 2.656 1 97.12 319 GLU B C 1
ATOM 5970 O O . GLU B 1 319 ? 1.678 -9.086 3.742 1 97.12 319 GLU B O 1
ATOM 5975 N N . TYR B 1 320 ? 1.67 -9.234 1.497 1 96.25 320 TYR B N 1
ATOM 5976 C CA . TYR B 1 320 ? 0.307 -9.75 1.456 1 96.25 320 TYR B CA 1
ATOM 5977 C C . TYR B 1 320 ? 0.198 -11.062 2.229 1 96.25 320 TYR B C 1
ATOM 5979 O O . TYR B 1 320 ? -0.699 -11.227 3.059 1 96.25 320 TYR B O 1
ATOM 5987 N N . LEU B 1 321 ? 1.075 -11.984 1.958 1 96.31 321 LEU B N 1
ATOM 5988 C CA . LEU B 1 321 ? 1.054 -13.289 2.607 1 96.31 321 LEU B CA 1
ATOM 5989 C C . LEU B 1 321 ? 1.268 -13.156 4.113 1 96.31 321 LEU B C 1
ATOM 5991 O O . LEU B 1 321 ? 0.635 -13.859 4.898 1 96.31 321 LEU B O 1
ATOM 5995 N N . ARG B 1 322 ? 2.166 -12.266 4.48 1 96.62 322 ARG B N 1
ATOM 5996 C CA . ARG B 1 322 ? 2.43 -11.977 5.887 1 96.62 322 ARG B CA 1
ATOM 5997 C C . ARG B 1 322 ? 1.165 -11.5 6.594 1 96.62 322 ARG B C 1
ATOM 5999 O O . ARG B 1 322 ? 0.852 -11.969 7.695 1 96.62 322 ARG B O 1
ATOM 6006 N N . LEU B 1 323 ? 0.44 -10.656 5.992 1 94.69 323 LEU B N 1
ATOM 6007 C CA . LEU B 1 323 ? -0.772 -10.109 6.586 1 94.69 323 LEU B CA 1
ATOM 6008 C C . LEU B 1 323 ? -1.883 -11.148 6.625 1 94.69 323 LEU B C 1
ATOM 6010 O O . LEU B 1 323 ? -2.6 -11.266 7.621 1 94.69 323 LEU B O 1
ATOM 6014 N N . ARG B 1 324 ? -1.993 -11.875 5.547 1 93.94 324 ARG B N 1
ATOM 6015 C CA . ARG B 1 324 ? -3.104 -12.805 5.398 1 93.94 324 ARG B CA 1
ATOM 6016 C C . ARG B 1 324 ? -2.898 -14.039 6.27 1 93.94 324 ARG B C 1
ATOM 6018 O O . ARG B 1 324 ? -3.854 -14.57 6.844 1 93.94 324 ARG B O 1
ATOM 6025 N N . PHE B 1 325 ? -1.632 -14.484 6.379 1 95.12 325 PHE B N 1
ATOM 6026 C CA . PHE B 1 325 ? -1.401 -15.789 6.984 1 95.12 325 PHE B CA 1
ATOM 6027 C C . PHE B 1 325 ? -0.432 -15.68 8.156 1 95.12 325 PHE B C 1
ATOM 6029 O O . PHE B 1 325 ? -0.035 -16.688 8.734 1 95.12 325 PHE B O 1
ATOM 6036 N N . GLY B 1 326 ? -0.034 -14.5 8.594 1 94.44 326 GLY B N 1
ATOM 6037 C CA . GLY B 1 326 ? 0.976 -14.266 9.617 1 94.44 326 GLY B CA 1
ATOM 6038 C C . GLY B 1 326 ? 0.595 -14.836 10.969 1 94.44 326 GLY B C 1
ATOM 6039 O O . GLY B 1 326 ? 1.451 -15.008 11.836 1 94.44 326 GLY B O 1
ATOM 6040 N N . LYS B 1 327 ? -0.658 -15.117 11.148 1 94 327 LYS B N 1
ATOM 6041 C CA . LYS B 1 327 ? -1.092 -15.719 12.406 1 94 327 LYS B CA 1
ATOM 6042 C C . LYS B 1 327 ? -0.904 -17.234 12.383 1 94 327 LYS B C 1
ATOM 6044 O O . LYS B 1 327 ? -0.928 -17.875 13.43 1 94 327 LYS B O 1
ATOM 6049 N N . GLN B 1 328 ? -0.699 -17.766 11.234 1 95.81 328 GLN B N 1
ATOM 6050 C CA . GLN B 1 328 ? -0.639 -19.219 11.094 1 95.81 328 GLN B CA 1
ATOM 6051 C C . GLN B 1 328 ? 0.777 -19.688 10.758 1 95.81 328 GLN B C 1
ATOM 6053 O O . GLN B 1 328 ? 1.152 -20.828 11.062 1 95.81 328 GLN B O 1
ATOM 6058 N N . VAL B 1 329 ? 1.498 -18.875 10.125 1 97.5 329 VAL B N 1
ATOM 6059 C CA . VAL B 1 329 ? 2.85 -19.25 9.727 1 97.5 329 VAL B CA 1
ATOM 6060 C C . VAL B 1 329 ? 3.826 -18.141 10.078 1 97.5 329 VAL B C 1
ATOM 6062 O O . VAL B 1 329 ? 3.416 -16.984 10.297 1 97.5 329 VAL B O 1
ATOM 6065 N N . ASP B 1 330 ? 5.09 -18.453 10.086 1 98.06 330 ASP B N 1
ATOM 6066 C CA . ASP B 1 330 ? 6.121 -17.547 10.555 1 98.06 330 ASP B CA 1
ATOM 6067 C C . ASP B 1 330 ? 6.969 -17.016 9.398 1 98.06 330 ASP B C 1
ATOM 6069 O O . ASP B 1 330 ? 7.859 -16.188 9.602 1 98.06 330 ASP B O 1
ATOM 6073 N N . GLY B 1 331 ? 6.785 -17.531 8.25 1 98.06 331 GLY B N 1
ATOM 6074 C CA . GLY B 1 331 ? 7.582 -17.156 7.09 1 98.06 331 GLY B CA 1
ATOM 6075 C C . GLY B 1 331 ? 7.281 -18 5.863 1 98.06 331 GLY B C 1
ATOM 6076 O O . GLY B 1 331 ? 6.199 -18.578 5.75 1 98.06 331 GLY B O 1
ATOM 6077 N N . LEU B 1 332 ? 8.227 -17.938 4.871 1 97.38 332 LEU B N 1
ATOM 6078 C CA . LEU B 1 332 ? 8.031 -18.609 3.592 1 97.38 332 LEU B CA 1
ATOM 6079 C C . LEU B 1 332 ? 9.234 -19.484 3.246 1 97.38 332 LEU B C 1
ATOM 6081 O O . LEU B 1 332 ? 10.359 -19.172 3.621 1 97.38 332 LEU B O 1
ATOM 6085 N N . VAL B 1 333 ? 8.898 -20.547 2.529 1 96.44 333 VAL B N 1
ATOM 6086 C CA . VAL B 1 333 ? 9.898 -21.391 1.89 1 96.44 333 VAL B CA 1
ATOM 6087 C C . VAL B 1 333 ? 9.727 -21.344 0.373 1 96.44 333 VAL B C 1
ATOM 6089 O O . VAL B 1 333 ? 8.609 -21.438 -0.135 1 96.44 333 VAL B O 1
ATOM 6092 N N . PHE B 1 334 ? 10.789 -21.156 -0.342 1 94 334 PHE B N 1
ATOM 6093 C CA . PHE B 1 334 ? 10.727 -21.094 -1.797 1 94 334 PHE B CA 1
ATOM 6094 C C . PHE B 1 334 ? 12.031 -21.594 -2.416 1 94 334 PHE B C 1
ATOM 6096 O O . PHE B 1 334 ? 13.07 -21.594 -1.757 1 94 334 PHE B O 1
ATOM 6103 N N . PRO B 1 335 ? 12.031 -21.984 -3.604 1 92.06 335 PRO B N 1
ATOM 6104 C CA . PRO B 1 335 ? 13.211 -22.594 -4.207 1 92.06 335 PRO B CA 1
ATOM 6105 C C . PRO B 1 335 ? 14.297 -21.578 -4.539 1 92.06 335 PRO B C 1
ATOM 6107 O O . PRO B 1 335 ? 14 -20.406 -4.789 1 92.06 335 PRO B O 1
ATOM 6110 N N . SER B 1 336 ? 15.5 -22.016 -4.535 1 89.88 336 SER B N 1
ATOM 6111 C CA . SER B 1 336 ? 16.641 -21.203 -4.941 1 89.88 336 SER B CA 1
ATOM 6112 C C . SER B 1 336 ? 16.953 -21.375 -6.422 1 89.88 336 SER B C 1
ATOM 6114 O O . SER B 1 336 ? 17.312 -22.469 -6.855 1 89.88 336 SER B O 1
ATOM 6116 N N . VAL B 1 337 ? 16.922 -20.328 -7.148 1 81.12 337 VAL B N 1
ATOM 6117 C CA . VAL B 1 337 ? 17.25 -20.391 -8.57 1 81.12 337 VAL B CA 1
ATOM 6118 C C . VAL B 1 337 ? 18.75 -20.5 -8.75 1 81.12 337 VAL B C 1
ATOM 6120 O O . VAL B 1 337 ? 19.234 -21.031 -9.75 1 81.12 337 VAL B O 1
ATOM 6123 N N . GLN B 1 338 ? 19.484 -20 -7.766 1 78.81 338 GLN B N 1
ATOM 6124 C CA . GLN B 1 338 ? 20.938 -20.047 -7.828 1 78.81 338 GLN B CA 1
ATOM 6125 C C . GLN B 1 338 ? 21.438 -21.484 -7.891 1 78.81 338 GLN B C 1
ATOM 6127 O O . GLN B 1 338 ? 22.5 -21.75 -8.461 1 78.81 338 GLN B O 1
ATOM 6132 N N . THR B 1 339 ? 20.703 -22.344 -7.375 1 83.12 339 THR B N 1
ATOM 6133 C CA . THR B 1 339 ? 21.109 -23.75 -7.344 1 83.12 339 THR B CA 1
ATOM 6134 C C . THR B 1 339 ? 20.266 -24.578 -8.297 1 83.12 339 THR B C 1
ATOM 6136 O O . THR B 1 339 ? 20.047 -25.766 -8.062 1 83.12 339 THR B O 1
ATOM 6139 N N . GLY B 1 340 ? 19.688 -23.938 -9.227 1 78.38 340 GLY B N 1
ATOM 6140 C CA . GLY B 1 340 ? 18.844 -24.641 -10.172 1 78.38 340 GLY B CA 1
ATOM 6141 C C . GLY B 1 340 ? 17.562 -25.172 -9.547 1 78.38 340 GLY B C 1
ATOM 6142 O O . GLY B 1 340 ? 17.125 -26.281 -9.875 1 78.38 340 GLY B O 1
ATOM 6143 N N . GLU B 1 341 ? 17.172 -24.609 -8.508 1 80.94 341 GLU B N 1
ATOM 6144 C CA . GLU B 1 341 ? 15.914 -24.891 -7.812 1 80.94 341 GLU B CA 1
ATOM 6145 C C . GLU B 1 341 ? 16.031 -26.156 -6.953 1 80.94 341 GLU B C 1
ATOM 6147 O O . GLU B 1 341 ? 15.031 -26.688 -6.48 1 80.94 341 GLU B O 1
ATOM 6152 N N . THR B 1 342 ? 17.203 -26.594 -6.73 1 84.88 342 THR B N 1
ATOM 6153 C CA . THR B 1 342 ? 17.438 -27.734 -5.852 1 84.88 342 THR B CA 1
ATOM 6154 C C . THR B 1 342 ? 17.484 -27.281 -4.391 1 84.88 342 THR B C 1
ATOM 6156 O O . THR B 1 342 ? 17 -28 -3.504 1 84.88 342 THR B O 1
ATOM 6159 N N . GLY B 1 343 ? 18.047 -26.141 -4.227 1 91.44 343 GLY B N 1
ATOM 6160 C CA . GLY B 1 343 ? 18.125 -25.578 -2.883 1 91.44 343 GLY B CA 1
ATOM 6161 C C . GLY B 1 343 ? 16.859 -24.859 -2.457 1 91.44 343 GLY B C 1
ATOM 6162 O O . GLY B 1 343 ? 15.977 -24.594 -3.283 1 91.44 343 GLY B O 1
ATOM 6163 N N . THR B 1 344 ? 16.766 -24.703 -1.144 1 94.56 344 THR B N 1
ATOM 6164 C CA . THR B 1 344 ? 15.547 -24.109 -0.592 1 94.56 344 THR B CA 1
ATOM 6165 C C . THR B 1 344 ? 15.883 -22.891 0.265 1 94.56 344 THR B C 1
ATOM 6167 O O . THR B 1 344 ? 16.703 -22.984 1.188 1 94.56 344 THR B O 1
ATOM 6170 N N . ASN B 1 345 ? 15.266 -21.781 -0.072 1 95.88 345 ASN B N 1
ATOM 6171 C CA . ASN B 1 345 ? 15.391 -20.562 0.715 1 95.88 345 ASN B CA 1
ATOM 6172 C C . ASN B 1 345 ? 14.273 -20.438 1.749 1 95.88 345 ASN B C 1
ATOM 6174 O O . ASN B 1 345 ? 13.18 -20.969 1.545 1 95.88 345 ASN B O 1
ATOM 6178 N N . VAL B 1 346 ? 14.586 -19.828 2.848 1 97.44 346 VAL B N 1
ATOM 6179 C CA . VAL B 1 346 ? 13.625 -19.516 3.904 1 97.44 346 VAL B CA 1
ATOM 6180 C C . VAL B 1 346 ? 13.695 -18.031 4.246 1 97.44 346 VAL B C 1
ATOM 6182 O O . VAL B 1 346 ? 14.789 -17.469 4.379 1 97.44 346 VAL B O 1
ATOM 6185 N N . VAL B 1 347 ? 12.609 -17.422 4.309 1 97.81 347 VAL B N 1
ATOM 6186 C CA . VAL B 1 347 ? 12.547 -16.047 4.812 1 97.81 347 VAL B CA 1
ATOM 6187 C C . VAL B 1 347 ? 11.492 -15.953 5.914 1 97.81 347 VAL B C 1
ATOM 6189 O O . VAL B 1 347 ? 10.352 -16.375 5.73 1 97.81 347 VAL B O 1
ATOM 6192 N N . LEU B 1 348 ? 11.875 -15.453 7.047 1 98.06 348 LEU B N 1
ATOM 6193 C CA . LEU B 1 348 ? 10.961 -15.312 8.172 1 98.06 348 LEU B CA 1
ATOM 6194 C C . LEU B 1 348 ? 10.32 -13.93 8.18 1 98.06 348 LEU B C 1
ATOM 6196 O O . LEU B 1 348 ? 10.953 -12.945 7.793 1 98.06 348 LEU B O 1
ATOM 6200 N N . PHE B 1 349 ? 9.031 -13.945 8.625 1 97.56 349 PHE B N 1
ATOM 6201 C CA . PHE B 1 349 ? 8.414 -12.641 8.836 1 97.56 349 PHE B CA 1
ATOM 6202 C C . PHE B 1 349 ? 9.18 -11.836 9.883 1 97.56 349 PHE B C 1
ATOM 6204 O O . PHE B 1 349 ? 9.781 -12.406 10.789 1 97.56 349 PHE B O 1
ATOM 6211 N N . PRO B 1 350 ? 9.172 -10.5 9.734 1 94.75 350 PRO B N 1
ATOM 6212 C CA . PRO B 1 350 ? 9.914 -9.664 10.68 1 94.75 350 PRO B CA 1
ATOM 6213 C C . PRO B 1 350 ? 9.617 -10.023 12.141 1 94.75 350 PRO B C 1
ATOM 6215 O O . PRO B 1 350 ? 10.523 -10.016 12.977 1 94.75 350 PRO B O 1
ATOM 6218 N N . GLU B 1 351 ? 8.438 -10.438 12.445 1 93.06 351 GLU B N 1
ATOM 6219 C CA . GLU B 1 351 ? 8.008 -10.758 13.805 1 93.06 351 GLU B CA 1
ATOM 6220 C C . GLU B 1 351 ? 8.688 -12.023 14.312 1 93.06 351 GLU B C 1
ATOM 6222 O O . GLU B 1 351 ? 8.781 -12.242 15.523 1 93.06 351 GLU B O 1
ATOM 6227 N N . ALA B 1 352 ? 9.141 -12.82 13.383 1 95 352 ALA B N 1
ATOM 6228 C CA . ALA B 1 352 ? 9.719 -14.109 13.742 1 95 352 ALA B CA 1
ATOM 6229 C C . ALA B 1 352 ? 11.227 -14.117 13.508 1 95 352 ALA B C 1
ATOM 6231 O O . ALA B 1 352 ? 11.867 -15.172 13.562 1 95 352 ALA B O 1
ATOM 6232 N N . SER B 1 353 ? 11.812 -12.953 13.336 1 94.69 353 SER B N 1
ATOM 6233 C CA . SER B 1 353 ? 13.172 -12.898 12.812 1 94.69 353 SER B CA 1
ATOM 6234 C C . SER B 1 353 ? 14.188 -12.672 13.922 1 94.69 353 SER B C 1
ATOM 6236 O O . SER B 1 353 ? 15.398 -12.695 13.68 1 94.69 353 SER B O 1
ATOM 6238 N N . ARG B 1 354 ? 13.781 -12.547 15.148 1 92.38 354 ARG B N 1
ATOM 6239 C CA . ARG B 1 354 ? 14.711 -12.297 16.25 1 92.38 354 ARG B CA 1
ATOM 6240 C C . ARG B 1 354 ? 15.523 -13.547 16.562 1 92.38 354 ARG B C 1
ATOM 6242 O O . ARG B 1 354 ? 14.969 -14.641 16.688 1 92.38 354 ARG B O 1
ATOM 6249 N N . LEU B 1 355 ? 16.828 -13.352 16.734 1 94.69 355 LEU B N 1
ATOM 6250 C CA . LEU B 1 355 ? 17.719 -14.477 17.016 1 94.69 355 LEU B CA 1
ATOM 6251 C C . LEU B 1 355 ? 18.25 -14.414 18.438 1 94.69 355 LEU B C 1
ATOM 6253 O O . LEU B 1 355 ? 18.516 -13.328 18.969 1 94.69 355 LEU B O 1
ATOM 6257 N N . ALA B 1 356 ? 18.438 -15.555 19 1 93.81 356 ALA B N 1
ATOM 6258 C CA . ALA B 1 356 ? 19.125 -15.695 20.281 1 93.81 356 ALA B CA 1
ATOM 6259 C C . ALA B 1 356 ? 20.406 -16.516 20.109 1 93.81 356 ALA B C 1
ATOM 6261 O O . ALA B 1 356 ? 20.594 -17.203 19.109 1 93.81 356 ALA B O 1
ATOM 6262 N N . TYR B 1 357 ? 21.266 -16.359 21.031 1 92.81 357 TYR B N 1
ATOM 6263 C CA . TYR B 1 357 ? 22.469 -17.188 21.156 1 92.81 357 TYR B CA 1
ATOM 6264 C C . TYR B 1 357 ? 22.75 -17.531 22.609 1 92.81 357 TYR B C 1
ATOM 6266 O O . TYR B 1 357 ? 23.062 -16.641 23.406 1 92.81 357 TYR B O 1
ATOM 6274 N N . VAL B 1 358 ? 22.672 -18.828 22.844 1 88.5 358 VAL B N 1
ATOM 6275 C CA . VAL B 1 358 ? 22.891 -19.328 24.203 1 88.5 358 VAL B CA 1
ATOM 6276 C C . VAL B 1 358 ? 23.938 -20.438 24.172 1 88.5 358 VAL B C 1
ATOM 6278 O O . VAL B 1 358 ? 23.609 -21.609 23.906 1 88.5 358 VAL B O 1
ATOM 6281 N N . PRO B 1 359 ? 25.156 -20.078 24.484 1 81.75 359 PRO B N 1
ATOM 6282 C CA . PRO B 1 359 ? 26.172 -21.125 24.531 1 81.75 359 PRO B CA 1
ATOM 6283 C C . PRO B 1 359 ? 25.969 -22.094 25.703 1 81.75 359 PRO B C 1
ATOM 6285 O O . PRO B 1 359 ? 25.406 -21.719 26.719 1 81.75 359 PRO B O 1
ATOM 6288 N N . PRO B 1 360 ? 26.406 -23.328 25.406 1 78.94 360 PRO B N 1
ATOM 6289 C CA . PRO B 1 360 ? 26.312 -24.266 26.516 1 78.94 360 PRO B CA 1
ATOM 6290 C C . PRO B 1 360 ? 27.203 -23.875 27.703 1 78.94 360 PRO B C 1
ATOM 6292 O O . PRO B 1 360 ? 28.188 -23.172 27.531 1 78.94 360 PRO B O 1
ATOM 6295 N N . PRO B 1 361 ? 26.75 -24.188 28.922 1 67.62 361 PRO 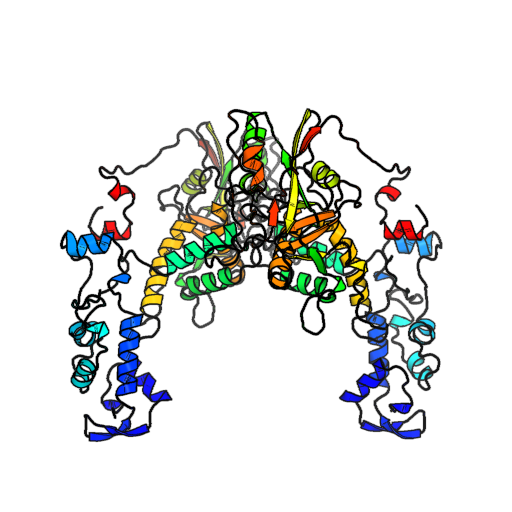B N 1
ATOM 6296 C CA . PRO B 1 361 ? 27.5 -23.844 30.125 1 67.62 361 PRO B CA 1
ATOM 6297 C C . PRO B 1 361 ? 28.969 -24.281 30.031 1 67.62 361 PRO B C 1
ATOM 6299 O O . PRO B 1 361 ? 29.859 -23.578 30.531 1 67.62 361 PRO B O 1
ATOM 6302 N N . GLU B 1 362 ? 29.328 -25.422 29.438 1 66.25 362 GLU B N 1
ATOM 6303 C CA . GLU B 1 362 ? 30.672 -25.969 29.375 1 66.25 362 GLU B CA 1
ATOM 6304 C C . GLU B 1 362 ? 31.531 -25.203 28.375 1 66.25 362 GLU B C 1
ATOM 6306 O O . GLU B 1 362 ? 32.75 -25.344 28.359 1 66.25 362 GLU B O 1
ATOM 6311 N N . ALA B 1 363 ? 31 -24.438 27.625 1 59.56 363 ALA B N 1
ATOM 6312 C CA . ALA B 1 363 ? 31.703 -23.75 26.531 1 59.56 363 ALA B CA 1
ATOM 6313 C C . ALA B 1 363 ? 32.688 -22.719 27.062 1 59.56 363 ALA B C 1
ATOM 6315 O O . ALA B 1 363 ? 33.75 -22.484 26.484 1 59.56 363 ALA B O 1
ATOM 6316 N N . ASP B 1 364 ? 32.312 -22.094 28.125 1 54.62 364 ASP B N 1
ATOM 6317 C CA . ASP B 1 364 ? 33.188 -21.094 28.719 1 54.62 364 ASP B CA 1
ATOM 6318 C C . ASP B 1 364 ? 34.531 -21.719 29.172 1 54.62 364 ASP B C 1
ATOM 6320 O O . ASP B 1 364 ? 35.562 -21.062 29.188 1 54.62 364 ASP B O 1
ATOM 6324 N N . ALA B 1 365 ? 34.469 -23.094 29.531 1 57.31 365 ALA B N 1
ATOM 6325 C CA . ALA B 1 365 ? 35.625 -23.75 30.109 1 57.31 365 ALA B CA 1
ATOM 6326 C C . ALA B 1 365 ? 36.688 -24.062 29.031 1 57.31 365 ALA B C 1
ATOM 6328 O O . ALA B 1 365 ? 37.875 -24.156 29.328 1 57.31 365 ALA B O 1
ATOM 6329 N N . GLU B 1 366 ? 36.25 -24.422 27.875 1 49 366 GLU B N 1
ATOM 6330 C CA . GLU B 1 366 ? 37.156 -24.938 26.844 1 49 366 GLU B CA 1
ATOM 6331 C C . GLU B 1 366 ? 37.844 -23.797 26.109 1 49 366 GLU B C 1
ATOM 6333 O O . GLU B 1 366 ? 38.719 -24.031 25.281 1 49 366 GLU B O 1
ATOM 6338 N N . ARG B 1 367 ? 37.281 -22.734 26.234 1 55.94 367 ARG B N 1
ATOM 6339 C CA . ARG B 1 367 ? 37.906 -21.656 25.453 1 55.94 367 ARG B CA 1
ATOM 6340 C C . ARG B 1 367 ? 39.312 -21.328 25.969 1 55.94 367 ARG B C 1
ATOM 6342 O O . ARG B 1 367 ? 39.531 -21.281 27.188 1 55.94 367 ARG B O 1
ATOM 6349 N N . LEU B 1 368 ? 40.156 -21.641 25.094 1 43.88 368 LEU B N 1
ATOM 6350 C CA . LEU B 1 368 ? 41.594 -21.359 25.312 1 43.88 368 LEU B CA 1
ATOM 6351 C C . LEU B 1 368 ? 41.875 -19.891 25.062 1 43.88 368 LEU B C 1
ATOM 6353 O O . LEU B 1 368 ? 41.375 -19.281 24.125 1 43.88 368 LEU B O 1
ATOM 6357 N N . GLY B 1 369 ? 42.719 -19.062 25.938 1 48.56 369 GLY B N 1
ATOM 6358 C CA . GLY B 1 369 ? 43.375 -17.766 25.938 1 48.56 369 GLY B CA 1
ATOM 6359 C C . GLY B 1 369 ? 42.438 -16.609 26.25 1 48.56 369 GLY B C 1
ATOM 6360 O O . GLY B 1 369 ? 41.438 -16.781 26.953 1 48.56 369 GLY B O 1
ATOM 6361 N N . ASP B 1 370 ? 42.719 -15.266 25.672 1 52.81 370 ASP B N 1
ATOM 6362 C CA . ASP B 1 370 ? 42.156 -13.93 25.875 1 52.81 370 ASP B CA 1
ATOM 6363 C C . ASP B 1 370 ? 40.938 -13.719 25 1 52.81 370 ASP B C 1
ATOM 6365 O O . ASP B 1 370 ? 40.5 -12.586 24.797 1 52.81 370 ASP B O 1
ATOM 6369 N N . GLU B 1 371 ? 40.344 -14.852 24.5 1 60.38 371 GLU B N 1
ATOM 6370 C CA . GLU B 1 371 ? 39.219 -14.57 23.594 1 60.38 371 GLU B CA 1
ATOM 6371 C C . GLU B 1 371 ? 37.938 -14.305 24.359 1 60.38 371 GLU B C 1
ATOM 6373 O O . GLU B 1 371 ? 37.594 -15.062 25.266 1 60.38 371 GLU B O 1
ATOM 6378 N N . LYS B 1 372 ? 37.438 -13.141 24.312 1 67.06 372 LYS B N 1
ATOM 6379 C CA . LYS B 1 372 ? 36.188 -12.766 24.953 1 67.06 372 LYS B CA 1
ATOM 6380 C C . LYS B 1 372 ? 35.031 -13.664 24.5 1 67.06 372 LYS B C 1
ATOM 6382 O O . LYS B 1 372 ? 34.938 -14.008 23.312 1 67.06 372 LYS B O 1
ATOM 6387 N N . PRO B 1 373 ? 34.312 -14.203 25.516 1 77.31 373 PRO B N 1
ATOM 6388 C CA . PRO B 1 373 ? 33.156 -15.016 25.156 1 77.31 373 PRO B CA 1
ATOM 6389 C C . PRO B 1 373 ? 32.156 -14.258 24.281 1 77.31 373 PRO B C 1
ATOM 6391 O O . PRO B 1 373 ? 32.031 -13.031 24.391 1 77.31 373 PRO B O 1
ATOM 6394 N N . PRO B 1 374 ? 31.516 -14.977 23.438 1 79.75 374 PRO B N 1
ATOM 6395 C CA . PRO B 1 374 ? 30.516 -14.32 22.594 1 79.75 374 PRO B CA 1
ATOM 6396 C C . PRO B 1 374 ? 29.375 -13.711 23.391 1 79.75 374 PRO B C 1
ATOM 6398 O O . PRO B 1 374 ? 29.078 -14.164 24.5 1 79.75 374 PRO B O 1
ATOM 6401 N N . VAL B 1 375 ? 28.766 -12.711 22.812 1 80 375 VAL B N 1
ATOM 6402 C CA . VAL B 1 375 ? 27.609 -12.047 23.422 1 80 375 VAL B CA 1
ATOM 6403 C C . VAL B 1 375 ? 26.453 -13.023 23.516 1 80 375 VAL B C 1
ATOM 6405 O O . VAL B 1 375 ? 26.078 -13.656 22.516 1 80 375 VAL B O 1
ATOM 6408 N N . VAL B 1 376 ? 26.016 -13.18 24.734 1 84.19 376 VAL B N 1
ATOM 6409 C CA . VAL B 1 376 ? 24.859 -14.039 24.953 1 84.19 376 VAL B CA 1
ATOM 6410 C C . VAL B 1 376 ? 23.562 -13.242 24.75 1 84.19 376 VAL B C 1
ATOM 6412 O O . VAL B 1 376 ? 23.438 -12.117 25.234 1 84.19 376 VAL B O 1
ATOM 6415 N N . VAL B 1 377 ? 22.656 -13.766 23.922 1 86.12 377 VAL B N 1
ATOM 6416 C CA . VAL B 1 377 ? 21.297 -13.242 23.75 1 86.12 377 VAL B CA 1
ATOM 6417 C C . VAL B 1 377 ? 20.281 -14.305 24.156 1 86.12 377 VAL B C 1
ATOM 6419 O O . VAL B 1 377 ? 20.125 -15.312 23.469 1 86.12 377 VAL B O 1
ATOM 6422 N N . GLU B 1 378 ? 19.516 -13.945 25.109 1 85.31 378 GLU B N 1
ATOM 6423 C CA . GLU B 1 378 ? 18.625 -14.938 25.703 1 85.31 378 GLU B CA 1
ATOM 6424 C C . GLU B 1 378 ? 17.344 -15.086 24.891 1 85.31 378 GLU B C 1
ATOM 6426 O O . GLU B 1 378 ? 16.938 -14.164 24.188 1 85.31 378 GLU B O 1
ATOM 6431 N N . VAL B 1 379 ? 16.844 -16.25 25.125 1 84.75 379 VAL B N 1
ATOM 6432 C CA . VAL B 1 379 ? 15.531 -16.516 24.531 1 84.75 379 VAL B CA 1
ATOM 6433 C C . VAL B 1 379 ? 14.453 -15.773 25.328 1 84.75 379 VAL B C 1
ATOM 6435 O O . VAL B 1 379 ? 14.344 -15.938 26.547 1 84.75 379 VAL B O 1
ATOM 6438 N N . GLU B 1 380 ? 13.773 -14.906 24.594 1 83.62 380 GLU B N 1
ATOM 6439 C CA . GLU B 1 380 ? 12.672 -14.172 25.219 1 83.62 380 GLU B CA 1
ATOM 6440 C C . GLU B 1 380 ? 11.344 -14.484 24.531 1 83.62 380 GLU B C 1
ATOM 6442 O O . GLU B 1 380 ? 11.133 -14.094 23.375 1 83.62 380 GLU B O 1
ATOM 6447 N N . LEU B 1 381 ? 10.438 -15.141 25.297 1 79.06 381 LEU B N 1
ATOM 6448 C CA . LEU B 1 381 ? 9.18 -15.555 24.672 1 79.06 381 LEU B CA 1
ATOM 6449 C C . LEU B 1 381 ? 8.016 -14.703 25.172 1 79.06 381 LEU B C 1
ATOM 6451 O O . LEU B 1 381 ? 7 -14.57 24.484 1 79.06 381 LEU B O 1
ATOM 6455 N N . ASP B 1 382 ? 8.117 -14 26.281 1 74.88 382 ASP B N 1
ATOM 6456 C CA . ASP B 1 382 ? 6.965 -13.367 26.922 1 74.88 382 ASP B CA 1
ATOM 6457 C C . ASP B 1 382 ? 7.191 -11.867 27.109 1 74.88 382 ASP B C 1
ATOM 6459 O O . ASP B 1 382 ? 6.547 -11.242 27.953 1 74.88 382 ASP B O 1
ATOM 6463 N N . ASN B 1 383 ? 8.094 -11.398 26.406 1 71.12 383 ASN B N 1
ATOM 6464 C CA . ASN B 1 383 ? 8.289 -9.953 26.5 1 71.12 383 ASN B CA 1
ATOM 6465 C C . ASN B 1 383 ? 7.227 -9.195 25.703 1 71.12 383 ASN B C 1
ATOM 6467 O O . ASN B 1 383 ? 7.145 -9.336 24.484 1 71.12 383 ASN B O 1
ATOM 6471 N N . PRO B 1 384 ? 6.273 -8.531 26.438 1 73.06 384 PRO B N 1
ATOM 6472 C CA . PRO B 1 384 ? 5.16 -7.855 25.766 1 73.06 384 PRO B CA 1
ATOM 6473 C C . PRO B 1 384 ? 5.621 -6.742 24.828 1 73.06 384 PRO B C 1
ATOM 6475 O O . PRO B 1 384 ? 4.852 -6.285 23.984 1 73.06 384 PRO B O 1
ATOM 6478 N N . PHE B 1 385 ? 6.867 -6.293 25.016 1 72.31 385 PHE B N 1
ATOM 6479 C CA . PHE B 1 385 ? 7.309 -5.117 24.266 1 72.31 385 PHE B CA 1
ATOM 6480 C C . PHE B 1 385 ? 8.102 -5.523 23.031 1 72.31 385 PHE B C 1
ATOM 6482 O O . PHE B 1 385 ? 8.477 -4.676 22.219 1 72.31 385 PHE B O 1
ATOM 6489 N N . LYS B 1 386 ? 8.445 -6.871 23 1 76.25 386 LYS B N 1
ATOM 6490 C CA . LYS B 1 386 ? 9.211 -7.348 21.844 1 76.25 386 LYS B CA 1
ATOM 6491 C C . LYS B 1 386 ? 8.617 -8.641 21.297 1 76.25 386 LYS B C 1
ATOM 6493 O O . LYS B 1 386 ? 7.961 -9.391 22.016 1 76.25 386 LYS B O 1
ATOM 6498 N N . PRO B 1 387 ? 8.875 -8.836 20.016 1 79.56 387 PRO B N 1
ATOM 6499 C CA . PRO B 1 387 ? 8.469 -10.133 19.469 1 79.56 387 PRO B CA 1
ATOM 6500 C C . PRO B 1 387 ? 9.188 -11.305 20.141 1 79.56 387 PRO B C 1
ATOM 6502 O O . PRO B 1 387 ? 10.328 -11.156 20.578 1 79.56 387 PRO B O 1
ATOM 6505 N N . PRO B 1 388 ? 8.523 -12.336 20.234 1 86.94 388 PRO B N 1
ATOM 6506 C CA . PRO B 1 388 ? 9.172 -13.508 20.828 1 86.94 388 PRO B CA 1
ATOM 6507 C C . PRO B 1 388 ? 10.352 -14.008 19.984 1 86.94 388 PRO B C 1
ATOM 6509 O O . PRO B 1 388 ? 10.336 -13.891 18.766 1 86.94 388 PRO B O 1
ATOM 6512 N N . THR B 1 389 ? 11.328 -14.516 20.703 1 92.06 389 THR B N 1
ATOM 6513 C CA . THR B 1 389 ? 12.453 -15.148 20.016 1 92.06 389 THR B CA 1
ATOM 6514 C C . THR B 1 389 ? 12.07 -16.547 19.516 1 92.06 389 THR B C 1
ATOM 6516 O O . THR B 1 389 ? 11.727 -17.422 20.312 1 92.06 389 THR B O 1
ATOM 6519 N N . LYS B 1 390 ? 12.195 -16.75 18.234 1 93.94 390 LYS B N 1
ATOM 6520 C CA . LYS B 1 390 ? 11.719 -18.016 17.688 1 93.94 390 LYS B CA 1
ATOM 6521 C C . LYS B 1 390 ? 12.875 -18.844 17.141 1 93.94 390 LYS B C 1
ATOM 6523 O O . LYS B 1 390 ? 12.727 -20.031 16.891 1 93.94 390 LYS B O 1
ATOM 6528 N N . VAL B 1 391 ? 14 -18.219 16.969 1 96.31 391 VAL B N 1
ATOM 6529 C CA . VAL B 1 391 ? 15.125 -18.906 16.328 1 96.31 391 VAL B CA 1
ATOM 6530 C C . VAL B 1 391 ? 16.391 -18.688 17.156 1 96.31 391 VAL B C 1
ATOM 6532 O O . VAL B 1 391 ? 16.578 -17.641 17.766 1 96.31 391 VAL B O 1
ATOM 6535 N N . ILE B 1 392 ? 17.25 -19.672 17.219 1 95.62 392 ILE B N 1
ATOM 6536 C CA . ILE B 1 392 ? 18.5 -19.594 17.984 1 95.62 392 ILE B CA 1
ATOM 6537 C C . ILE B 1 392 ? 19.672 -20.047 17.094 1 95.62 392 ILE B C 1
ATOM 6539 O O . ILE B 1 392 ? 19.516 -20.938 16.266 1 95.62 392 ILE B O 1
ATOM 6543 N N . VAL B 1 393 ? 20.812 -19.406 17.312 1 95.75 393 VAL B N 1
ATOM 6544 C CA . VAL B 1 393 ? 22.047 -19.844 16.641 1 95.75 393 VAL B CA 1
ATOM 6545 C C . VAL B 1 393 ? 22.578 -21.109 17.312 1 95.75 393 VAL B C 1
ATOM 6547 O O . VAL B 1 393 ? 22.75 -21.141 18.531 1 95.75 393 VAL B O 1
ATOM 6550 N N . VAL B 1 394 ? 22.828 -22.094 16.531 1 94.5 394 VAL B N 1
ATOM 6551 C CA . VAL B 1 394 ? 23.312 -23.344 17.078 1 94.5 394 VAL B CA 1
ATOM 6552 C C . VAL B 1 394 ? 24.766 -23.203 17.516 1 94.5 394 VAL B C 1
ATOM 6554 O O . VAL B 1 394 ? 25.609 -22.766 16.75 1 94.5 394 VAL B O 1
ATOM 6557 N N . HIS B 1 395 ? 25 -23.594 18.734 1 89.81 395 HIS B N 1
ATOM 6558 C CA . HIS B 1 395 ? 26.344 -23.516 19.266 1 89.81 395 HIS B CA 1
ATOM 6559 C C . HIS B 1 395 ? 27.328 -24.359 18.469 1 89.81 395 HIS B C 1
ATOM 6561 O O . HIS B 1 395 ? 27 -25.484 18.062 1 89.81 395 HIS B O 1
ATOM 6567 N N . ASP B 1 396 ? 28.578 -23.828 18.172 1 87.75 396 ASP B N 1
ATOM 6568 C CA . ASP B 1 396 ? 29.688 -24.5 17.5 1 87.75 396 ASP B CA 1
ATOM 6569 C C . ASP B 1 396 ? 29.328 -24.844 16.047 1 87.75 396 ASP B C 1
ATOM 6571 O O . ASP B 1 396 ? 29.844 -25.812 15.484 1 87.75 396 ASP B O 1
ATOM 6575 N N . SER B 1 397 ? 28.391 -24.141 15.516 1 91.69 397 SER B N 1
ATOM 6576 C CA . SER B 1 397 ? 27.969 -24.406 14.148 1 91.69 397 SER B CA 1
ATOM 6577 C C . SER B 1 397 ? 28.609 -23.453 13.156 1 91.69 397 SER B C 1
ATOM 6579 O O . SER B 1 397 ? 28.484 -23.609 11.945 1 91.69 397 SER B O 1
ATOM 6581 N N . ILE B 1 398 ? 29.297 -22.453 13.633 1 91.44 398 ILE B N 1
ATOM 6582 C CA . ILE B 1 398 ? 29.891 -21.422 12.781 1 91.44 398 ILE B CA 1
ATOM 6583 C C . ILE B 1 398 ? 31 -22.031 11.945 1 91.44 398 ILE B C 1
ATOM 6585 O O . ILE B 1 398 ? 31.812 -22.812 12.445 1 91.44 398 ILE B O 1
ATOM 6589 N N . ARG B 1 399 ? 31 -21.797 10.688 1 93 399 ARG B N 1
ATOM 6590 C CA . ARG B 1 399 ? 32 -22.25 9.734 1 93 399 ARG B CA 1
ATOM 6591 C C . ARG B 1 399 ? 32.562 -21.078 8.922 1 93 399 ARG B C 1
ATOM 6593 O O . ARG B 1 399 ? 31.828 -20.094 8.688 1 93 399 ARG B O 1
ATOM 6600 N N . TYR B 1 400 ? 33.812 -21.25 8.523 1 91.38 400 TYR B N 1
ATOM 6601 C CA . TYR B 1 400 ? 34.5 -20.234 7.734 1 91.38 400 TYR B CA 1
ATOM 6602 C C . TYR B 1 400 ? 34.781 -20.75 6.324 1 91.38 400 TYR B C 1
ATOM 6604 O O . TYR B 1 400 ? 35.219 -21.875 6.145 1 91.38 400 TYR B O 1
ATOM 6612 N N . HIS B 1 401 ? 34.406 -19.859 5.332 1 90.31 401 HIS B N 1
ATOM 6613 C CA . HIS B 1 401 ? 34.562 -20.281 3.939 1 90.31 401 HIS B CA 1
ATOM 6614 C C . HIS B 1 401 ? 35.344 -19.266 3.139 1 90.31 401 HIS B C 1
ATOM 6616 O O . HIS B 1 401 ? 35.062 -18.062 3.166 1 90.31 401 HIS B O 1
ATOM 6622 N N . LYS B 1 402 ? 36.344 -19.734 2.486 1 89.44 402 LYS B N 1
ATOM 6623 C CA . LYS B 1 402 ? 37 -18.953 1.458 1 89.44 402 LYS B CA 1
ATOM 6624 C C . LYS B 1 402 ? 36.531 -19.344 0.063 1 89.44 402 LYS B C 1
ATOM 6626 O O . LYS B 1 402 ? 36.688 -20.484 -0.362 1 89.44 402 LYS B O 1
ATOM 6631 N N . VAL B 1 403 ? 36 -18.406 -0.667 1 86.56 403 VAL B N 1
ATOM 6632 C CA . VAL B 1 403 ? 35.469 -18.688 -1.997 1 86.56 403 VAL B CA 1
ATOM 6633 C C . VAL B 1 403 ? 36.594 -18.828 -2.994 1 86.56 403 VAL B C 1
ATOM 6635 O O . VAL B 1 403 ? 37.344 -17.875 -3.244 1 86.56 403 VAL B O 1
ATOM 6638 N N . THR B 1 404 ? 36.75 -19.906 -3.521 1 85.94 404 THR B N 1
ATOM 6639 C CA . THR B 1 404 ? 37.875 -20.172 -4.383 1 85.94 404 THR B CA 1
ATOM 6640 C C . THR B 1 404 ? 37.469 -20.141 -5.852 1 85.94 404 THR B C 1
ATOM 6642 O O . THR B 1 404 ? 38.281 -19.875 -6.727 1 85.94 404 THR B O 1
ATOM 6645 N N . ALA B 1 405 ? 36.219 -20.547 -6.207 1 80.44 405 ALA B N 1
ATOM 6646 C CA . ALA B 1 405 ? 35.719 -20.531 -7.582 1 80.44 405 ALA B CA 1
ATOM 6647 C C . ALA B 1 405 ? 34.219 -20.375 -7.617 1 80.44 405 ALA B C 1
ATOM 6649 O O . ALA B 1 405 ? 33.531 -20.734 -6.652 1 80.44 405 ALA B O 1
ATOM 6650 N N . ILE B 1 406 ? 33.719 -19.734 -8.734 1 77.88 406 ILE B N 1
ATOM 6651 C CA . ILE B 1 406 ? 32.312 -19.656 -9.039 1 77.88 406 ILE B CA 1
ATOM 6652 C C . ILE B 1 406 ? 32 -20.406 -10.336 1 77.88 406 ILE B C 1
ATOM 6654 O O . ILE B 1 406 ? 32.469 -20 -11.414 1 77.88 406 ILE B O 1
ATOM 6658 N N . GLU B 1 407 ? 31.266 -21.453 -10.211 1 75.62 407 GLU B N 1
ATOM 6659 C CA . GLU B 1 407 ? 30.969 -22.266 -11.383 1 75.62 407 GLU B CA 1
ATOM 6660 C C . GLU B 1 407 ? 29.594 -21.938 -11.953 1 75.62 407 GLU B C 1
ATOM 6662 O O . GLU B 1 407 ? 28.609 -21.859 -11.211 1 75.62 407 GLU B O 1
ATOM 6667 N N . THR B 1 408 ? 29.562 -21.656 -13.352 1 69.56 408 THR B N 1
ATOM 6668 C CA . THR B 1 408 ? 28.312 -21.406 -14.062 1 69.56 408 THR B CA 1
ATOM 6669 C C . THR B 1 408 ? 27.828 -22.672 -14.766 1 69.56 408 THR B C 1
ATOM 6671 O O . THR B 1 408 ? 28.594 -23.312 -15.492 1 69.56 408 THR B O 1
ATOM 6674 N N . GLN B 1 409 ? 26.656 -23.078 -14.414 1 70.81 409 GLN B N 1
ATOM 6675 C CA . GLN B 1 409 ? 26.016 -24.188 -15.133 1 70.81 409 GLN B CA 1
ATOM 6676 C C . GLN B 1 409 ? 25 -23.656 -16.141 1 70.81 409 GLN B C 1
ATOM 6678 O O . GLN B 1 409 ? 24.109 -22.875 -15.789 1 70.81 409 GLN B O 1
ATOM 6683 N N . ALA B 1 410 ? 25.203 -24 -17.578 1 69.69 410 ALA B N 1
ATOM 6684 C CA . ALA B 1 410 ? 24.312 -23.516 -18.625 1 69.69 410 ALA B CA 1
ATOM 6685 C C . ALA B 1 410 ? 23.938 -24.641 -19.594 1 69.69 410 ALA B C 1
ATOM 6687 O O . ALA B 1 410 ? 24.734 -25.562 -19.812 1 69.69 410 ALA B O 1
ATOM 6688 N N . ARG B 1 411 ? 22.641 -24.656 -20.047 1 73 411 ARG B N 1
ATOM 6689 C CA . ARG B 1 411 ? 22.219 -25.547 -21.109 1 73 411 ARG B CA 1
ATOM 6690 C C . ARG B 1 411 ? 22.375 -24.875 -22.484 1 73 411 ARG B C 1
ATOM 6692 O O . ARG B 1 411 ? 22.016 -23.719 -22.656 1 73 411 ARG B O 1
ATOM 6699 N N . GLU B 1 412 ? 22.922 -25.562 -23.391 1 73.44 412 GLU B N 1
ATOM 6700 C CA . GLU B 1 412 ? 23.156 -25.047 -24.734 1 73.44 412 GLU B CA 1
ATOM 6701 C C . GLU B 1 412 ? 22.031 -25.453 -25.688 1 73.44 412 GLU B C 1
ATOM 6703 O O . GLU B 1 412 ? 21.531 -26.578 -25.625 1 73.44 412 GLU B O 1
ATOM 6708 N N . TYR B 1 413 ? 21.5 -24.422 -26.375 1 70.19 413 TYR B N 1
ATOM 6709 C CA . TYR B 1 413 ? 20.484 -24.672 -27.391 1 70.19 413 TYR B CA 1
ATOM 6710 C C . TYR B 1 413 ? 21.016 -24.281 -28.781 1 70.19 413 TYR B C 1
ATOM 6712 O O . TYR B 1 413 ? 21.781 -23.328 -28.906 1 70.19 413 TYR B O 1
ATOM 6720 N N . ARG B 1 414 ? 20.609 -25.031 -29.719 1 67.31 414 ARG B N 1
ATOM 6721 C CA . ARG B 1 414 ? 21.078 -24.75 -31.078 1 67.31 414 ARG B CA 1
ATOM 6722 C C . ARG B 1 414 ? 20.203 -23.719 -31.766 1 67.31 414 ARG B C 1
ATOM 6724 O O . ARG B 1 414 ? 20.672 -22.984 -32.625 1 67.31 414 ARG B O 1
ATOM 6731 N N . HIS B 1 415 ? 18.906 -23.688 -31.266 1 68.06 415 HIS B N 1
ATOM 6732 C CA . HIS B 1 415 ? 17.969 -22.766 -31.906 1 68.06 415 HIS B CA 1
ATOM 6733 C C . HIS B 1 415 ? 17.422 -21.766 -30.891 1 68.06 415 HIS B C 1
ATOM 6735 O O . HIS B 1 415 ? 17.172 -22.094 -29.734 1 68.06 415 HIS B O 1
ATOM 6741 N N . ILE B 1 416 ? 17.281 -20.609 -31.359 1 69.44 416 ILE B N 1
ATOM 6742 C CA . ILE B 1 416 ? 16.891 -19.484 -30.516 1 69.44 416 ILE B CA 1
ATOM 6743 C C . ILE B 1 416 ? 15.516 -19.75 -29.906 1 69.44 416 ILE B C 1
ATOM 6745 O O . ILE B 1 416 ? 15.25 -19.375 -28.766 1 69.44 416 ILE B O 1
ATOM 6749 N N . TYR B 1 417 ? 14.711 -20.375 -30.641 1 65.31 417 TYR B N 1
ATOM 6750 C CA . TYR B 1 417 ? 13.352 -20.609 -30.172 1 65.31 417 TYR B CA 1
ATOM 6751 C C . TYR B 1 417 ? 13.336 -21.531 -28.953 1 65.31 417 TYR B C 1
ATOM 6753 O O . TYR B 1 417 ? 12.453 -21.422 -28.109 1 65.31 417 TYR B O 1
ATOM 6761 N N . ASP B 1 418 ? 14.352 -22.359 -28.938 1 67.81 418 ASP B N 1
ATOM 6762 C CA . ASP B 1 418 ? 14.406 -23.328 -27.844 1 67.81 418 ASP B CA 1
ATOM 6763 C C . ASP B 1 418 ? 14.688 -22.641 -26.516 1 67.81 418 ASP B C 1
ATOM 6765 O O . ASP B 1 418 ? 14.258 -23.109 -25.469 1 67.81 418 ASP B O 1
ATOM 6769 N N . ILE B 1 419 ? 15.367 -21.578 -26.703 1 70.81 419 ILE B N 1
ATOM 6770 C CA . ILE B 1 419 ? 15.805 -20.906 -25.484 1 70.81 419 ILE B CA 1
ATOM 6771 C C . ILE B 1 419 ? 14.609 -20.234 -24.812 1 70.81 419 ILE B C 1
ATOM 6773 O O . ILE B 1 419 ? 14.562 -20.109 -23.578 1 70.81 419 ILE B O 1
ATOM 6777 N N . PHE B 1 420 ? 13.633 -19.984 -25.609 1 69.31 420 PHE B N 1
ATOM 6778 C CA . PHE B 1 420 ? 12.547 -19.172 -25.078 1 69.31 420 PHE B CA 1
ATOM 6779 C C . PHE B 1 420 ? 11.266 -20 -24.953 1 69.31 420 PHE B C 1
ATOM 6781 O O . PHE B 1 420 ? 10.203 -19.453 -24.625 1 69.31 420 PHE B O 1
ATOM 6788 N N . MET B 1 421 ? 11.359 -21.281 -25.297 1 68.06 421 MET B N 1
ATOM 6789 C CA . MET B 1 421 ? 10.219 -22.188 -25.172 1 68.06 421 MET B CA 1
ATOM 6790 C C . MET B 1 421 ? 9.883 -22.438 -23.703 1 68.06 421 MET B C 1
ATOM 6792 O O . MET B 1 421 ? 10.789 -22.594 -22.875 1 68.06 421 MET B O 1
ATOM 6796 N N . SER B 1 422 ? 8.562 -22.422 -23.438 1 70.38 422 SER B N 1
ATOM 6797 C CA . SER B 1 422 ? 8.156 -22.672 -22.062 1 70.38 422 SER B CA 1
ATOM 6798 C C . SER B 1 422 ? 8.508 -24.094 -21.625 1 70.38 422 SER B C 1
ATOM 6800 O O . SER B 1 422 ? 8.617 -25 -22.453 1 70.38 422 SER B O 1
ATOM 6802 N N . ASP B 1 423 ? 8.781 -24.234 -20.359 1 70.12 423 ASP B N 1
ATOM 6803 C CA . ASP B 1 423 ? 9.078 -25.562 -19.828 1 70.12 423 ASP B CA 1
ATOM 6804 C C . ASP B 1 423 ? 7.938 -26.531 -20.094 1 70.12 423 ASP B C 1
ATOM 6806 O O . ASP B 1 423 ? 8.172 -27.719 -20.359 1 70.12 423 ASP B O 1
ATOM 6810 N N . GLU B 1 424 ? 6.773 -26.016 -20.109 1 69.31 424 GLU B N 1
ATOM 6811 C CA . GLU B 1 424 ? 5.598 -26.844 -20.344 1 69.31 424 GLU B CA 1
ATOM 6812 C C . GLU B 1 424 ? 5.57 -27.359 -21.781 1 69.31 424 GLU B C 1
ATOM 6814 O O . GLU B 1 424 ? 5.301 -28.547 -22.016 1 69.31 424 GLU B O 1
ATOM 6819 N N . THR B 1 425 ? 5.852 -26.5 -22.688 1 67.75 425 THR B N 1
ATOM 6820 C CA . THR B 1 425 ? 5.891 -26.875 -24.094 1 67.75 425 THR B CA 1
ATOM 6821 C C . THR B 1 425 ? 7.031 -27.859 -24.359 1 67.75 425 THR B C 1
ATOM 6823 O O . THR B 1 425 ? 6.883 -28.797 -25.125 1 67.75 425 THR B O 1
ATOM 6826 N N . ARG B 1 426 ? 8.117 -27.672 -23.688 1 73.38 426 ARG B N 1
ATOM 6827 C CA . ARG B 1 426 ? 9.273 -28.547 -23.844 1 73.38 426 ARG B CA 1
ATOM 6828 C C . ARG B 1 426 ? 8.945 -29.969 -23.391 1 73.38 426 ARG B C 1
ATOM 6830 O O . ARG B 1 426 ? 9.32 -30.938 -24.062 1 73.38 426 ARG B O 1
ATOM 6837 N N . LYS B 1 427 ? 8.328 -29.984 -22.344 1 72.94 427 LYS B N 1
ATOM 6838 C CA . LYS B 1 427 ? 7.934 -31.281 -21.812 1 72.94 427 LYS B CA 1
ATOM 6839 C C . LYS B 1 427 ? 6.996 -32 -22.766 1 72.94 427 LYS B C 1
ATOM 6841 O O . LYS B 1 427 ? 7.133 -33.219 -22.984 1 72.94 427 LYS B O 1
ATOM 6846 N N . ARG B 1 428 ? 6.152 -31.281 -23.328 1 71.81 428 ARG B N 1
ATOM 6847 C CA . ARG B 1 428 ? 5.156 -31.859 -24.234 1 71.81 428 ARG B CA 1
ATOM 6848 C C . ARG B 1 428 ? 5.812 -32.406 -25.5 1 71.81 428 ARG B C 1
ATOM 6850 O O . ARG B 1 428 ? 5.387 -33.406 -26.047 1 71.81 428 ARG B O 1
ATOM 6857 N N . LEU B 1 429 ? 6.828 -31.656 -25.922 1 71.44 429 LEU B N 1
ATOM 6858 C CA . LEU B 1 429 ? 7.5 -32.062 -27.156 1 71.44 429 LEU B CA 1
ATOM 6859 C C . LEU B 1 429 ? 8.625 -33.031 -26.875 1 71.44 429 LEU B C 1
ATOM 6861 O O . LEU B 1 429 ? 9.375 -33.406 -27.781 1 71.44 429 LEU B O 1
ATOM 6865 N N . ASN B 1 430 ? 8.688 -33.5 -25.578 1 66.88 430 ASN B N 1
ATOM 6866 C CA . ASN B 1 430 ? 9.711 -34.438 -25.125 1 66.88 430 ASN B CA 1
ATOM 6867 C C . ASN B 1 430 ? 11.109 -33.906 -25.438 1 66.88 430 ASN B C 1
ATOM 6869 O O . ASN B 1 430 ? 11.969 -34.656 -25.891 1 66.88 430 ASN B O 1
ATOM 6873 N N . LEU B 1 431 ? 11.156 -32.594 -25.391 1 63.31 431 LEU B N 1
ATOM 6874 C CA . LEU B 1 431 ? 12.461 -31.969 -25.609 1 63.31 431 LEU B CA 1
ATOM 6875 C C . LEU B 1 431 ? 13.227 -31.828 -24.297 1 63.31 431 LEU B C 1
ATOM 6877 O O . LEU B 1 431 ? 12.797 -31.094 -23.406 1 63.31 431 LEU B O 1
ATOM 6881 N N . ASN B 1 432 ? 13.609 -32.969 -23.672 1 55.75 432 ASN B N 1
ATOM 6882 C CA . ASN B 1 432 ? 14.359 -32.969 -22.422 1 55.75 432 ASN B CA 1
ATOM 6883 C C . ASN B 1 432 ? 15.703 -32.25 -22.562 1 55.75 432 ASN B C 1
ATOM 6885 O O . ASN B 1 432 ? 16.375 -32.406 -23.578 1 55.75 432 ASN B O 1
#

Solvent-accessible surface area (backbone atoms only — not comparable to full-atom values): 47634 Å² total; per-residue (Å²): 68,40,29,58,87,66,50,81,59,65,66,64,52,58,52,50,77,80,56,46,42,82,38,58,14,70,79,82,66,45,76,40,59,15,30,56,51,63,62,58,44,52,51,52,52,51,26,48,66,67,44,43,39,42,69,88,53,50,41,72,64,56,48,41,35,41,71,67,68,61,42,83,86,51,55,72,38,41,55,69,47,42,46,29,60,74,64,61,35,58,84,40,80,57,33,67,60,49,64,72,62,54,60,65,66,52,54,28,38,97,86,68,43,77,29,58,36,35,55,80,59,89,48,58,81,57,42,72,53,58,56,51,47,53,49,43,44,49,34,46,48,45,72,33,66,46,74,42,71,63,50,56,53,51,50,50,58,62,53,45,69,47,43,38,95,84,70,37,74,36,68,75,37,50,42,79,43,38,52,83,45,60,32,15,38,59,46,80,24,98,42,71,68,50,44,48,51,34,62,37,23,44,25,70,58,73,26,40,52,57,37,94,69,19,58,70,43,59,54,31,49,54,23,31,35,45,29,68,34,8,62,35,63,69,43,26,56,55,71,66,66,71,55,69,70,38,34,37,41,32,34,33,30,25,29,66,54,64,40,37,22,39,28,55,73,36,52,87,70,50,69,66,79,94,61,45,65,75,35,90,59,32,40,58,49,52,34,41,55,50,40,52,59,51,47,50,52,60,61,37,54,76,70,55,88,91,39,84,64,63,34,49,54,36,21,49,50,42,50,50,49,45,70,76,40,46,89,73,27,41,30,40,31,37,49,25,55,86,56,74,50,72,28,41,34,32,38,29,37,56,65,43,23,43,46,13,19,71,70,62,84,69,55,72,72,68,60,76,82,92,66,72,76,49,51,74,32,73,81,39,73,78,46,91,89,47,67,35,40,36,30,29,46,44,73,92,40,67,45,80,42,74,37,79,72,83,86,86,86,83,87,88,67,95,45,75,66,63,71,70,51,50,71,48,51,29,58,73,69,65,56,127,67,40,29,57,88,66,51,81,57,65,67,63,53,57,50,48,77,79,54,46,42,83,37,58,14,70,80,80,65,45,76,38,58,15,27,57,51,64,62,56,44,52,50,53,53,52,26,47,67,66,43,43,40,42,69,88,53,49,42,72,65,55,47,41,34,40,69,67,67,61,40,83,86,53,57,72,37,42,55,69,49,41,45,28,60,74,65,60,34,57,83,40,81,57,31,66,62,49,64,73,61,55,60,64,67,52,54,28,38,97,86,67,43,77,28,55,35,36,57,81,61,88,49,58,81,57,42,72,53,58,56,51,47,54,50,43,44,48,34,47,48,47,71,34,64,48,73,41,72,65,51,56,54,51,50,50,59,62,52,46,71,45,44,37,95,84,70,39,72,35,69,74,38,51,41,78,44,38,52,83,44,60,30,15,37,60,46,80,24,96,44,71,68,49,44,48,51,35,63,36,22,45,23,69,58,74,25,40,50,57,36,96,70,19,57,70,44,61,55,32,49,54,23,29,36,47,28,67,35,9,63,36,62,70,43,24,55,54,71,67,66,70,57,70,72,38,34,35,40,34,34,34,30,25,29,67,55,64,42,36,22,39,29,56,73,37,52,86,69,51,69,68,81,95,58,46,66,74,34,90,59,30,38,57,50,51,32,40,55,49,39,52,59,52,46,49,53,61,61,38,54,75,72,56,87,91,40,85,62,62,32,51,54,36,20,49,51,42,50,49,48,45,70,75,40,45,91,74,27,41,30,40,30,38,47,24,56,85,55,74,50,72,29,42,34,31,38,30,36,55,66,41,23,42,45,11,18,70,69,59,84,67,53,73,71,68,58,75,82,91,66,72,76,51,52,74,32,73,83,40,73,78,46,90,90,48,66,36,39,37,30,28,46,43,71,93,40,67,44,82,42,73,38,78,75,82,85,86,88,83,87,87,67,94,45,73,66,63,72,69,49,50,70,50,51,29,57,73,69,66,55,125

Sequence (864 aa):
MICIECVTPEALKKLFDTHSQEAECKYCQRRGTAIEAQVLFEYVYARVSENIARKEDLSEYELSMMYGARVELFPIAEIDIVLSEWLDLGNESYFDDLRNGVPSEFNLDDVGDTTHFYGEDDAMEVNSYEGLWDQFVEGVQYTHRFFNPNAGKFLDSVFSMLVADDEGLKPEAIRTIINGDLMYRARLAKGFSEAEKIINDPAGQFGPTPRFMASSQRMTPNGISALYCALERETCLSEIRSITGDHVVSAALTPVAELKLLDLTALNQVEPPDLKLLDVGFRDALHRKVFLGSLVKKMSRPKARNDELSYLSTQVVFEYLRLRFGKQVDGLVFPSVQTGETGTNVVLFPEASRLAYVPPPEADAERLGDEKPPVVVEVELDNPFKPPTKVIVVHDSIRYHKVTAIETQAREYRHIYDIFMSDETRKRLNLNMICIECVTPEALKKLFDTHSQEAECKYCQRRGTAIEAQVLFEYVYARVSENIARKEDLSEYELSMMYGARVELFPIAEIDIVLSEWLDLGNESYFDDLRNGVPSEFNLDDVGDTTHFYGEDDAMEVNSYEGLWDQFVEGVQYTHRFFNPNAGKFLDSVFSMLVADDEGLKPEAIRTIINGDLMYRARLAKGFSEAEKIINDPAGQFGPTPRFMASSQRMTPNGISALYCALERETCLSEIRSITGDHVVSAALTPVAELKLLDLTALNQVEPPDLKLLDVGFRDALHRKVFLGSLVKKMSRPKARNDELSYLSTQVVFEYLRLRFGKQVDGLVFPSVQTGETGTNVVLFPEASRLAYVPPPEADAERLGDEKPPVVVEVELDNPFKPPTKVIVVHDSIRYHKVTAIETQAREYRHIYDIFMSDETRKRLNLN

InterPro domains:
  IPR014914 RES domain [PF08808] (214-361)
  IPR014914 RES domain [SM00953] (202-362)

pLDDT: mean 89.17, std 9.8, range [42.19, 98.5]

Radius of gyration: 35.41 Å; Cα contacts (8 Å, |Δi|>4): 1478; chains: 2; bounding box: 89×78×88 Å

Secondary structure (DSSP, 8-state):
-EEGGG---HHHHTTHHHH-EEEE-TTT--EEEEE-HHHHHHHHHHHHHHHSB-GGGS-HHHHIIIIIS----S-EE-HHHIIIIIS--TTSTTHHHHHHT--GGGTB-TTSSBP-EE---TT-S--HHHHHHHHHHHHHHHT-SS--HHHHHHHHHHGGGGB-TTSSBPGGGEEEEEBTB-EEEEEEESSHHHHHHHHH-HHHHHSPPPGGGPPP-SSS-TT---EEEESSHHHHHHHTTPPTT-EEEEEEEEESSEEEEEEGGGGGGSPPP---TTSTTHHHHHHHHHHHHHHHHHHHPPPPTT-TTTTHHHHHHHHHHHHHHTTT-SEEEEE-GGGTT-SEEEEE-GGG--EEB---TTHHHH--SS-PPPPPB---S--TTSPPP-EEEPTT--EEEE----PPP----SSHHHHHS-HHHHHHTT--/-EEGGG---HHHHTTHHHH-EEEE-TTT--EEEEE-HHHHHHHHHHHHHHHSB-GGGS-HHHHIIIIIS----S-EE-HHHIIIIIS--TTSTTHHHHHHT--GGGTB-TTSSBP-EE---TT-S--HHHHHHHHHHHHHHHT-SS--HHHHHHHHHHGGGGB-TTSSBPGGGEEEEEBTB-EEEEEE-SSHHHHHHHHH-HHHHHSPPPGGGPPP-SSS-TT---EEEESSHHHHHHHTTPPTT-EEEEEEEEESSEEEEEEGGGGGGSPPP---TTSTTHHHHHHHHHHHHHHHHHHHPPPPTT-TTTTHHHHHHHHHHHHHHTTT-SEEEEE-GGGTT-SEEEEE-GGG--EEB---TTHHHH--SS-PPPPPB---S--TTSPPP-EEEPTT--EEEE----PPP----SSHHHHTS-HHHHHHTT--

Organism: NCBI:txid76758

Foldseek 3Di:
DAALVLDDDPLLSVVLVPAWDFDAHPQPRDTDTGGDPVVSLVLQLVLCVQAWDWPVQADPVRCCCCVVVVDPLWDKDAPLCCCCPQVVCVPGRCSVVSVVPHDPCSQAPPVGDGTMITDDDLLGDRFPLVVLLVVLLCCCQPNDPPDDPSNLVSLCLLCVLQADPVRAGDPLQKDKFFFVQKKKAKDWDQDDVSVLVCQQAVQVVQFWDQQCPADCDLQAHRSFTWHKIWSDHVLNVLVNVDDAQIKMKMFIKGWPGMFMARELVRLLVRDFDPDGSSDPCNNVRNSSSSVSNVVLVQSQDDDDPPPPSSSSSNNSSNVSCCVSHVVPGFWYKGAHVSVVRPIIMIIGHSLARREFEDDDPCVVVPDDDPRDHHDGGDFDPPDPVGRGHTMYTDPPRMDMDRRHDDDDDDDDDPDPVVVVDDPSVCVSVVVD/DAALVLDDDPLLSVVLVPAWDFDQHPQPRDTDTDGDVVVSLVLQLVLCVQAWDWPVQADPVRCCCCVVVVDPLWDKDAPLCCCCPQVVCVPGRCSVVSVVPHDPCSQAPPVGDGTMITDDDLLGDRFPLVVLLVVLLCCCQPNDPPDDPSNLVSLCLLCVLQADPVRAGDPLQKDKFFFVQKKKAKDWDQDDVSVLVCQQAVQVVQFWDQQCPADCDLQAHRSFTWHKIWSDHVLNVLVNVDDAQIKMKMFIKGWPGMFMARELVRLLVRDFPPDGSSDPCNNVRNSSSSVSNVVLVQSQDDDDPPPPSSSSSNNSSNVSCCVSHVVPGFWYKGAHVSVVRPIIMIIGHSLARREFEDDDPCVVVPDDDPRDHHDGGDFAPPDPVGRGHTMYTDPPGMDMDRRHDDDDDDDDDPDPVVVVDDPSVCVSVVVD

Nearest PDB structures (foldseek):
  9iul-assembly1_A  TM=2.406E-01  e=3.016E+00  Candida albicans SC5314
  9iul-assembly1_A  TM=2.404E-01  e=2.531E+00  Candida albicans SC5314